Protein 3EHU (pdb70)

CATH classification: 3.40.190.10 (+2 more: 3.40.190.10, 4.10.1240.10)

Structure (mmCIF, N/CA/C/O backbone):
data_3EHU
#
_entry.id   3EHU
#
_cell.length_a   49.203
_cell.length_b   63.480
_cell.length_c   85.875
_cell.angle_alpha   99.750
_cell.angle_beta   106.280
_cell.angle_gamma   101.670
#
_symmetry.space_group_name_H-M   'P 1'
#
loop_
_entity.id
_entity.type
_entity.pdbx_description
1 polym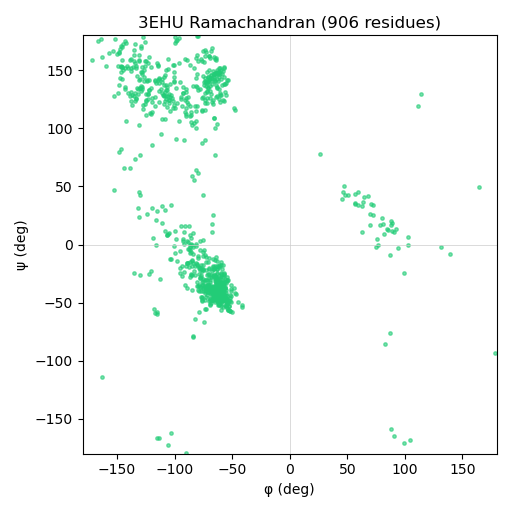er 'FUSION PROTEIN OF CRFR1 EXTRACELLULAR DOMAIN AND MBP'
2 polymer Corticoliberin
3 branched alpha-D-glucopyranose-(1-4)-alpha-D-glucopyranose
4 non-polymer 'CALCIUM ION'
5 non-polymer 2-[BIS-(2-HYDROXY-ETHYL)-AMINO]-2-HYDROXYMETHYL-PROPANE-1,3-DIOL
6 non-polymer DI(HYDROXYETHYL)ETHER
7 water water
#
loop_
_atom_site.group_PDB
_atom_site.id
_atom_site.type_symbol
_atom_site.label_atom_id
_atom_site.label_alt_id
_atom_site.label_comp_id
_atom_site.label_asym_id
_atom_site.label_entity_id
_atom_site.label_seq_id
_atom_site.pdbx_PDB_ins_code
_atom_site.Cartn_x
_atom_site.Cartn_y
_atom_site.Cartn_z
_atom_site.occupancy
_atom_site.B_iso_or_equiv
_atom_site.auth_seq_id
_atom_site.auth_comp_id
_atom_site.auth_asym_id
_atom_site.auth_atom_id
_atom_site.pdbx_PDB_model_num
ATOM 1 N N . LYS A 1 3 ? -28.836 -18.896 117.421 1.00 39.71 -348 LYS A N 1
ATOM 2 C CA . LYS A 1 3 ? -27.416 -19.290 117.684 1.00 39.63 -348 LYS A CA 1
ATOM 3 C C . LYS A 1 3 ? -27.320 -20.243 118.886 1.00 39.20 -348 LYS A C 1
ATOM 4 O O . LYS A 1 3 ? -28.078 -20.117 119.848 1.00 39.43 -348 LYS A O 1
ATOM 10 N N . ILE A 1 4 ? -26.397 -21.199 118.820 1.00 38.59 -347 ILE A N 1
ATOM 11 C CA . ILE A 1 4 ? -26.204 -22.176 119.906 1.00 37.63 -347 ILE A CA 1
ATOM 12 C C . ILE A 1 4 ? -25.417 -21.535 121.060 1.00 37.37 -347 ILE A C 1
ATOM 13 O O . ILE A 1 4 ? -24.404 -20.870 120.833 1.00 37.30 -347 ILE A O 1
ATOM 18 N N . GLU A 1 5 ? -25.891 -21.747 122.286 1.00 36.94 -346 GLU A N 1
ATOM 19 C CA . GLU A 1 5 ? -25.284 -21.166 123.496 1.00 37.10 -346 GLU A CA 1
ATOM 20 C C . GLU A 1 5 ? -23.909 -21.778 123.819 1.00 35.64 -346 GLU A C 1
ATOM 21 O O . GLU A 1 5 ? -23.768 -22.995 123.909 1.00 34.91 -346 GLU A O 1
ATOM 27 N N . GLU A 1 6 ? -22.898 -20.926 123.975 1.00 34.76 -345 GLU A N 1
ATOM 28 C CA . GLU A 1 6 ? -21.561 -21.383 124.337 1.00 34.21 -345 GLU A CA 1
ATOM 29 C C . GLU A 1 6 ? -21.529 -21.770 125.813 1.00 33.34 -345 GLU A C 1
ATOM 30 O O . GLU A 1 6 ? -22.152 -21.100 126.645 1.00 33.22 -345 GLU A O 1
ATOM 36 N N . GLY A 1 7 ? -20.831 -22.865 126.121 1.00 31.95 -344 GLY A N 1
ATOM 37 C CA . GLY A 1 7 ? -20.565 -23.274 127.493 1.00 31.65 -344 GLY A CA 1
ATOM 38 C C . GLY A 1 7 ? -21.610 -24.151 128.156 1.00 31.19 -344 GLY A C 1
ATOM 39 O O . GLY A 1 7 ? -21.701 -24.204 129.383 1.00 31.19 -344 GLY A O 1
ATOM 40 N N . LYS A 1 8 ? -22.429 -24.790 127.339 1.00 30.56 -343 LYS A N 1
ATOM 41 C CA . LYS A 1 8 ? -23.326 -25.855 127.770 1.00 30.59 -343 LYS A CA 1
ATOM 42 C C . LYS A 1 8 ? -23.474 -26.877 126.640 1.00 29.51 -343 LYS A C 1
ATOM 43 O O . LYS A 1 8 ? -23.020 -26.630 125.529 1.00 29.42 -343 LYS A O 1
ATOM 49 N N . LEU A 1 9 ? -24.106 -28.010 126.930 1.00 27.77 -342 LEU A N 1
ATOM 50 C CA . LEU A 1 9 ? -24.367 -29.027 125.907 1.00 27.18 -342 LEU A CA 1
ATOM 51 C C . LEU A 1 9 ? -25.841 -29.370 125.837 1.00 26.65 -342 LEU A C 1
ATOM 52 O O . LEU A 1 9 ? -26.455 -29.730 126.838 1.00 26.35 -342 LEU A O 1
ATOM 57 N N . VAL A 1 10 ? -26.414 -29.218 124.648 1.00 25.39 -341 VAL A N 1
ATOM 58 C CA . VAL A 1 10 ? -27.773 -29.620 124.407 1.00 24.69 -341 VAL A CA 1
ATOM 59 C C . VAL A 1 10 ? -27.664 -30.848 123.497 1.00 24.47 -341 VAL A C 1
ATOM 60 O O . VAL A 1 10 ? -26.989 -30.810 122.458 1.00 23.02 -341 VAL A O 1
ATOM 64 N N . ILE A 1 11 ? -28.327 -31.926 123.911 1.00 24.24 -340 ILE A N 1
ATOM 65 C CA . ILE A 1 11 ? -28.271 -33.211 123.217 1.00 25.08 -340 ILE A CA 1
ATOM 66 C C . ILE A 1 11 ? -29.691 -33.604 122.784 1.00 25.16 -340 ILE A C 1
ATOM 67 O O . ILE A 1 11 ? -30.649 -33.416 123.538 1.00 25.88 -340 ILE A O 1
ATOM 72 N N . TRP A 1 12 ? -29.830 -34.067 121.542 1.00 24.80 -339 TRP A N 1
ATOM 73 C CA . TRP A 1 12 ? -31.098 -34.584 121.041 1.00 25.00 -339 TRP A CA 1
ATOM 74 C C . TRP A 1 12 ? -30.939 -36.077 120.777 1.00 25.16 -339 TRP A C 1
ATOM 75 O O . TRP A 1 12 ? -29.966 -36.504 120.180 1.00 25.51 -339 TRP A O 1
ATOM 86 N N . ILE A 1 13 ? -31.897 -36.855 121.260 1.00 24.34 -338 ILE A N 1
ATOM 87 C CA . ILE A 1 13 ? -31.912 -38.298 121.077 1.00 24.04 -338 ILE A CA 1
ATOM 88 C C . ILE A 1 13 ? -33.383 -38.670 120.939 1.00 24.35 -338 ILE A C 1
ATOM 89 O O . ILE A 1 13 ? -34.234 -37.970 121.448 1.00 23.45 -338 ILE A O 1
ATOM 94 N N . ASN A 1 14 ? -33.695 -39.730 120.201 1.00 25.24 -337 ASN A N 1
ATOM 95 C CA . ASN A 1 14 ? -35.103 -40.119 120.055 1.00 25.49 -337 ASN A CA 1
ATOM 96 C C . ASN A 1 14 ? -35.699 -40.587 121.394 1.00 25.67 -337 ASN A C 1
ATOM 97 O O . ASN A 1 14 ? -35.000 -41.181 122.234 1.00 25.52 -337 ASN A O 1
ATOM 102 N N . GLY A 1 15 ? -36.976 -40.268 121.605 1.00 25.48 -336 GLY A N 1
ATOM 103 C CA . GLY A 1 15 ? -37.658 -40.542 122.872 1.00 25.86 -336 GLY A CA 1
ATOM 104 C C . GLY A 1 15 ? -37.843 -42.028 123.168 1.00 26.04 -336 GLY A C 1
ATOM 105 O O . GLY A 1 15 ? -38.193 -42.376 124.276 1.00 26.64 -336 GLY A O 1
ATOM 106 N N . ASP A 1 16 ? -37.622 -42.902 122.199 1.00 26.49 -335 ASP A N 1
ATOM 107 C CA . ASP A 1 16 ? -37.671 -44.338 122.496 1.00 27.87 -335 ASP A CA 1
ATOM 108 C C . ASP A 1 16 ? -36.342 -44.883 123.057 1.00 27.70 -335 ASP A C 1
ATOM 109 O O . ASP A 1 16 ? -36.257 -46.060 123.383 1.00 27.61 -335 ASP A O 1
ATOM 114 N N . LYS A 1 17 ? -35.316 -44.025 123.161 1.00 26.68 -334 LYS A N 1
ATOM 115 C CA . LYS A 1 17 ? -34.006 -44.463 123.649 1.00 26.19 -334 LYS A CA 1
ATOM 116 C C . LYS A 1 17 ? -33.832 -44.083 125.117 1.00 25.89 -334 LYS A C 1
ATOM 117 O O . LYS A 1 17 ? -34.666 -43.373 125.677 1.00 25.57 -334 LYS A O 1
ATOM 123 N N . GLY A 1 18 ? -32.734 -44.549 125.719 1.00 26.06 -333 GLY A N 1
ATOM 124 C CA . GLY A 1 18 ? -32.518 -44.432 127.160 1.00 25.82 -333 GLY A CA 1
ATOM 125 C C . GLY A 1 18 ? -32.025 -43.051 127.533 1.00 25.59 -333 GLY A C 1
ATOM 126 O O . GLY A 1 18 ? -30.931 -42.908 128.081 1.00 24.28 -333 GLY A O 1
ATOM 127 N N . TYR A 1 19 ? -32.848 -42.045 127.242 1.00 25.44 -332 TYR A N 1
ATOM 128 C CA . TYR A 1 19 ? -32.488 -40.640 127.437 1.00 25.28 -332 TYR A CA 1
ATOM 129 C C . TYR A 1 19 ? -32.366 -40.248 128.909 1.00 25.33 -332 TYR A C 1
ATOM 130 O O . TYR A 1 19 ? -31.669 -39.305 129.223 1.00 25.36 -332 TYR A O 1
ATOM 139 N N . ASN A 1 20 ? -33.065 -40.937 129.803 1.00 25.10 -331 ASN A N 1
ATOM 140 C CA . ASN A 1 20 ? -32.908 -40.661 131.252 1.00 26.30 -331 ASN A CA 1
ATOM 141 C C . ASN A 1 20 ? -31.545 -41.135 131.736 1.00 25.87 -331 ASN A C 1
ATOM 142 O O . ASN A 1 20 ? -30.892 -40.484 132.560 1.00 25.18 -331 ASN A O 1
ATOM 147 N N . GLY A 1 21 ? -31.134 -42.289 131.206 1.00 25.62 -330 GLY A N 1
ATOM 148 C CA . GLY A 1 21 ? -29.813 -42.856 131.482 1.00 25.23 -330 GLY A CA 1
ATOM 149 C C . GLY A 1 21 ? -28.762 -41.924 130.910 1.00 24.66 -330 GLY A C 1
ATOM 150 O O . GLY A 1 21 ? -27.779 -41.640 131.573 1.00 25.89 -330 GLY A O 1
ATOM 151 N N . LEU A 1 22 ? -28.988 -41.422 129.699 1.00 23.71 -329 LEU A N 1
ATOM 152 C CA . LEU A 1 22 ? -28.079 -40.438 129.085 1.00 23.45 -329 LEU A CA 1
ATOM 153 C C . LEU A 1 22 ? -28.015 -39.170 129.929 1.00 23.11 -329 LEU A C 1
ATOM 154 O O . LEU A 1 22 ? -26.937 -38.607 130.099 1.00 22.15 -329 LEU A O 1
ATOM 159 N N . ALA A 1 23 ? -29.168 -38.727 130.430 1.00 22.20 -328 ALA A N 1
ATOM 160 C CA . ALA A 1 23 ? -29.217 -37.543 131.313 1.00 22.93 -328 ALA A CA 1
ATOM 161 C C . ALA A 1 23 ? -28.387 -37.733 132.600 1.00 23.14 -328 ALA A C 1
ATOM 162 O O . ALA A 1 23 ? -27.788 -36.768 133.103 1.00 22.65 -328 ALA A O 1
ATOM 164 N N . GLU A 1 24 ? -28.309 -38.962 133.108 1.00 23.03 -327 GLU A N 1
ATOM 165 C CA . GLU A 1 24 ? -27.486 -39.232 134.309 1.00 24.21 -327 GLU A CA 1
ATOM 166 C C . GLU A 1 24 ? -26.018 -39.127 134.001 1.00 23.24 -327 GLU A C 1
ATOM 167 O O . GLU A 1 24 ? -25.259 -38.643 134.836 1.00 23.36 -327 GLU A O 1
ATOM 173 N N . VAL A 1 25 ? -25.619 -39.555 132.804 1.00 22.22 -326 VAL A N 1
ATOM 174 C CA . VAL A 1 25 ? -24.241 -39.340 132.351 1.00 22.51 -326 VAL A CA 1
ATOM 175 C C . VAL A 1 25 ? -24.016 -37.830 132.220 1.00 22.85 -326 VAL A C 1
ATOM 176 O O . VAL A 1 25 ? -23.003 -37.318 132.670 1.00 22.46 -326 VAL A O 1
ATOM 180 N N . GLY A 1 26 ? -24.970 -37.125 131.606 1.00 22.98 -325 GLY A N 1
ATOM 181 C CA . GLY A 1 26 ? -24.958 -35.658 131.611 1.00 23.10 -325 GLY A CA 1
ATOM 182 C C . GLY A 1 26 ? -24.815 -35.001 132.980 1.00 23.02 -325 GLY A C 1
ATOM 183 O O . GLY A 1 26 ? -24.039 -34.067 133.115 1.00 24.05 -325 GLY A O 1
ATOM 184 N N . LYS A 1 27 ? -25.568 -35.448 133.987 1.00 23.09 -324 LYS A N 1
ATOM 185 C CA . LYS A 1 27 ? -25.435 -34.931 135.365 1.00 23.67 -324 LYS A CA 1
ATOM 186 C C . LYS A 1 27 ? -24.032 -35.136 135.976 1.00 23.00 -324 LYS A C 1
ATOM 187 O O . LYS A 1 27 ? -23.515 -34.262 136.689 1.00 20.91 -324 LYS A O 1
ATOM 193 N N . LYS A 1 28 ? -23.416 -36.284 135.702 1.00 22.90 -323 LYS A N 1
ATOM 194 C CA . LYS A 1 28 ? -22.033 -36.517 136.166 1.00 23.58 -323 LYS A CA 1
ATOM 195 C C . LYS A 1 28 ? -21.043 -35.558 135.475 1.00 22.45 -323 LYS A C 1
ATOM 196 O O . LYS A 1 28 ? -20.164 -35.012 136.128 1.00 22.34 -323 LYS A O 1
ATOM 202 N N . PHE A 1 29 ? -21.186 -35.390 134.161 1.00 22.33 -322 PHE A N 1
ATOM 203 C CA . PHE A 1 29 ? -20.408 -34.415 133.397 1.00 22.28 -322 PHE A CA 1
ATOM 204 C C . PHE A 1 29 ? -20.589 -33.015 134.000 1.00 21.80 -322 PHE A C 1
ATOM 205 O O . PHE A 1 29 ? -19.623 -32.311 134.221 1.00 21.09 -322 PHE A O 1
ATOM 213 N N . GLU A 1 30 ? -21.832 -32.624 134.266 1.00 22.95 -321 GLU A N 1
ATOM 214 C CA . GLU A 1 30 ? -22.089 -31.349 134.961 1.00 22.95 -321 GLU A CA 1
ATOM 215 C C . GLU A 1 30 ? -21.347 -31.224 136.289 1.00 21.95 -321 GLU A C 1
ATOM 216 O O . GLU A 1 30 ? -20.668 -30.228 136.506 1.00 22.02 -321 GLU A O 1
ATOM 222 N N . LYS A 1 31 ? -21.457 -32.217 137.166 1.00 21.15 -320 LYS A N 1
ATOM 223 C CA . LYS A 1 31 ? -20.794 -32.159 138.478 1.00 21.82 -320 LYS A CA 1
ATOM 224 C C . LYS A 1 31 ? -19.258 -32.025 138.382 1.00 20.78 -320 LYS A C 1
ATOM 225 O O . LYS A 1 31 ? -18.652 -31.336 139.186 1.00 19.44 -320 LYS A O 1
ATOM 231 N N . ASP A 1 32 ? -18.662 -32.654 137.376 1.00 19.90 -319 ASP A N 1
ATOM 232 C CA . ASP A 1 32 ? -17.183 -32.672 137.176 1.00 19.89 -319 ASP A CA 1
ATOM 233 C C . ASP A 1 32 ? -16.645 -31.441 136.455 1.00 20.61 -319 ASP A C 1
ATOM 234 O O . ASP A 1 32 ? -15.446 -31.130 136.558 1.00 20.43 -319 ASP A O 1
ATOM 239 N N . THR A 1 33 ? -17.516 -30.765 135.699 1.00 21.53 -318 THR A N 1
ATOM 240 C CA . THR A 1 33 ? -17.115 -29.642 134.847 1.00 22.68 -318 THR A CA 1
ATOM 241 C C . THR A 1 33 ? -17.836 -28.320 135.130 1.00 23.96 -318 THR A C 1
ATOM 242 O O . THR A 1 33 ? -17.298 -27.249 134.835 1.00 25.18 -318 THR A O 1
ATOM 246 N N . GLY A 1 34 ? -19.039 -28.371 135.691 1.00 24.56 -317 GLY A N 1
ATOM 247 C CA . GLY A 1 34 ? -19.839 -27.166 135.894 1.00 26.19 -317 GLY A CA 1
ATOM 248 C C . GLY A 1 34 ? -20.501 -26.736 134.591 1.00 27.79 -317 GLY A C 1
ATOM 249 O O . GLY A 1 34 ? -20.949 -25.601 134.483 1.00 27.63 -317 GLY A O 1
ATOM 250 N N . ILE A 1 35 ? -20.548 -27.648 133.612 1.00 28.25 -316 ILE A N 1
ATOM 251 C CA . ILE A 1 35 ? -21.199 -27.426 132.317 1.00 29.58 -316 ILE A CA 1
ATOM 252 C C . ILE A 1 35 ? -22.564 -28.091 132.350 1.00 29.36 -316 ILE A C 1
ATOM 253 O O . ILE A 1 35 ? -22.648 -29.313 132.520 1.00 29.84 -316 ILE A O 1
ATOM 258 N N . LYS A 1 36 ? -23.628 -27.313 132.171 1.00 29.53 -315 LYS A N 1
ATOM 259 C CA . LYS A 1 36 ? -24.980 -27.900 132.087 1.00 29.98 -315 LYS A CA 1
ATOM 260 C C . LYS A 1 36 ? -25.165 -28.730 130.819 1.00 29.51 -315 LYS A C 1
ATOM 261 O O . LYS A 1 36 ? -24.852 -28.265 129.721 1.00 29.57 -315 LYS A O 1
ATOM 267 N N . VAL A 1 37 ? -25.649 -29.963 130.983 1.00 28.47 -314 VAL A N 1
ATOM 268 C CA . VAL A 1 37 ? -26.003 -30.816 129.867 1.00 27.82 -314 VAL A CA 1
ATOM 269 C C . VAL A 1 37 ? -27.529 -30.920 129.903 1.00 27.70 -314 VAL A C 1
ATOM 270 O O . VAL A 1 37 ? -28.110 -31.147 130.967 1.00 28.26 -314 VAL A O 1
ATOM 274 N N . THR A 1 38 ? -28.174 -30.659 128.782 1.00 25.74 -313 THR A N 1
ATOM 275 C CA . THR A 1 38 ? -29.613 -30.798 128.686 1.00 26.42 -313 THR A CA 1
ATOM 276 C C . THR A 1 38 ? -29.872 -31.843 127.606 1.00 25.94 -313 THR A C 1
ATOM 277 O O . THR A 1 38 ? -29.373 -31.725 126.490 1.00 25.90 -313 THR A O 1
ATOM 281 N N . VAL A 1 39 ? -30.632 -32.866 127.958 1.00 25.61 -312 VAL A N 1
ATOM 282 C CA . VAL A 1 39 ? -31.012 -33.907 127.003 1.00 25.81 -312 VAL A CA 1
ATOM 283 C C . VAL A 1 39 ? -32.469 -33.651 126.627 1.00 25.86 -312 VAL A C 1
ATOM 284 O O . VAL A 1 39 ? -33.322 -33.487 127.492 1.00 24.43 -312 VAL A O 1
ATOM 288 N N . GLU A 1 40 ? -32.725 -33.564 125.326 1.00 25.92 -311 GLU A N 1
ATOM 289 C CA . GLU A 1 40 ? -34.061 -33.302 124.804 1.00 26.66 -311 GLU A CA 1
ATOM 290 C C . GLU A 1 40 ? -34.383 -34.423 123.810 1.00 26.40 -311 GLU A C 1
ATOM 291 O O . GLU A 1 40 ? -33.466 -35.069 123.317 1.00 25.50 -311 GLU A O 1
ATOM 297 N N . HIS A 1 41 ? -35.669 -34.670 123.541 1.00 26.11 -310 HIS A N 1
ATOM 298 C CA . HIS A 1 41 ? -36.081 -35.766 122.643 1.00 27.27 -310 HIS A CA 1
ATOM 299 C C . HIS A 1 41 ? -37.316 -35.403 121.795 1.00 26.82 -310 HIS A C 1
ATOM 300 O O . HIS A 1 41 ? -38.408 -35.994 121.946 1.00 27.91 -310 HIS A O 1
ATOM 307 N N . PRO A 1 42 ? -37.159 -34.423 120.895 1.00 27.15 -309 PRO A N 1
ATOM 308 C CA . PRO A 1 42 ? -38.303 -34.004 120.087 1.00 26.44 -309 PRO A CA 1
ATOM 309 C C . PRO A 1 42 ? -38.751 -35.135 119.153 1.00 26.69 -309 PRO A C 1
ATOM 310 O O . PRO A 1 42 ? -37.937 -35.960 118.713 1.00 26.66 -309 PRO A O 1
ATOM 314 N N . ASP A 1 43 ? -40.049 -35.198 118.907 1.00 26.47 -308 ASP A N 1
ATOM 315 C CA . ASP A 1 43 ? -40.607 -36.145 117.955 1.00 26.34 -308 ASP A CA 1
ATOM 316 C C . ASP A 1 43 ? -40.070 -35.769 116.581 1.00 26.34 -308 ASP A C 1
ATOM 317 O O . ASP A 1 43 ? -39.840 -34.584 116.296 1.00 25.13 -308 ASP A O 1
ATOM 322 N N . LYS A 1 44 ? -39.872 -36.783 115.743 1.00 26.63 -307 LYS A N 1
ATOM 323 C CA . LYS A 1 44 ? -39.417 -36.593 114.370 1.00 27.82 -307 LYS A CA 1
ATOM 324 C C . LYS A 1 44 ? -38.057 -35.882 114.320 1.00 27.33 -307 LYS A C 1
ATOM 325 O O . LYS A 1 44 ? -37.797 -35.109 113.406 1.00 25.85 -307 LYS A O 1
ATOM 331 N N . LEU A 1 45 ? -37.184 -36.142 115.306 1.00 28.49 -306 LEU A N 1
ATOM 332 C CA . LEU A 1 45 ? -35.920 -35.405 115.385 1.00 30.07 -306 LEU A CA 1
ATOM 333 C C . LEU A 1 45 ? -35.097 -35.519 114.095 1.00 30.26 -306 LEU A C 1
ATOM 334 O O . LEU A 1 45 ? -34.369 -34.583 113.739 1.00 29.45 -306 LEU A O 1
ATOM 339 N N . GLU A 1 46 ? -35.226 -36.653 113.404 1.00 29.97 -305 GLU A N 1
ATOM 340 C CA . GLU A 1 46 ? -34.386 -36.923 112.229 1.00 30.90 -305 GLU A CA 1
ATOM 341 C C . GLU A 1 46 ? -34.651 -35.982 111.060 1.00 30.67 -305 GLU A C 1
ATOM 342 O O . GLU A 1 46 ? -33.729 -35.719 110.273 1.00 29.95 -305 GLU A O 1
ATOM 348 N N . GLU A 1 47 ? -35.898 -35.481 110.975 1.00 30.85 -304 GLU A N 1
ATOM 349 C CA . GLU A 1 47 ? -36.301 -34.411 110.057 1.00 31.00 -304 GLU A CA 1
ATOM 350 C C . GLU A 1 47 ? -36.129 -33.001 110.643 1.00 30.52 -304 GLU A C 1
ATOM 351 O O . GLU A 1 47 ? -35.769 -32.067 109.921 1.00 30.33 -304 GLU A O 1
ATOM 357 N N . LYS A 1 48 ? -36.398 -32.836 111.938 1.00 29.61 -303 LYS A N 1
ATOM 358 C CA . LYS A 1 48 ? -36.212 -31.533 112.579 1.00 30.17 -303 LYS A CA 1
ATOM 359 C C . LYS A 1 48 ? -34.748 -31.110 112.623 1.00 29.05 -303 LYS A C 1
ATOM 360 O O . LYS A 1 48 ? -34.459 -29.942 112.452 1.00 28.94 -303 LYS A O 1
ATOM 366 N N . PHE A 1 49 ? -33.825 -32.045 112.854 1.00 29.09 -302 PHE A N 1
ATOM 367 C CA . PHE A 1 49 ? -32.396 -31.666 112.947 1.00 29.23 -302 PHE A CA 1
ATOM 368 C C . PHE A 1 49 ? -31.900 -30.838 111.739 1.00 29.80 -302 PHE A C 1
ATOM 369 O O . PHE A 1 49 ? -31.415 -29.719 111.925 1.00 29.78 -302 PHE A O 1
ATOM 377 N N . PRO A 1 50 ? -32.034 -31.365 110.499 1.00 30.47 -301 PRO A N 1
ATOM 378 C CA . PRO A 1 50 ? -31.566 -30.567 109.364 1.00 31.10 -301 PRO A CA 1
ATOM 379 C C . PRO A 1 50 ? -32.315 -29.250 109.172 1.00 31.69 -301 PRO A C 1
ATOM 380 O O . PRO A 1 50 ? -31.718 -28.261 108.723 1.00 32.46 -301 PRO A O 1
ATOM 384 N N . GLN A 1 51 ? -33.598 -29.214 109.516 1.00 32.31 -300 GLN A N 1
ATOM 385 C CA . GLN A 1 51 ? -34.358 -27.960 109.442 1.00 33.23 -300 GLN A CA 1
ATOM 386 C C . GLN A 1 51 ? -33.749 -26.876 110.350 1.00 33.02 -300 GLN A C 1
ATOM 387 O O . GLN A 1 51 ? -33.470 -25.763 109.906 1.00 33.00 -300 GLN A O 1
ATOM 393 N N . VAL A 1 52 ? -33.521 -27.219 111.614 1.00 33.27 -299 VAL A N 1
ATOM 394 C CA . VAL A 1 52 ? -32.993 -26.256 112.586 1.00 33.68 -299 VAL A CA 1
ATOM 395 C C . VAL A 1 52 ? -31.488 -25.972 112.401 1.00 33.70 -299 VAL A C 1
ATOM 396 O O . VAL A 1 52 ? -31.049 -24.836 112.558 1.00 33.59 -299 VAL A O 1
ATOM 400 N N . ALA A 1 53 ? -30.711 -27.000 112.058 1.00 34.09 -298 ALA A N 1
ATOM 401 C CA . ALA A 1 53 ? -29.245 -26.892 111.986 1.00 34.81 -298 ALA A CA 1
ATOM 402 C C . ALA A 1 53 ? -28.737 -26.053 110.812 1.00 35.35 -298 ALA A C 1
ATOM 403 O O . ALA A 1 53 ? -27.725 -25.348 110.939 1.00 36.05 -298 ALA A O 1
ATOM 405 N N . ALA A 1 54 ? -29.446 -26.111 109.687 1.00 35.90 -297 ALA A N 1
ATOM 406 C CA . ALA A 1 54 ? -29.080 -25.335 108.497 1.00 36.15 -297 ALA A CA 1
ATOM 407 C C . ALA A 1 54 ? -29.185 -23.825 108.742 1.00 36.64 -297 ALA A C 1
ATOM 408 O O . ALA A 1 54 ? -28.720 -23.018 107.919 1.00 36.62 -297 ALA A O 1
ATOM 410 N N . THR A 1 55 ? -29.784 -23.447 109.876 1.00 36.95 -296 THR A N 1
ATOM 411 C CA . THR A 1 55 ? -29.864 -22.035 110.276 1.00 37.58 -296 THR A CA 1
ATOM 412 C C . THR A 1 55 ? -28.816 -21.680 111.331 1.00 37.72 -296 THR A C 1
ATOM 413 O O . THR A 1 55 ? -28.714 -20.524 111.751 1.00 38.07 -296 THR A O 1
ATOM 417 N N . GLY A 1 56 ? -28.030 -22.670 111.746 1.00 37.56 -295 GLY A N 1
ATOM 418 C CA . GLY A 1 56 ? -26.982 -22.457 112.746 1.00 37.79 -295 GLY A CA 1
ATOM 419 C C . GLY A 1 56 ? -27.490 -22.643 114.166 1.00 37.82 -295 GLY A C 1
ATOM 420 O O . GLY A 1 56 ? -26.806 -22.290 115.137 1.00 38.27 -295 GLY A O 1
ATOM 421 N N . ASP A 1 57 ? -28.699 -23.195 114.266 1.00 37.06 -294 ASP A N 1
ATOM 422 C CA . ASP A 1 57 ? -29.383 -23.473 115.524 1.00 36.43 -294 ASP A CA 1
ATOM 423 C C . ASP A 1 57 ? -29.335 -24.998 115.776 1.00 34.89 -294 ASP A C 1
ATOM 424 O O . ASP A 1 57 ? -28.653 -25.730 115.044 1.00 34.56 -294 ASP A O 1
ATOM 429 N N . GLY A 1 58 ? -30.048 -25.463 116.805 1.00 32.97 -293 GLY A N 1
ATOM 430 C CA . GLY A 1 58 ? -30.171 -26.900 117.086 1.00 30.57 -293 GLY A CA 1
ATOM 431 C C . GLY A 1 58 ? -29.324 -27.365 118.261 1.00 28.58 -293 GLY A C 1
ATOM 432 O O . GLY A 1 58 ? -28.782 -26.531 119.007 1.00 28.63 -293 GLY A O 1
ATOM 433 N N . PRO A 1 59 ? -29.183 -28.693 118.424 1.00 26.27 -292 PRO A N 1
ATOM 434 C CA . PRO A 1 59 ? -28.415 -29.236 119.542 1.00 25.74 -292 PRO A CA 1
ATOM 435 C C . PRO A 1 59 ? -26.907 -29.219 119.226 1.00 25.56 -292 PRO A C 1
ATOM 436 O O . PRO A 1 59 ? -26.503 -29.133 118.061 1.00 25.28 -292 PRO A O 1
ATOM 440 N N . ASP A 1 60 ? -26.089 -29.307 120.259 1.00 25.36 -291 ASP A N 1
ATOM 441 C CA . ASP A 1 60 ? -24.666 -29.573 120.091 1.00 25.07 -291 ASP A CA 1
ATOM 442 C C . ASP A 1 60 ? -24.403 -30.995 119.552 1.00 25.06 -291 ASP A C 1
ATOM 443 O O . ASP A 1 60 ? -23.529 -31.203 118.715 1.00 24.67 -291 ASP A O 1
ATOM 448 N N . ILE A 1 61 ? -25.164 -31.957 120.050 1.00 23.75 -290 ILE A N 1
ATOM 449 C CA . ILE A 1 61 ? -24.987 -33.364 119.693 1.00 23.82 -290 ILE A CA 1
ATOM 450 C C . ILE A 1 61 ? -26.333 -33.923 119.246 1.00 24.66 -290 ILE A C 1
ATOM 451 O O . ILE A 1 61 ? -27.352 -33.664 119.889 1.00 24.31 -290 ILE A O 1
ATOM 456 N N . ILE A 1 62 ? -26.328 -34.680 118.149 1.00 24.77 -289 ILE A N 1
ATOM 457 C CA . ILE A 1 62 ? -27.530 -35.351 117.672 1.00 26.52 -289 ILE A CA 1
ATOM 458 C C . ILE A 1 62 ? -27.291 -36.867 117.588 1.00 26.23 -289 ILE A C 1
ATOM 459 O O . ILE A 1 62 ? -26.252 -37.324 117.087 1.00 25.90 -289 ILE A O 1
ATOM 464 N N . PHE A 1 63 ? -28.246 -37.623 118.123 1.00 25.90 -288 PHE A N 1
ATOM 465 C CA . PHE A 1 63 ? -28.209 -39.074 118.135 1.00 26.12 -288 PHE A CA 1
ATOM 466 C C . PHE A 1 63 ? -29.264 -39.595 117.171 1.00 26.43 -288 PHE A C 1
ATOM 467 O O . PHE A 1 63 ? -30.472 -39.270 117.307 1.00 27.03 -288 PHE A O 1
ATOM 475 N N . TRP A 1 64 ? -28.823 -40.365 116.185 1.00 26.36 -287 TRP A N 1
ATOM 476 C CA . TRP A 1 64 ? -29.747 -41.118 115.315 1.00 26.77 -287 TRP A CA 1
ATOM 477 C C . TRP A 1 64 ? -29.017 -42.336 114.765 1.00 26.54 -287 TRP A C 1
ATOM 478 O O . TRP A 1 64 ? -27.795 -42.408 114.879 1.00 27.50 -287 TRP A O 1
ATOM 489 N N . ALA A 1 65 ? -29.747 -43.289 114.182 1.00 25.46 -286 ALA A N 1
ATOM 490 C CA . ALA A 1 65 ? -29.098 -44.345 113.399 1.00 25.51 -286 ALA A CA 1
ATOM 491 C C . ALA A 1 65 ? -28.293 -43.726 112.251 1.00 25.39 -286 ALA A C 1
ATOM 492 O O . ALA A 1 65 ? -28.663 -42.677 111.716 1.00 25.68 -286 ALA A O 1
ATOM 494 N N . HIS A 1 66 ? -27.174 -44.362 111.903 1.00 25.32 -285 HIS A N 1
ATOM 495 C CA . HIS A 1 66 ? -26.185 -43.789 110.988 1.00 24.79 -285 HIS A CA 1
ATOM 496 C C . HIS A 1 66 ? -26.726 -43.507 109.573 1.00 24.30 -285 HIS A C 1
ATOM 497 O O . HIS A 1 66 ? -26.104 -42.764 108.805 1.00 24.51 -285 HIS A O 1
ATOM 504 N N . ASP A 1 67 ? -27.843 -44.127 109.205 1.00 24.80 -284 ASP A N 1
ATOM 505 C CA . ASP A 1 67 ? -28.341 -44.003 107.806 1.00 24.83 -284 ASP A CA 1
ATOM 506 C C . ASP A 1 67 ? -28.715 -42.571 107.442 1.00 24.72 -284 ASP A C 1
ATOM 507 O O . ASP A 1 67 ? -28.690 -42.207 106.262 1.00 25.61 -284 ASP A O 1
ATOM 512 N N . ARG A 1 68 ? -29.052 -41.757 108.442 1.00 24.29 -283 ARG A N 1
ATOM 513 C CA . ARG A 1 68 ? -29.402 -40.343 108.205 1.00 24.54 -283 ARG A CA 1
ATOM 514 C C . ARG A 1 68 ? -28.186 -39.418 108.059 1.00 24.62 -283 ARG A C 1
ATOM 515 O O . ARG A 1 68 ? -28.321 -38.291 107.582 1.00 23.38 -283 ARG A O 1
ATOM 523 N N . PHE A 1 69 ? -27.015 -39.902 108.484 1.00 24.80 -282 PHE A N 1
ATOM 524 C CA . PHE A 1 69 ? -25.856 -39.032 108.750 1.00 25.95 -282 PHE A CA 1
ATOM 525 C C . PHE A 1 69 ? -25.128 -38.579 107.498 1.00 25.17 -282 PHE A C 1
ATOM 526 O O . PHE A 1 69 ? -24.547 -37.506 107.490 1.00 25.09 -282 PHE A O 1
ATOM 534 N N . GLY A 1 70 ? -25.171 -39.391 106.441 1.00 24.77 -281 GLY A N 1
ATOM 535 C CA . GLY A 1 70 ? -24.582 -39.009 105.154 1.00 24.58 -281 GLY A CA 1
ATOM 536 C C . GLY A 1 70 ? -25.242 -37.773 104.568 1.00 24.02 -281 GLY A C 1
ATOM 537 O O . GLY A 1 70 ? -24.567 -36.887 104.046 1.00 23.51 -281 GLY A O 1
ATOM 538 N N . GLY A 1 71 ? -26.567 -37.714 104.655 1.00 23.63 -280 GLY A N 1
ATOM 539 C CA . GLY A 1 71 ? -27.306 -36.525 104.203 1.00 23.34 -280 GLY A CA 1
ATOM 540 C C . GLY A 1 71 ? -26.947 -35.293 105.025 1.00 23.03 -280 GLY A C 1
ATOM 541 O O . GLY A 1 71 ? -26.716 -34.234 104.477 1.00 23.20 -280 GLY A O 1
ATOM 542 N N . TYR A 1 72 ? -26.901 -35.449 106.349 1.00 23.34 -279 TYR A N 1
ATOM 543 C CA . TYR A 1 72 ? -26.509 -34.366 107.242 1.00 23.82 -279 TYR A CA 1
ATOM 544 C C . TYR A 1 72 ? -25.113 -33.823 106.895 1.00 24.29 -279 TYR A C 1
ATOM 545 O O . TYR A 1 72 ? -24.894 -32.608 106.886 1.00 23.93 -279 TYR A O 1
ATOM 554 N N . ALA A 1 73 ? -24.178 -34.741 106.623 1.00 24.44 -278 ALA A N 1
ATOM 555 C CA . ALA A 1 73 ? -22.785 -34.388 106.367 1.00 25.24 -278 ALA A CA 1
ATOM 556 C C . ALA A 1 73 ? -22.651 -33.645 105.038 1.00 25.94 -278 ALA A C 1
ATOM 557 O O . ALA A 1 73 ? -21.893 -32.683 104.919 1.00 25.93 -278 ALA A O 1
ATOM 559 N N . GLN A 1 74 ? -23.403 -34.095 104.040 1.00 27.05 -277 GLN A N 1
ATOM 560 C CA . GLN A 1 74 ? -23.359 -33.458 102.735 1.00 27.50 -277 GLN A CA 1
ATOM 561 C C . GLN A 1 74 ? -23.928 -32.041 102.763 1.00 27.58 -277 GLN A C 1
ATOM 562 O O . GLN A 1 74 ? -23.525 -31.192 101.962 1.00 27.65 -277 GLN A O 1
ATOM 568 N N . SER A 1 75 ? -24.838 -31.787 103.702 1.00 27.46 -276 SER A N 1
ATOM 569 C CA . SER A 1 75 ? -25.392 -30.453 103.915 1.00 27.81 -276 SER A CA 1
ATOM 570 C C . SER A 1 75 ? -24.475 -29.573 104.747 1.00 27.77 -276 SER A C 1
ATOM 571 O O . SER A 1 75 ? -24.807 -28.423 105.036 1.00 28.52 -276 SER A O 1
ATOM 574 N N . GLY A 1 76 ? -23.331 -30.120 105.149 1.00 27.07 -275 GLY A N 1
ATOM 575 C CA . GLY A 1 76 ? -22.378 -29.413 105.975 1.00 26.78 -275 GLY A CA 1
ATOM 576 C C . GLY A 1 76 ? -22.854 -29.250 107.406 1.00 26.85 -275 GLY A C 1
ATOM 577 O O . GLY A 1 76 ? -22.436 -28.322 108.099 1.00 26.94 -275 GLY A O 1
ATOM 578 N N . LEU A 1 77 ? -23.728 -30.142 107.868 1.00 26.52 -274 LEU A N 1
ATOM 579 C CA . LEU A 1 77 ? -24.329 -29.938 109.179 1.00 26.30 -274 LEU A CA 1
ATOM 580 C C . LEU A 1 77 ? -23.515 -30.566 110.295 1.00 26.58 -274 LEU A C 1
ATOM 581 O O . LEU A 1 77 ? -23.707 -30.238 111.478 1.00 26.33 -274 LEU A O 1
ATOM 586 N N . LEU A 1 78 ? -22.600 -31.455 109.928 1.00 26.20 -273 LEU A N 1
ATOM 587 C CA . LEU A 1 78 ? -21.838 -32.199 110.930 1.00 26.93 -273 LEU A CA 1
ATOM 588 C C . LEU A 1 78 ? -20.355 -31.848 110.917 1.00 27.64 -273 LEU A C 1
ATOM 589 O O . LEU A 1 78 ? -19.752 -31.689 109.849 1.00 27.28 -273 LEU A O 1
ATOM 594 N N . ALA A 1 79 ? -19.783 -31.731 112.108 1.00 27.49 -272 ALA A N 1
ATOM 595 C CA . ALA A 1 79 ? -18.354 -31.533 112.270 1.00 28.84 -272 ALA A CA 1
ATOM 596 C C . ALA A 1 79 ? -17.652 -32.861 112.010 1.00 29.40 -272 ALA A C 1
ATOM 597 O O . ALA A 1 79 ? -18.201 -33.908 112.320 1.00 29.90 -272 ALA A O 1
ATOM 599 N N . GLU A 1 80 ? -16.459 -32.830 111.421 1.00 30.55 -271 GLU A N 1
ATOM 600 C CA . GLU A 1 80 ? -15.645 -34.049 111.334 1.00 32.09 -271 GLU A CA 1
ATOM 601 C C . GLU A 1 80 ? -15.139 -34.380 112.746 1.00 32.29 -271 GLU A C 1
ATOM 602 O O . GLU A 1 80 ? -14.729 -33.487 113.472 1.00 32.72 -271 GLU A O 1
ATOM 608 N N . ILE A 1 81 ? -15.214 -35.640 113.161 1.00 32.92 -270 ILE A N 1
ATOM 609 C CA . ILE A 1 81 ? -14.766 -35.969 114.515 1.00 33.38 -270 ILE A CA 1
ATOM 610 C C . ILE A 1 81 ? -13.268 -36.311 114.520 1.00 33.68 -270 ILE A C 1
ATOM 611 O O . ILE A 1 81 ? -12.703 -36.634 113.484 1.00 33.41 -270 ILE A O 1
ATOM 616 N N . THR A 1 82 ? -12.627 -36.207 115.679 1.00 34.26 -269 THR A N 1
ATOM 617 C CA . THR A 1 82 ? -11.160 -36.315 115.734 1.00 34.45 -269 THR A CA 1
ATOM 618 C C . THR A 1 82 ? -10.605 -37.286 116.784 1.00 34.32 -269 THR A C 1
ATOM 619 O O . THR A 1 82 ? -9.629 -36.946 117.454 1.00 34.38 -269 THR A O 1
ATOM 623 N N . PRO A 1 83 ? -11.207 -38.494 116.941 1.00 34.12 -268 PRO A N 1
ATOM 624 C CA . PRO A 1 83 ? -10.632 -39.382 117.967 1.00 33.80 -268 PRO A CA 1
ATOM 625 C C . PRO A 1 83 ? -9.243 -39.904 117.569 1.00 32.92 -268 PRO A C 1
ATOM 626 O O . PRO A 1 83 ? -9.011 -40.190 116.377 1.00 33.10 -268 PRO A O 1
ATOM 630 N N . ASP A 1 84 ? -8.338 -40.027 118.549 1.00 32.49 -267 ASP A N 1
ATOM 631 C CA . ASP A 1 84 ? -7.006 -40.579 118.288 1.00 32.31 -267 ASP A CA 1
ATOM 632 C C . ASP A 1 84 ? -7.118 -42.065 117.961 1.00 31.82 -267 ASP A C 1
ATOM 633 O O . ASP A 1 84 ? -8.186 -42.673 118.152 1.00 30.53 -267 ASP A O 1
ATOM 638 N N . LYS A 1 85 ? -6.033 -42.638 117.438 1.00 31.09 -266 LYS A N 1
ATOM 639 C CA . LYS A 1 85 ? -6.056 -44.039 117.033 1.00 31.23 -266 LYS A CA 1
ATOM 640 C C . LYS A 1 85 ? -6.373 -44.967 118.202 1.00 30.79 -266 LYS A C 1
ATOM 641 O O . LYS A 1 85 ? -7.084 -45.958 118.030 1.00 30.64 -266 LYS A O 1
ATOM 647 N N . ALA A 1 86 ? -5.865 -44.621 119.387 1.00 30.45 -265 ALA A N 1
ATOM 648 C CA . ALA A 1 86 ? -6.133 -45.374 120.614 1.00 29.89 -265 ALA A CA 1
ATOM 649 C C . ALA A 1 86 ? -7.619 -45.417 120.951 1.00 28.93 -265 ALA A C 1
ATOM 650 O O . ALA A 1 86 ? -8.136 -46.474 121.247 1.00 29.21 -265 ALA A O 1
ATOM 652 N N . PHE A 1 87 ? -8.311 -44.280 120.913 1.00 28.45 -264 PHE A N 1
ATOM 653 C CA . PHE A 1 87 ? -9.768 -44.301 121.122 1.00 27.48 -264 PHE A CA 1
ATOM 654 C C . PHE A 1 87 ? -10.495 -45.121 120.055 1.00 26.88 -264 PHE A C 1
ATOM 655 O O . PHE A 1 87 ? -11.410 -45.890 120.373 1.00 26.96 -264 PHE A O 1
ATOM 663 N N . GLN A 1 88 ? -10.095 -44.944 118.798 1.00 25.94 -263 GLN A N 1
ATOM 664 C CA . GLN A 1 88 ? -10.691 -45.680 117.677 1.00 26.47 -263 GLN A CA 1
ATOM 665 C C . GLN A 1 88 ? -10.606 -47.179 117.877 1.00 25.99 -263 GLN A C 1
ATOM 666 O O . GLN A 1 88 ? -11.532 -47.904 117.531 1.00 25.81 -263 GLN A O 1
ATOM 672 N N . ASP A 1 89 ? -9.493 -47.623 118.447 1.00 25.41 -262 ASP A N 1
ATOM 673 C CA . ASP A 1 89 ? -9.244 -49.035 118.709 1.00 26.58 -262 ASP A CA 1
ATOM 674 C C . ASP A 1 89 ? -10.208 -49.650 119.744 1.00 25.87 -262 ASP A C 1
ATOM 675 O O . ASP A 1 89 ? -10.353 -50.867 119.821 1.00 26.27 -262 ASP A O 1
ATOM 680 N N . LYS A 1 90 ? -10.835 -48.817 120.554 1.00 26.03 -261 LYS A N 1
ATOM 681 C CA . LYS A 1 90 ? -11.756 -49.303 121.572 1.00 26.25 -261 LYS A CA 1
ATOM 682 C C . LYS A 1 90 ? -13.136 -49.642 121.030 1.00 25.94 -261 LYS A C 1
ATOM 683 O O . LYS A 1 90 ? -13.945 -50.228 121.745 1.00 25.97 -261 LYS A O 1
ATOM 689 N N . LEU A 1 91 ? -13.410 -49.277 119.782 1.00 25.45 -260 LEU A N 1
ATOM 690 C CA . LEU A 1 91 ? -14.700 -49.597 119.173 1.00 25.84 -260 LEU A CA 1
ATOM 691 C C . LEU A 1 91 ? -14.473 -50.577 118.027 1.00 25.87 -260 LEU A C 1
ATOM 692 O O . LEU A 1 91 ? -13.386 -50.593 117.448 1.00 25.50 -260 LEU A O 1
ATOM 697 N N . TYR A 1 92 ? -15.480 -51.389 117.703 1.00 26.57 -259 TYR A N 1
ATOM 698 C CA . TYR A 1 92 ? -15.351 -52.333 116.576 1.00 27.64 -259 TYR A CA 1
ATOM 699 C C . TYR A 1 92 ? -15.155 -51.603 115.254 1.00 27.34 -259 TYR A C 1
ATOM 700 O O . TYR A 1 92 ? -15.860 -50.622 114.967 1.00 26.99 -259 TYR A O 1
ATOM 709 N N . PRO A 1 93 ? -14.204 -52.077 114.444 1.00 27.83 -258 PRO A N 1
ATOM 710 C CA . PRO A 1 93 ? -13.999 -51.560 113.091 1.00 28.00 -258 PRO A CA 1
ATOM 711 C C . PRO A 1 93 ? -15.293 -51.283 112.315 1.00 27.52 -258 PRO A C 1
ATOM 712 O O . PRO A 1 93 ? -15.457 -50.174 111.799 1.00 27.84 -258 PRO A O 1
ATOM 716 N N . PHE A 1 94 ? -16.200 -52.259 112.247 1.00 27.23 -257 PHE A N 1
ATOM 717 C CA . PHE A 1 94 ? -17.401 -52.122 111.413 1.00 26.81 -257 PHE A CA 1
ATOM 718 C C . PHE A 1 94 ? -18.314 -50.974 111.864 1.00 26.18 -257 PHE A C 1
ATOM 719 O O . PHE A 1 94 ? -19.084 -50.442 111.063 1.00 24.94 -257 PHE A O 1
ATOM 727 N N . THR A 1 95 ? -18.237 -50.594 113.138 1.00 25.41 -256 THR A N 1
ATOM 728 C CA . THR A 1 95 ? -19.068 -49.495 113.630 1.00 25.59 -256 THR A CA 1
ATOM 729 C C . THR A 1 95 ? -18.519 -48.183 113.092 1.00 25.52 -256 THR A C 1
ATOM 730 O O . THR A 1 95 ? -19.286 -47.313 112.697 1.00 26.38 -256 THR A O 1
ATOM 734 N N . TRP A 1 96 ? -17.193 -48.055 113.058 1.00 25.27 -255 TRP A N 1
ATOM 735 C CA . TRP A 1 96 ? -16.530 -46.904 112.427 1.00 25.12 -255 TRP A CA 1
ATOM 736 C C . TRP A 1 96 ? -16.818 -46.808 110.924 1.00 25.54 -255 TRP A C 1
ATOM 737 O O . TRP A 1 96 ? -16.979 -45.711 110.380 1.00 26.54 -255 TRP A O 1
ATOM 748 N N . ASP A 1 97 ? -16.873 -47.950 110.251 1.00 25.78 -254 ASP A N 1
ATOM 749 C CA . ASP A 1 97 ? -17.188 -47.970 108.834 1.00 26.34 -254 ASP A CA 1
ATOM 750 C C . ASP A 1 97 ? -18.565 -47.341 108.560 1.00 26.07 -254 ASP A C 1
ATOM 751 O O . ASP A 1 97 ? -18.742 -46.677 107.550 1.00 25.95 -254 ASP A O 1
ATOM 756 N N . ALA A 1 98 ? -19.511 -47.510 109.484 1.00 25.29 -253 ALA A N 1
ATOM 757 C CA . ALA A 1 98 ? -20.893 -47.059 109.288 1.00 25.79 -253 ALA A CA 1
ATOM 758 C C . ALA A 1 98 ? -21.032 -45.552 109.372 1.00 26.17 -253 ALA A C 1
ATOM 759 O O . ALA A 1 98 ? -21.980 -44.988 108.833 1.00 26.83 -253 ALA A O 1
ATOM 761 N N . VAL A 1 99 ? -20.075 -44.908 110.032 1.00 26.11 -252 VAL A N 1
ATOM 762 C CA . VAL A 1 99 ? -20.094 -43.451 110.246 1.00 26.06 -252 VAL A CA 1
ATOM 763 C C . VAL A 1 99 ? -18.979 -42.751 109.443 1.00 26.06 -252 VAL A C 1
ATOM 764 O O . VAL A 1 99 ? -18.606 -41.622 109.749 1.00 24.78 -252 VAL A O 1
ATOM 768 N N . ARG A 1 100 ? -18.450 -43.452 108.434 1.00 26.18 -251 ARG A N 1
ATOM 769 C CA . ARG A 1 100 ? -17.461 -42.891 107.528 1.00 27.88 -251 ARG A CA 1
ATOM 770 C C . ARG A 1 100 ? -18.156 -42.512 106.237 1.00 27.81 -251 ARG A C 1
ATOM 771 O O . ARG A 1 100 ? -18.823 -43.338 105.599 1.00 28.78 -251 ARG A O 1
ATOM 779 N N . TYR A 1 101 ? -18.018 -41.250 105.868 1.00 28.17 -250 TYR A N 1
ATOM 780 C CA . TYR A 1 101 ? -18.673 -40.736 104.681 1.00 28.63 -250 TYR A CA 1
ATOM 781 C C . TYR A 1 101 ? -17.686 -39.866 103.924 1.00 28.86 -250 TYR A C 1
ATOM 782 O O . TYR A 1 101 ? -17.178 -38.897 104.468 1.00 28.05 -250 TYR A O 1
ATOM 791 N N . ASN A 1 102 ? -17.409 -40.250 102.679 1.00 29.68 -249 ASN A N 1
ATOM 792 C CA . ASN A 1 102 ? -16.448 -39.551 101.805 1.00 31.01 -249 ASN A CA 1
ATOM 793 C C . ASN A 1 102 ? -15.084 -39.316 102.473 1.00 31.04 -249 ASN A C 1
ATOM 794 O O . ASN A 1 102 ? -14.488 -38.231 102.389 1.00 30.75 -249 ASN A O 1
ATOM 799 N N . GLY A 1 103 ? -14.621 -40.357 103.159 1.00 31.30 -248 GLY A N 1
ATOM 800 C CA . GLY A 1 103 ? -13.287 -40.393 103.736 1.00 31.42 -248 GLY A CA 1
ATOM 801 C C . GLY A 1 103 ? -13.237 -40.070 105.211 1.00 31.37 -248 GLY A C 1
ATOM 802 O O . GLY A 1 103 ? -12.303 -40.497 105.902 1.00 31.98 -248 GLY A O 1
ATOM 803 N N . LYS A 1 104 ? -14.243 -39.332 105.694 1.00 30.33 -247 LYS A N 1
ATOM 804 C CA . LYS A 1 104 ? -14.196 -38.713 107.022 1.00 30.06 -247 LYS A CA 1
ATOM 805 C C . LYS A 1 104 ? -15.130 -39.365 108.022 1.00 28.90 -247 LYS A C 1
ATOM 806 O O . LYS A 1 104 ? -16.240 -39.759 107.684 1.00 28.92 -247 LYS A O 1
ATOM 812 N N . LEU A 1 105 ? -14.694 -39.440 109.270 1.00 28.42 -246 LEU A N 1
ATOM 813 C CA . LEU A 1 105 ? -15.587 -39.847 110.340 1.00 27.86 -246 LEU A CA 1
ATOM 814 C C . LEU A 1 105 ? -16.510 -38.682 110.695 1.00 27.97 -246 LEU A C 1
ATOM 815 O O . LEU A 1 105 ? -16.043 -37.589 110.988 1.00 27.80 -246 LEU A O 1
ATOM 820 N N . ILE A 1 106 ? -17.816 -38.929 110.678 1.00 28.22 -245 ILE A N 1
ATOM 821 C CA . ILE A 1 106 ? -18.803 -37.865 110.873 1.00 28.60 -245 ILE A CA 1
ATOM 822 C C . ILE A 1 106 ? -19.673 -38.017 112.130 1.00 28.13 -245 ILE A C 1
ATOM 823 O O . ILE A 1 106 ? -20.543 -37.181 112.384 1.00 29.12 -245 ILE A O 1
ATOM 828 N N . ALA A 1 107 ? -19.438 -39.085 112.890 1.00 27.10 -244 ALA A N 1
ATOM 829 C CA . ALA A 1 107 ? -20.173 -39.389 114.132 1.00 27.17 -244 ALA A CA 1
ATOM 830 C C . ALA A 1 107 ? -19.414 -40.412 114.961 1.00 27.09 -244 ALA A C 1
ATOM 831 O O . ALA A 1 107 ? -18.587 -41.148 114.426 1.00 27.35 -244 ALA A O 1
ATOM 833 N N . TYR A 1 108 ? -19.737 -40.493 116.250 1.00 26.97 -243 TYR A N 1
ATOM 834 C CA . TYR A 1 108 ? -19.288 -41.600 117.108 1.00 26.54 -243 TYR A CA 1
ATOM 835 C C . TYR A 1 108 ? -20.361 -42.679 117.146 1.00 27.29 -243 TYR A C 1
ATOM 836 O O . TYR A 1 108 ? -21.503 -42.391 117.489 1.00 27.73 -243 TYR A O 1
ATOM 845 N N . PRO A 1 109 ? -19.991 -43.928 116.854 1.00 27.39 -242 PRO A N 1
ATOM 846 C CA . PRO A 1 109 ? -20.898 -45.066 116.970 1.00 27.04 -242 PRO A CA 1
ATOM 847 C C . PRO A 1 109 ? -21.165 -45.394 118.435 1.00 26.99 -242 PRO A C 1
ATOM 848 O O . PRO A 1 109 ? -20.250 -45.383 119.258 1.00 26.83 -242 PRO A O 1
ATOM 852 N N . ILE A 1 110 ? -22.412 -45.703 118.752 1.00 27.42 -241 ILE A N 1
ATOM 853 C CA . ILE A 1 110 ? -22.786 -45.999 120.129 1.00 28.01 -241 ILE A CA 1
ATOM 854 C C . ILE A 1 110 ? -23.288 -47.425 120.258 1.00 28.57 -241 ILE A C 1
ATOM 855 O O . ILE A 1 110 ? -22.750 -48.194 121.039 1.00 28.91 -241 ILE A O 1
ATOM 860 N N . ALA A 1 111 ? -24.339 -47.776 119.524 1.00 29.31 -240 ALA A N 1
ATOM 861 C CA . ALA A 1 111 ? -24.966 -49.091 119.698 1.00 29.91 -240 ALA A CA 1
ATOM 862 C C . ALA A 1 111 ? -25.400 -49.685 118.370 1.00 30.43 -240 ALA A C 1
ATOM 863 O O . ALA A 1 111 ? -25.635 -48.954 117.409 1.00 30.64 -240 ALA A O 1
ATOM 865 N N . VAL A 1 112 ? -25.465 -51.007 118.293 1.00 30.80 -239 VAL A N 1
ATOM 866 C CA . VAL A 1 112 ? -25.847 -51.639 117.044 1.00 31.60 -239 VAL A CA 1
ATOM 867 C C . VAL A 1 112 ? -27.258 -52.157 117.251 1.00 32.17 -239 VAL A C 1
ATOM 868 O O . VAL A 1 112 ? -27.490 -52.978 118.149 1.00 32.08 -239 VAL A O 1
ATOM 872 N N . GLU A 1 113 ? -28.194 -51.644 116.448 1.00 32.39 -238 GLU A N 1
ATOM 873 C CA . GLU A 1 113 ? -29.628 -51.893 116.646 1.00 32.80 -238 GLU A CA 1
ATOM 874 C C . GLU A 1 113 ? -30.199 -52.815 115.581 1.00 31.75 -238 GLU A C 1
ATOM 875 O O . GLU A 1 113 ? -30.139 -52.497 114.381 1.00 31.23 -238 GLU A O 1
ATOM 881 N N . ALA A 1 114 ? -30.802 -53.919 116.022 1.00 30.27 -237 ALA A N 1
ATOM 882 C CA . ALA A 1 114 ? -31.445 -54.852 115.115 1.00 29.70 -237 ALA A CA 1
ATOM 883 C C . ALA A 1 114 ? -32.848 -55.232 115.607 1.00 29.11 -237 ALA A C 1
ATOM 884 O O . ALA A 1 114 ? -33.031 -55.502 116.785 1.00 28.64 -237 ALA A O 1
ATOM 886 N N . LEU A 1 115 ? -33.835 -55.231 114.711 1.00 27.73 -236 LEU A N 1
ATOM 887 C CA . LEU A 1 115 ? -35.178 -55.709 115.066 1.00 27.51 -236 LEU A CA 1
ATOM 888 C C . LEU A 1 115 ? -35.163 -57.198 115.311 1.00 26.42 -236 LEU A C 1
ATOM 889 O O . LEU A 1 115 ? -34.418 -57.920 114.649 1.00 26.98 -236 LEU A O 1
ATOM 894 N N . SER A 1 116 ? -35.991 -57.656 116.249 1.00 26.23 -235 SER A N 1
ATOM 895 C CA . SER A 1 116 ? -36.181 -59.081 116.522 1.00 25.59 -235 SER A CA 1
ATOM 896 C C . SER A 1 116 ? -37.659 -59.403 116.689 1.00 25.03 -235 SER A C 1
ATOM 897 O O . SER A 1 116 ? -38.493 -58.506 116.860 1.00 23.94 -235 SER A O 1
ATOM 900 N N . LEU A 1 117 ? -37.965 -60.697 116.673 1.00 24.09 -234 LEU A N 1
ATOM 901 C CA . LEU A 1 117 ? -39.277 -61.167 117.073 1.00 24.66 -234 LEU A CA 1
ATOM 902 C C . LEU A 1 117 ? -39.347 -61.223 118.595 1.00 25.21 -234 LEU A C 1
ATOM 903 O O . LEU A 1 117 ? -38.570 -61.949 119.240 1.00 25.95 -234 LEU A O 1
ATOM 908 N N . ILE A 1 118 ? -40.269 -60.451 119.159 1.00 25.05 -233 ILE A N 1
ATOM 909 C CA . ILE A 1 118 ? -40.560 -60.481 120.586 1.00 25.16 -233 ILE A CA 1
ATOM 910 C C . ILE A 1 118 ? -41.870 -61.262 120.752 1.00 25.68 -233 ILE A C 1
ATOM 911 O O . ILE A 1 118 ? -42.853 -60.984 120.069 1.00 25.37 -233 ILE A O 1
ATOM 916 N N . TYR A 1 119 ? -41.879 -62.257 121.633 1.00 25.64 -232 TYR A N 1
ATOM 917 C CA . TYR A 1 119 ? -43.056 -63.107 121.786 1.00 25.38 -232 TYR A CA 1
ATOM 918 C C . TYR A 1 119 ? -43.426 -63.390 123.245 1.00 25.32 -232 TYR A C 1
ATOM 919 O O . TYR A 1 119 ? -42.572 -63.373 124.137 1.00 25.64 -232 TYR A O 1
ATOM 928 N N . ASN A 1 120 ? -44.710 -63.646 123.466 1.00 24.35 -231 ASN A N 1
ATOM 929 C CA . ASN A 1 120 ? -45.268 -63.917 124.778 1.00 24.25 -231 ASN A CA 1
ATOM 930 C C . ASN A 1 120 ? -45.201 -65.435 125.006 1.00 24.13 -231 ASN A C 1
ATOM 931 O O . ASN A 1 120 ? -45.888 -66.193 124.326 1.00 22.99 -231 ASN A O 1
ATOM 936 N N . LYS A 1 121 ? -44.358 -65.864 125.948 1.00 24.48 -230 LYS A N 1
ATOM 937 C CA . LYS A 1 121 ? -44.111 -67.311 126.176 1.00 25.08 -230 LYS A CA 1
ATOM 938 C C . LYS A 1 121 ? -45.334 -68.066 126.681 1.00 25.11 -230 LYS A C 1
ATOM 939 O O . LYS A 1 121 ? -45.475 -69.277 126.457 1.00 24.41 -230 LYS A O 1
ATOM 945 N N . ASP A 1 122 ? -46.227 -67.349 127.355 1.00 25.54 -229 ASP A N 1
ATOM 946 C CA . ASP A 1 122 ? -47.451 -67.957 127.887 1.00 25.92 -229 ASP A CA 1
ATOM 947 C C . ASP A 1 122 ? -48.477 -68.267 126.802 1.00 25.67 -229 ASP A C 1
ATOM 948 O O . ASP A 1 122 ? -49.170 -69.275 126.874 1.00 25.75 -229 ASP A O 1
ATOM 953 N N . LEU A 1 123 ? -48.571 -67.402 125.795 1.00 25.39 -228 LEU A N 1
ATOM 954 C CA . LEU A 1 123 ? -49.480 -67.611 124.671 1.00 25.63 -228 LEU A CA 1
ATOM 955 C C . LEU A 1 123 ? -48.859 -68.479 123.580 1.00 25.77 -228 LEU A C 1
ATOM 956 O O . LEU A 1 123 ? -49.560 -69.139 122.826 1.00 25.54 -228 LEU A O 1
ATOM 961 N N . LEU A 1 124 ? -47.534 -68.457 123.504 1.00 26.16 -227 LEU A N 1
ATOM 962 C CA . LEU A 1 124 ? -46.817 -69.047 122.390 1.00 26.60 -227 LEU A CA 1
ATOM 963 C C . LEU A 1 124 ? -45.466 -69.585 122.878 1.00 26.58 -227 LEU A C 1
ATOM 964 O O . LEU A 1 124 ? -44.427 -68.933 122.698 1.00 26.24 -227 LEU A O 1
ATOM 969 N N . PRO A 1 125 ? -45.480 -70.775 123.509 1.00 26.67 -226 PRO A N 1
ATOM 970 C CA . PRO A 1 125 ? -44.254 -71.352 124.093 1.00 26.80 -226 PRO A CA 1
ATOM 971 C C . PRO A 1 125 ? -43.158 -71.608 123.049 1.00 26.82 -226 PRO A C 1
ATOM 972 O O . PRO A 1 125 ? -41.973 -71.462 123.359 1.00 27.08 -226 PRO A O 1
ATOM 976 N N . ASN A 1 126 ? -43.556 -71.966 121.828 1.00 26.46 -225 ASN A N 1
ATOM 977 C CA . ASN A 1 126 ? -42.625 -72.048 120.704 1.00 26.52 -225 ASN A CA 1
ATOM 978 C C . ASN A 1 126 ? -43.033 -71.105 119.573 1.00 26.58 -225 ASN A C 1
ATOM 979 O O . ASN A 1 126 ? -44.058 -71.324 118.929 1.00 26.28 -225 ASN A O 1
ATOM 984 N N . PRO A 1 127 ? -42.226 -70.059 119.324 1.00 26.62 -224 PRO A N 1
ATOM 985 C CA . PRO A 1 127 ? -42.543 -69.077 118.281 1.00 26.93 -224 PRO A CA 1
ATOM 986 C C . PRO A 1 127 ? -42.361 -69.666 116.881 1.00 27.08 -224 PRO A C 1
ATOM 987 O O . PRO A 1 127 ? -41.503 -70.535 116.691 1.00 26.20 -224 PRO A O 1
ATOM 991 N N . PRO A 1 128 ? -43.169 -69.198 115.907 1.00 27.38 -223 PRO A N 1
ATOM 992 C CA . PRO A 1 128 ? -43.113 -69.729 114.539 1.00 27.57 -223 PRO A CA 1
ATOM 993 C C . PRO A 1 128 ? -41.754 -69.457 113.896 1.00 27.68 -223 PRO A C 1
ATOM 994 O O . PRO A 1 128 ? -41.161 -68.399 114.121 1.00 27.60 -223 PRO A O 1
ATOM 998 N N . LYS A 1 129 ? -41.272 -70.421 113.121 1.00 27.75 -222 LYS A N 1
ATOM 999 C CA . LYS A 1 129 ? -40.013 -70.284 112.380 1.00 28.02 -222 LYS A CA 1
ATOM 1000 C C . LYS A 1 129 ? -40.248 -69.654 111.001 1.00 27.41 -222 LYS A C 1
ATOM 1001 O O . LYS A 1 129 ? -39.305 -69.217 110.353 1.00 27.07 -222 LYS A O 1
ATOM 1007 N N . THR A 1 130 ? -41.504 -69.642 110.546 1.00 26.69 -221 THR A N 1
ATOM 1008 C CA . THR A 1 130 ? -41.862 -69.078 109.234 1.00 25.96 -221 THR A CA 1
ATOM 1009 C C . THR A 1 130 ? -43.009 -68.070 109.334 1.00 25.60 -221 THR A C 1
ATOM 1010 O O . THR A 1 130 ? -43.912 -68.225 110.151 1.00 25.18 -221 THR A O 1
ATOM 1014 N N . TRP A 1 131 ? -42.975 -67.053 108.480 1.00 25.35 -220 TRP A N 1
ATOM 1015 C CA . TRP A 1 131 ? -44.110 -66.148 108.302 1.00 25.13 -220 TRP A CA 1
ATOM 1016 C C . TRP A 1 131 ? -45.366 -66.877 107.850 1.00 25.42 -220 TRP A C 1
ATOM 1017 O O . TRP A 1 131 ? -46.474 -66.516 108.239 1.00 25.06 -220 TRP A O 1
ATOM 1028 N N . GLU A 1 132 ? -45.177 -67.912 107.031 1.00 25.85 -219 GLU A N 1
ATOM 1029 C CA . GLU A 1 132 ? -46.270 -68.669 106.438 1.00 26.90 -219 GLU A CA 1
ATOM 1030 C C . GLU A 1 132 ? -47.216 -69.336 107.449 1.00 27.34 -219 GLU A C 1
ATOM 1031 O O . GLU A 1 132 ? -48.383 -69.571 107.131 1.00 27.51 -219 GLU A O 1
ATOM 1037 N N . GLU A 1 133 ? -46.725 -69.645 108.649 1.00 27.75 -218 GLU A N 1
ATOM 1038 C CA . GLU A 1 133 ? -47.570 -70.287 109.663 1.00 28.88 -218 GLU A CA 1
ATOM 1039 C C . GLU A 1 133 ? -48.355 -69.295 110.543 1.00 28.20 -218 GLU A C 1
ATOM 1040 O O . GLU A 1 133 ? -49.174 -69.698 111.379 1.00 28.26 -218 GLU A O 1
ATOM 1046 N N . ILE A 1 134 ? -48.119 -68.002 110.345 1.00 27.90 -217 ILE A N 1
ATOM 1047 C CA . ILE A 1 134 ? -48.776 -66.977 111.159 1.00 27.28 -217 ILE A CA 1
ATOM 1048 C C . ILE A 1 134 ? -50.308 -66.868 110.954 1.00 27.39 -217 ILE A C 1
ATOM 1049 O O . ILE A 1 134 ? -51.030 -66.703 111.938 1.00 26.86 -217 ILE A O 1
ATOM 1054 N N . PRO A 1 135 ? -50.811 -66.976 109.693 1.00 27.40 -216 PRO A N 1
ATOM 1055 C CA . PRO A 1 135 ? -52.274 -66.962 109.493 1.00 27.44 -216 PRO A CA 1
ATOM 1056 C C . PRO A 1 135 ? -53.034 -68.065 110.259 1.00 27.29 -216 PRO A C 1
ATOM 1057 O O . PRO A 1 135 ? -54.030 -67.763 110.910 1.00 27.22 -216 PRO A O 1
ATOM 1061 N N . ALA A 1 136 ? -52.562 -69.313 110.192 1.00 27.09 -215 ALA A N 1
ATOM 1062 C CA . ALA A 1 136 ? -53.135 -70.413 110.984 1.00 27.21 -215 ALA A CA 1
ATOM 1063 C C . ALA A 1 136 ? -53.049 -70.169 112.500 1.00 27.18 -215 ALA A C 1
ATOM 1064 O O . ALA A 1 136 ? -54.006 -70.416 113.233 1.00 27.50 -215 ALA A O 1
ATOM 1066 N N . LEU A 1 137 ? -51.898 -69.692 112.962 1.00 27.25 -214 LEU A N 1
ATOM 1067 C CA . LEU A 1 137 ? -51.693 -69.371 114.372 1.00 27.00 -214 LEU A CA 1
ATOM 1068 C C . LEU A 1 137 ? -52.664 -68.295 114.859 1.00 26.65 -214 LEU A C 1
ATOM 1069 O O . LEU A 1 137 ? -53.220 -68.395 115.960 1.00 26.19 -214 LEU A O 1
ATOM 1074 N N . ASP A 1 138 ? -52.872 -67.281 114.028 1.00 26.07 -213 ASP A N 1
ATOM 1075 C CA . ASP A 1 138 ? -53.815 -66.210 114.344 1.00 26.25 -213 ASP A CA 1
ATOM 1076 C C . ASP A 1 138 ? -55.238 -66.753 114.492 1.00 26.39 -213 ASP A C 1
ATOM 1077 O O . ASP A 1 138 ? -55.977 -66.346 115.389 1.00 25.64 -213 ASP A O 1
ATOM 1082 N N . LYS A 1 139 ? -55.595 -67.699 113.626 1.00 26.34 -212 LYS A N 1
ATOM 1083 C CA . LYS A 1 139 ? -56.893 -68.352 113.676 1.00 27.35 -212 LYS A CA 1
ATOM 1084 C C . LYS A 1 139 ? -57.107 -69.035 115.025 1.00 27.15 -212 LYS A C 1
ATOM 1085 O O . LYS A 1 139 ? -58.143 -68.851 115.654 1.00 27.17 -212 LYS A O 1
ATOM 1091 N N . GLU A 1 140 ? -56.119 -69.799 115.476 1.00 27.24 -211 GLU A N 1
ATOM 1092 C CA . GLU A 1 140 ? -56.202 -70.456 116.780 1.00 27.97 -211 GLU A CA 1
ATOM 1093 C C . GLU A 1 140 ? -56.309 -69.441 117.928 1.00 27.08 -211 GLU A C 1
ATOM 1094 O O . GLU A 1 140 ? -57.135 -69.599 118.839 1.00 26.82 -211 GLU A O 1
ATOM 1100 N N . LEU A 1 141 ? -55.486 -68.402 117.865 1.00 26.40 -210 LEU A N 1
ATOM 1101 C CA . LEU A 1 141 ? -55.477 -67.347 118.885 1.00 25.99 -210 LEU A CA 1
ATOM 1102 C C . LEU A 1 141 ? -56.766 -66.519 118.940 1.00 25.78 -210 LEU A C 1
ATOM 1103 O O . LEU A 1 141 ? -57.205 -66.149 120.027 1.00 25.94 -210 LEU A O 1
ATOM 1108 N N . LYS A 1 142 ? -57.375 -66.261 117.783 1.00 25.37 -209 LYS A N 1
ATOM 1109 C CA . LYS A 1 142 ? -58.645 -65.514 117.703 1.00 25.23 -209 LYS A CA 1
ATOM 1110 C C . LYS A 1 142 ? -59.793 -66.239 118.427 1.00 25.06 -209 LYS A C 1
ATOM 1111 O O . LYS A 1 142 ? -60.635 -65.597 119.031 1.00 25.33 -209 LYS A O 1
ATOM 1117 N N . ALA A 1 143 ? -59.809 -67.567 118.367 1.00 24.77 -208 ALA A N 1
ATOM 1118 C CA . ALA A 1 143 ? -60.796 -68.384 119.101 1.00 24.75 -208 ALA A CA 1
ATOM 1119 C C . ALA A 1 143 ? -60.711 -68.201 120.619 1.00 24.67 -208 ALA A C 1
ATOM 1120 O O . ALA A 1 143 ? -61.661 -68.530 121.341 1.00 24.65 -208 ALA A O 1
ATOM 1122 N N . LYS A 1 144 ? -59.568 -67.692 121.081 1.00 24.36 -207 LYS A N 1
ATOM 1123 C CA . LYS A 1 144 ? -59.327 -67.344 122.482 1.00 24.64 -207 LYS A CA 1
ATOM 1124 C C . LYS A 1 144 ? -59.309 -65.830 122.737 1.00 24.15 -207 LYS A C 1
ATOM 1125 O O . LYS A 1 144 ? -58.937 -65.380 123.834 1.00 23.58 -207 LYS A O 1
ATOM 1131 N N . GLY A 1 145 ? -59.684 -65.055 121.720 1.00 23.63 -206 GLY A N 1
ATOM 1132 C CA . GLY A 1 145 ? -59.789 -63.614 121.856 1.00 23.07 -206 GLY A CA 1
ATOM 1133 C C . GLY A 1 145 ? -58.414 -62.990 121.950 1.00 22.72 -206 GLY A C 1
ATOM 1134 O O . GLY A 1 145 ? -58.218 -62.013 122.664 1.00 23.06 -206 GLY A O 1
ATOM 1135 N N . LYS A 1 146 ? -57.452 -63.575 121.241 1.00 22.08 -205 LYS A N 1
ATOM 1136 C CA . LYS A 1 146 ? -56.098 -63.030 121.167 1.00 21.76 -205 LYS A CA 1
ATOM 1137 C C . LYS A 1 146 ? -55.718 -62.888 119.698 1.00 21.75 -205 LYS A C 1
ATOM 1138 O O . LYS A 1 146 ? -56.501 -63.217 118.810 1.00 22.62 -205 LYS A O 1
ATOM 1144 N N . SER A 1 147 ? -54.533 -62.377 119.422 1.00 22.26 -204 SER A N 1
ATOM 1145 C CA . SER A 1 147 ? -54.084 -62.323 118.042 1.00 22.45 -204 SER A CA 1
ATOM 1146 C C . SER A 1 147 ? -52.640 -62.792 117.991 1.00 22.23 -204 SER A C 1
ATOM 1147 O O . SER A 1 147 ? -51.959 -62.780 119.005 1.00 21.80 -204 SER A O 1
ATOM 1150 N N . ALA A 1 148 ? -52.197 -63.240 116.825 1.00 22.25 -203 ALA A N 1
ATOM 1151 C CA . ALA A 1 148 ? -50.833 -63.751 116.674 1.00 22.70 -203 ALA A CA 1
ATOM 1152 C C . ALA A 1 148 ? -49.781 -62.649 116.710 1.00 22.89 -203 ALA A C 1
ATOM 1153 O O . ALA A 1 148 ? -48.767 -62.781 117.398 1.00 23.06 -203 ALA A O 1
ATOM 1155 N N . LEU A 1 149 ? -50.031 -61.559 115.993 1.00 23.23 -202 LEU A N 1
ATOM 1156 C CA . LEU A 1 149 ? -48.982 -60.597 115.681 1.00 23.97 -202 LEU A CA 1
ATOM 1157 C C . LEU A 1 149 ? -49.466 -59.160 115.450 1.00 24.88 -202 LEU A C 1
ATOM 1158 O O . LEU A 1 149 ? -50.361 -58.906 114.636 1.00 24.55 -202 LEU A O 1
ATOM 1163 N N . MET A 1 150 ? -48.858 -58.223 116.166 1.00 25.64 -201 MET A N 1
ATOM 1164 C CA . MET A 1 150 ? -49.091 -56.799 115.925 1.00 28.17 -201 MET A CA 1
ATOM 1165 C C . MET A 1 150 ? -47.757 -56.074 115.973 1.00 26.88 -201 MET A C 1
ATOM 1166 O O . MET A 1 150 ? -47.002 -56.230 116.929 1.00 27.32 -201 MET A O 1
ATOM 1171 N N . PHE A 1 151 ? -47.475 -55.278 114.946 1.00 26.34 -200 PHE A N 1
ATOM 1172 C CA . PHE A 1 151 ? -46.298 -54.423 114.924 1.00 26.18 -200 PHE A CA 1
ATOM 1173 C C . PHE A 1 151 ? -46.579 -53.143 114.139 1.00 26.28 -200 PHE A C 1
ATOM 1174 O O . PHE A 1 151 ? -47.565 -53.045 113.407 1.00 25.48 -200 PHE A O 1
ATOM 1182 N N . ASN A 1 152 ? -45.693 -52.168 114.295 1.00 26.97 -199 ASN A N 1
ATOM 1183 C CA . ASN A 1 152 ? -45.836 -50.871 113.639 1.00 27.58 -199 ASN A CA 1
ATOM 1184 C C . ASN A 1 152 ? -45.804 -50.927 112.097 1.00 28.36 -199 ASN A C 1
ATOM 1185 O O . ASN A 1 152 ? -44.731 -51.025 111.492 1.00 29.47 -199 ASN A O 1
ATOM 1190 N N . LEU A 1 153 ? -46.974 -50.803 111.469 1.00 28.68 -198 LEU A N 1
ATOM 1191 C CA . LEU A 1 153 ? -47.072 -50.739 110.001 1.00 28.92 -198 LEU A CA 1
ATOM 1192 C C . LEU A 1 153 ? -46.848 -49.351 109.417 1.00 29.40 -198 LEU A C 1
ATOM 1193 O O . LEU A 1 153 ? -46.773 -49.197 108.196 1.00 30.72 -198 LEU A O 1
ATOM 1198 N N . GLN A 1 154 ? -46.758 -48.335 110.265 1.00 28.60 -197 GLN A N 1
ATOM 1199 C CA . GLN A 1 154 ? -46.642 -46.975 109.770 1.00 29.12 -197 GLN A CA 1
ATOM 1200 C C . GLN A 1 154 ? -45.201 -46.572 109.454 1.00 29.01 -197 GLN A C 1
ATOM 1201 O O . GLN A 1 154 ? -44.977 -45.591 108.755 1.00 28.55 -197 GLN A O 1
ATOM 1207 N N . GLU A 1 155 ? -44.241 -47.306 110.002 1.00 28.19 -196 GLU A N 1
ATOM 1208 C CA . GLU A 1 155 ? -42.819 -47.021 109.752 1.00 28.38 -196 GLU A CA 1
ATOM 1209 C C . GLU A 1 155 ? -42.243 -48.171 108.970 1.00 26.69 -196 GLU A C 1
ATOM 1210 O O . GLU A 1 155 ? -42.284 -49.305 109.440 1.00 27.07 -196 GLU A O 1
ATOM 1216 N N . PRO A 1 156 ? -41.680 -47.892 107.773 1.00 26.03 -195 PRO A N 1
ATOM 1217 C CA . PRO A 1 156 ? -41.175 -48.969 106.907 1.00 24.59 -195 PRO A CA 1
ATOM 1218 C C . PRO A 1 156 ? -40.006 -49.773 107.515 1.00 23.84 -195 PRO A C 1
ATOM 1219 O O . PRO A 1 156 ? -39.708 -50.852 107.054 1.00 22.13 -195 PRO A O 1
ATOM 1223 N N . TYR A 1 157 ? -39.388 -49.267 108.572 1.00 23.11 -194 TYR A N 1
ATOM 1224 C CA . TYR A 1 157 ? -38.277 -49.978 109.230 1.00 23.33 -194 TYR A CA 1
ATOM 1225 C C . TYR A 1 157 ? -38.726 -51.383 109.683 1.00 23.75 -194 TYR A C 1
ATOM 1226 O O . TYR A 1 157 ? -37.952 -52.343 109.652 1.00 23.40 -194 TYR A O 1
ATOM 1235 N N . PHE A 1 158 ? -39.992 -51.484 110.075 1.00 23.06 -193 PHE A N 1
ATOM 1236 C CA . PHE A 1 158 ? -40.533 -52.716 110.658 1.00 24.14 -193 PHE A CA 1
ATOM 1237 C C . PHE A 1 158 ? -41.018 -53.751 109.637 1.00 24.21 -193 PHE A C 1
ATOM 1238 O O . PHE A 1 158 ? -41.067 -54.958 109.948 1.00 24.88 -193 PHE A O 1
ATOM 1246 N N . THR A 1 159 ? -41.405 -53.289 108.449 1.00 24.50 -192 THR A N 1
ATOM 1247 C CA . THR A 1 159 ? -41.858 -54.211 107.390 1.00 25.55 -192 THR A CA 1
ATOM 1248 C C . THR A 1 159 ? -40.749 -54.577 106.418 1.00 25.21 -192 THR A C 1
ATOM 1249 O O . THR A 1 159 ? -40.818 -55.606 105.743 1.00 25.64 -192 THR A O 1
ATOM 1253 N N . TRP A 1 160 ? -39.701 -53.757 106.378 1.00 25.22 -191 TRP A N 1
ATOM 1254 C CA . TRP A 1 160 ? -38.567 -54.018 105.503 1.00 25.08 -191 TRP A CA 1
ATOM 1255 C C . TRP A 1 160 ? -38.009 -55.437 105.642 1.00 24.91 -191 TRP A C 1
ATOM 1256 O O . TRP A 1 160 ? -37.724 -56.081 104.628 1.00 24.39 -191 TRP A O 1
ATOM 1267 N N . PRO A 1 161 ? -37.848 -55.944 106.887 1.00 25.17 -190 PRO A N 1
ATOM 1268 C CA . PRO A 1 161 ? -37.287 -57.295 107.008 1.00 25.47 -190 PRO A CA 1
ATOM 1269 C C . PRO A 1 161 ? -37.991 -58.349 106.145 1.00 26.22 -190 PRO A C 1
ATOM 1270 O O . PRO A 1 161 ? -37.332 -59.226 105.615 1.00 26.45 -190 PRO A O 1
ATOM 1274 N N . LEU A 1 162 ? -39.318 -58.261 106.040 1.00 26.36 -189 LEU A N 1
ATOM 1275 C CA . LEU A 1 162 ? -40.099 -59.173 105.222 1.00 26.79 -189 LEU A CA 1
ATOM 1276 C C . LEU A 1 162 ? -40.000 -58.827 103.745 1.00 26.93 -189 LEU A C 1
ATOM 1277 O O . LEU A 1 162 ? -39.930 -59.724 102.894 1.00 27.09 -189 LEU A O 1
ATOM 1282 N N . ILE A 1 163 ? -40.022 -57.533 103.427 1.00 27.80 -188 ILE A N 1
ATOM 1283 C CA . ILE A 1 163 ? -39.854 -57.108 102.027 1.00 28.23 -188 ILE A CA 1
ATOM 1284 C C . ILE A 1 163 ? -38.497 -57.574 101.465 1.00 27.98 -188 ILE A C 1
ATOM 1285 O O . ILE A 1 163 ? -38.414 -58.054 100.325 1.00 28.53 -188 ILE A O 1
ATOM 1290 N N . ALA A 1 164 ? -37.443 -57.455 102.273 1.00 28.07 -187 ALA A N 1
ATOM 1291 C CA . ALA A 1 164 ? -36.093 -57.845 101.858 1.00 28.10 -187 ALA A CA 1
ATOM 1292 C C . ALA A 1 164 ? -35.822 -59.362 101.844 1.00 28.27 -187 ALA A C 1
ATOM 1293 O O . ALA A 1 164 ? -34.896 -59.814 101.162 1.00 28.58 -187 ALA A O 1
ATOM 1295 N N . ALA A 1 165 ? -36.619 -60.140 102.582 1.00 28.01 -186 ALA A N 1
ATOM 1296 C CA . ALA A 1 165 ? -36.315 -61.561 102.811 1.00 27.44 -186 ALA A CA 1
ATOM 1297 C C . ALA A 1 165 ? -36.076 -62.350 101.529 1.00 27.30 -186 ALA A C 1
ATOM 1298 O O . ALA A 1 165 ? -35.039 -63.002 101.406 1.00 26.48 -186 ALA A O 1
ATOM 1300 N N . ASP A 1 166 ? -37.025 -62.268 100.589 1.00 26.91 -185 ASP A N 1
ATOM 1301 C CA . ASP A 1 166 ? -36.971 -63.021 99.315 1.00 27.49 -185 ASP A CA 1
ATOM 1302 C C . ASP A 1 166 ? -36.309 -62.249 98.160 1.00 27.28 -185 ASP A C 1
ATOM 1303 O O . ASP A 1 166 ? -36.374 -62.668 97.019 1.00 26.96 -185 ASP A O 1
ATOM 1308 N N . GLY A 1 167 ? -35.667 -61.118 98.440 1.00 28.12 -184 GLY A N 1
ATOM 1309 C CA . GLY A 1 167 ? -34.860 -60.486 97.387 1.00 27.78 -184 GLY A CA 1
ATOM 1310 C C . GLY A 1 167 ? -34.904 -58.977 97.248 1.00 28.14 -184 GLY A C 1
ATOM 1311 O O . GLY A 1 167 ? -34.125 -58.412 96.474 1.00 28.12 -184 GLY A O 1
ATOM 1312 N N . GLY A 1 168 ? -35.804 -58.320 97.981 1.00 27.15 -183 GLY A N 1
ATOM 1313 C CA . GLY A 1 168 ? -35.851 -56.854 97.971 1.00 27.63 -183 GLY A CA 1
ATOM 1314 C C . GLY A 1 168 ? -34.535 -56.292 98.461 1.00 27.18 -183 GLY A C 1
ATOM 1315 O O . GLY A 1 168 ? -33.877 -56.905 99.301 1.00 27.54 -183 GLY A O 1
ATOM 1316 N N . TYR A 1 169 ? -34.126 -55.145 97.926 1.00 26.78 -182 TYR A N 1
ATOM 1317 C CA . TYR A 1 169 ? -32.954 -54.436 98.449 1.00 25.87 -182 TYR A CA 1
ATOM 1318 C C . TYR A 1 169 ? -33.104 -52.934 98.239 1.00 25.98 -182 TYR A C 1
ATOM 1319 O O . TYR A 1 169 ? -33.947 -52.496 97.467 1.00 25.96 -182 TYR A O 1
ATOM 1328 N N . ALA A 1 170 ? -32.305 -52.142 98.939 1.00 25.86 -181 ALA A N 1
ATOM 1329 C CA . ALA A 1 170 ? -32.382 -50.696 98.792 1.00 26.56 -181 ALA A CA 1
ATOM 1330 C C . ALA A 1 170 ? -31.534 -50.287 97.588 1.00 27.11 -181 ALA A C 1
ATOM 1331 O O . ALA A 1 170 ? -32.060 -50.090 96.487 1.00 27.25 -181 ALA A O 1
ATOM 1333 N N . PHE A 1 171 ? -30.222 -50.226 97.778 1.00 27.22 -180 PHE A N 1
ATOM 1334 C CA . PHE A 1 171 ? -29.310 -49.944 96.675 1.00 28.73 -180 PHE A CA 1
ATOM 1335 C C . PHE A 1 171 ? -28.277 -51.056 96.553 1.00 30.08 -180 PHE A C 1
ATOM 1336 O O . PHE A 1 171 ? -27.814 -51.596 97.554 1.00 30.25 -180 PHE A O 1
ATOM 1344 N N . LYS A 1 172 ? -27.942 -51.420 95.328 1.00 32.28 -179 LYS A N 1
ATOM 1345 C CA . LYS A 1 172 ? -27.036 -52.536 95.113 1.00 34.88 -179 LYS A CA 1
ATOM 1346 C C . LYS A 1 172 ? -25.598 -52.066 95.292 1.00 36.64 -179 LYS A C 1
ATOM 1347 O O . LYS A 1 172 ? -25.231 -50.988 94.830 1.00 36.23 -179 LYS A O 1
ATOM 1353 N N . TYR A 1 173 ? -24.796 -52.866 95.986 1.00 39.49 -178 TYR A N 1
ATOM 1354 C CA . TYR A 1 173 ? -23.379 -52.557 96.164 1.00 41.98 -178 TYR A CA 1
ATOM 1355 C C . TYR A 1 173 ? -22.635 -53.045 94.930 1.00 42.96 -178 TYR A C 1
ATOM 1356 O O . TYR A 1 173 ? -22.443 -54.244 94.757 1.00 43.32 -178 TYR A O 1
ATOM 1365 N N . GLU A 1 174 ? -22.245 -52.101 94.074 1.00 44.42 -177 GLU A N 1
ATOM 1366 C CA . GLU A 1 174 ? -21.622 -52.377 92.774 1.00 45.87 -177 GLU A CA 1
ATOM 1367 C C . GLU A 1 174 ? -20.345 -51.568 92.607 1.00 46.46 -177 GLU A C 1
ATOM 1368 O O . GLU A 1 174 ? -20.323 -50.366 92.891 1.00 46.86 -177 GLU A O 1
ATOM 1374 N N . ASN A 1 175 ? -19.288 -52.223 92.133 1.00 47.03 -176 ASN A N 1
ATOM 1375 C CA . ASN A 1 175 ? -17.978 -51.581 91.980 1.00 47.57 -176 ASN A CA 1
ATOM 1376 C C . ASN A 1 175 ? -17.525 -50.771 93.196 1.00 47.60 -176 ASN A C 1
ATOM 1377 O O . ASN A 1 175 ? -17.136 -49.604 93.071 1.00 47.71 -176 ASN A O 1
ATOM 1382 N N . GLY A 1 176 ? -17.595 -51.402 94.369 1.00 47.49 -175 GLY A N 1
ATOM 1383 C CA . GLY A 1 176 ? -17.101 -50.817 95.612 1.00 47.28 -175 GLY A CA 1
ATOM 1384 C C . GLY A 1 176 ? -17.906 -49.644 96.145 1.00 47.16 -175 G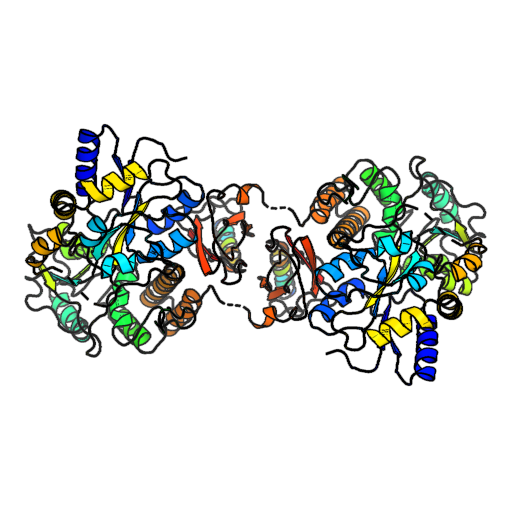LY A C 1
ATOM 1385 O O . GLY A 1 176 ? -17.418 -48.891 96.990 1.00 47.23 -175 GLY A O 1
ATOM 1386 N N . LYS A 1 177 ? -19.133 -49.485 95.648 1.00 46.79 -174 LYS A N 1
ATOM 1387 C CA . LYS A 1 177 ? -20.030 -48.406 96.081 1.00 46.23 -174 LYS A CA 1
ATOM 1388 C C . LYS A 1 177 ? -21.495 -48.712 95.764 1.00 45.49 -174 LYS A C 1
ATOM 1389 O O . LYS A 1 177 ? -21.805 -49.458 94.833 1.00 45.15 -174 LYS A O 1
ATOM 1395 N N . TYR A 1 178 ? -22.390 -48.121 96.550 1.00 44.31 -173 TYR A N 1
ATOM 1396 C CA . TYR A 1 178 ? -23.822 -48.244 96.309 1.00 43.06 -173 TYR A CA 1
ATOM 1397 C C . TYR A 1 178 ? -24.231 -47.562 95.009 1.00 42.41 -173 TYR A C 1
ATOM 1398 O O . TYR A 1 178 ? -23.953 -46.384 94.797 1.00 42.14 -173 TYR A O 1
ATOM 1407 N N . ASP A 1 179 ? -24.873 -48.339 94.145 1.00 41.50 -172 ASP A N 1
ATOM 1408 C CA . ASP A 1 179 ? -25.380 -47.870 92.866 1.00 41.19 -172 ASP A CA 1
ATOM 1409 C C . ASP A 1 179 ? -26.753 -47.243 93.074 1.00 40.71 -172 ASP A C 1
ATOM 1410 O O . ASP A 1 179 ? -27.755 -47.950 93.232 1.00 40.33 -172 ASP A O 1
ATOM 1415 N N . ILE A 1 180 ? -26.798 -45.912 93.069 1.00 40.17 -171 ILE A N 1
ATOM 1416 C CA . ILE A 1 180 ? -28.051 -45.182 93.338 1.00 39.55 -171 ILE A CA 1
ATOM 1417 C C . ILE A 1 180 ? -29.088 -45.313 92.219 1.00 38.98 -171 ILE A C 1
ATOM 1418 O O . ILE A 1 180 ? -30.252 -44.958 92.399 1.00 39.11 -171 ILE A O 1
ATOM 1423 N N . LYS A 1 181 ? -28.671 -45.846 91.075 1.00 38.28 -170 LYS A N 1
ATOM 1424 C CA . LYS A 1 181 ? -29.602 -46.147 89.985 1.00 37.64 -170 LYS A CA 1
ATOM 1425 C C . LYS A 1 181 ? -30.169 -47.568 90.077 1.00 36.90 -170 LYS A C 1
ATOM 1426 O O . LYS A 1 181 ? -31.206 -47.871 89.477 1.00 36.89 -170 LYS A O 1
ATOM 1432 N N . ASP A 1 182 ? -29.498 -48.433 90.834 1.00 35.88 -169 ASP A N 1
ATOM 1433 C CA . ASP A 1 182 ? -29.934 -49.821 90.970 1.00 34.97 -169 ASP A CA 1
ATOM 1434 C C . ASP A 1 182 ? -30.709 -50.001 92.270 1.00 33.99 -169 ASP A C 1
ATOM 1435 O O . ASP A 1 182 ? -30.125 -50.300 93.326 1.00 33.77 -169 ASP A O 1
ATOM 1440 N N . VAL A 1 183 ? -32.025 -49.809 92.171 1.00 32.61 -168 VAL A N 1
ATOM 1441 C CA . VAL A 1 183 ? -32.937 -49.903 93.310 1.00 31.43 -168 VAL A CA 1
ATOM 1442 C C . VAL A 1 183 ? -33.725 -51.216 93.278 1.00 30.60 -168 VAL A C 1
ATOM 1443 O O . VAL A 1 183 ? -34.178 -51.642 92.212 1.00 30.25 -168 VAL A O 1
ATOM 1447 N N . GLY A 1 184 ? -33.889 -51.852 94.442 1.00 29.81 -167 GLY A N 1
ATOM 1448 C CA . GLY A 1 184 ? -34.534 -53.170 94.504 1.00 29.38 -167 GLY A CA 1
ATOM 1449 C C . GLY A 1 184 ? -35.855 -53.260 95.249 1.00 29.09 -167 GLY A C 1
ATOM 1450 O O . GLY A 1 184 ? -36.185 -54.310 95.801 1.00 28.70 -167 GLY A O 1
ATOM 1451 N N . VAL A 1 185 ? -36.616 -52.169 95.266 1.00 29.00 -166 VAL A N 1
ATOM 1452 C CA . VAL A 1 185 ? -37.886 -52.131 96.013 1.00 28.56 -166 VAL A CA 1
ATOM 1453 C C . VAL A 1 185 ? -39.055 -52.649 95.182 1.00 28.75 -166 VAL A C 1
ATOM 1454 O O . VAL A 1 185 ? -40.177 -52.745 95.682 1.00 28.90 -166 VAL A O 1
ATOM 1458 N N . ASP A 1 186 ? -38.793 -52.966 93.913 1.00 28.47 -165 ASP A N 1
ATOM 1459 C CA . ASP A 1 186 ? -39.847 -53.361 92.979 1.00 28.21 -165 ASP A CA 1
ATOM 1460 C C . ASP A 1 186 ? -39.512 -54.632 92.195 1.00 27.61 -165 ASP A C 1
ATOM 1461 O O . ASP A 1 186 ? -39.921 -54.788 91.049 1.00 27.16 -165 ASP A O 1
ATOM 1466 N N . ASN A 1 187 ? -38.754 -55.535 92.804 1.00 27.01 -164 ASN A N 1
ATOM 1467 C CA . ASN A 1 187 ? -38.440 -56.798 92.144 1.00 26.64 -164 ASN A CA 1
ATOM 1468 C C . ASN A 1 187 ? -39.382 -57.876 92.696 1.00 26.64 -164 ASN A C 1
ATOM 1469 O O . ASN A 1 187 ? -40.207 -57.584 93.566 1.00 26.64 -164 ASN A O 1
ATOM 1474 N N . ALA A 1 188 ? -39.268 -59.097 92.182 1.00 26.79 -163 ALA A N 1
ATOM 1475 C CA . ALA A 1 188 ? -40.117 -60.217 92.588 1.00 26.55 -163 ALA A CA 1
ATOM 1476 C C . ALA A 1 188 ? -40.155 -60.423 94.107 1.00 26.05 -163 ALA A C 1
ATOM 1477 O O . ALA A 1 188 ? -41.229 -60.567 94.673 1.00 26.26 -163 ALA A O 1
ATOM 1479 N N . GLY A 1 189 ? -38.988 -60.438 94.751 1.00 25.70 -162 GLY A N 1
ATOM 1480 C CA . GLY A 1 189 ? -38.895 -60.673 96.195 1.00 25.53 -162 GLY A CA 1
ATOM 1481 C C . GLY A 1 189 ? -39.544 -59.572 97.027 1.00 25.20 -162 GLY A C 1
ATOM 1482 O O . GLY A 1 189 ? -40.174 -59.844 98.053 1.00 25.64 -162 GLY A O 1
ATOM 1483 N N . ALA A 1 190 ? -39.413 -58.327 96.580 1.00 24.62 -161 ALA A N 1
ATOM 1484 C CA . ALA A 1 190 ? -40.070 -57.209 97.273 1.00 24.44 -161 ALA A CA 1
ATOM 1485 C C . ALA A 1 190 ? -41.588 -57.325 97.103 1.00 24.66 -161 ALA A C 1
ATOM 1486 O O . ALA A 1 190 ? -42.339 -57.137 98.057 1.00 23.78 -161 ALA A O 1
ATOM 1488 N N . LYS A 1 191 ? -42.016 -57.654 95.880 1.00 24.38 -160 LYS A N 1
ATOM 1489 C CA . LYS A 1 191 ? -43.424 -57.866 95.553 1.00 25.55 -160 LYS A CA 1
ATOM 1490 C C . LYS A 1 191 ? -44.035 -58.996 96.367 1.00 25.28 -160 LYS A C 1
ATOM 1491 O O . LYS A 1 191 ? -45.153 -58.872 96.855 1.00 25.39 -160 LYS A O 1
ATOM 1497 N N . ALA A 1 192 ? -43.305 -60.105 96.485 1.00 25.68 -159 ALA A N 1
ATOM 1498 C CA . ALA A 1 192 ? -43.768 -61.272 97.243 1.00 25.30 -159 ALA A CA 1
ATOM 1499 C C . ALA A 1 192 ? -43.921 -60.920 98.734 1.00 25.20 -159 ALA A C 1
ATOM 1500 O O . ALA A 1 192 ? -44.937 -61.238 99.345 1.00 25.33 -159 ALA A O 1
ATOM 1502 N N . GLY A 1 193 ? -42.916 -60.266 99.310 1.00 24.89 -158 GLY A N 1
ATOM 1503 C CA . GLY A 1 193 ? -42.962 -59.879 100.726 1.00 25.26 -158 GLY A CA 1
ATOM 1504 C C . GLY A 1 193 ? -44.141 -58.968 101.038 1.00 25.27 -158 GLY A C 1
ATOM 1505 O O . GLY A 1 193 ? -44.867 -59.180 102.021 1.00 25.54 -158 GLY A O 1
ATOM 1506 N N . LEU A 1 194 ? -44.342 -57.954 100.201 1.00 25.30 -157 LEU A N 1
ATOM 1507 C CA . LEU A 1 194 ? -45.417 -56.990 100.433 1.00 25.50 -157 LEU A CA 1
ATOM 1508 C C . LEU A 1 194 ? -46.795 -57.577 100.164 1.00 25.43 -157 LEU A C 1
ATOM 1509 O O . LEU A 1 194 ? -47.762 -57.232 100.840 1.00 25.23 -157 LEU A O 1
ATOM 1514 N N . THR A 1 195 ? -46.877 -58.457 99.168 1.00 25.37 -156 THR A N 1
ATOM 1515 C CA . THR A 1 195 ? -48.103 -59.190 98.880 1.00 25.58 -156 THR A CA 1
ATOM 1516 C C . THR A 1 195 ? -48.516 -60.023 100.098 1.00 25.70 -156 THR A C 1
ATOM 1517 O O . THR A 1 195 ? -49.692 -60.046 100.458 1.00 25.66 -156 THR A O 1
ATOM 1521 N N . PHE A 1 196 ? -47.546 -60.676 100.737 1.00 25.22 -155 PHE A N 1
ATOM 1522 C CA . PHE A 1 196 ? -47.827 -61.425 101.952 1.00 25.62 -155 PHE A CA 1
ATOM 1523 C C . PHE A 1 196 ? -48.432 -60.546 103.050 1.00 25.57 -155 PHE A C 1
ATOM 1524 O O . PHE A 1 196 ? -49.401 -60.931 103.713 1.00 25.26 -155 PHE A O 1
ATOM 1532 N N . LEU A 1 197 ? -47.846 -59.369 103.241 1.00 25.65 -154 LEU A N 1
ATOM 1533 C CA . LEU A 1 197 ? -48.300 -58.440 104.270 1.00 26.21 -154 LEU A CA 1
ATOM 1534 C C . LEU A 1 197 ? -49.725 -57.965 104.010 1.00 25.88 -154 LEU A C 1
ATOM 1535 O O . LEU A 1 197 ? -50.558 -57.903 104.925 1.00 26.11 -154 LEU A O 1
ATOM 1540 N N . VAL A 1 198 ? -49.998 -57.611 102.765 1.00 26.51 -153 VAL A N 1
ATOM 1541 C CA . VAL A 1 198 ? -51.332 -57.154 102.362 1.00 27.29 -153 VAL A CA 1
ATOM 1542 C C . VAL A 1 198 ? -52.365 -58.265 102.582 1.00 27.97 -153 VAL A C 1
ATOM 1543 O O . VAL A 1 198 ? -53.463 -58.004 103.077 1.00 27.71 -153 VAL A O 1
ATOM 1547 N N . ASP A 1 199 ? -51.984 -59.495 102.232 1.00 28.62 -152 ASP A N 1
ATOM 1548 C CA . ASP A 1 199 ? -52.822 -60.677 102.429 1.00 29.56 -152 ASP A CA 1
ATOM 1549 C C . ASP A 1 199 ? -53.138 -60.928 103.908 1.00 29.32 -152 ASP A C 1
ATOM 1550 O O . ASP A 1 199 ? -54.282 -61.204 104.239 1.00 30.64 -152 ASP A O 1
ATOM 1555 N N . LEU A 1 200 ? -52.144 -60.812 104.786 1.00 29.03 -151 LEU A N 1
ATOM 1556 C CA . LEU A 1 200 ? -52.376 -60.844 106.244 1.00 28.68 -151 LEU A CA 1
ATOM 1557 C C . LEU A 1 200 ? -53.468 -59.858 106.680 1.00 28.52 -151 LEU A C 1
ATOM 1558 O O . LEU A 1 200 ? -54.310 -60.165 107.534 1.00 28.21 -151 LEU A O 1
ATOM 1563 N N . ILE A 1 201 ? -53.458 -58.684 106.063 1.00 28.22 -150 ILE A N 1
ATOM 1564 C CA . ILE A 1 201 ? -54.426 -57.626 106.358 1.00 28.27 -150 ILE A CA 1
ATOM 1565 C C . ILE A 1 201 ? -55.812 -57.908 105.721 1.00 28.47 -150 ILE A C 1
ATOM 1566 O O . ILE A 1 201 ? -56.857 -57.781 106.382 1.00 28.30 -150 ILE A O 1
ATOM 1571 N N . LYS A 1 202 ? -55.808 -58.304 104.449 1.00 28.72 -149 LYS A N 1
ATOM 1572 C CA . LYS A 1 202 ? -57.025 -58.651 103.733 1.00 29.80 -149 LYS A CA 1
ATOM 1573 C C . LYS A 1 202 ? -57.788 -59.726 104.491 1.00 29.39 -149 LYS A C 1
ATOM 1574 O O . LYS A 1 202 ? -59.015 -59.679 104.562 1.00 29.05 -149 LYS A O 1
ATOM 1580 N N . ASN A 1 203 ? -57.045 -60.676 105.064 1.00 29.15 -148 ASN A N 1
ATOM 1581 C CA . ASN A 1 203 ? -57.640 -61.776 105.821 1.00 29.74 -148 ASN A CA 1
ATOM 1582 C C . ASN A 1 203 ? -57.811 -61.503 107.307 1.00 29.58 -148 ASN A C 1
ATOM 1583 O O . ASN A 1 203 ? -58.021 -62.424 108.072 1.00 29.68 -148 ASN A O 1
ATOM 1588 N N . LYS A 1 204 ? -57.727 -60.230 107.692 1.00 30.39 -147 LYS A N 1
ATOM 1589 C CA . LYS A 1 204 ? -57.956 -59.767 109.082 1.00 31.06 -147 LYS A CA 1
ATOM 1590 C C . LYS A 1 204 ? -57.058 -60.425 110.147 1.00 31.14 -147 LYS A C 1
ATOM 1591 O O . LYS A 1 204 ? -57.507 -60.696 111.271 1.00 30.78 -147 LYS A O 1
ATOM 1597 N N . HIS A 1 205 ? -55.808 -60.701 109.786 1.00 30.84 -146 HIS A N 1
ATOM 1598 C CA . HIS A 1 205 ? -54.820 -61.162 110.758 1.00 31.56 -146 HIS A CA 1
ATOM 1599 C C . HIS A 1 205 ? -54.037 -59.966 111.301 1.00 32.23 -146 HIS A C 1
ATOM 1600 O O . HIS A 1 205 ? -53.412 -60.034 112.369 1.00 32.77 -146 HIS A O 1
ATOM 1607 N N . MET A 1 206 ? -54.101 -58.855 110.566 1.00 32.95 -145 MET A N 1
ATOM 1608 C CA . MET A 1 206 ? -53.530 -57.585 110.995 1.00 34.00 -145 MET A CA 1
ATOM 1609 C C . MET A 1 206 ? -54.384 -56.425 110.513 1.00 33.42 -145 MET A C 1
ATOM 1610 O O . MET A 1 206 ? -55.143 -56.563 109.565 1.00 33.03 -145 MET A O 1
ATOM 1615 N N . ASN A 1 207 ? -54.234 -55.281 111.171 1.00 33.62 -144 ASN A N 1
ATOM 1616 C CA . ASN A 1 207 ? -54.945 -54.069 110.811 1.00 34.04 -144 ASN A CA 1
ATOM 1617 C C . ASN A 1 207 ? -53.961 -53.079 110.205 1.00 33.34 -144 ASN A C 1
ATOM 1618 O O . ASN A 1 207 ? -52.919 -52.794 110.800 1.00 32.03 -144 ASN A O 1
ATOM 1623 N N . ALA A 1 208 ? -54.307 -52.552 109.030 1.00 32.94 -143 ALA A N 1
ATOM 1624 C CA . ALA A 1 208 ? -53.492 -51.542 108.336 1.00 32.79 -143 ALA A CA 1
ATOM 1625 C C . ALA A 1 208 ? -53.157 -50.324 109.184 1.00 32.87 -143 ALA A C 1
ATOM 1626 O O . ALA A 1 208 ? -52.114 -49.705 108.992 1.00 33.37 -143 ALA A O 1
ATOM 1628 N N . ASP A 1 209 ? -54.036 -49.969 110.117 1.00 32.03 -142 ASP A N 1
ATOM 1629 C CA . ASP A 1 209 ? -53.844 -48.753 110.906 1.00 32.51 -142 ASP A CA 1
ATOM 1630 C C . ASP A 1 209 ? -52.950 -48.919 112.156 1.00 31.00 -142 ASP A C 1
ATOM 1631 O O . ASP A 1 209 ? -52.727 -47.958 112.903 1.00 30.62 -142 ASP A O 1
ATOM 1636 N N . THR A 1 210 ? -52.445 -50.129 112.386 1.00 29.91 -141 THR A N 1
ATOM 1637 C CA . THR A 1 210 ? -51.583 -50.399 113.560 1.00 29.06 -141 THR A CA 1
ATOM 1638 C C . THR A 1 210 ? -50.320 -49.521 113.507 1.00 29.08 -141 THR A C 1
ATOM 1639 O O . THR A 1 210 ? -49.581 -49.539 112.521 1.00 28.29 -141 THR A O 1
ATOM 1643 N N . ASP A 1 211 ? -50.114 -48.732 114.565 1.00 29.21 -140 ASP A N 1
ATOM 1644 C CA . ASP A 1 211 ? -48.952 -47.872 114.703 1.00 30.32 -140 ASP A CA 1
ATOM 1645 C C . ASP A 1 211 ? -48.085 -48.373 115.868 1.00 30.95 -140 ASP A C 1
ATOM 1646 O O . ASP A 1 211 ? -48.283 -49.481 116.372 1.00 30.44 -140 ASP A O 1
ATOM 1651 N N . TYR A 1 212 ? -47.138 -47.552 116.308 1.00 31.40 -139 TYR A N 1
ATOM 1652 C CA . TYR A 1 212 ? -46.209 -47.947 117.368 1.00 32.47 -139 TYR A CA 1
ATOM 1653 C C . TYR A 1 212 ? -46.930 -48.289 118.676 1.00 32.62 -139 TYR A C 1
ATOM 1654 O O . TYR A 1 212 ? -46.581 -49.253 119.385 1.00 32.88 -139 TYR A O 1
ATOM 1663 N N . SER A 1 213 ? -47.942 -47.491 118.970 1.00 32.09 -138 SER A N 1
ATOM 1664 C CA . SER A 1 213 ? -48.541 -47.452 120.272 1.00 32.29 -138 SER A CA 1
ATOM 1665 C C . SER A 1 213 ? -49.603 -48.536 120.420 1.00 31.21 -138 SER A C 1
ATOM 1666 O O . SER A 1 213 ? -49.712 -49.122 121.485 1.00 31.17 -138 SER A O 1
ATOM 1669 N N . ILE A 1 214 ? -50.381 -48.782 119.367 1.00 29.95 -137 ILE A N 1
ATOM 1670 C CA . ILE A 1 214 ? -51.340 -49.899 119.358 1.00 29.87 -137 ILE A CA 1
ATOM 1671 C C . ILE A 1 214 ? -50.580 -51.213 119.549 1.00 29.09 -137 ILE A C 1
ATOM 1672 O O . ILE A 1 214 ? -50.955 -52.019 120.414 1.00 28.49 -137 ILE A O 1
ATOM 1677 N N . ALA A 1 215 ? -49.497 -51.396 118.784 1.00 28.08 -136 ALA A N 1
ATOM 1678 C CA . ALA A 1 215 ? -48.705 -52.616 118.884 1.00 27.99 -136 ALA A CA 1
ATOM 1679 C C . ALA A 1 215 ? -48.061 -52.805 120.279 1.00 28.39 -136 ALA A C 1
ATOM 1680 O O . ALA A 1 215 ? -48.225 -53.862 120.892 1.00 27.50 -136 ALA A O 1
ATOM 1682 N N . GLU A 1 216 ? -47.351 -51.794 120.781 1.00 28.86 -135 GLU A N 1
ATOM 1683 C CA . GLU A 1 216 ? -46.711 -51.873 122.111 1.00 31.06 -135 GLU A CA 1
ATOM 1684 C C . GLU A 1 216 ? -47.697 -52.149 123.235 1.00 30.02 -135 GLU A C 1
ATOM 1685 O O . GLU A 1 216 ? -47.434 -52.989 124.105 1.00 30.28 -135 GLU A O 1
ATOM 1691 N N . ALA A 1 217 ? -48.824 -51.442 123.225 1.00 29.16 -134 ALA A N 1
ATOM 1692 C CA . ALA A 1 217 ? -49.863 -51.643 124.225 1.00 28.60 -134 ALA A CA 1
ATOM 1693 C C . ALA A 1 217 ? -50.486 -53.037 124.109 1.00 28.28 -134 ALA A C 1
ATOM 1694 O O . ALA A 1 217 ? -50.717 -53.699 125.115 1.00 27.62 -134 ALA A O 1
ATOM 1696 N N . ALA A 1 218 ? -50.770 -53.464 122.878 1.00 28.14 -133 ALA A N 1
ATOM 1697 C CA . ALA A 1 218 ? -51.353 -54.775 122.631 1.00 27.16 -133 ALA A CA 1
ATOM 1698 C C . ALA A 1 218 ? -50.434 -55.872 123.166 1.00 26.86 -133 ALA A C 1
ATOM 1699 O O . ALA A 1 218 ? -50.891 -56.757 123.879 1.00 26.34 -133 ALA A O 1
ATOM 1701 N N . PHE A 1 219 ? -49.140 -55.791 122.855 1.00 26.63 -132 PHE A N 1
ATOM 1702 C CA . PHE A 1 219 ? -48.214 -56.804 123.348 1.00 27.71 -132 PHE A CA 1
ATOM 1703 C C . PHE A 1 219 ? -48.127 -56.778 124.876 1.00 28.83 -132 PHE A C 1
ATOM 1704 O O . PHE A 1 219 ? -48.185 -57.813 125.528 1.00 28.34 -132 PHE A O 1
ATOM 1712 N N . ASN A 1 220 ? -48.022 -55.581 125.437 1.00 30.22 -131 ASN A N 1
ATOM 1713 C CA . ASN A 1 220 ? -47.805 -55.446 126.864 1.00 32.11 -131 ASN A CA 1
ATOM 1714 C C . ASN A 1 220 ? -49.011 -55.703 127.746 1.00 32.04 -131 ASN A C 1
ATOM 1715 O O . ASN A 1 220 ? -48.844 -56.039 128.911 1.00 32.97 -131 ASN A O 1
ATOM 1720 N N . LYS A 1 221 ? -50.216 -55.597 127.192 1.00 32.16 -130 LYS A N 1
ATOM 1721 C CA . LYS A 1 221 ? -51.432 -56.026 127.891 1.00 32.39 -130 LYS A CA 1
ATOM 1722 C C . LYS A 1 221 ? -51.736 -57.527 127.734 1.00 31.45 -130 LYS A C 1
ATOM 1723 O O . LYS A 1 221 ? -52.736 -58.009 128.257 1.00 31.21 -130 LYS A O 1
ATOM 1729 N N . GLY A 1 222 ? -50.898 -58.256 127.000 1.00 30.61 -129 GLY A N 1
ATOM 1730 C CA . GLY A 1 222 ? -51.110 -59.693 126.818 1.00 29.80 -129 GLY A CA 1
ATOM 1731 C C . GLY A 1 222 ? -52.140 -60.065 125.766 1.00 29.28 -129 GLY A C 1
ATOM 1732 O O . GLY A 1 222 ? -52.678 -61.163 125.801 1.00 29.06 -129 GLY A O 1
ATOM 1733 N N . GLU A 1 223 ? -52.394 -59.156 124.819 1.00 28.76 -128 GLU A N 1
ATOM 1734 C CA . GLU A 1 223 ? -53.444 -59.335 123.807 1.00 28.29 -128 GLU A CA 1
ATOM 1735 C C . GLU A 1 223 ? -52.919 -59.961 122.523 1.00 26.27 -128 GLU A C 1
ATOM 1736 O O . GLU A 1 223 ? -53.671 -60.582 121.796 1.00 26.46 -128 GLU A O 1
ATOM 1742 N N . THR A 1 224 ? -51.638 -59.771 122.231 1.00 25.36 -127 THR A N 1
ATOM 1743 C CA . THR A 1 224 ? -51.046 -60.321 121.015 1.00 23.92 -127 THR A CA 1
ATOM 1744 C C . THR A 1 224 ? -49.824 -61.134 121.398 1.00 23.09 -127 THR A C 1
ATOM 1745 O O . THR A 1 224 ? -49.099 -60.778 122.337 1.00 23.18 -127 THR A O 1
ATOM 1749 N N . ALA A 1 225 ? -49.603 -62.229 120.681 1.00 22.10 -126 ALA A N 1
ATOM 1750 C CA . ALA A 1 225 ? -48.584 -63.204 121.074 1.00 21.73 -126 ALA A CA 1
ATOM 1751 C C . ALA A 1 225 ? -47.189 -62.802 120.617 1.00 21.50 -126 ALA A C 1
ATOM 1752 O O . ALA A 1 225 ? -46.193 -63.291 121.158 1.00 21.74 -126 ALA A O 1
ATOM 1754 N N . MET A 1 226 ? -47.126 -61.886 119.649 1.00 21.67 -125 MET A N 1
ATOM 1755 C CA . MET A 1 226 ? -45.883 -61.468 119.000 1.00 22.69 -125 MET A CA 1
ATOM 1756 C C . MET A 1 226 ? -45.885 -60.013 118.595 1.00 22.69 -125 MET A C 1
ATOM 1757 O O . MET A 1 226 ? -46.916 -59.455 118.234 1.00 22.39 -125 MET A O 1
ATOM 1762 N N . THR A 1 227 ? -44.700 -59.423 118.622 1.00 22.78 -124 THR A N 1
ATOM 1763 C CA . THR A 1 227 ? -44.458 -58.113 118.041 1.00 23.24 -124 THR A CA 1
ATOM 1764 C C . THR A 1 227 ? -43.053 -58.088 117.442 1.00 23.60 -124 THR A C 1
ATOM 1765 O O . THR A 1 227 ? -42.288 -59.075 117.563 1.00 24.01 -124 THR A O 1
ATOM 1769 N N . ILE A 1 228 ? -42.746 -57.009 116.732 1.00 23.06 -123 ILE A N 1
ATOM 1770 C CA . ILE A 1 228 ? -41.444 -56.830 116.135 1.00 23.80 -123 ILE A CA 1
ATOM 1771 C C . ILE A 1 228 ? -40.914 -55.500 116.639 1.00 24.07 -123 ILE A C 1
ATOM 1772 O O . ILE A 1 228 ? -41.585 -54.461 116.537 1.00 23.10 -123 ILE A O 1
ATOM 1777 N N . ASN A 1 229 ? -39.731 -55.532 117.246 1.00 24.01 -122 ASN A N 1
ATOM 1778 C CA . ASN A 1 229 ? -39.166 -54.298 117.759 1.00 24.32 -122 ASN A CA 1
ATOM 1779 C C . ASN A 1 229 ? -37.688 -54.456 118.127 1.00 24.26 -122 ASN A C 1
ATOM 1780 O O . ASN A 1 229 ? -37.138 -55.562 118.050 1.00 24.21 -122 ASN A O 1
ATOM 1785 N N . GLY A 1 230 ? -37.053 -53.358 118.519 1.00 24.27 -121 GLY A N 1
ATOM 1786 C CA . GLY A 1 230 ? -35.632 -53.367 118.875 1.00 23.56 -121 GLY A CA 1
ATOM 1787 C C . GLY A 1 230 ? -35.454 -53.506 120.383 1.00 24.03 -121 GLY A C 1
ATOM 1788 O O . GLY A 1 230 ? -36.448 -53.573 121.118 1.00 23.54 -121 GLY A O 1
ATOM 1789 N N . PRO A 1 231 ? -34.182 -53.568 120.855 1.00 24.44 -120 PRO A N 1
ATOM 1790 C CA . PRO A 1 231 ? -33.874 -53.756 122.269 1.00 25.38 -120 PRO A CA 1
ATOM 1791 C C . PRO A 1 231 ? -34.392 -52.654 123.183 1.00 24.99 -120 PRO A C 1
ATOM 1792 O O . PRO A 1 231 ? -34.680 -52.927 124.346 1.00 24.84 -120 PRO A O 1
ATOM 1796 N N . TRP A 1 232 ? -34.524 -51.435 122.672 1.00 26.63 -119 TRP A N 1
ATOM 1797 C CA . TRP A 1 232 ? -35.054 -50.313 123.473 1.00 27.91 -119 TRP A CA 1
ATOM 1798 C C . TRP A 1 232 ? -36.437 -50.617 124.035 1.00 28.22 -119 TRP A C 1
ATOM 1799 O O . TRP A 1 232 ? -36.818 -50.076 125.064 1.00 29.18 -119 TRP A O 1
ATOM 1810 N N . ALA A 1 233 ? -37.176 -51.492 123.359 1.00 28.14 -118 ALA A N 1
ATOM 1811 C CA . ALA A 1 233 ? -38.551 -51.830 123.731 1.00 27.91 -118 ALA A CA 1
ATOM 1812 C C . ALA A 1 233 ? -38.629 -52.810 124.890 1.00 28.03 -118 ALA A C 1
ATOM 1813 O O . ALA A 1 233 ? -39.674 -52.923 125.517 1.00 27.26 -118 ALA A O 1
ATOM 1815 N N . TRP A 1 234 ? -37.541 -53.538 125.154 1.00 28.36 -117 TRP A N 1
ATOM 1816 C CA . TRP A 1 234 ? -37.562 -54.591 126.170 1.00 29.62 -117 TRP A CA 1
ATOM 1817 C C . TRP A 1 234 ? -37.890 -54.076 127.549 1.00 30.79 -117 TRP A C 1
ATOM 1818 O O . TRP A 1 234 ? -38.569 -54.754 128.311 1.00 30.99 -117 TRP A O 1
ATOM 1829 N N . SER A 1 235 ? -37.384 -52.887 127.860 1.00 32.28 -116 SER A N 1
ATOM 1830 C CA . SER A 1 235 ? -37.552 -52.254 129.172 1.00 34.42 -116 SER A CA 1
ATOM 1831 C C . SER A 1 235 ? -39.038 -52.085 129.498 1.00 35.31 -116 SER A C 1
ATOM 1832 O O . SER A 1 235 ? -39.479 -52.418 130.599 1.00 35.19 -116 SER A O 1
ATOM 1835 N N . ASN A 1 236 ? -39.810 -51.594 128.529 1.00 36.22 -115 ASN A N 1
ATOM 1836 C CA . ASN A 1 236 ? -41.258 -51.479 128.715 1.00 37.75 -115 ASN A CA 1
ATOM 1837 C C . ASN A 1 236 ? -41.969 -52.832 128.949 1.00 38.16 -115 ASN A C 1
ATOM 1838 O O . ASN A 1 236 ? -42.837 -52.931 129.825 1.00 38.53 -115 ASN A O 1
ATOM 1843 N N . ILE A 1 237 ? -41.579 -53.873 128.204 1.00 38.39 -114 ILE A N 1
ATOM 1844 C CA . ILE A 1 237 ? -42.077 -55.232 128.478 1.00 38.96 -114 ILE A CA 1
ATOM 1845 C C . ILE A 1 237 ? -41.692 -55.757 129.874 1.00 39.78 -114 ILE A C 1
ATOM 1846 O O . ILE A 1 237 ? -42.529 -56.353 130.552 1.00 39.40 -114 ILE A O 1
ATOM 1851 N N . ASP A 1 238 ? -40.433 -55.549 130.281 1.00 40.87 -113 ASP A N 1
ATOM 1852 C CA . ASP A 1 238 ? -39.944 -55.954 131.613 1.00 42.09 -113 ASP A CA 1
ATOM 1853 C C . ASP A 1 238 ? -40.960 -55.550 132.676 1.00 42.29 -113 ASP A C 1
ATOM 1854 O O . ASP A 1 238 ? -41.356 -56.348 133.525 1.00 42.31 -113 ASP A O 1
ATOM 1859 N N . THR A 1 239 ? -41.362 -54.286 132.589 1.00 42.77 -112 THR A N 1
ATOM 1860 C CA . THR A 1 239 ? -42.297 -53.633 133.488 1.00 43.04 -112 THR A CA 1
ATOM 1861 C C . THR A 1 239 ? -43.669 -54.305 133.496 1.00 42.99 -112 THR A C 1
ATOM 1862 O O . THR A 1 239 ? -44.292 -54.465 134.559 1.00 42.95 -112 THR A O 1
ATOM 1866 N N . SER A 1 240 ? -44.122 -54.703 132.307 1.00 42.74 -111 SER A N 1
ATOM 1867 C CA . SER A 1 240 ? -45.476 -55.200 132.092 1.00 42.66 -111 SER A CA 1
ATOM 1868 C C . SER A 1 240 ? -45.718 -56.545 132.752 1.00 42.46 -111 SER A C 1
ATOM 1869 O O . SER A 1 240 ? -46.856 -56.874 133.102 1.00 42.84 -111 SER A O 1
ATOM 1872 N N . LYS A 1 241 ? -44.649 -57.325 132.894 1.00 42.07 -110 LYS A N 1
ATOM 1873 C CA . LYS A 1 241 ? -44.725 -58.674 133.480 1.00 41.80 -110 LYS A CA 1
ATOM 1874 C C . LYS A 1 241 ? -45.609 -59.645 132.660 1.00 40.77 -110 LYS A C 1
ATOM 1875 O O . LYS A 1 241 ? -46.309 -60.511 133.196 1.00 41.11 -110 LYS A O 1
ATOM 1881 N N . VAL A 1 242 ? -45.584 -59.434 131.347 1.00 39.44 -109 VAL A N 1
ATOM 1882 C CA . VAL A 1 242 ? -45.838 -60.457 130.350 1.00 37.64 -109 VAL A CA 1
ATOM 1883 C C . VAL A 1 242 ? -44.564 -61.293 130.382 1.00 36.67 -109 VAL A C 1
ATOM 1884 O O . VAL A 1 242 ? -43.471 -60.741 130.459 1.00 36.72 -109 VAL A O 1
ATOM 1888 N N . ASN A 1 243 ? -44.679 -62.611 130.344 1.00 35.37 -108 ASN A N 1
ATOM 1889 C CA . ASN A 1 243 ? -43.474 -63.430 130.218 1.00 34.62 -108 ASN A CA 1
ATOM 1890 C C . ASN A 1 243 ? -42.992 -63.532 128.756 1.00 33.25 -108 ASN A C 1
ATOM 1891 O O . ASN A 1 243 ? -43.534 -64.297 127.960 1.00 32.72 -108 ASN A O 1
ATOM 1896 N N . TYR A 1 244 ? -41.978 -62.739 128.417 1.00 32.49 -107 TYR A N 1
ATOM 1897 C CA . TYR A 1 244 ? -41.541 -62.593 127.017 1.00 31.68 -107 TYR A CA 1
ATOM 1898 C C . TYR A 1 244 ? -40.216 -63.261 126.657 1.00 30.88 -107 TYR A C 1
ATOM 1899 O O . TYR A 1 244 ? -39.332 -63.414 127.497 1.00 30.74 -107 TYR A O 1
ATOM 1908 N N . GLY A 1 245 ? -40.113 -63.671 125.395 1.00 30.20 -106 GLY A N 1
ATOM 1909 C CA . GLY A 1 245 ? -38.867 -64.142 124.808 1.00 29.68 -106 GLY A CA 1
ATOM 1910 C C . GLY A 1 245 ? -38.500 -63.316 123.586 1.00 29.39 -106 GLY A C 1
ATOM 1911 O O . GLY A 1 245 ? -39.338 -62.615 123.019 1.00 29.13 -106 GLY A O 1
ATOM 1912 N N . VAL A 1 246 ? -37.234 -63.376 123.193 1.00 29.11 -105 VAL A N 1
ATOM 1913 C CA . VAL A 1 246 ? -36.763 -62.648 122.025 1.00 28.52 -105 VAL A CA 1
ATOM 1914 C C . VAL A 1 246 ? -36.036 -63.625 121.130 1.00 28.69 -105 VAL A C 1
ATOM 1915 O O . VAL A 1 246 ? -35.213 -64.436 121.600 1.00 28.30 -105 VAL A O 1
ATOM 1919 N N . THR A 1 247 ? -36.343 -63.562 119.840 1.00 27.95 -104 THR A N 1
ATOM 1920 C CA . THR A 1 247 ? -35.754 -64.498 118.908 1.00 28.50 -104 THR A CA 1
ATOM 1921 C C . THR A 1 247 ? -35.653 -63.895 117.516 1.00 28.01 -104 THR A C 1
ATOM 1922 O O . THR A 1 247 ? -36.080 -62.765 117.274 1.00 28.24 -104 THR A O 1
ATOM 1926 N N . VAL A 1 248 ? -35.068 -64.655 116.609 1.00 28.32 -103 VAL A N 1
ATOM 1927 C CA . VAL A 1 248 ? -34.847 -64.199 115.256 1.00 28.48 -103 VAL A CA 1
ATOM 1928 C C . VAL A 1 248 ? -36.209 -64.033 114.550 1.00 28.24 -103 VAL A C 1
ATOM 1929 O O . VAL A 1 248 ? -37.185 -64.737 114.871 1.00 28.59 -103 VAL A O 1
ATOM 1933 N N . LEU A 1 249 ? -36.290 -63.088 113.617 1.00 27.55 -102 LEU A N 1
ATOM 1934 C CA . LEU A 1 249 ? -37.478 -62.966 112.777 1.00 27.51 -102 LEU A CA 1
ATOM 1935 C C . LEU A 1 249 ? -37.674 -64.244 111.956 1.00 27.13 -102 LEU A C 1
ATOM 1936 O O . LEU A 1 249 ? -36.707 -64.952 111.675 1.00 27.53 -102 LEU A O 1
ATOM 1941 N N . PRO A 1 250 ? -38.931 -64.597 111.655 1.00 26.45 -101 PRO A N 1
ATOM 1942 C CA . PRO A 1 250 ? -39.124 -65.834 110.914 1.00 26.27 -101 PRO A CA 1
ATOM 1943 C C . PRO A 1 250 ? -38.734 -65.733 109.428 1.00 26.09 -101 PRO A C 1
ATOM 1944 O O . PRO A 1 250 ? -38.525 -64.639 108.902 1.00 25.24 -101 PRO A O 1
ATOM 1948 N N . THR A 1 251 ? -38.644 -66.890 108.777 1.00 25.50 -100 THR A N 1
ATOM 1949 C CA . THR A 1 251 ? -38.293 -66.985 107.362 1.00 25.13 -100 THR A CA 1
ATOM 1950 C C . THR A 1 251 ? -39.516 -66.762 106.464 1.00 25.37 -100 THR A C 1
ATOM 1951 O O . THR A 1 251 ? -40.666 -67.020 106.866 1.00 24.77 -100 THR A O 1
ATOM 1955 N N . PHE A 1 252 ? -39.263 -66.258 105.255 1.00 25.25 -99 PHE A N 1
ATOM 1956 C CA . PHE A 1 252 ? -40.284 -66.128 104.230 1.00 25.36 -99 PHE A CA 1
ATOM 1957 C C . PHE A 1 252 ? -39.797 -66.845 102.973 1.00 25.86 -99 PHE A C 1
ATOM 1958 O O . PHE A 1 252 ? -38.661 -66.637 102.536 1.00 26.03 -99 PHE A O 1
ATOM 1966 N N . LYS A 1 253 ? -40.642 -67.715 102.419 1.00 25.79 -98 LYS A N 1
ATOM 1967 C CA . LYS A 1 253 ? -40.238 -68.630 101.342 1.00 27.04 -98 LYS A CA 1
ATOM 1968 C C . LYS A 1 253 ? -38.888 -69.302 101.645 1.00 27.04 -98 LYS A C 1
ATOM 1969 O O . LYS A 1 253 ? -38.051 -69.456 100.751 1.00 27.07 -98 LYS A O 1
ATOM 1975 N N . GLY A 1 254 ? -38.676 -69.670 102.910 1.00 27.13 -97 GLY A N 1
ATOM 1976 C CA . GLY A 1 254 ? -37.460 -70.370 103.352 1.00 27.71 -97 GLY A CA 1
ATOM 1977 C C . GLY A 1 254 ? -36.207 -69.513 103.484 1.00 28.39 -97 GLY A C 1
ATOM 1978 O O . GLY A 1 254 ? -35.117 -70.028 103.756 1.00 28.62 -97 GLY A O 1
ATOM 1979 N N . GLN A 1 255 ? -36.359 -68.208 103.292 1.00 28.71 -96 GLN A N 1
ATOM 1980 C CA . GLN A 1 255 ? -35.249 -67.275 103.332 1.00 29.41 -96 GLN A CA 1
ATOM 1981 C C . GLN A 1 255 ? -35.352 -66.451 104.614 1.00 29.73 -96 GLN A C 1
ATOM 1982 O O . GLN A 1 255 ? -36.431 -65.970 104.951 1.00 30.19 -96 GLN A O 1
ATOM 1988 N N . PRO A 1 256 ? -34.238 -66.299 105.342 1.00 29.90 -95 PRO A N 1
ATOM 1989 C CA . PRO A 1 256 ? -34.236 -65.488 106.548 1.00 30.03 -95 PRO A CA 1
ATOM 1990 C C . PRO A 1 256 ? -34.778 -64.084 106.299 1.00 30.27 -95 PRO A C 1
ATOM 1991 O O . PRO A 1 256 ? -34.533 -63.496 105.233 1.00 29.84 -95 PRO A O 1
ATOM 1995 N N . SER A 1 257 ? -35.529 -63.562 107.266 1.00 30.43 -94 SER A N 1
ATOM 1996 C CA . SER A 1 257 ? -35.835 -62.147 107.299 1.00 30.70 -94 SER A CA 1
ATOM 1997 C C . SER A 1 257 ? -34.522 -61.366 107.316 1.00 31.60 -94 SER A C 1
ATOM 1998 O O . SER A 1 257 ? -33.483 -61.872 107.767 1.00 32.21 -94 SER A O 1
ATOM 2001 N N . LYS A 1 258 ? -34.576 -60.144 106.803 1.00 31.64 -93 LYS A N 1
ATOM 2002 C CA . LYS A 1 258 ? -33.377 -59.367 106.540 1.00 32.05 -93 LYS A CA 1
ATOM 2003 C C . LYS A 1 258 ? -33.546 -57.939 107.047 1.00 31.25 -93 LYS A C 1
ATOM 2004 O O . LYS A 1 258 ? -33.699 -57.006 106.244 1.00 30.18 -93 LYS A O 1
ATOM 2010 N N . PRO A 1 259 ? -33.490 -57.758 108.380 1.00 31.24 -92 PRO A N 1
ATOM 2011 C CA . PRO A 1 259 ? -33.696 -56.403 108.877 1.00 31.54 -92 PRO A CA 1
ATOM 2012 C C . PRO A 1 259 ? -32.493 -55.537 108.524 1.00 31.57 -92 PRO A C 1
ATOM 2013 O O . PRO A 1 259 ? -31.359 -56.031 108.477 1.00 31.15 -92 PRO A O 1
ATOM 2017 N N . PHE A 1 260 ? -32.767 -54.273 108.215 1.00 31.82 -91 PHE A N 1
ATOM 2018 C CA . PHE A 1 260 ? -31.743 -53.267 108.016 1.00 32.02 -91 PHE A CA 1
ATOM 2019 C C . PHE A 1 260 ? -31.179 -52.903 109.383 1.00 32.36 -91 PHE A C 1
ATOM 2020 O O . PHE A 1 260 ? -31.937 -52.492 110.271 1.00 33.21 -91 PHE A O 1
ATOM 2028 N N . VAL A 1 261 ? -29.867 -53.068 109.565 1.00 31.34 -90 VAL A N 1
ATOM 2029 C CA . VAL A 1 261 ? -29.235 -52.778 110.846 1.00 30.82 -90 VAL A CA 1
ATOM 2030 C C . VAL A 1 261 ? -28.736 -51.324 110.972 1.00 30.21 -90 VAL A C 1
ATOM 2031 O O . VAL A 1 261 ? -28.136 -50.765 110.050 1.00 29.23 -90 VAL A O 1
ATOM 2035 N N . GLY A 1 262 ? -29.036 -50.705 112.112 1.00 29.96 -89 GLY A N 1
ATOM 2036 C CA . GLY A 1 262 ? -28.646 -49.330 112.353 1.00 28.97 -89 GLY A CA 1
ATOM 2037 C C . GLY A 1 262 ? -27.542 -49.288 113.388 1.00 29.02 -89 GLY A C 1
ATOM 2038 O O . GLY A 1 262 ? -27.515 -50.105 114.320 1.00 29.00 -89 GLY A O 1
ATOM 2039 N N . VAL A 1 263 ? -26.634 -48.332 113.237 1.00 27.47 -88 VAL A N 1
ATOM 2040 C CA . VAL A 1 263 ? -25.701 -48.034 114.296 1.00 27.13 -88 VAL A CA 1
ATOM 2041 C C . VAL A 1 263 ? -26.118 -46.699 114.871 1.00 26.35 -88 VAL A C 1
ATOM 2042 O O . VAL A 1 263 ? -25.979 -45.667 114.230 1.00 24.68 -88 VAL A O 1
ATOM 2046 N N . LEU A 1 264 ? -26.667 -46.727 116.076 1.00 25.83 -87 LEU A N 1
ATOM 2047 C CA . LEU A 1 264 ? -26.994 -45.492 116.742 1.00 25.96 -87 LEU A CA 1
ATOM 2048 C C . LEU A 1 264 ? -25.684 -44.717 116.899 1.00 25.94 -87 LEU A C 1
ATOM 2049 O O . LEU A 1 264 ? -24.681 -45.272 117.367 1.00 26.01 -87 LEU A O 1
ATOM 2054 N N . SER A 1 265 ? -25.677 -43.457 116.478 1.00 25.52 -86 SER A N 1
ATOM 2055 C CA . SER A 1 265 ? -24.423 -42.713 116.421 1.00 25.33 -86 SER A CA 1
ATOM 2056 C C . SER A 1 265 ? -24.640 -41.303 116.921 1.00 25.58 -86 SER A C 1
ATOM 2057 O O . SER A 1 265 ? -25.771 -40.787 116.915 1.00 24.50 -86 SER A O 1
ATOM 2060 N N . ALA A 1 266 ? -23.549 -40.658 117.332 1.00 24.84 -85 ALA A N 1
ATOM 2061 C CA . ALA A 1 266 ? -23.678 -39.338 117.927 1.00 24.43 -85 ALA A CA 1
ATOM 2062 C C . ALA A 1 266 ? -22.862 -38.371 117.095 1.00 23.52 -85 ALA A C 1
ATOM 2063 O O . ALA A 1 266 ? -21.653 -38.521 117.011 1.00 23.41 -85 ALA A O 1
ATOM 2065 N N . GLY A 1 267 ? -23.547 -37.438 116.422 1.00 23.08 -84 GLY A N 1
ATOM 2066 C CA . GLY A 1 267 ? -22.886 -36.436 115.582 1.00 22.86 -84 GLY A CA 1
ATOM 2067 C C . GLY A 1 267 ? -22.798 -35.110 116.308 1.00 23.88 -84 GLY A C 1
ATOM 2068 O O . GLY A 1 267 ? -23.609 -34.831 117.176 1.00 22.45 -84 GLY A O 1
ATOM 2069 N N . ILE A 1 268 ? -21.804 -34.303 115.935 1.00 23.13 -83 ILE A N 1
ATOM 2070 C CA . ILE A 1 268 ? -21.595 -33.000 116.525 1.00 23.72 -83 ILE A CA 1
ATOM 2071 C C . ILE A 1 268 ? -22.006 -31.945 115.502 1.00 24.06 -83 ILE A C 1
ATOM 2072 O O . ILE A 1 268 ? -21.545 -31.980 114.352 1.00 24.25 -83 ILE A O 1
ATOM 2077 N N . ASN A 1 269 ? -22.871 -31.019 115.921 1.00 24.20 -82 ASN A N 1
ATOM 2078 C CA . ASN A 1 269 ? -23.409 -29.982 115.027 1.00 24.88 -82 ASN A CA 1
ATOM 2079 C C . ASN A 1 269 ? -22.258 -29.070 114.562 1.00 24.51 -82 ASN A C 1
ATOM 2080 O O . ASN A 1 269 ? -21.495 -28.575 115.380 1.00 24.36 -82 ASN A O 1
ATOM 2085 N N . ALA A 1 270 ? -22.110 -28.896 113.248 1.00 24.55 -81 ALA A N 1
ATOM 2086 C CA . ALA A 1 270 ? -21.038 -28.067 112.695 1.00 24.91 -81 ALA A CA 1
ATOM 2087 C C . ALA A 1 270 ? -21.077 -26.615 113.207 1.00 24.80 -81 ALA A C 1
ATOM 2088 O O . ALA A 1 270 ? -20.038 -25.974 113.302 1.00 25.49 -81 ALA A O 1
ATOM 2090 N N . ALA A 1 271 ? -22.261 -26.120 113.570 1.00 25.01 -80 ALA A N 1
ATOM 2091 C CA . ALA A 1 271 ? -22.400 -24.755 114.105 1.00 25.62 -80 ALA A CA 1
ATOM 2092 C C . ALA A 1 271 ? -22.256 -24.637 115.630 1.00 26.37 -80 ALA A C 1
ATOM 2093 O O . ALA A 1 271 ? -22.428 -23.548 116.187 1.00 26.02 -80 ALA A O 1
ATOM 2095 N N . SER A 1 272 ? -21.958 -25.745 116.314 1.00 27.22 -79 SER A N 1
ATOM 2096 C CA . SER A 1 272 ? -21.689 -25.687 117.762 1.00 27.77 -79 SER A CA 1
ATOM 2097 C C . SER A 1 272 ? -20.367 -24.969 118.128 1.00 28.05 -79 SER A C 1
ATOM 2098 O O . SER A 1 272 ? -19.329 -25.274 117.543 1.00 28.35 -79 SER A O 1
ATOM 2101 N N . PRO A 1 273 ? -20.403 -24.022 119.104 1.00 28.34 -78 PRO A N 1
ATOM 2102 C CA . PRO A 1 273 ? -19.181 -23.457 119.690 1.00 28.80 -78 PRO A CA 1
ATOM 2103 C C . PRO A 1 273 ? -18.670 -24.302 120.874 1.00 29.01 -78 PRO A C 1
ATOM 2104 O O . PRO A 1 273 ? -17.837 -23.838 121.664 1.00 28.92 -78 PRO A O 1
ATOM 2108 N N . ASN A 1 274 ? -19.172 -25.537 120.972 1.00 28.44 -77 ASN A N 1
ATOM 2109 C CA . ASN A 1 274 ? -18.908 -26.429 122.082 1.00 28.15 -77 ASN A CA 1
ATOM 2110 C C . ASN A 1 274 ? -18.320 -27.764 121.617 1.00 28.44 -77 ASN A C 1
ATOM 2111 O O . ASN A 1 274 ? -18.470 -28.769 122.299 1.00 28.05 -77 ASN A O 1
ATOM 2116 N N . LYS A 1 275 ? -17.644 -27.778 120.467 1.00 28.52 -76 LYS A N 1
ATOM 2117 C CA . LYS A 1 275 ? -17.138 -29.043 119.907 1.00 28.23 -76 LYS A CA 1
ATOM 2118 C C . LYS A 1 275 ? -16.167 -29.818 120.821 1.00 28.46 -76 LYS A C 1
ATOM 2119 O O . LYS A 1 275 ? -16.203 -31.051 120.850 1.00 28.19 -76 LYS A O 1
ATOM 2125 N N . GLU A 1 276 ? -15.307 -29.124 121.563 1.00 27.84 -75 GLU A N 1
ATOM 2126 C CA . GLU A 1 276 ? -14.329 -29.857 122.391 1.00 28.62 -75 GLU A CA 1
ATOM 2127 C C . GLU A 1 276 ? -15.000 -30.446 123.635 1.00 27.46 -75 GLU A C 1
ATOM 2128 O O . GLU A 1 276 ? -14.659 -31.544 124.063 1.00 27.33 -75 GLU A O 1
ATOM 2134 N N . LEU A 1 277 ? -15.977 -29.722 124.171 1.00 26.87 -74 LEU A N 1
ATOM 2135 C CA . LEU A 1 277 ? -16.868 -30.219 125.224 1.00 26.80 -74 LEU A CA 1
ATOM 2136 C C . LEU A 1 277 ? -17.661 -31.469 124.818 1.00 26.24 -74 LEU A C 1
ATOM 2137 O O . LEU A 1 277 ? -17.792 -32.410 125.612 1.00 24.76 -74 LEU A O 1
ATOM 2142 N N . ALA A 1 278 ? -18.193 -31.449 123.588 1.00 25.73 -73 ALA A N 1
ATOM 2143 C CA . ALA A 1 278 ? -18.984 -32.563 123.038 1.00 25.28 -73 ALA A CA 1
ATOM 2144 C C . ALA A 1 278 ? -18.118 -33.805 122.852 1.00 24.86 -73 ALA A C 1
ATOM 2145 O O . ALA A 1 278 ? -18.547 -34.922 123.176 1.00 24.99 -73 ALA A O 1
ATOM 2147 N N . LYS A 1 279 ? -16.901 -33.604 122.346 1.00 24.22 -72 LYS A N 1
ATOM 2148 C CA . LYS A 1 279 ? -15.910 -34.670 122.193 1.00 24.82 -72 LYS A CA 1
ATOM 2149 C C . LYS A 1 279 ? -15.562 -35.259 123.560 1.00 25.06 -72 LYS A C 1
ATOM 2150 O O . LYS A 1 279 ? -15.490 -36.478 123.727 1.00 25.73 -72 LYS A O 1
ATOM 2156 N N . GLU A 1 280 ? -15.361 -34.392 124.548 1.00 24.30 -71 GLU A N 1
ATOM 2157 C CA . GLU A 1 280 ? -15.008 -34.852 125.859 1.00 25.25 -71 GLU A CA 1
ATOM 2158 C C . GLU A 1 280 ? -16.142 -35.683 126.466 1.00 24.81 -71 GLU A C 1
ATOM 2159 O O . GLU A 1 280 ? -15.904 -36.738 127.043 1.00 25.93 -71 GLU A O 1
ATOM 2165 N N . PHE A 1 281 ? -17.365 -35.184 126.337 1.00 23.90 -70 PHE A N 1
ATOM 2166 C CA . PHE A 1 281 ? -18.531 -35.870 126.850 1.00 24.90 -70 PHE A CA 1
ATOM 2167 C C . PHE A 1 281 ? -18.682 -37.256 126.202 1.00 24.52 -70 PHE A C 1
ATOM 2168 O O . PHE A 1 281 ? -18.826 -38.277 126.884 1.00 25.50 -70 PHE A O 1
ATOM 2176 N N . LEU A 1 282 ? -18.671 -37.280 124.882 1.00 22.90 -69 LEU A N 1
ATOM 2177 C CA . LEU A 1 282 ? -18.784 -38.536 124.146 1.00 23.29 -69 LEU A CA 1
ATOM 2178 C C . LEU A 1 282 ? -17.670 -39.559 124.376 1.00 23.38 -69 LEU A C 1
ATOM 2179 O O . LEU A 1 282 ? -17.952 -40.740 124.625 1.00 23.88 -69 LEU A O 1
ATOM 2184 N N . GLU A 1 283 ? -16.419 -39.127 124.247 1.00 23.03 -68 GLU A N 1
ATOM 2185 C CA . GLU A 1 283 ? -15.287 -40.037 124.392 1.00 24.21 -68 GLU A CA 1
ATOM 2186 C C . GLU A 1 283 ? -14.994 -40.468 125.831 1.00 24.71 -68 GLU A C 1
ATOM 2187 O O . GLU A 1 283 ? -14.706 -41.657 126.073 1.00 24.19 -68 GLU A O 1
ATOM 2193 N N . ASN A 1 284 ? -15.067 -39.524 126.776 1.00 23.98 -67 ASN A N 1
ATOM 2194 C CA . ASN A 1 284 ? -14.613 -39.813 128.151 1.00 24.71 -67 ASN A CA 1
ATOM 2195 C C . ASN A 1 284 ? -15.702 -40.076 129.180 1.00 24.13 -67 ASN A C 1
ATOM 2196 O O . ASN A 1 284 ? -15.400 -40.537 130.282 1.00 23.46 -67 ASN A O 1
ATOM 2201 N N . TYR A 1 285 ? -16.957 -39.772 128.842 1.00 23.55 -66 TYR A N 1
ATOM 2202 C CA . TYR A 1 285 ? -18.079 -40.033 129.750 1.00 23.40 -66 TYR A CA 1
ATOM 2203 C C . TYR A 1 285 ? -19.071 -41.083 129.192 1.00 23.92 -66 TYR A C 1
ATOM 2204 O O . TYR A 1 285 ? -19.319 -42.101 129.830 1.00 24.24 -66 TYR A O 1
ATOM 2213 N N . LEU A 1 286 ? -19.636 -40.832 128.014 1.00 23.48 -65 LEU A N 1
ATOM 2214 C CA . LEU A 1 286 ? -20.592 -41.759 127.423 1.00 23.72 -65 LEU A CA 1
ATOM 2215 C C . LEU A 1 286 ? -19.935 -43.053 126.968 1.00 23.67 -65 LEU A C 1
ATOM 2216 O O . LEU A 1 286 ? -20.403 -44.124 127.328 1.00 23.27 -65 LEU A O 1
ATOM 2221 N N . LEU A 1 287 ? -18.860 -42.965 126.187 1.00 23.99 -64 LEU A N 1
ATOM 2222 C CA . LEU A 1 287 ? -18.237 -44.201 125.631 1.00 24.05 -64 LEU A CA 1
ATOM 2223 C C . LEU A 1 287 ? -17.292 -44.880 126.603 1.00 24.15 -64 LEU A C 1
ATOM 2224 O O . LEU A 1 287 ? -16.115 -45.121 126.315 1.00 24.32 -64 LEU A O 1
ATOM 2229 N N . THR A 1 288 ? -17.831 -45.173 127.776 1.00 24.15 -63 THR A N 1
ATOM 2230 C CA . THR A 1 288 ? -17.122 -45.916 128.797 1.00 24.71 -63 THR A CA 1
ATOM 2231 C C . THR A 1 288 ? -18.076 -47.006 129.254 1.00 24.19 -63 THR A C 1
ATOM 2232 O O . THR A 1 288 ? -19.294 -46.919 129.016 1.00 22.79 -63 THR A O 1
ATOM 2236 N N . ASP A 1 289 ? -17.540 -48.021 129.929 1.00 24.16 -62 ASP A N 1
ATOM 2237 C CA . ASP A 1 289 ? -18.395 -49.042 130.510 1.00 24.84 -62 ASP A CA 1
ATOM 2238 C C . ASP A 1 289 ? -19.500 -48.426 131.382 1.00 24.80 -62 ASP A C 1
ATOM 2239 O O . ASP A 1 289 ? -20.662 -48.813 131.282 1.00 24.21 -62 ASP A O 1
ATOM 2244 N N . GLU A 1 290 ? -19.135 -47.438 132.200 1.00 25.25 -61 GLU A N 1
ATOM 2245 C CA . GLU A 1 290 ? -20.059 -46.868 133.179 1.00 25.27 -61 GLU A CA 1
ATOM 2246 C C . GLU A 1 290 ? -21.160 -46.041 132.525 1.00 24.79 -61 GLU A C 1
ATOM 2247 O O . GLU A 1 290 ? -22.303 -46.051 132.988 1.00 24.20 -61 GLU A O 1
ATOM 2253 N N . GLY A 1 291 ? -20.810 -45.341 131.452 1.00 23.98 -60 GLY A N 1
ATOM 2254 C CA . GLY A 1 291 ? -21.744 -44.483 130.740 1.00 24.33 -60 GLY A CA 1
ATOM 2255 C C . GLY A 1 291 ? -22.742 -45.270 129.932 1.00 24.02 -60 GLY A C 1
ATOM 2256 O O . GLY A 1 291 ? -23.943 -44.998 129.965 1.00 24.21 -60 GLY A O 1
ATOM 2257 N N . LEU A 1 292 ? -22.242 -46.240 129.182 1.00 24.15 -59 LEU A N 1
ATOM 2258 C CA . LEU A 1 292 ? -23.102 -47.119 128.427 1.00 24.21 -59 LEU A CA 1
ATOM 2259 C C . LEU A 1 292 ? -24.014 -47.952 129.339 1.00 24.42 -59 LEU A C 1
ATOM 2260 O O . LEU A 1 292 ? -25.184 -48.166 128.999 1.00 23.70 -59 LEU A O 1
ATOM 2265 N N . GLU A 1 293 ? -23.498 -48.388 130.493 1.00 25.18 -58 GLU A N 1
ATOM 2266 C CA . GLU A 1 293 ? -24.320 -49.104 131.482 1.00 26.60 -58 GLU A CA 1
ATOM 2267 C C . GLU A 1 293 ? -25.484 -48.227 131.972 1.00 25.83 -58 GLU A C 1
ATOM 2268 O O . GLU A 1 293 ? -26.602 -48.712 132.140 1.00 25.49 -58 GLU A O 1
ATOM 2274 N N . ALA A 1 294 ? -25.209 -46.940 132.193 1.00 25.60 -57 ALA A N 1
ATOM 2275 C CA . ALA A 1 294 ? -26.230 -45.975 132.651 1.00 24.98 -57 ALA A CA 1
ATOM 2276 C C . ALA A 1 294 ? -27.376 -45.855 131.640 1.00 25.18 -57 ALA A C 1
ATOM 2277 O O . ALA A 1 294 ? -28.560 -45.847 132.009 1.00 25.29 -57 ALA A O 1
ATOM 2279 N N . VAL A 1 295 ? -27.015 -45.783 130.365 1.00 25.33 -56 VAL A N 1
ATOM 2280 C CA . VAL A 1 295 ? -27.991 -45.730 129.287 1.00 25.53 -56 VAL A CA 1
ATOM 2281 C C . VAL A 1 295 ? -28.736 -47.069 129.189 1.00 25.99 -56 VAL A C 1
ATOM 2282 O O . VAL A 1 295 ? -29.968 -47.077 129.132 1.00 25.53 -56 VAL A O 1
ATOM 2286 N N . ASN A 1 296 ? -27.984 -48.176 129.204 1.00 25.52 -55 ASN A N 1
ATOM 2287 C CA . ASN A 1 296 ? -28.527 -49.512 128.993 1.00 26.87 -55 ASN A CA 1
ATOM 2288 C C . ASN A 1 296 ? -29.544 -49.866 130.064 1.00 27.20 -55 ASN A C 1
ATOM 2289 O O . ASN A 1 296 ? -30.549 -50.530 129.782 1.00 27.76 -55 ASN A O 1
ATOM 2294 N N . LYS A 1 297 ? -29.278 -49.408 131.287 1.00 27.44 -54 LYS A N 1
ATOM 2295 C CA . LYS A 1 297 ? -30.182 -49.620 132.414 1.00 28.81 -54 LYS A CA 1
ATOM 2296 C C . LYS A 1 297 ? -31.533 -48.921 132.231 1.00 28.31 -54 LYS A C 1
ATOM 2297 O O . LYS A 1 297 ? -32.543 -49.391 132.741 1.00 28.10 -54 LYS A O 1
ATOM 2303 N N . ASP A 1 298 ? -31.538 -47.794 131.531 1.00 27.69 -53 ASP A N 1
ATOM 2304 C CA . ASP A 1 298 ? -32.786 -47.089 131.251 1.00 28.74 -53 ASP A CA 1
ATOM 2305 C C . ASP A 1 298 ? -33.546 -47.867 130.179 1.00 28.25 -53 ASP A C 1
ATOM 2306 O O . ASP A 1 298 ? -34.605 -48.429 130.442 1.00 29.48 -53 ASP A O 1
ATOM 2311 N N . LYS A 1 299 ? -32.996 -47.899 128.977 1.00 27.65 -52 LYS A N 1
ATOM 2312 C CA . LYS A 1 299 ? -33.545 -48.693 127.892 1.00 27.96 -52 LYS A CA 1
ATOM 2313 C C . LYS A 1 299 ? -32.401 -49.417 127.208 1.00 27.10 -52 LYS A C 1
ATOM 2314 O O . LYS A 1 299 ? -31.426 -48.784 126.818 1.00 27.86 -52 LYS A O 1
ATOM 2320 N N . PRO A 1 300 ? -32.511 -50.752 127.057 1.00 27.51 -51 PRO A N 1
ATOM 2321 C CA . PRO A 1 300 ? -31.429 -51.564 126.511 1.00 27.26 -51 PRO A CA 1
ATOM 2322 C C . PRO A 1 300 ? -30.940 -51.104 125.149 1.00 28.13 -51 PRO A C 1
ATOM 2323 O O . PRO A 1 300 ? -31.735 -50.724 124.272 1.00 27.02 -51 PRO A O 1
ATOM 2327 N N . LEU A 1 301 ? -29.622 -51.132 124.989 1.00 28.51 -50 LEU A N 1
ATOM 2328 C CA . LEU A 1 301 ? -28.988 -50.718 123.761 1.00 30.78 -50 LEU A CA 1
ATOM 2329 C C . LEU A 1 301 ? -28.849 -51.902 122.792 1.00 30.89 -50 LEU A C 1
ATOM 2330 O O . LEU A 1 301 ? -28.638 -51.704 121.603 1.00 31.93 -50 LEU A O 1
ATOM 2335 N N . GLY A 1 302 ? -28.995 -53.111 123.314 1.00 32.17 -49 GLY A N 1
ATOM 2336 C CA . GLY A 1 302 ? -28.782 -54.354 122.542 1.00 33.13 -49 GLY A CA 1
ATOM 2337 C C . GLY A 1 302 ? -27.343 -54.835 122.412 1.00 33.11 -49 GLY A C 1
ATOM 2338 O O . GLY A 1 302 ? -26.891 -55.728 123.140 1.00 34.37 -49 GLY A O 1
ATOM 2339 N N . ALA A 1 303 ? -26.652 -54.307 121.414 1.00 32.31 -48 ALA A N 1
ATOM 2340 C CA . ALA A 1 303 ? -25.241 -54.580 121.206 1.00 31.12 -48 ALA A CA 1
ATOM 2341 C C . ALA A 1 303 ? -24.646 -53.204 121.138 1.00 30.32 -48 ALA A C 1
ATOM 2342 O O . ALA A 1 303 ? -25.354 -52.248 120.770 1.00 30.64 -48 ALA A O 1
ATOM 2344 N N . VAL A 1 304 ? -23.389 -53.073 121.556 1.00 29.28 -47 VAL A N 1
ATOM 2345 C CA . VAL A 1 304 ? -22.734 -51.758 121.577 1.00 27.93 -47 VAL A CA 1
ATOM 2346 C C . VAL A 1 304 ? -21.423 -51.722 120.794 1.00 27.65 -47 VAL A C 1
ATOM 2347 O O . VAL A 1 304 ? -20.791 -52.764 120.553 1.00 26.25 -47 VAL A O 1
ATOM 2351 N N . ALA A 1 305 ? -21.027 -50.505 120.395 1.00 27.14 -46 ALA A N 1
ATOM 2352 C CA . ALA A 1 305 ? -19.798 -50.305 119.617 1.00 26.69 -46 ALA A CA 1
ATOM 2353 C C . ALA A 1 305 ? -18.520 -50.495 120.446 1.00 25.88 -46 ALA A C 1
ATOM 2354 O O . ALA A 1 305 ? -17.496 -50.905 119.907 1.00 24.71 -46 ALA A O 1
ATOM 2356 N N . LEU A 1 306 ? -18.597 -50.190 121.749 1.00 25.15 -45 LEU A N 1
ATOM 2357 C CA . LEU A 1 306 ? -17.456 -50.272 122.684 1.00 24.91 -45 LEU A CA 1
ATOM 2358 C C . LEU A 1 306 ? -17.121 -51.705 123.086 1.00 25.10 -45 LEU A C 1
ATOM 2359 O O . LEU A 1 306 ? -17.931 -52.375 123.751 1.00 24.51 -45 LEU A O 1
ATOM 2364 N N . LYS A 1 307 ? -15.923 -52.156 122.693 1.00 24.62 -44 LYS A N 1
ATOM 2365 C CA . LYS A 1 307 ? -15.482 -53.546 122.889 1.00 25.58 -44 LYS A CA 1
ATOM 2366 C C . LYS A 1 307 ? -15.614 -54.002 124.341 1.00 26.35 -44 LYS A C 1
ATOM 2367 O O . LYS A 1 307 ? -16.232 -55.044 124.607 1.00 25.83 -44 LYS A O 1
ATOM 2373 N N . SER A 1 308 ? -15.037 -53.233 125.275 1.00 26.77 -43 SER A N 1
ATOM 2374 C CA . SER A 1 308 ? -15.013 -53.657 126.685 1.00 27.53 -43 SER A CA 1
ATOM 2375 C C . SER A 1 308 ? -16.436 -53.915 127.236 1.00 28.58 -43 SER A C 1
ATOM 2376 O O . SER A 1 308 ? -16.655 -54.877 127.960 1.00 28.33 -43 SER A O 1
ATOM 2379 N N . TYR A 1 309 ? -17.405 -53.076 126.865 1.00 29.45 -42 TYR A N 1
ATOM 2380 C CA . TYR A 1 309 ? -18.783 -53.254 127.366 1.00 30.67 -42 TYR A CA 1
ATOM 2381 C C . TYR A 1 309 ? -19.590 -54.317 126.611 1.00 31.32 -42 TYR A C 1
ATOM 2382 O O . TYR A 1 309 ? -20.387 -55.027 127.218 1.00 30.87 -42 TYR A O 1
ATOM 2391 N N . GLU A 1 310 ? -19.380 -54.426 125.299 1.00 32.13 -41 GLU A N 1
ATOM 2392 C CA . GLU A 1 310 ? -19.994 -55.490 124.505 1.00 33.85 -41 GLU A CA 1
ATOM 2393 C C . GLU A 1 310 ? -19.619 -56.895 125.006 1.00 35.44 -41 GLU A C 1
ATOM 2394 O O . GLU A 1 310 ? -20.411 -57.829 124.904 1.00 35.01 -41 GLU A O 1
ATOM 2400 N N . GLU A 1 311 ? -18.417 -57.038 125.552 1.00 37.66 -40 GLU A N 1
ATOM 2401 C CA . GLU A 1 311 ? -17.998 -58.327 126.118 1.00 40.48 -40 GLU A CA 1
ATOM 2402 C C . GLU A 1 311 ? -18.870 -58.762 127.309 1.00 41.71 -40 GLU A C 1
ATOM 2403 O O . GLU A 1 311 ? -19.163 -59.946 127.471 1.00 41.91 -40 GLU A O 1
ATOM 2409 N N . GLU A 1 312 ? -19.302 -57.797 128.116 1.00 43.73 -39 GLU A N 1
ATOM 2410 C CA . GLU A 1 312 ? -20.261 -58.055 129.198 1.00 45.85 -39 GLU A CA 1
ATOM 2411 C C . GLU A 1 312 ? -21.662 -58.376 128.641 1.00 46.48 -39 GLU A C 1
ATOM 2412 O O . GLU A 1 312 ? -22.284 -59.372 129.028 1.00 46.35 -39 GLU A O 1
ATOM 2418 N N . LEU A 1 313 ? -22.133 -57.539 127.716 1.00 47.46 -38 LEU A N 1
ATOM 2419 C CA . LEU A 1 313 ? -23.476 -57.657 127.143 1.00 48.58 -38 LEU A CA 1
ATOM 2420 C C . LEU A 1 313 ? -23.745 -58.938 126.336 1.00 49.76 -38 LEU A C 1
ATOM 2421 O O . LEU A 1 313 ? -24.873 -59.445 126.328 1.00 50.07 -38 LEU A O 1
ATOM 2426 N N . ALA A 1 314 ? -22.716 -59.457 125.669 1.00 50.85 -37 ALA A N 1
ATOM 2427 C CA . ALA A 1 314 ? -22.852 -60.623 124.788 1.00 51.87 -37 ALA A CA 1
ATOM 2428 C C . ALA A 1 314 ? -23.361 -61.890 125.504 1.00 52.78 -37 ALA A C 1
ATOM 2429 O O . ALA A 1 314 ? -23.781 -62.856 124.857 1.00 52.83 -37 ALA A O 1
ATOM 2431 N N . LYS A 1 315 ? -23.319 -61.866 126.836 1.00 53.66 -36 LYS A N 1
ATOM 2432 C CA . LYS A 1 315 ? -23.794 -62.961 127.678 1.00 54.39 -36 LYS A CA 1
ATOM 2433 C C . LYS A 1 315 ? -25.324 -62.971 127.789 1.00 55.05 -36 LYS A C 1
ATOM 2434 O O . LYS A 1 315 ? -25.923 -63.996 128.135 1.00 55.13 -36 LYS A O 1
ATOM 2440 N N . ASP A 1 316 ? -25.947 -61.829 127.494 1.00 55.80 -35 ASP A N 1
ATOM 2441 C CA . ASP A 1 316 ? -27.406 -61.694 127.507 1.00 56.44 -35 ASP A CA 1
ATOM 2442 C C . ASP A 1 316 ? -28.005 -62.547 126.382 1.00 56.70 -35 ASP A C 1
ATOM 2443 O O . ASP A 1 316 ? -27.660 -62.351 125.212 1.00 56.76 -35 ASP A O 1
ATOM 2448 N N . PRO A 1 317 ? -28.879 -63.518 126.735 1.00 56.93 -34 PRO A N 1
ATOM 2449 C CA . PRO A 1 317 ? -29.491 -64.407 125.739 1.00 57.06 -34 PRO A CA 1
ATOM 2450 C C . PRO A 1 317 ? -30.334 -63.644 124.715 1.00 57.28 -34 PRO A C 1
ATOM 2451 O O . PRO A 1 317 ? -30.250 -63.929 123.520 1.00 57.30 -34 PRO A O 1
ATOM 2455 N N . ARG A 1 318 ? -31.120 -62.676 125.187 1.00 57.37 -33 ARG A N 1
ATOM 2456 C CA . ARG A 1 318 ? -31.902 -61.788 124.317 1.00 57.70 -33 ARG A CA 1
ATOM 2457 C C . ARG A 1 318 ? -30.996 -61.068 123.310 1.00 57.78 -33 ARG A C 1
ATOM 2458 O O . ARG A 1 318 ? -31.369 -60.850 122.154 1.00 57.91 -33 ARG A O 1
ATOM 2466 N N . ILE A 1 319 ? -29.808 -60.700 123.779 1.00 57.84 -32 ILE A N 1
ATOM 2467 C CA . ILE A 1 319 ? -28.794 -60.038 122.975 1.00 57.84 -32 ILE A CA 1
ATOM 2468 C C . ILE A 1 319 ? -28.020 -61.068 122.152 1.00 57.96 -32 ILE A C 1
ATOM 2469 O O . ILE A 1 319 ? -27.831 -60.910 120.943 1.00 57.85 -32 ILE A O 1
ATOM 2474 N N . GLY A 1 329 ? -29.593 -59.988 107.606 1.00 38.07 -22 GLY A N 1
ATOM 2475 C CA . GLY A 1 329 ? -29.630 -58.658 108.242 1.00 37.73 -22 GLY A CA 1
ATOM 2476 C C . GLY A 1 329 ? -28.402 -57.828 107.882 1.00 37.57 -22 GLY A C 1
ATOM 2477 O O . GLY A 1 329 ? -27.276 -58.216 108.199 1.00 38.09 -22 GLY A O 1
ATOM 2478 N N . GLU A 1 330 ? -28.608 -56.679 107.238 1.00 36.73 -21 GLU A N 1
ATOM 2479 C CA . GLU A 1 330 ? -27.496 -55.915 106.672 1.00 36.12 -21 GLU A CA 1
ATOM 2480 C C . GLU A 1 330 ? -27.359 -54.543 107.316 1.00 34.22 -21 GLU A C 1
ATOM 2481 O O . GLU A 1 330 ? -28.368 -53.886 107.569 1.00 33.72 -21 GLU A O 1
ATOM 2487 N N . ILE A 1 331 ? -26.121 -54.096 107.533 1.00 32.38 -20 ILE A N 1
ATOM 2488 C CA . ILE A 1 331 ? -25.879 -52.697 107.920 1.00 30.96 -20 ILE A CA 1
ATOM 2489 C C . ILE A 1 331 ? -26.397 -51.762 106.814 1.00 29.67 -20 ILE A C 1
ATOM 2490 O O . ILE A 1 331 ? -26.067 -51.935 105.641 1.00 28.71 -20 ILE A O 1
ATOM 2495 N N . MET A 1 332 ? -27.219 -50.781 107.188 1.00 28.52 -19 MET A N 1
ATOM 2496 C CA . MET A 1 332 ? -27.736 -49.790 106.238 1.00 27.98 -19 MET A CA 1
ATOM 2497 C C . MET A 1 332 ? -26.616 -48.967 105.597 1.00 27.14 -19 MET A C 1
ATOM 2498 O O . MET A 1 332 ? -25.612 -48.716 106.252 1.00 27.06 -19 MET A O 1
ATOM 2503 N N . PRO A 1 333 ? -26.796 -48.527 104.326 1.00 26.67 -18 PRO A N 1
ATOM 2504 C CA . PRO A 1 333 ? -25.905 -47.497 103.775 1.00 26.08 -18 PRO A CA 1
ATOM 2505 C C . PRO A 1 333 ? -26.088 -46.197 104.566 1.00 25.67 -18 PRO A C 1
ATOM 2506 O O . PRO A 1 333 ? -27.116 -46.027 105.227 1.00 25.11 -18 PRO A O 1
ATOM 2510 N N . ASN A 1 334 ? -25.122 -45.288 104.503 1.00 25.35 -17 ASN A N 1
ATOM 2511 C CA . ASN A 1 334 ? -25.331 -43.968 105.106 1.00 25.68 -17 ASN A CA 1
ATOM 2512 C C . ASN A 1 334 ? -25.551 -42.864 104.060 1.00 25.73 -17 ASN A C 1
ATOM 2513 O O . ASN A 1 334 ? -25.632 -41.682 104.386 1.00 26.09 -17 ASN A O 1
ATOM 2518 N N . ILE A 1 335 ? -25.683 -43.272 102.808 1.00 25.17 -16 ILE A N 1
ATOM 2519 C CA . ILE A 1 335 ? -25.744 -42.332 101.697 1.00 25.31 -16 ILE A CA 1
ATOM 2520 C C . ILE A 1 335 ? -26.944 -41.354 101.801 1.00 25.24 -16 ILE A C 1
ATOM 2521 O O . ILE A 1 335 ? -27.966 -41.683 102.434 1.00 25.26 -16 ILE A O 1
ATOM 2526 N N . PRO A 1 336 ? -26.804 -40.138 101.224 1.00 25.30 -15 PRO A N 1
ATOM 2527 C CA . PRO A 1 336 ? -27.853 -39.107 101.253 1.00 25.02 -15 PRO A CA 1
ATOM 2528 C C . PRO A 1 336 ? -29.197 -39.541 100.656 1.00 25.58 -15 PRO A C 1
ATOM 2529 O O . PRO A 1 336 ? -30.235 -38.986 101.028 1.00 26.21 -15 PRO A O 1
ATOM 2533 N N . GLN A 1 337 ? -29.172 -40.527 99.753 1.00 24.48 -14 GLN A N 1
ATOM 2534 C CA . GLN A 1 337 ? -30.378 -41.059 99.132 1.00 23.91 -14 GLN A CA 1
ATOM 2535 C C . GLN A 1 337 ? -31.208 -41.981 100.046 1.00 23.81 -14 GLN A C 1
ATOM 2536 O O . GLN A 1 337 ? -32.308 -42.398 99.679 1.00 23.18 -14 GLN A O 1
ATOM 2542 N N . MET A 1 338 ? -30.697 -42.307 101.230 1.00 24.10 -13 MET A N 1
ATOM 2543 C CA . MET A 1 338 ? -31.479 -43.145 102.154 1.00 24.60 -13 MET A CA 1
ATOM 2544 C C . MET A 1 338 ? -32.828 -42.558 102.587 1.00 24.41 -13 MET A C 1
ATOM 2545 O O . MET A 1 338 ? -33.772 -43.304 102.823 1.00 24.58 -13 MET A O 1
ATOM 2550 N N . SER A 1 339 ? -32.922 -41.238 102.707 1.00 24.54 -12 SER A N 1
ATOM 2551 C CA . SER A 1 339 ? -34.194 -40.624 103.096 1.00 24.31 -12 SER A CA 1
ATOM 2552 C C . SER A 1 339 ? -35.260 -40.695 101.980 1.00 23.36 -12 SER A C 1
ATOM 2553 O O . SER A 1 339 ? -36.434 -40.916 102.282 1.00 22.81 -12 SER A O 1
ATOM 2556 N N . ALA A 1 340 ? -34.847 -40.538 100.717 1.00 22.58 -11 ALA A N 1
ATOM 2557 C CA . ALA A 1 340 ? -35.719 -40.806 99.579 1.00 21.78 -11 ALA A CA 1
ATOM 2558 C C . ALA A 1 340 ? -36.200 -42.270 99.612 1.00 21.52 -11 ALA A C 1
ATOM 2559 O O . ALA A 1 340 ? -37.391 -42.531 99.458 1.00 21.34 -11 ALA A O 1
ATOM 2561 N N . PHE A 1 341 ? -35.272 -43.205 99.818 1.00 20.53 -10 PHE A N 1
ATOM 2562 C CA . PHE A 1 341 ? -35.609 -44.622 99.933 1.00 21.25 -10 PHE A CA 1
ATOM 2563 C C . PHE A 1 341 ? -36.649 -44.879 101.016 1.00 21.82 -10 PHE A C 1
ATOM 2564 O O . PHE A 1 341 ? -37.661 -45.521 100.767 1.00 22.29 -10 PHE A O 1
ATOM 2572 N N . TRP A 1 342 ? -36.401 -44.393 102.231 1.00 22.36 -9 TRP A N 1
ATOM 2573 C CA . TRP A 1 342 ? -37.339 -44.661 103.313 1.00 23.24 -9 TRP A CA 1
ATOM 2574 C C . TRP A 1 342 ? -38.723 -44.053 103.036 1.00 23.84 -9 TRP A C 1
ATOM 2575 O O . TRP A 1 342 ? -39.741 -44.669 103.279 1.00 24.04 -9 TRP A O 1
ATOM 2586 N N . TYR A 1 343 ? -38.733 -42.851 102.493 1.00 25.13 -8 TYR A N 1
ATOM 2587 C CA . TYR A 1 343 ? -39.957 -42.165 102.103 1.00 26.06 -8 TYR A CA 1
ATOM 2588 C C . TYR A 1 343 ? -40.740 -42.934 101.019 1.00 25.54 -8 TYR A C 1
ATOM 2589 O O . TYR A 1 343 ? -41.966 -43.069 101.107 1.00 25.37 -8 TYR A O 1
ATOM 2598 N N . ALA A 1 344 ? -40.028 -43.436 100.006 1.00 24.73 -7 ALA A N 1
ATOM 2599 C CA . ALA A 1 344 ? -40.604 -44.319 98.996 1.00 23.31 -7 ALA A CA 1
ATOM 2600 C C . ALA A 1 344 ? -41.287 -45.565 99.585 1.00 23.09 -7 ALA A C 1
ATOM 2601 O O . ALA A 1 344 ? -42.437 -45.858 99.271 1.00 21.67 -7 ALA A O 1
ATOM 2603 N N . VAL A 1 345 ? -40.564 -46.303 100.422 1.00 22.82 -6 VAL A N 1
ATOM 2604 C CA . VAL A 1 345 ? -41.104 -47.509 101.051 1.00 23.37 -6 VAL A CA 1
ATOM 2605 C C . VAL A 1 345 ? -42.263 -47.218 102.014 1.00 23.29 -6 VAL A C 1
ATOM 2606 O O . VAL A 1 345 ? -43.266 -47.933 102.000 1.00 23.56 -6 VAL A O 1
ATOM 2610 N N . ARG A 1 346 ? -42.127 -46.171 102.824 1.00 23.73 -5 ARG A N 1
ATOM 2611 C CA . ARG A 1 346 ? -43.188 -45.750 103.757 1.00 24.58 -5 ARG A CA 1
ATOM 2612 C C . ARG A 1 346 ? -44.485 -45.597 102.976 1.00 24.72 -5 ARG A C 1
ATOM 2613 O O . ARG A 1 346 ? -45.479 -46.298 103.252 1.00 24.62 -5 ARG A O 1
ATOM 2621 N N . THR A 1 347 ? -44.435 -44.734 101.957 1.00 24.58 -4 THR A N 1
ATOM 2622 C CA . THR A 1 347 ? -45.568 -44.472 101.074 1.00 26.11 -4 THR A CA 1
ATOM 2623 C C . THR A 1 347 ? -46.115 -45.741 100.431 1.00 25.87 -4 THR A C 1
ATOM 2624 O O . THR A 1 347 ? -47.322 -45.933 100.413 1.00 27.10 -4 THR A O 1
ATOM 2628 N N . ALA A 1 348 ? -45.239 -46.602 99.905 1.00 25.78 -3 ALA A N 1
ATOM 2629 C CA . ALA A 1 348 ? -45.694 -47.834 99.252 1.00 25.19 -3 ALA A CA 1
ATOM 2630 C C . ALA A 1 348 ? -46.428 -48.761 100.215 1.00 25.40 -3 ALA A C 1
ATOM 2631 O O . ALA A 1 348 ? -47.505 -49.275 99.908 1.00 24.57 -3 ALA A O 1
ATOM 2633 N N . VAL A 1 349 ? -45.842 -48.957 101.389 1.00 26.22 -2 VAL A N 1
ATOM 2634 C CA . VAL A 1 349 ? -46.437 -49.815 102.393 1.00 27.39 -2 VAL A CA 1
ATOM 2635 C C . VAL A 1 349 ? -47.817 -49.296 102.840 1.00 28.17 -2 VAL A C 1
ATOM 2636 O O . VAL A 1 349 ? -48.794 -50.039 102.822 1.00 28.62 -2 VAL A O 1
ATOM 2640 N N . ILE A 1 350 ? -47.892 -48.031 103.236 1.00 29.26 -1 ILE A N 1
ATOM 2641 C CA . ILE A 1 350 ? -49.169 -47.450 103.651 1.00 30.46 -1 ILE A CA 1
ATOM 2642 C C . ILE A 1 350 ? -50.232 -47.553 102.548 1.00 30.38 -1 ILE A C 1
ATOM 2643 O O . ILE A 1 350 ? -51.378 -47.921 102.822 1.00 31.69 -1 ILE A O 1
ATOM 2648 N N . ASN A 1 351 ? -49.853 -47.271 101.303 1.00 30.62 0 ASN A N 1
ATOM 2649 C CA . ASN A 1 351 ? -50.786 -47.364 100.171 1.00 30.57 0 ASN A CA 1
ATOM 2650 C C . ASN A 1 351 ? -51.241 -48.794 99.856 1.00 30.81 0 ASN A C 1
ATOM 2651 O O . ASN A 1 351 ? -52.418 -49.019 99.580 1.00 30.43 0 ASN A O 1
ATOM 2656 N N . ALA A 1 352 ? -50.317 -49.755 99.884 1.00 30.85 1 ALA A N 1
ATOM 2657 C CA . ALA A 1 352 ? -50.690 -51.155 99.652 1.00 31.13 1 ALA A CA 1
ATOM 2658 C C . ALA A 1 352 ? -51.574 -51.722 100.771 1.00 31.42 1 ALA A C 1
ATOM 2659 O O . ALA A 1 352 ? -52.592 -52.361 100.491 1.00 30.79 1 ALA A O 1
ATOM 2661 N N . ALA A 1 353 ? -51.177 -51.469 102.024 1.00 31.82 2 ALA A N 1
ATOM 2662 C CA . ALA A 1 353 ? -51.899 -51.945 103.210 1.00 32.31 2 ALA A CA 1
ATOM 2663 C C . ALA A 1 353 ? -53.330 -51.414 103.333 1.00 33.17 2 ALA A C 1
ATOM 2664 O O . ALA A 1 353 ? -54.216 -52.121 103.823 1.00 32.91 2 ALA A O 1
ATOM 2666 N N . SER A 1 354 ? -53.543 -50.174 102.895 1.00 33.95 3 SER A N 1
ATOM 2667 C CA . SER A 1 354 ? -54.845 -49.523 102.989 1.00 34.70 3 SER A CA 1
ATOM 2668 C C . SER A 1 354 ? -55.692 -49.709 101.732 1.00 35.38 3 SER A C 1
ATOM 2669 O O . SER A 1 354 ? -56.775 -49.118 101.617 1.00 36.00 3 SER A O 1
ATOM 2672 N N . GLY A 1 355 ? -55.199 -50.498 100.778 1.00 35.48 4 GLY A N 1
ATOM 2673 C CA . GLY A 1 355 ? -55.930 -50.746 99.538 1.00 35.66 4 GLY A CA 1
ATOM 2674 C C . GLY A 1 355 ? -55.951 -49.617 98.519 1.00 35.84 4 GLY A C 1
ATOM 2675 O O . GLY A 1 355 ? -56.508 -49.779 97.435 1.00 35.51 4 GLY A O 1
ATOM 2676 N N . ARG A 1 356 ? -55.332 -48.483 98.856 1.00 36.04 5 ARG A N 1
ATOM 2677 C CA . ARG A 1 356 ? -55.267 -47.304 97.969 1.00 36.43 5 ARG A CA 1
ATOM 2678 C C . ARG A 1 356 ? -54.591 -47.621 96.635 1.00 35.79 5 ARG A C 1
ATOM 2679 O O . ARG A 1 356 ? -54.946 -47.055 95.606 1.00 36.13 5 ARG A O 1
ATOM 2687 N N . GLN A 1 357 ? -53.630 -48.541 96.663 1.00 35.43 6 GLN A N 1
ATOM 2688 C CA . GLN A 1 357 ? -52.964 -49.039 95.457 1.00 34.51 6 GLN A CA 1
ATOM 2689 C C . GLN A 1 357 ? -52.784 -50.547 95.559 1.00 33.50 6 GLN A C 1
ATOM 2690 O O . GLN A 1 357 ? -52.800 -51.099 96.652 1.00 33.72 6 GLN A O 1
ATOM 2696 N N . THR A 1 358 ? -52.599 -51.213 94.427 1.00 32.29 7 THR A N 1
ATOM 2697 C CA . THR A 1 358 ? -52.127 -52.601 94.442 1.00 31.45 7 THR A CA 1
ATOM 2698 C C . THR A 1 358 ? -50.636 -52.631 94.827 1.00 30.89 7 THR A C 1
ATOM 2699 O O . THR A 1 358 ? -49.964 -51.596 94.818 1.00 29.73 7 THR A O 1
ATOM 2703 N N . VAL A 1 359 ? -50.126 -53.812 95.165 1.00 30.69 8 VAL A N 1
ATOM 2704 C CA . VAL A 1 359 ? -48.714 -53.981 95.513 1.00 30.58 8 VAL A CA 1
ATOM 2705 C C . VAL A 1 359 ? -47.845 -53.566 94.334 1.00 30.81 8 VAL A C 1
ATOM 2706 O O . VAL A 1 359 ? -46.886 -52.810 94.481 1.00 30.26 8 VAL A O 1
ATOM 2710 N N . ASP A 1 360 ? -48.216 -54.061 93.160 1.00 31.44 9 ASP A N 1
ATOM 2711 C CA . ASP A 1 360 ? -47.586 -53.687 91.905 1.00 32.25 9 ASP A CA 1
ATOM 2712 C C . ASP A 1 360 ? -47.476 -52.153 91.722 1.00 31.64 9 ASP A C 1
ATOM 2713 O O . ASP A 1 360 ? -46.367 -51.644 91.576 1.00 31.36 9 ASP A O 1
ATOM 2718 N N . GLU A 1 361 ? -48.610 -51.440 91.761 1.00 31.17 10 GLU A N 1
ATOM 2719 C CA . GLU A 1 361 ? -48.656 -49.970 91.624 1.00 30.80 10 GLU A CA 1
ATOM 2720 C C . GLU A 1 361 ? -47.786 -49.286 92.671 1.00 29.59 10 GLU A C 1
ATOM 2721 O O . GLU A 1 361 ? -46.954 -48.436 92.348 1.00 29.18 10 GLU A O 1
ATOM 2727 N N . ALA A 1 362 ? -48.002 -49.664 93.932 1.00 28.62 11 ALA A N 1
ATOM 2728 C CA . ALA A 1 362 ? -47.291 -49.093 95.064 1.00 27.59 11 ALA A CA 1
ATOM 2729 C C . ALA A 1 362 ? -45.781 -49.183 94.871 1.00 27.06 11 ALA A C 1
ATOM 2730 O O . ALA A 1 362 ? -45.070 -48.187 95.025 1.00 25.90 11 ALA A O 1
ATOM 2732 N N . LEU A 1 363 ? -45.298 -50.370 94.511 1.00 27.30 12 LEU A N 1
ATOM 2733 C CA . LEU A 1 363 ? -43.851 -50.582 94.411 1.00 27.24 12 LEU A CA 1
ATOM 2734 C C . LEU A 1 363 ? -43.260 -49.978 93.137 1.00 27.52 12 LEU A C 1
ATOM 2735 O O . LEU A 1 363 ? -42.085 -49.623 93.117 1.00 27.17 12 LEU A O 1
ATOM 2740 N N . LYS A 1 364 ? -44.080 -49.850 92.090 1.00 27.90 13 LYS A N 1
ATOM 2741 C CA . LYS A 1 364 ? -43.678 -49.117 90.875 1.00 28.39 13 LYS A CA 1
ATOM 2742 C C . LYS A 1 364 ? -43.440 -47.644 91.209 1.00 28.17 13 LYS A C 1
ATOM 2743 O O . LYS A 1 364 ? -42.420 -47.079 90.829 1.00 28.12 13 LYS A O 1
ATOM 2749 N N . ASP A 1 365 ? -44.366 -47.038 91.949 1.00 28.05 14 ASP A N 1
ATOM 2750 C CA . ASP A 1 365 ? -44.170 -45.676 92.462 1.00 28.03 14 ASP A CA 1
ATOM 2751 C C . ASP A 1 365 ? -42.960 -45.587 93.401 1.00 27.12 14 ASP A C 1
ATOM 2752 O O . ASP A 1 365 ? -42.234 -44.594 93.373 1.00 27.21 14 ASP A O 1
ATOM 2757 N N . ALA A 1 366 ? -42.743 -46.628 94.212 1.00 26.32 15 ALA A N 1
ATOM 2758 C CA . ALA A 1 366 ? -41.603 -46.673 95.148 1.00 25.65 15 ALA A CA 1
ATOM 2759 C C . ALA A 1 366 ? -40.250 -46.671 94.436 1.00 25.61 15 ALA A C 1
ATOM 2760 O O . ALA A 1 366 ? -39.304 -46.006 94.874 1.00 24.62 15 ALA A O 1
ATOM 2762 N N . GLN A 1 367 ? -40.154 -47.429 93.348 1.00 25.85 16 GLN A N 1
ATOM 2763 C CA . GLN A 1 367 ? -38.938 -47.446 92.531 1.00 27.24 16 GLN A CA 1
ATOM 2764 C C . GLN A 1 367 ? -38.624 -46.028 92.037 1.00 26.78 16 GLN A C 1
ATOM 2765 O O . GLN A 1 367 ? -37.491 -45.559 92.158 1.00 26.53 16 GLN A O 1
ATOM 2771 N N . THR A 1 368 ? -39.638 -45.343 91.506 1.00 27.14 17 THR A N 1
ATOM 2772 C CA . THR A 1 368 ? -39.482 -43.970 91.001 1.00 27.26 17 THR A CA 1
ATOM 2773 C C . THR A 1 368 ? -39.043 -43.001 92.098 1.00 27.53 17 THR A C 1
ATOM 2774 O O . THR A 1 368 ? -38.115 -42.208 91.895 1.00 28.12 17 THR A O 1
ATOM 2778 N N . ASN A 1 369 ? -39.699 -43.080 93.255 1.00 27.20 18 ASN A N 1
ATOM 2779 C CA . ASN A 1 369 ? -39.449 -42.165 94.362 1.00 27.62 18 ASN A CA 1
ATOM 2780 C C . ASN A 1 369 ? -38.102 -42.385 95.044 1.00 27.42 18 ASN A C 1
ATOM 2781 O O . ASN A 1 369 ? -37.482 -41.429 95.492 1.00 26.86 18 ASN A O 1
ATOM 2786 N N . ALA A 1 370 ? -37.662 -43.640 95.125 1.00 27.07 19 ALA A N 1
ATOM 2787 C CA . ALA A 1 370 ? -36.370 -43.964 95.731 1.00 27.14 19 ALA A CA 1
ATOM 2788 C C . ALA A 1 370 ? -35.228 -43.446 94.846 1.00 27.41 19 ALA A C 1
ATOM 2789 O O . ALA A 1 370 ? -34.177 -43.036 95.346 1.00 28.01 19 ALA A O 1
ATOM 2791 N N . ALA A 1 371 ? -35.467 -43.437 93.539 1.00 27.47 20 ALA A N 1
ATOM 2792 C CA . ALA A 1 371 ? -34.527 -42.897 92.547 1.00 27.83 20 ALA A CA 1
ATOM 2793 C C . ALA A 1 371 ? -34.965 -41.517 92.035 1.00 27.87 20 ALA A C 1
ATOM 2794 O O . ALA A 1 371 ? -34.727 -41.175 90.881 1.00 27.61 20 ALA A O 1
ATOM 2796 N N . ALA A 1 372 ? -35.582 -40.725 92.917 1.00 28.21 21 ALA A N 1
ATOM 2797 C CA . ALA A 1 372 ? -36.195 -39.433 92.550 1.00 28.60 21 ALA A CA 1
ATOM 2798 C C . ALA A 1 372 ? -35.204 -38.346 92.121 1.00 28.64 21 ALA A C 1
ATOM 2799 O O . ALA A 1 372 ? -35.585 -37.417 91.392 1.00 28.93 21 ALA A O 1
ATOM 2801 N N . GLU A 1 373 ? -33.950 -38.469 92.551 1.00 28.49 22 GLU A N 1
ATOM 2802 C CA . GLU A 1 373 ? -32.883 -37.540 92.143 1.00 29.03 22 GLU A CA 1
ATOM 2803 C C . GLU A 1 373 ? -32.606 -37.591 90.644 1.00 29.08 22 GLU A C 1
ATOM 2804 O O . GLU A 1 373 ? -31.974 -36.686 90.091 1.00 28.52 22 GLU A O 1
ATOM 2810 N N . PHE A 1 374 ? -33.048 -38.672 90.004 1.00 29.49 23 PHE A N 1
ATOM 2811 C CA . PHE A 1 374 ? -32.985 -38.780 88.548 1.00 30.04 23 PHE A CA 1
ATOM 2812 C C . PHE A 1 374 ? -34.374 -38.625 87.930 1.00 30.22 23 PHE A C 1
ATOM 2813 O O . PHE A 1 374 ? -34.580 -37.811 87.018 1.00 30.17 23 PHE A O 1
ATOM 2821 N N . ASP A 1 378 ? -37.868 -34.593 81.939 1.00 36.14 27 ASP A N 1
ATOM 2822 C CA . ASP A 1 378 ? -36.859 -35.534 82.404 1.00 36.11 27 ASP A CA 1
ATOM 2823 C C . ASP A 1 378 ? -35.776 -35.703 81.334 1.00 35.96 27 ASP A C 1
ATOM 2824 O O . ASP A 1 378 ? -35.055 -34.751 81.015 1.00 35.82 27 ASP A O 1
ATOM 2829 N N . GLN A 1 379 ? -35.697 -36.909 80.772 1.00 35.54 28 GLN A N 1
ATOM 2830 C CA . GLN A 1 379 ? -34.634 -37.308 79.851 1.00 35.29 28 GLN A CA 1
ATOM 2831 C C . GLN A 1 379 ? -34.712 -36.595 78.499 1.00 34.96 28 GLN A C 1
ATOM 2832 O O . GLN A 1 379 ? -33.705 -36.077 78.008 1.00 34.81 28 GLN A O 1
ATOM 2838 N N . HIS A 1 380 ? -35.910 -36.568 77.916 1.00 34.61 29 HIS A N 1
ATOM 2839 C CA . HIS A 1 380 ? -36.140 -35.982 76.593 1.00 34.34 29 HIS A CA 1
ATOM 2840 C C . HIS A 1 380 ? -35.786 -34.492 76.539 1.00 34.22 29 HIS A C 1
ATOM 2841 O O . HIS A 1 380 ? -35.251 -34.015 75.541 1.00 33.96 29 HIS A O 1
ATOM 2848 N N . CYS A 1 381 ? -36.070 -33.775 77.626 1.00 34.12 30 CYS A N 1
ATOM 2849 C CA . CYS A 1 381 ? -35.837 -32.329 77.714 1.00 34.44 30 CYS A CA 1
ATOM 2850 C C . CYS A 1 381 ? -34.349 -31.953 77.691 1.00 34.93 30 CYS A C 1
ATOM 2851 O O . CYS A 1 381 ? -33.963 -30.932 77.117 1.00 34.80 30 CYS A O 1
ATOM 2854 N N . GLU A 1 382 ? -33.528 -32.788 78.322 1.00 35.77 31 GLU A N 1
ATOM 2855 C CA . GLU A 1 382 ? -32.080 -32.581 78.393 1.00 36.65 31 GLU A CA 1
ATOM 2856 C C . GLU A 1 382 ? -31.412 -32.726 77.026 1.00 37.11 31 GLU A C 1
ATOM 2857 O O . GLU A 1 382 ? -30.506 -31.960 76.688 1.00 37.27 31 GLU A O 1
ATOM 2863 N N . SER A 1 383 ? -31.874 -33.698 76.242 1.00 37.64 32 SER A N 1
ATOM 2864 C CA . SER A 1 383 ? -31.356 -33.920 74.891 1.00 38.24 32 SER A CA 1
ATOM 2865 C C . SER A 1 383 ? -31.697 -32.775 73.934 1.00 38.72 32 SER A C 1
ATOM 2866 O O . SER A 1 383 ? -30.887 -32.421 73.079 1.00 38.85 32 SER A O 1
ATOM 2869 N N . LEU A 1 384 ? -32.884 -32.193 74.100 1.00 39.42 33 LEU A N 1
ATOM 2870 C CA . LEU A 1 384 ? -33.397 -31.156 73.194 1.00 40.06 33 LEU A CA 1
ATOM 2871 C C . LEU A 1 384 ? -32.754 -29.776 73.370 1.00 40.43 33 LEU A C 1
ATOM 2872 O O . LEU A 1 384 ? -33.455 -28.754 73.355 1.00 40.74 33 LEU A O 1
ATOM 2877 N N . SER A 1 385 ? -31.431 -29.748 73.531 1.00 40.73 34 SER A N 1
ATOM 2878 C CA . SER A 1 385 ? -30.655 -28.500 73.621 1.00 40.97 34 SER A CA 1
ATOM 2879 C C . SER A 1 385 ? -29.254 -28.768 74.185 1.00 40.96 34 SER A C 1
ATOM 2880 O O . SER A 1 385 ? -28.793 -28.085 75.106 1.00 41.11 34 SER A O 1
ATOM 2883 N N . LEU A 1 386 ? -28.589 -29.768 73.609 1.00 40.82 35 LEU A N 1
ATOM 2884 C CA . LEU A 1 386 ? -27.257 -30.198 74.038 1.00 40.68 35 LEU A CA 1
ATOM 2885 C C . LEU A 1 386 ? -26.159 -29.629 73.132 1.00 40.39 35 LEU A C 1
ATOM 2886 O O . LEU A 1 386 ? -24.998 -30.046 73.199 1.00 40.34 35 LEU A O 1
ATOM 2891 N N . ALA A 1 387 ? -26.536 -28.672 72.287 1.00 40.05 36 ALA A N 1
ATOM 2892 C CA . ALA A 1 387 ? -25.578 -27.961 71.446 1.00 39.70 36 ALA A CA 1
ATOM 2893 C C . ALA A 1 387 ? -25.102 -26.693 72.146 1.00 39.37 36 ALA A C 1
ATOM 2894 O O . ALA A 1 387 ? -24.333 -25.912 71.586 1.00 39.55 36 ALA A O 1
ATOM 2896 N N . SER A 1 388 ? -25.568 -26.504 73.376 1.00 38.99 37 SER A N 1
ATOM 2897 C CA . SER A 1 388 ? -25.219 -25.346 74.181 1.00 38.40 37 SER A CA 1
ATOM 2898 C C . SER A 1 388 ? -23.894 -25.559 74.898 1.00 37.95 37 SER A C 1
ATOM 2899 O O . SER A 1 388 ? -23.629 -26.640 75.431 1.00 37.92 37 SER A O 1
ATOM 2902 N N . ASN A 1 389 ? -23.060 -24.525 74.890 1.00 37.25 38 ASN A N 1
ATOM 2903 C CA . ASN A 1 389 ? -21.912 -24.456 75.784 1.00 36.52 38 ASN A CA 1
ATOM 2904 C C . ASN A 1 389 ? -21.869 -23.101 76.481 1.00 35.88 38 ASN A C 1
ATOM 2905 O O . ASN A 1 389 ? -21.503 -22.081 75.887 1.00 35.97 38 ASN A O 1
ATOM 2910 N N . ILE A 1 390 ? -22.280 -23.113 77.745 1.00 35.03 39 ILE A N 1
ATOM 2911 C CA . ILE A 1 390 ? -22.401 -21.916 78.565 1.00 34.07 39 ILE A CA 1
ATOM 2912 C C . ILE A 1 390 ? -21.344 -21.960 79.662 1.00 33.93 39 ILE A C 1
ATOM 2913 O O . ILE A 1 390 ? -21.148 -22.997 80.300 1.00 33.89 39 ILE A O 1
ATOM 2918 N N . SER A 1 391 ? -20.657 -20.836 79.860 1.00 33.59 40 SER A N 1
ATOM 2919 C CA . SER A 1 391 ? -19.727 -20.670 80.981 1.00 33.36 40 SER A CA 1
ATOM 2920 C C . SER A 1 391 ? -20.431 -19.982 82.147 1.00 33.11 40 SER A C 1
ATOM 2921 O O . SER A 1 391 ? -21.210 -19.048 81.946 1.00 33.09 40 SER A O 1
ATOM 2924 N N . GLY A 1 392 ? -20.150 -20.443 83.362 1.00 32.62 41 GLY A N 1
ATOM 2925 C CA . GLY A 1 392 ? -20.777 -19.883 84.553 1.00 31.94 41 GLY A CA 1
ATOM 2926 C C . GLY A 1 392 ? -22.094 -20.552 84.909 1.00 31.43 41 GLY A C 1
ATOM 2927 O O . GLY A 1 392 ? -22.362 -21.682 84.495 1.00 31.22 41 GLY A O 1
ATOM 2928 N N . LEU A 1 393 ? -22.911 -19.835 85.676 1.00 30.82 42 LEU A N 1
ATOM 2929 C CA . LEU A 1 393 ? -24.157 -20.365 86.228 1.00 30.80 42 LEU A CA 1
ATOM 2930 C C . LEU A 1 393 ? -25.211 -20.597 85.143 1.00 30.31 42 LEU A C 1
ATOM 2931 O O . LEU A 1 393 ? -25.343 -19.818 84.208 1.00 30.19 42 LEU A O 1
ATOM 2936 N N . GLN A 1 394 ? -25.937 -21.697 85.273 1.00 30.17 43 GLN A N 1
ATOM 2937 C CA . GLN A 1 394 ? -26.925 -22.105 84.284 1.00 30.01 43 GLN A CA 1
ATOM 2938 C C . GLN A 1 394 ? -28.104 -22.726 85.001 1.00 29.52 43 GLN A C 1
ATOM 2939 O O . GLN A 1 394 ? -27.946 -23.295 86.079 1.00 29.22 43 GLN A O 1
ATOM 2945 N N . CYS A 1 395 ? -29.282 -22.624 84.400 1.00 29.23 44 CYS A N 1
ATOM 2946 C CA . CYS A 1 395 ? -30.417 -23.441 84.808 1.00 29.21 44 CYS A CA 1
ATOM 2947 C C . CYS A 1 395 ? -30.422 -24.707 83.941 1.00 28.56 44 CYS A C 1
ATOM 2948 O O . CYS A 1 395 ? -30.325 -24.619 82.715 1.00 28.16 44 CYS A O 1
ATOM 2951 N N . ASN A 1 396 ? -30.524 -25.880 84.567 1.00 28.25 45 ASN A N 1
ATOM 2952 C CA . ASN A 1 396 ? -30.564 -27.150 83.819 1.00 27.62 45 ASN A CA 1
ATOM 2953 C C . ASN A 1 396 ? -31.861 -27.325 83.047 1.00 27.05 45 ASN A C 1
ATOM 2954 O O . ASN A 1 396 ? -32.857 -26.668 83.338 1.00 26.50 45 ASN A O 1
ATOM 2959 N N . ALA A 1 397 ? -31.851 -28.230 82.074 1.00 26.88 46 ALA A N 1
ATOM 2960 C CA . ALA A 1 397 ? -33.070 -28.585 81.353 1.00 26.67 46 ALA A CA 1
ATOM 2961 C C . ALA A 1 397 ? -34.139 -29.065 82.340 1.00 26.55 46 ALA A C 1
ATOM 2962 O O . ALA A 1 397 ? -33.864 -29.891 83.215 1.00 26.16 46 ALA A O 1
ATOM 2964 N N . SER A 1 398 ? -35.346 -28.529 82.206 1.00 26.58 47 SER A N 1
ATOM 2965 C CA . SER A 1 398 ? -36.425 -28.819 83.149 1.00 27.04 47 SER A CA 1
ATOM 2966 C C . SER A 1 398 ? -37.791 -28.789 82.474 1.00 27.00 47 SER A C 1
ATOM 2967 O O . SER A 1 398 ? -38.069 -27.917 81.659 1.00 27.21 47 SER A O 1
ATOM 2970 N N . VAL A 1 399 ? -38.635 -29.754 82.812 1.00 27.10 48 VAL A N 1
ATOM 2971 C CA . VAL A 1 399 ? -40.009 -29.770 82.340 1.00 27.29 48 VAL A CA 1
ATOM 2972 C C . VAL A 1 399 ? -40.893 -29.115 83.399 1.00 27.50 48 VAL A C 1
ATOM 2973 O O . VAL A 1 399 ? -40.884 -29.525 84.568 1.00 27.31 48 VAL A O 1
ATOM 2977 N N . ASP A 1 400 ? -41.656 -28.103 82.997 1.00 27.59 49 ASP A N 1
ATOM 2978 C CA . ASP A 1 400 ? -42.520 -27.415 83.952 1.00 27.92 49 ASP A CA 1
ATOM 2979 C C . ASP A 1 400 ? -43.799 -28.207 84.201 1.00 27.62 49 ASP A C 1
ATOM 2980 O O . ASP A 1 400 ? -43.983 -29.291 83.625 1.00 27.70 49 ASP A O 1
ATOM 2985 N N . LEU A 1 401 ? -44.673 -27.691 85.059 1.00 27.50 50 LEU A N 1
ATOM 2986 C CA . LEU A 1 401 ? -45.868 -28.453 85.463 1.00 27.54 50 LEU A CA 1
ATOM 2987 C C . LEU A 1 401 ? -46.873 -28.687 84.328 1.00 27.86 50 LEU A C 1
ATOM 2988 O O . LEU A 1 401 ? -47.682 -29.618 84.384 1.00 27.71 50 LEU A O 1
ATOM 2993 N N . ILE A 1 402 ? -46.792 -27.863 83.287 1.00 28.34 51 ILE A N 1
ATOM 2994 C CA . ILE A 1 402 ? -47.681 -27.981 82.128 1.00 29.24 51 ILE A CA 1
ATOM 2995 C C . ILE A 1 402 ? -47.169 -29.013 81.104 1.00 29.25 51 ILE A C 1
ATOM 2996 O O . ILE A 1 402 ? -47.916 -29.461 80.234 1.00 29.60 51 ILE A O 1
ATOM 3001 N N . GLY A 1 403 ? -45.897 -29.391 81.224 1.00 29.38 52 GLY A N 1
ATOM 3002 C CA . GLY A 1 403 ? -45.268 -30.313 80.283 1.00 28.95 52 GLY A CA 1
ATOM 3003 C C . GLY A 1 403 ? -44.359 -29.606 79.289 1.00 28.74 52 GLY A C 1
ATOM 3004 O O . GLY A 1 403 ? -43.858 -30.228 78.350 1.00 28.55 52 GLY A O 1
ATOM 3005 N N . THR A 1 404 ? -44.157 -28.304 79.485 1.00 28.57 53 THR A N 1
ATOM 3006 C CA . THR A 1 404 ? -43.271 -27.519 78.618 1.00 28.55 53 THR A CA 1
ATOM 3007 C C . THR A 1 404 ? -41.818 -27.742 79.003 1.00 28.42 53 THR A C 1
ATOM 3008 O O . THR A 1 404 ? -41.455 -27.696 80.178 1.00 28.26 53 THR A O 1
ATOM 3012 N N . CYS A 1 405 ? -40.995 -27.991 77.994 1.00 28.60 54 CYS A N 1
ATOM 3013 C CA . CYS A 1 405 ? -39.591 -28.268 78.203 1.00 28.34 54 CYS A CA 1
ATOM 3014 C C . CYS A 1 405 ? -38.786 -26.977 78.171 1.00 27.67 54 CYS A C 1
ATOM 3015 O O . CYS A 1 405 ? -38.770 -26.271 77.162 1.00 27.46 54 CYS A O 1
ATOM 3018 N N . TRP A 1 406 ? -38.149 -26.656 79.293 1.00 26.90 55 TRP A N 1
ATOM 3019 C CA . TRP A 1 406 ? -37.272 -25.495 79.372 1.00 26.13 55 TRP A CA 1
ATOM 3020 C C . TRP A 1 406 ? -35.831 -25.952 79.184 1.00 26.33 55 TRP A C 1
ATOM 3021 O O . TRP A 1 406 ? -35.345 -26.799 79.938 1.00 26.64 55 TRP A O 1
ATOM 3032 N N . PRO A 1 407 ? -35.143 -25.409 78.162 1.00 25.98 56 PRO A N 1
ATOM 3033 C CA . PRO A 1 407 ? -33.794 -25.884 77.876 1.00 25.60 56 PRO A CA 1
ATOM 3034 C C . PRO A 1 407 ? -32.751 -25.326 78.842 1.00 25.36 56 PRO A C 1
ATOM 3035 O O . PRO A 1 407 ? -32.987 -24.312 79.503 1.00 24.88 56 PRO A O 1
ATOM 3039 N N . ARG A 1 408 ? -31.618 -26.013 78.928 1.00 25.45 57 ARG A N 1
ATOM 3040 C CA . ARG A 1 408 ? -30.432 -25.509 79.619 1.00 26.08 57 ARG A CA 1
ATOM 3041 C C . ARG A 1 408 ? -30.103 -24.066 79.181 1.00 25.90 57 ARG A C 1
ATOM 3042 O O . ARG A 1 408 ? -29.819 -23.815 77.999 1.00 25.52 57 ARG A O 1
ATOM 3050 N N . SER A 1 409 ? -30.150 -23.131 80.131 1.00 25.79 58 SER A N 1
ATOM 3051 C CA . SER A 1 409 ? -30.013 -21.701 79.827 1.00 26.02 58 SER A CA 1
ATOM 3052 C C . SER A 1 409 ? -29.042 -20.965 80.755 1.00 25.87 58 SER A C 1
ATOM 3053 O O . SER A 1 409 ? -28.871 -21.375 81.907 1.00 25.71 58 SER A O 1
ATOM 3056 N N . PRO A 1 410 ? -28.428 -19.859 80.270 1.00 25.85 59 PRO A N 1
ATOM 3057 C CA . PRO A 1 410 ? -27.554 -19.081 81.153 1.00 25.74 59 PRO A CA 1
ATOM 3058 C C . PRO A 1 410 ? -28.342 -18.376 82.249 1.00 25.73 59 PRO A C 1
ATOM 3059 O O . PRO A 1 410 ? -29.485 -17.941 82.029 1.00 25.53 59 PRO A O 1
ATOM 3063 N N . ALA A 1 411 ? -27.728 -18.251 83.419 1.00 25.56 60 ALA A N 1
ATOM 3064 C CA . ALA A 1 411 ? -28.336 -17.491 84.500 1.00 25.46 60 ALA A CA 1
ATOM 3065 C C . ALA A 1 411 ? -28.428 -16.020 84.081 1.00 25.31 60 ALA A C 1
ATOM 3066 O O . ALA A 1 411 ? -27.521 -15.495 83.433 1.00 24.95 60 ALA A O 1
ATOM 3068 N N . GLY A 1 412 ? -29.530 -15.376 84.443 1.00 25.31 61 GLY A N 1
ATOM 3069 C CA . GLY A 1 412 ? -29.713 -13.957 84.197 1.00 25.30 61 GLY A CA 1
ATOM 3070 C C . GLY A 1 412 ? -30.414 -13.611 82.894 1.00 25.85 61 GLY A C 1
ATOM 3071 O O . GLY A 1 412 ? -30.402 -12.446 82.488 1.00 25.66 61 GLY A O 1
ATOM 3072 N N . GLN A 1 413 ? -31.023 -14.620 82.260 1.00 25.71 62 GLN A N 1
ATOM 3073 C CA . GLN A 1 413 ? -31.657 -14.497 80.942 1.00 26.82 62 GLN A CA 1
ATOM 3074 C C . GLN A 1 413 ? -33.133 -14.913 80.915 1.00 26.03 62 GLN A C 1
ATOM 3075 O O . GLN A 1 413 ? -33.529 -15.889 81.537 1.00 26.66 62 GLN A O 1
ATOM 3081 N N . LEU A 1 414 ? -33.933 -14.177 80.157 1.00 26.30 63 LEU A N 1
ATOM 3082 C CA . LEU A 1 414 ? -35.307 -14.570 79.907 1.00 26.58 63 LEU A CA 1
ATOM 3083 C C . LEU A 1 414 ? -35.308 -15.630 78.813 1.00 26.33 63 LEU A C 1
ATOM 3084 O O . LEU A 1 414 ? -34.616 -15.502 77.804 1.00 26.07 63 LEU A O 1
ATOM 3089 N N . VAL A 1 415 ? -36.084 -16.681 79.024 1.00 26.22 64 VAL A N 1
ATOM 3090 C CA . VAL A 1 415 ? -36.126 -17.789 78.083 1.00 26.27 64 VAL A CA 1
ATOM 3091 C C . VAL A 1 415 ? -37.502 -17.852 77.457 1.00 26.31 64 VAL A C 1
ATOM 3092 O O . VAL A 1 415 ? -38.512 -17.595 78.121 1.00 26.43 64 VAL A O 1
ATOM 3096 N N . VAL A 1 416 ? -37.531 -18.170 76.167 1.00 26.55 65 VAL A N 1
ATOM 3097 C CA . VAL A 1 416 ? -38.758 -18.115 75.383 1.00 27.02 65 VAL A CA 1
ATOM 3098 C C . VAL A 1 416 ? -38.969 -19.446 74.666 1.00 27.11 65 VAL A C 1
ATOM 3099 O O . VAL A 1 416 ? -38.131 -19.873 73.868 1.00 27.00 65 VAL A O 1
ATOM 3103 N N . ARG A 1 417 ? -40.089 -20.096 74.966 1.00 27.31 66 ARG A N 1
ATOM 3104 C CA . ARG A 1 417 ? -40.447 -21.361 74.343 1.00 27.84 66 ARG A CA 1
ATOM 3105 C C . ARG A 1 417 ? -41.863 -21.263 73.796 1.00 28.15 66 ARG A C 1
ATOM 3106 O O . ARG A 1 417 ? -42.678 -20.539 74.351 1.00 28.04 66 ARG A O 1
ATOM 3114 N N . PRO A 1 418 ? -42.162 -21.973 72.690 1.00 28.93 67 PRO A N 1
ATOM 3115 C CA . PRO A 1 418 ? -43.520 -21.902 72.142 1.00 29.32 67 PRO A CA 1
ATOM 3116 C C . PRO A 1 418 ? -44.554 -22.479 73.106 1.00 29.70 67 PRO A C 1
ATOM 3117 O O . PRO A 1 418 ? -44.205 -23.246 74.010 1.00 29.80 67 PRO A O 1
ATOM 3121 N N . CYS A 1 419 ? -45.809 -22.081 72.919 1.00 30.18 68 CYS A N 1
ATOM 3122 C CA . CYS A 1 419 ? -46.929 -22.605 73.698 1.00 30.55 68 CYS A CA 1
ATOM 3123 C C . CYS A 1 419 ? -47.219 -24.054 73.305 1.00 30.59 68 CYS A C 1
ATOM 3124 O O . CYS A 1 419 ? -47.064 -24.417 72.136 1.00 30.41 68 CYS A O 1
ATOM 3127 N N . PRO A 1 420 ? -47.616 -24.892 74.284 1.00 30.60 69 PRO A N 1
ATOM 3128 C CA . PRO A 1 420 ? -47.901 -26.298 73.996 1.00 30.54 69 PRO A CA 1
ATOM 3129 C C . PRO A 1 420 ? -49.000 -26.457 72.952 1.00 30.62 69 PRO A C 1
ATOM 3130 O O . PRO A 1 420 ? -49.999 -25.734 72.992 1.00 30.67 69 PRO A O 1
ATOM 3134 N N . ALA A 1 421 ? -48.800 -27.384 72.017 1.00 30.51 70 ALA A N 1
ATOM 3135 C CA . ALA A 1 421 ? -49.795 -27.675 70.988 1.00 30.49 70 ALA A CA 1
ATOM 3136 C C . ALA A 1 421 ? -51.126 -28.083 71.616 1.00 30.38 70 ALA A C 1
ATOM 3137 O O . ALA A 1 421 ? -52.206 -27.572 71.206 1.00 30.43 70 ALA A O 1
ATOM 3139 N N . PHE A 1 422 ? -51.033 -28.981 72.628 1.00 30.31 71 PHE A N 1
ATOM 3140 C CA . PHE A 1 422 ? -52.217 -29.399 73.380 1.00 30.31 71 PHE A CA 1
ATOM 3141 C C . PHE A 1 422 ? -51.982 -29.291 74.887 1.00 30.26 71 PHE A C 1
ATOM 3142 O O . PHE A 1 422 ? -50.875 -29.563 75.368 1.00 30.39 71 PHE A O 1
ATOM 3144 N N . PHE A 1 423 ? -53.025 -28.887 75.623 1.00 30.13 72 PHE A N 1
ATOM 3145 C CA . PHE A 1 423 ? -52.969 -28.822 77.087 1.00 29.93 72 PHE A CA 1
ATOM 3146 C C . PHE A 1 423 ? -54.300 -29.256 77.699 1.00 29.80 72 PHE A C 1
ATOM 3147 O O . PHE A 1 423 ? -55.306 -28.504 77.653 1.00 29.74 72 PHE A O 1
ATOM 3155 N N . TYR A 1 424 ? -54.283 -30.468 78.279 1.00 29.67 73 TYR A N 1
ATOM 3156 C CA . TYR A 1 424 ? -55.498 -31.146 78.752 1.00 29.59 73 TYR A CA 1
ATOM 3157 C C . TYR A 1 424 ? -56.497 -31.375 77.602 1.00 29.47 73 TYR A C 1
ATOM 3158 O O . TYR A 1 424 ? -57.713 -31.124 77.746 1.00 29.45 73 TYR A O 1
ATOM 3160 N N . GLY A 1 425 ? -55.958 -31.856 76.466 1.00 29.35 74 GLY A N 1
ATOM 3161 C CA . GLY A 1 425 ? -56.742 -32.093 75.251 1.00 29.23 74 GLY A CA 1
ATOM 3162 C C . GLY A 1 425 ? -57.316 -30.820 74.644 1.00 29.20 74 GLY A C 1
ATOM 3163 O O . GLY A 1 425 ? -58.469 -30.808 74.192 1.00 29.21 74 GLY A O 1
ATOM 3164 N N . VAL A 1 426 ? -56.513 -29.747 74.638 1.00 29.18 75 VAL A N 1
ATOM 3165 C CA . VAL A 1 426 ? -56.955 -28.427 74.149 1.00 29.06 75 VAL A CA 1
ATOM 3166 C C . VAL A 1 426 ? -55.934 -27.824 73.181 1.00 28.93 75 VAL A C 1
ATOM 3167 O O . VAL A 1 426 ? -54.740 -27.743 73.489 1.00 28.94 75 VAL A O 1
ATOM 3171 N N . ARG A 1 427 ? -56.425 -27.393 72.015 1.00 28.78 76 ARG A N 1
ATOM 3172 C CA . ARG A 1 427 ? -55.598 -26.734 71.006 1.00 28.58 76 ARG A CA 1
ATOM 3173 C C . ARG A 1 427 ? -55.119 -25.352 71.500 1.00 28.39 76 ARG A C 1
ATOM 3174 O O . ARG A 1 427 ? -55.896 -24.561 72.122 1.00 28.44 76 ARG A O 1
ATOM 3176 N N . TYR A 1 428 ? -53.758 -25.093 71.181 1.00 28.39 77 TYR A N 1
ATOM 3177 C CA . TYR A 1 428 ? -53.212 -23.754 71.367 1.00 28.10 77 TYR A CA 1
ATOM 3178 C C . TYR A 1 428 ? -52.324 -23.394 70.175 1.00 28.01 77 TYR A C 1
ATOM 3179 O O . TYR A 1 428 ? -51.706 -24.273 69.558 1.00 28.08 77 TYR A O 1
ATOM 3188 N N . ASN A 1 429 ? -52.271 -22.101 69.854 1.00 27.66 78 ASN A N 1
ATOM 3189 C CA . ASN A 1 429 ? -51.435 -21.604 68.763 1.00 27.45 78 ASN A CA 1
ATOM 3190 C C . ASN A 1 429 ? -49.964 -21.565 69.182 1.00 27.26 78 ASN A C 1
ATOM 3191 O O . ASN A 1 429 ? -49.588 -20.810 70.086 1.00 27.10 78 ASN A O 1
ATOM 3196 N N . THR A 1 430 ? -49.146 -22.384 68.514 1.00 27.02 79 THR A N 1
ATOM 3197 C CA . THR A 1 430 ? -47.713 -22.498 68.816 1.00 26.88 79 THR A CA 1
ATOM 3198 C C . THR A 1 430 ? -46.893 -21.335 68.246 1.00 26.67 79 THR A C 1
ATOM 3199 O O . THR A 1 430 ? -45.664 -21.314 68.365 1.00 26.62 79 THR A O 1
ATOM 3203 N N . THR A 1 431 ? -47.578 -20.379 67.622 1.00 26.41 80 THR A N 1
ATOM 3204 C CA . THR A 1 431 ? -46.951 -19.147 67.151 1.00 26.23 80 THR A CA 1
ATOM 3205 C C . THR A 1 431 ? -46.728 -18.192 68.334 1.00 26.21 80 THR A C 1
ATOM 3206 O O . THR A 1 431 ? -45.789 -17.360 68.318 1.00 26.04 80 THR A O 1
ATOM 3210 N N . ASN A 1 432 ? -47.611 -18.326 69.345 1.00 26.16 81 ASN A N 1
ATOM 3211 C CA . ASN A 1 432 ? -47.452 -17.631 70.625 1.00 26.44 81 ASN A CA 1
ATOM 3212 C C . ASN A 1 432 ? -46.365 -18.315 71.462 1.00 26.23 81 ASN A C 1
ATOM 3213 O O . ASN A 1 432 ? -46.072 -19.505 71.257 1.00 26.18 81 ASN A O 1
ATOM 3218 N N . ASN A 1 433 ? -45.790 -17.564 72.408 1.00 26.33 82 ASN A N 1
ATOM 3219 C CA . ASN A 1 433 ? -44.740 -18.070 73.302 1.00 26.37 82 ASN A CA 1
ATOM 3220 C C . ASN A 1 433 ? -45.077 -17.932 74.790 1.00 26.45 82 ASN A C 1
ATOM 3221 O O . ASN A 1 433 ? -45.887 -17.095 75.181 1.00 26.50 82 ASN A O 1
ATOM 3226 N N . GLY A 1 434 ? -44.442 -18.772 75.607 1.00 26.72 83 GLY A N 1
ATOM 3227 C CA . GLY A 1 434 ? -44.413 -18.605 77.052 1.00 26.60 83 GLY A CA 1
ATOM 3228 C C . GLY A 1 434 ? -43.035 -18.119 77.457 1.00 26.65 83 GLY A C 1
ATOM 3229 O O . GLY A 1 434 ? -42.062 -18.278 76.700 1.00 26.35 83 GLY A O 1
ATOM 3230 N N . TYR A 1 435 ? -42.946 -17.520 78.642 1.00 26.37 84 TYR A N 1
ATOM 3231 C CA . TYR A 1 435 ? -41.721 -16.854 79.072 1.00 26.77 84 TYR A CA 1
ATOM 3232 C C . TYR A 1 435 ? -41.336 -17.280 80.474 1.00 26.97 84 TYR A C 1
ATOM 3233 O O . TYR A 1 435 ? -42.177 -17.326 81.371 1.00 27.37 84 TYR A O 1
ATOM 3242 N N . ARG A 1 436 ? -40.061 -17.593 80.661 1.00 27.22 85 ARG A N 1
ATOM 3243 C CA . ARG A 1 436 ? -39.554 -17.979 81.965 1.00 27.97 85 ARG A CA 1
ATOM 3244 C C . ARG A 1 436 ? -38.148 -17.417 82.156 1.00 28.72 85 ARG A C 1
ATOM 3245 O O . ARG A 1 436 ? -37.308 -17.508 81.263 1.00 28.98 85 ARG A O 1
ATOM 3253 N N . GLU A 1 437 ? -37.908 -16.833 83.321 1.00 29.04 86 GLU A N 1
ATOM 3254 C CA . GLU A 1 437 ? -36.601 -16.279 83.651 1.00 29.45 86 GLU A CA 1
ATOM 3255 C C . GLU A 1 437 ? -35.699 -17.346 84.283 1.00 28.90 86 GLU A C 1
ATOM 3256 O O . GLU A 1 437 ? -36.091 -18.019 85.225 1.00 28.83 86 GLU A O 1
ATOM 3262 N N . CYS A 1 438 ? -34.503 -17.526 83.729 1.00 28.69 87 CYS A N 1
ATOM 3263 C CA . CYS A 1 438 ? -33.460 -18.265 84.439 1.00 28.59 87 CYS A CA 1
ATOM 3264 C C . CYS A 1 438 ? -32.770 -17.231 85.341 1.00 28.05 87 CYS A C 1
ATOM 3265 O O . CYS A 1 438 ? -32.142 -16.291 84.848 1.00 28.20 87 CYS A O 1
ATOM 3268 N N . LEU A 1 439 ? -32.906 -17.401 86.657 1.00 27.74 88 LEU A N 1
ATOM 3269 C CA . LEU A 1 439 ? -32.506 -16.357 87.609 1.00 27.28 88 LEU A CA 1
ATOM 3270 C C . LEU A 1 439 ? -30.985 -16.211 87.636 1.00 27.46 88 LEU A C 1
ATOM 3271 O O . LEU A 1 439 ? -30.270 -17.116 87.201 1.00 27.22 88 LEU A O 1
ATOM 3276 N N . ALA A 1 440 ? -30.503 -15.070 88.133 1.00 27.13 89 ALA A N 1
ATOM 3277 C CA . ALA A 1 440 ? -29.074 -14.795 88.220 1.00 27.20 89 ALA A CA 1
ATOM 3278 C C . ALA A 1 440 ? -28.298 -15.887 88.977 1.00 26.92 89 ALA A C 1
ATOM 3279 O O . ALA A 1 440 ? -27.123 -16.115 88.706 1.00 26.77 89 ALA A O 1
ATOM 3281 N N . ASN A 1 441 ? -28.966 -16.570 89.904 1.00 26.98 90 ASN A N 1
ATOM 3282 C CA . ASN A 1 441 ? -28.323 -17.612 90.713 1.00 26.55 90 ASN A CA 1
ATOM 3283 C C . ASN A 1 441 ? -28.329 -19.011 90.071 1.00 26.85 90 ASN A C 1
ATOM 3284 O O . ASN A 1 441 ? -27.816 -19.983 90.648 1.00 25.89 90 ASN A O 1
ATOM 3289 N N . GLY A 1 442 ? -28.913 -19.113 88.880 1.00 27.23 91 GLY A N 1
ATOM 3290 C CA . GLY A 1 442 ? -29.000 -20.393 88.177 1.00 27.97 91 GLY A CA 1
ATOM 3291 C C . GLY A 1 442 ? -30.182 -21.287 88.541 1.00 28.21 91 GLY A C 1
ATOM 3292 O O . GLY A 1 442 ? -30.199 -22.473 88.187 1.00 28.84 91 GLY A O 1
ATOM 3293 N N . SER A 1 443 ? -31.160 -20.745 89.259 1.00 28.13 92 SER A N 1
ATOM 3294 C CA . SER A 1 443 ? -32.427 -21.452 89.459 1.00 28.25 92 SER A CA 1
ATOM 3295 C C . SER A 1 443 ? -33.458 -20.883 88.503 1.00 28.29 92 SER A C 1
ATOM 3296 O O . SER A 1 443 ? -33.412 -19.710 88.166 1.00 27.68 92 SER A O 1
ATOM 3299 N N . TRP A 1 444 ? -34.392 -21.719 88.064 1.00 28.72 93 TRP A N 1
ATOM 3300 C CA . TRP A 1 444 ? -35.522 -21.220 87.287 1.00 28.74 93 TRP A CA 1
ATOM 3301 C C . TRP A 1 444 ? -36.443 -20.433 88.203 1.00 28.41 93 TRP A C 1
ATOM 3302 O O . TRP A 1 444 ? -36.644 -20.808 89.363 1.00 27.64 93 TRP A O 1
ATOM 3313 N N . ALA A 1 445 ? -36.977 -19.328 87.689 1.00 28.08 94 ALA A N 1
ATOM 3314 C CA . ALA A 1 445 ? -38.102 -18.647 88.345 1.00 27.63 94 ALA A CA 1
ATOM 3315 C C . ALA A 1 445 ? -39.214 -19.671 88.547 1.00 27.01 94 ALA A C 1
ATOM 3316 O O . ALA A 1 445 ? -39.440 -20.521 87.682 1.00 26.67 94 ALA A O 1
ATOM 3318 N N . ALA A 1 446 ? -39.894 -19.598 89.685 1.00 26.82 95 ALA A N 1
ATOM 3319 C CA . ALA A 1 446 ? -40.941 -20.567 90.023 1.00 26.79 95 ALA A CA 1
ATOM 3320 C C . ALA A 1 446 ? -42.126 -20.498 89.047 1.00 26.97 95 ALA A C 1
ATOM 3321 O O . ALA A 1 446 ? -42.782 -21.509 88.802 1.00 26.52 95 ALA A O 1
ATOM 3323 N N . ARG A 1 447 ? -42.369 -19.313 88.483 1.00 26.98 96 ARG A N 1
ATOM 3324 C CA . ARG A 1 447 ? -43.550 -19.060 87.656 1.00 27.90 96 ARG A CA 1
ATOM 3325 C C . ARG A 1 447 ? -43.216 -18.799 86.189 1.00 27.87 96 ARG A C 1
ATOM 3326 O O . ARG A 1 447 ? -42.212 -18.167 85.871 1.00 28.66 96 ARG A O 1
ATOM 3334 N N . VAL A 1 448 ? -44.068 -19.307 85.307 1.00 27.58 97 VAL A N 1
ATOM 3335 C CA . VAL A 1 448 ? -43.953 -19.099 83.867 1.00 27.01 97 VAL A CA 1
ATOM 3336 C C . VAL A 1 448 ? -45.087 -18.181 83.433 1.00 26.89 97 VAL A C 1
ATOM 3337 O O . VAL A 1 448 ? -46.224 -18.338 83.879 1.00 26.57 97 VAL A O 1
ATOM 3341 N N . ASN A 1 449 ? -44.777 -17.224 82.571 1.00 26.92 98 ASN A N 1
ATOM 3342 C CA . ASN A 1 449 ? -45.802 -16.380 81.983 1.00 27.24 98 ASN A CA 1
ATOM 3343 C C . ASN A 1 449 ? -46.389 -17.063 80.750 1.00 27.35 98 ASN A C 1
ATOM 3344 O O . ASN A 1 449 ? -45.750 -17.140 79.695 1.00 27.46 98 ASN A O 1
ATOM 3349 N N . TYR A 1 450 ? -47.605 -17.574 80.911 1.00 27.80 99 TYR A N 1
ATOM 3350 C CA . TYR A 1 450 ? -48.348 -18.208 79.826 1.00 28.17 99 TYR A CA 1
ATOM 3351 C C . TYR A 1 450 ? -49.472 -17.327 79.287 1.00 28.33 99 TYR A C 1
ATOM 3352 O O . TYR A 1 450 ? -50.296 -17.795 78.499 1.00 27.93 99 TYR A O 1
ATOM 3361 N N . SER A 1 451 ? -49.506 -16.063 79.703 1.00 28.57 100 SER A N 1
ATOM 3362 C CA . SER A 1 451 ? -50.627 -15.180 79.379 1.00 29.34 100 SER A CA 1
ATOM 3363 C C . SER A 1 451 ? -50.911 -15.084 77.882 1.00 29.76 100 SER A C 1
ATOM 3364 O O . SER A 1 451 ? -52.064 -14.904 77.473 1.00 29.56 100 SER A O 1
ATOM 3367 N N . GLU A 1 452 ? -49.866 -15.214 77.071 1.00 30.19 101 GLU A N 1
ATOM 3368 C CA . GLU A 1 452 ? -49.989 -14.968 75.632 1.00 31.19 101 GLU A CA 1
ATOM 3369 C C . GLU A 1 452 ? -50.578 -16.119 74.809 1.00 31.44 101 GLU A C 1
ATOM 3370 O O . GLU A 1 452 ? -51.022 -15.901 73.677 1.00 31.39 101 GLU A O 1
ATOM 3376 N N . CYS A 1 453 ? -50.585 -17.327 75.379 1.00 31.88 102 CYS A N 1
ATOM 3377 C CA . CYS A 1 453 ? -51.118 -18.504 74.694 1.00 32.53 102 CYS A CA 1
ATOM 3378 C C . CYS A 1 453 ? -52.656 -18.444 74.651 1.00 32.74 102 CYS A C 1
ATOM 3379 O O . CYS A 1 453 ? -53.328 -18.922 75.566 1.00 33.09 102 CYS A O 1
ATOM 3382 N N . GLN A 1 454 ? -53.199 -17.839 73.584 1.00 33.04 103 GLN A N 1
ATOM 3383 C CA . GLN A 1 454 ? -54.644 -17.601 73.490 1.00 33.58 103 GLN A CA 1
ATOM 3384 C C . GLN A 1 454 ? -55.434 -18.861 73.031 1.00 33.64 103 GLN A C 1
ATOM 3385 O O . GLN A 1 454 ? -54.945 -19.686 72.231 1.00 33.96 103 GLN A O 1
ATOM 3391 N N . GLU A 1 455 ? -56.656 -18.989 73.549 1.00 33.45 104 GLU A N 1
ATOM 3392 C CA . GLU A 1 455 ? -57.529 -20.146 73.294 1.00 33.36 104 GLU A CA 1
ATOM 3393 C C . GLU A 1 455 ? -58.310 -19.881 72.006 1.00 33.17 104 GLU A C 1
ATOM 3394 O O . GLU A 1 455 ? -57.959 -21.153 71.067 1.00 32.77 104 GLU A O 1
ATOM 3400 N N . LYS B 1 3 ? -29.518 -30.910 61.643 1.00 43.35 -348 LYS B N 1
ATOM 3401 C CA . LYS B 1 3 ? -28.106 -30.423 61.646 1.00 43.47 -348 LYS B CA 1
ATOM 3402 C C . LYS B 1 3 ? -27.844 -29.561 60.409 1.00 42.97 -348 LYS B C 1
ATOM 3403 O O . LYS B 1 3 ? -28.420 -29.805 59.343 1.00 43.10 -348 LYS B O 1
ATOM 3409 N N . ILE B 1 4 ? -26.986 -28.550 60.554 1.00 42.20 -347 ILE B N 1
ATOM 3410 C CA . ILE B 1 4 ? -26.708 -27.607 59.464 1.00 41.11 -347 ILE B CA 1
ATOM 3411 C C . ILE B 1 4 ? -25.885 -28.267 58.345 1.00 40.68 -347 ILE B C 1
ATOM 3412 O O . ILE B 1 4 ? -24.914 -28.989 58.605 1.00 40.53 -347 ILE B O 1
ATOM 3417 N N . GLU B 1 5 ? -26.293 -28.002 57.106 1.00 39.86 -346 GLU B N 1
ATOM 3418 C CA . GLU B 1 5 ? -25.661 -28.561 55.915 1.00 39.67 -346 GLU B CA 1
ATOM 3419 C C . GLU B 1 5 ? -24.311 -27.885 55.604 1.00 38.23 -346 GLU B C 1
ATOM 3420 O O . GLU B 1 5 ? -24.223 -26.660 55.507 1.00 37.22 -346 GLU B O 1
ATOM 3426 N N . GLU B 1 6 ? -23.266 -28.694 55.451 1.00 36.74 -345 GLU B N 1
ATOM 3427 C CA . GLU B 1 6 ? -21.949 -28.177 55.087 1.00 35.99 -345 GLU B CA 1
ATOM 3428 C C . GLU B 1 6 ? -21.870 -27.934 53.579 1.00 34.69 -345 GLU B C 1
ATOM 3429 O O . GLU B 1 6 ? -22.440 -28.683 52.793 1.00 34.90 -345 GLU B O 1
ATOM 3435 N N . GLY B 1 7 ? -21.178 -26.871 53.189 1.00 33.41 -344 GLY B N 1
ATOM 3436 C CA . GLY B 1 7 ? -20.976 -26.543 51.791 1.00 32.63 -344 GLY B CA 1
ATOM 3437 C C . GLY B 1 7 ? -22.045 -25.640 51.209 1.00 32.12 -344 GLY B C 1
ATOM 3438 O O . GLY B 1 7 ? -22.132 -25.477 49.991 1.00 31.68 -344 GLY B O 1
ATOM 3439 N N . LYS B 1 8 ? -22.884 -25.081 52.073 1.00 31.36 -343 LYS B N 1
ATOM 3440 C CA . LYS B 1 8 ? -23.787 -23.997 51.674 1.00 31.49 -343 LYS B CA 1
ATOM 3441 C C . LYS B 1 8 ? -23.945 -22.930 52.768 1.00 30.07 -343 LYS B C 1
ATOM 3442 O O . LYS B 1 8 ? -23.428 -23.079 53.880 1.00 29.74 -343 LYS B O 1
ATOM 3448 N N . LEU B 1 9 ? -24.640 -21.853 52.431 1.00 27.87 -342 LEU B N 1
ATOM 3449 C CA . LEU B 1 9 ? -24.859 -20.766 53.384 1.00 26.95 -342 LEU B CA 1
ATOM 3450 C C . LEU B 1 9 ? -26.317 -20.393 53.521 1.00 26.27 -342 LEU B C 1
ATOM 3451 O O . LEU B 1 9 ? -26.915 -19.912 52.573 1.00 25.90 -342 LEU B O 1
ATOM 3456 N N . VAL B 1 10 ? -26.873 -20.580 54.713 1.00 24.92 -341 VAL B N 1
ATOM 3457 C CA . VAL B 1 10 ? -28.230 -20.153 54.979 1.00 24.15 -341 VAL B CA 1
ATOM 3458 C C . VAL B 1 10 ? -28.111 -18.914 55.856 1.00 24.00 -341 VAL B C 1
ATOM 3459 O O . VAL B 1 10 ? -27.415 -18.934 56.877 1.00 22.91 -341 VAL B O 1
ATOM 3463 N N . ILE B 1 11 ? -28.782 -17.843 55.445 1.00 23.73 -340 ILE B N 1
ATOM 3464 C CA . ILE B 1 11 ? -28.701 -16.552 56.126 1.00 25.04 -340 ILE B CA 1
ATOM 3465 C C . ILE B 1 11 ? -30.116 -16.176 56.538 1.00 24.60 -340 ILE B C 1
ATOM 3466 O O . ILE B 1 11 ? -31.041 -16.324 55.741 1.00 24.26 -340 ILE B O 1
ATOM 3471 N N . TRP B 1 12 ? -30.283 -15.745 57.791 1.00 24.15 -339 TRP B N 1
ATOM 3472 C CA . TRP B 1 12 ? -31.558 -15.209 58.286 1.00 24.45 -339 TRP B CA 1
ATOM 3473 C C . TRP B 1 12 ? -31.436 -13.717 58.546 1.00 24.40 -339 TRP B C 1
ATOM 3474 O O . TRP B 1 12 ? -30.496 -13.272 59.196 1.00 23.69 -339 TRP B O 1
ATOM 3485 N N . ILE B 1 13 ? -32.388 -12.954 58.027 1.00 24.21 -338 ILE B N 1
ATOM 3486 C CA . ILE B 1 13 ? -32.437 -11.514 58.236 1.00 24.47 -338 ILE B CA 1
ATOM 3487 C C . ILE B 1 13 ? -33.911 -11.131 58.301 1.00 24.44 -338 ILE B C 1
ATOM 3488 O O . ILE B 1 13 ? -34.738 -11.825 57.752 1.00 25.39 -338 ILE B O 1
ATOM 3493 N N . ASN B 1 14 ? -34.239 -10.054 59.009 1.00 24.59 -337 ASN B N 1
ATOM 3494 C CA . ASN B 1 14 ? -35.621 -9.673 59.168 1.00 24.50 -337 ASN B CA 1
ATOM 3495 C C . ASN B 1 14 ? -36.197 -9.174 57.874 1.00 24.93 -337 ASN B C 1
ATOM 3496 O O . ASN B 1 14 ? -35.512 -8.509 57.089 1.00 24.71 -337 ASN B O 1
ATOM 3501 N N . GLY B 1 15 ? -37.463 -9.524 57.633 1.00 25.55 -336 GLY B N 1
ATOM 3502 C CA . GLY B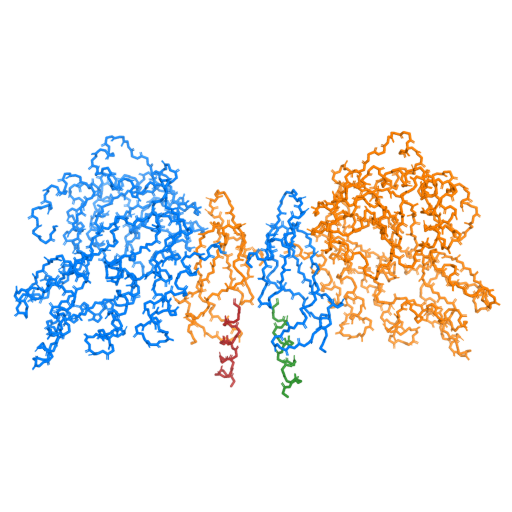 1 15 ? -38.121 -9.191 56.375 1.00 26.43 -336 GLY B CA 1
ATOM 3503 C C . GLY B 1 15 ? -38.316 -7.696 56.142 1.00 27.13 -336 GLY B C 1
ATOM 3504 O O . GLY B 1 15 ? -38.631 -7.299 55.040 1.00 28.63 -336 GLY B O 1
ATOM 3505 N N . ASP B 1 16 ? -38.153 -6.853 57.148 1.00 27.72 -335 ASP B N 1
ATOM 3506 C CA . ASP B 1 16 ? -38.234 -5.417 56.876 1.00 29.57 -335 ASP B CA 1
ATOM 3507 C C . ASP B 1 16 ? -36.914 -4.863 56.313 1.00 29.30 -335 ASP B C 1
ATOM 3508 O O . ASP B 1 16 ? -36.838 -3.673 56.017 1.00 30.15 -335 ASP B O 1
ATOM 3513 N N . LYS B 1 17 ? -35.888 -5.720 56.165 1.00 28.00 -334 LYS B N 1
ATOM 3514 C CA . LYS B 1 17 ? -34.585 -5.297 55.636 1.00 27.66 -334 LYS B CA 1
ATOM 3515 C C . LYS B 1 17 ? -34.422 -5.617 54.133 1.00 27.28 -334 LYS B C 1
ATOM 3516 O O . LYS B 1 17 ? -35.277 -6.255 53.525 1.00 26.81 -334 LYS B O 1
ATOM 3522 N N . GLY B 1 18 ? -33.312 -5.177 53.539 1.00 26.76 -333 GLY B N 1
ATOM 3523 C CA . GLY B 1 18 ? -33.105 -5.345 52.092 1.00 25.90 -333 GLY B CA 1
ATOM 3524 C C . GLY B 1 18 ? -32.594 -6.734 51.739 1.00 25.62 -333 GLY B C 1
ATOM 3525 O O . GLY B 1 18 ? -31.470 -6.864 51.227 1.00 25.79 -333 GLY B O 1
ATOM 3526 N N . TYR B 1 19 ? -33.424 -7.750 52.006 1.00 25.15 -332 TYR B N 1
ATOM 3527 C CA . TYR B 1 19 ? -33.055 -9.177 51.875 1.00 24.58 -332 TYR B CA 1
ATOM 3528 C C . TYR B 1 19 ? -32.945 -9.589 50.404 1.00 24.66 -332 TYR B C 1
ATOM 3529 O O . TYR B 1 19 ? -32.249 -10.548 50.076 1.00 24.84 -332 TYR B O 1
ATOM 3538 N N . ASN B 1 20 ? -33.659 -8.890 49.523 1.00 24.97 -331 ASN B N 1
ATOM 3539 C CA . ASN B 1 20 ? -33.510 -9.113 48.080 1.00 26.15 -331 ASN B CA 1
ATOM 3540 C C . ASN B 1 20 ? -32.137 -8.664 47.603 1.00 26.12 -331 ASN B C 1
ATOM 3541 O O . ASN B 1 20 ? -31.525 -9.319 46.758 1.00 25.43 -331 ASN B O 1
ATOM 3546 N N . GLY B 1 21 ? -31.657 -7.544 48.158 1.00 25.63 -330 GLY B N 1
ATOM 3547 C CA . GLY B 1 21 ? -30.348 -7.004 47.809 1.00 25.79 -330 GLY B CA 1
ATOM 3548 C C . GLY B 1 21 ? -29.274 -7.900 48.387 1.00 26.14 -330 GLY B C 1
ATOM 3549 O O . GLY B 1 21 ? -28.293 -8.198 47.711 1.00 27.11 -330 GLY B O 1
ATOM 3550 N N . LEU B 1 22 ? -29.481 -8.375 49.618 1.00 25.47 -329 LEU B N 1
ATOM 3551 C CA . LEU B 1 22 ? -28.561 -9.333 50.220 1.00 25.05 -329 LEU B CA 1
ATOM 3552 C C . LEU B 1 22 ? -28.534 -10.600 49.373 1.00 23.77 -329 LEU B C 1
ATOM 3553 O O . LEU B 1 22 ? -27.482 -11.192 49.190 1.00 22.45 -329 LEU B O 1
ATOM 3558 N N . ALA B 1 23 ? -29.694 -11.010 48.870 1.00 23.97 -328 ALA B N 1
ATOM 3559 C CA . ALA B 1 23 ? -29.767 -12.219 48.032 1.00 24.65 -328 ALA B CA 1
ATOM 3560 C C . ALA B 1 23 ? -29.003 -12.044 46.714 1.00 24.37 -328 ALA B C 1
ATOM 3561 O O . ALA B 1 23 ? -28.528 -13.033 46.152 1.00 25.32 -328 ALA B O 1
ATOM 3563 N N . GLU B 1 24 ? -28.869 -10.804 46.235 1.00 24.99 -327 GLU B N 1
ATOM 3564 C CA . GLU B 1 24 ? -28.075 -10.512 45.016 1.00 26.43 -327 GLU B CA 1
ATOM 3565 C C . GLU B 1 24 ? -26.579 -10.647 45.305 1.00 24.92 -327 GLU B C 1
ATOM 3566 O O . GLU B 1 24 ? -25.828 -11.164 44.477 1.00 23.79 -327 GLU B O 1
ATOM 3572 N N . VAL B 1 25 ? -26.155 -10.186 46.476 1.00 22.65 -326 VAL B N 1
ATOM 3573 C CA . VAL B 1 25 ? -24.790 -10.451 46.924 1.00 23.63 -326 VAL B CA 1
ATOM 3574 C C . VAL B 1 25 ? -24.570 -11.967 47.032 1.00 24.02 -326 VAL B C 1
ATOM 3575 O O . VAL B 1 25 ? -23.526 -12.460 46.621 1.00 24.06 -326 VAL B O 1
ATOM 3579 N N . GLY B 1 26 ? -25.563 -12.694 47.564 1.00 24.38 -325 GLY B N 1
ATOM 3580 C CA . GLY B 1 26 ? -25.504 -14.161 47.634 1.00 24.68 -325 GLY B CA 1
ATOM 3581 C C . GLY B 1 26 ? -25.352 -14.829 46.271 1.00 24.53 -325 GLY B C 1
ATOM 3582 O O . GLY B 1 26 ? -24.573 -15.773 46.115 1.00 25.22 -325 GLY B O 1
ATOM 3583 N N . LYS B 1 27 ? -26.087 -14.342 45.280 1.00 24.57 -324 LYS B N 1
ATOM 3584 C CA . LYS B 1 27 ? -26.028 -14.891 43.927 1.00 25.79 -324 LYS B CA 1
ATOM 3585 C C . LYS B 1 27 ? -24.640 -14.705 43.296 1.00 25.06 -324 LYS B C 1
ATOM 3586 O O . LYS B 1 27 ? -24.153 -15.586 42.585 1.00 24.35 -324 LYS B O 1
ATOM 3592 N N . LYS B 1 28 ? -24.003 -13.569 43.562 1.00 24.87 -323 LYS B N 1
ATOM 3593 C CA . LYS B 1 28 ? -22.647 -13.357 43.064 1.00 24.96 -323 LYS B CA 1
ATOM 3594 C C . LYS B 1 28 ? -21.655 -14.277 43.789 1.00 24.32 -323 LYS B C 1
ATOM 3595 O O . LYS B 1 28 ? -20.760 -14.840 43.167 1.00 23.78 -323 LYS B O 1
ATOM 3601 N N . PHE B 1 29 ? -21.825 -14.419 45.104 1.00 23.63 -322 PHE B N 1
ATOM 3602 C CA . PHE B 1 29 ? -20.996 -15.346 45.860 1.00 23.73 -322 PHE B CA 1
ATOM 3603 C C . PHE B 1 29 ? -21.111 -16.750 45.286 1.00 22.96 -322 PHE B C 1
ATOM 3604 O O . PHE B 1 29 ? -20.107 -17.432 45.139 1.00 22.25 -322 PHE B O 1
ATOM 3612 N N . GLU B 1 30 ? -22.340 -17.179 44.998 1.00 23.25 -321 GLU B N 1
ATOM 3613 C CA . GLU B 1 30 ? -22.600 -18.489 44.357 1.00 23.66 -321 GLU B CA 1
ATOM 3614 C C . GLU B 1 30 ? -21.936 -18.607 43.004 1.00 22.57 -321 GLU B C 1
ATOM 3615 O O . GLU B 1 30 ? -21.344 -19.647 42.691 1.00 21.95 -321 GLU B O 1
ATOM 3621 N N . LYS B 1 31 ? -22.042 -17.555 42.193 1.00 22.00 -320 LYS B N 1
ATOM 3622 C CA . LYS B 1 31 ? -21.428 -17.552 40.865 1.00 22.91 -320 LYS B CA 1
ATOM 3623 C C . LYS B 1 31 ? -19.912 -17.694 40.944 1.00 21.83 -320 LYS B C 1
ATOM 3624 O O . LYS B 1 31 ? -19.309 -18.372 40.118 1.00 20.56 -320 LYS B O 1
ATOM 3630 N N . ASP B 1 32 ? -19.319 -17.075 41.954 1.00 21.80 -319 ASP B N 1
ATOM 3631 C CA . ASP B 1 32 ? -17.849 -17.065 42.141 1.00 22.08 -319 ASP B CA 1
ATOM 3632 C C . ASP B 1 32 ? -17.281 -18.307 42.829 1.00 23.06 -319 ASP B C 1
ATOM 3633 O O . ASP B 1 32 ? -16.085 -18.599 42.677 1.00 22.76 -319 ASP B O 1
ATOM 3638 N N . THR B 1 33 ? -18.099 -18.991 43.642 1.00 23.68 -318 THR B N 1
ATOM 3639 C CA . THR B 1 33 ? -17.610 -20.126 44.427 1.00 24.81 -318 THR B CA 1
ATOM 3640 C C . THR B 1 33 ? -18.315 -21.446 44.139 1.00 25.35 -318 THR B C 1
ATOM 3641 O O . THR B 1 33 ? -17.778 -22.494 44.456 1.00 25.18 -318 THR B O 1
ATOM 3645 N N . GLY B 1 34 ? -19.537 -21.397 43.613 1.00 26.27 -317 GLY B N 1
ATOM 3646 C CA . GLY B 1 34 ? -20.349 -22.603 43.457 1.00 27.60 -317 GLY B CA 1
ATOM 3647 C C . GLY B 1 34 ? -21.070 -23.007 44.738 1.00 29.13 -317 GLY B C 1
ATOM 3648 O O . GLY B 1 34 ? -21.630 -24.105 44.800 1.00 29.43 -317 GLY B O 1
ATOM 3649 N N . ILE B 1 35 ? -21.034 -22.131 45.751 1.00 29.09 -316 ILE B N 1
ATOM 3650 C CA . ILE B 1 35 ? -21.683 -22.339 47.045 1.00 30.08 -316 ILE B CA 1
ATOM 3651 C C . ILE B 1 35 ? -23.069 -21.696 47.014 1.00 29.82 -316 ILE B C 1
ATOM 3652 O O . ILE B 1 35 ? -23.190 -20.491 46.814 1.00 29.65 -316 ILE B O 1
ATOM 3657 N N . LYS B 1 36 ? -24.112 -22.504 47.200 1.00 29.69 -315 LYS B N 1
ATOM 3658 C CA . LYS B 1 36 ? -25.495 -21.994 47.273 1.00 29.77 -315 LYS B CA 1
ATOM 3659 C C . LYS B 1 36 ? -25.742 -21.131 48.531 1.00 29.34 -315 LYS B C 1
ATOM 3660 O O . LYS B 1 36 ? -25.513 -21.591 49.650 1.00 29.23 -315 LYS B O 1
ATOM 3666 N N . VAL B 1 37 ? -26.179 -19.882 48.338 1.00 28.41 -314 VAL B N 1
ATOM 3667 C CA . VAL B 1 37 ? -26.524 -18.980 49.436 1.00 28.31 -314 VAL B CA 1
ATOM 3668 C C . VAL B 1 37 ? -28.050 -18.858 49.463 1.00 28.13 -314 VAL B C 1
ATOM 3669 O O . VAL B 1 37 ? -28.668 -18.579 48.428 1.00 29.34 -314 VAL B O 1
ATOM 3673 N N . THR B 1 38 ? -28.654 -19.140 50.601 1.00 26.73 -313 THR B N 1
ATOM 3674 C CA . THR B 1 38 ? -30.110 -19.098 50.754 1.00 26.75 -313 THR B CA 1
ATOM 3675 C C . THR B 1 38 ? -30.424 -18.019 51.785 1.00 26.42 -313 THR B C 1
ATOM 3676 O O . THR B 1 38 ? -29.949 -18.105 52.930 1.00 26.36 -313 THR B O 1
ATOM 3680 N N . VAL B 1 39 ? -31.173 -16.990 51.384 1.00 25.84 -312 VAL B N 1
ATOM 3681 C CA . VAL B 1 39 ? -31.562 -15.916 52.318 1.00 25.84 -312 VAL B CA 1
ATOM 3682 C C . VAL B 1 39 ? -33.021 -16.171 52.711 1.00 26.57 -312 VAL B C 1
ATOM 3683 O O . VAL B 1 39 ? -33.885 -16.344 51.853 1.00 26.29 -312 VAL B O 1
ATOM 3687 N N . GLU B 1 40 ? -33.268 -16.239 54.010 1.00 26.06 -311 GLU B N 1
ATOM 3688 C CA . GLU B 1 40 ? -34.599 -16.506 54.548 1.00 26.55 -311 GLU B CA 1
ATOM 3689 C C . GLU B 1 40 ? -34.917 -15.380 55.515 1.00 26.41 -311 GLU B C 1
ATOM 3690 O O . GLU B 1 40 ? -33.999 -14.769 56.057 1.00 25.75 -311 GLU B O 1
ATOM 3696 N N . HIS B 1 41 ? -36.198 -15.098 55.718 1.00 25.95 -310 HIS B N 1
ATOM 3697 C CA . HIS B 1 41 ? -36.599 -13.999 56.615 1.00 26.32 -310 HIS B CA 1
ATOM 3698 C C . HIS B 1 41 ? -37.798 -14.355 57.501 1.00 25.97 -310 HIS B C 1
ATOM 3699 O O . HIS B 1 41 ? -38.885 -13.740 57.394 1.00 26.32 -310 HIS B O 1
ATOM 3706 N N . PRO B 1 42 ? -37.607 -15.327 58.408 1.00 26.27 -309 PRO B N 1
ATOM 3707 C CA . PRO B 1 42 ? -38.737 -15.744 59.210 1.00 26.55 -309 PRO B CA 1
ATOM 3708 C C . PRO B 1 42 ? -39.187 -14.599 60.123 1.00 26.24 -309 PRO B C 1
ATOM 3709 O O . PRO B 1 42 ? -38.377 -13.774 60.542 1.00 27.32 -309 PRO B O 1
ATOM 3713 N N . ASP B 1 43 ? -40.486 -14.536 60.370 1.00 26.72 -308 ASP B N 1
ATOM 3714 C CA . ASP B 1 43 ? -41.074 -13.632 61.339 1.00 26.06 -308 ASP B CA 1
ATOM 3715 C C . ASP B 1 43 ? -40.531 -13.983 62.717 1.00 25.91 -308 ASP B C 1
ATOM 3716 O O . ASP B 1 43 ? -40.217 -15.149 62.990 1.00 25.42 -308 ASP B O 1
ATOM 3721 N N . LYS B 1 44 ? -40.391 -12.968 63.561 1.00 26.30 -307 LYS B N 1
ATOM 3722 C CA . LYS B 1 44 ? -39.923 -13.142 64.937 1.00 27.39 -307 LYS B CA 1
ATOM 3723 C C . LYS B 1 44 ? -38.568 -13.828 64.983 1.00 27.45 -307 LYS B C 1
ATOM 3724 O O . LYS B 1 44 ? -38.310 -14.604 65.897 1.00 26.91 -307 LYS B O 1
ATOM 3730 N N . LEU B 1 45 ? -37.704 -13.555 64.005 1.00 28.68 -306 LEU B N 1
ATOM 3731 C CA . LEU B 1 45 ? -36.431 -14.264 63.941 1.00 30.57 -306 LEU B CA 1
ATOM 3732 C C . LEU B 1 45 ? -35.554 -14.079 65.192 1.00 31.08 -306 LEU B C 1
ATOM 3733 O O . LEU B 1 45 ? -34.758 -14.972 65.530 1.00 30.98 -306 LEU B O 1
ATOM 3738 N N . GLU B 1 46 ? -35.700 -12.943 65.882 1.00 31.51 -305 GLU B N 1
ATOM 3739 C CA . GLU B 1 46 ? -34.861 -12.673 67.063 1.00 32.02 -305 GLU B CA 1
ATOM 3740 C C . GLU B 1 46 ? -35.102 -13.671 68.197 1.00 31.99 -305 GLU B C 1
ATOM 3741 O O . GLU B 1 46 ? -34.188 -13.960 68.973 1.00 31.83 -305 GLU B O 1
ATOM 3747 N N . GLU B 1 47 ? -36.334 -14.173 68.279 1.00 32.29 -304 GLU B N 1
ATOM 3748 C CA . GLU B 1 47 ? -36.732 -15.236 69.218 1.00 32.63 -304 GLU B CA 1
ATOM 3749 C C . GLU B 1 47 ? -36.600 -16.655 68.651 1.00 31.76 -304 GLU B C 1
ATOM 3750 O O . GLU B 1 47 ? -36.259 -17.591 69.379 1.00 30.85 -304 GLU B O 1
ATOM 3756 N N . LYS B 1 48 ? -36.862 -16.822 67.359 1.00 30.98 -303 LYS B N 1
ATOM 3757 C CA . LYS B 1 48 ? -36.733 -18.135 66.741 1.00 31.27 -303 LYS B CA 1
ATOM 3758 C C . LYS B 1 48 ? -35.278 -18.615 66.696 1.00 30.65 -303 LYS B C 1
ATOM 3759 O O . LYS B 1 48 ? -35.024 -19.783 66.930 1.00 30.62 -303 LYS B O 1
ATOM 3765 N N . PHE B 1 49 ? -34.327 -17.718 66.418 1.00 29.73 -302 PHE B N 1
ATOM 3766 C CA . PHE B 1 49 ? -32.911 -18.125 66.317 1.00 29.81 -302 PHE B CA 1
ATOM 3767 C C . PHE B 1 49 ? -32.394 -18.885 67.537 1.00 29.64 -302 PHE B C 1
ATOM 3768 O O . PHE B 1 49 ? -31.878 -19.992 67.395 1.00 29.78 -302 PHE B O 1
ATOM 3776 N N . PRO B 1 50 ? -32.501 -18.291 68.735 1.00 30.26 -301 PRO B N 1
ATOM 3777 C CA . PRO B 1 50 ? -31.960 -19.021 69.879 1.00 31.29 -301 PRO B CA 1
ATOM 3778 C C . PRO B 1 50 ? -32.674 -20.343 70.147 1.00 32.22 -301 PRO B C 1
ATOM 3779 O O . PRO B 1 50 ? -32.040 -21.276 70.634 1.00 33.44 -301 PRO B O 1
ATOM 3783 N N . GLN B 1 51 ? -33.965 -20.433 69.814 1.00 33.33 -300 GLN B N 1
ATOM 3784 C CA . GLN B 1 51 ? -34.730 -21.683 69.950 1.00 34.06 -300 GLN B CA 1
ATOM 3785 C C . GLN B 1 51 ? -34.210 -22.794 69.043 1.00 34.77 -300 GLN B C 1
ATOM 3786 O O . GLN B 1 51 ? -34.100 -23.949 69.467 1.00 34.52 -300 GLN B O 1
ATOM 3792 N N . VAL B 1 52 ? -33.899 -22.449 67.794 1.00 35.46 -299 VAL B N 1
ATOM 3793 C CA . VAL B 1 52 ? -33.397 -23.428 66.817 1.00 36.30 -299 VAL B CA 1
ATOM 3794 C C . VAL B 1 52 ? -31.907 -23.728 66.998 1.00 37.06 -299 VAL B C 1
ATOM 3795 O O . VAL B 1 52 ? -31.481 -24.873 66.846 1.00 37.13 -299 VAL B O 1
ATOM 3799 N N . ALA B 1 53 ? -31.120 -22.697 67.311 1.00 37.89 -298 ALA B N 1
ATOM 3800 C CA . ALA B 1 53 ? -29.667 -22.833 67.394 1.00 39.07 -298 ALA B CA 1
ATOM 3801 C C . ALA B 1 53 ? -29.215 -23.616 68.620 1.00 39.86 -298 ALA B C 1
ATOM 3802 O O . ALA B 1 53 ? -28.194 -24.312 68.560 1.00 40.48 -298 ALA B O 1
ATOM 3804 N N . ALA B 1 54 ? -29.980 -23.527 69.714 1.00 40.77 -297 ALA B N 1
ATOM 3805 C CA . ALA B 1 54 ? -29.684 -24.287 70.938 1.00 41.62 -297 ALA B CA 1
ATOM 3806 C C . ALA B 1 54 ? -29.681 -25.797 70.679 1.00 42.21 -297 ALA B C 1
ATOM 3807 O O . ALA B 1 54 ? -29.142 -26.569 71.478 1.00 42.68 -297 ALA B O 1
ATOM 3809 N N . THR B 1 55 ? -30.275 -26.202 69.554 1.00 42.65 -296 THR B N 1
ATOM 3810 C CA . THR B 1 55 ? -30.336 -27.610 69.160 1.00 42.97 -296 THR B CA 1
ATOM 3811 C C . THR B 1 55 ? -29.258 -27.925 68.121 1.00 42.75 -296 THR B C 1
ATOM 3812 O O . THR B 1 55 ? -29.054 -29.084 67.769 1.00 43.13 -296 THR B O 1
ATOM 3816 N N . GLY B 1 56 ? -28.570 -26.893 67.638 1.00 42.19 -295 GLY B N 1
ATOM 3817 C CA . GLY B 1 56 ? -27.512 -27.077 66.646 1.00 41.33 -295 GLY B CA 1
ATOM 3818 C C . GLY B 1 56 ? -28.030 -27.054 65.220 1.00 40.72 -295 GLY B C 1
ATOM 3819 O O . GLY B 1 56 ? -27.346 -27.513 64.297 1.00 41.00 -295 GLY B O 1
ATOM 3820 N N . ASP B 1 57 ? -29.248 -26.534 65.055 1.00 39.60 -294 ASP B N 1
ATOM 3821 C CA . ASP B 1 57 ? -29.842 -26.257 63.752 1.00 38.63 -294 ASP B CA 1
ATOM 3822 C C . ASP B 1 57 ? -29.761 -24.731 63.510 1.00 37.01 -294 ASP B C 1
ATOM 3823 O O . ASP B 1 57 ? -28.980 -24.031 64.181 1.00 37.01 -294 ASP B O 1
ATOM 3828 N N . GLY B 1 58 ? -30.559 -24.218 62.572 1.00 34.70 -293 GLY B N 1
ATOM 3829 C CA . GLY B 1 58 ? -30.640 -22.765 62.335 1.00 31.61 -293 GLY B CA 1
ATOM 3830 C C . GLY B 1 58 ? -29.804 -22.309 61.154 1.00 29.36 -293 GLY B C 1
ATOM 3831 O O . GLY B 1 58 ? -29.272 -23.152 60.417 1.00 28.87 -293 GLY B O 1
ATOM 3832 N N . PRO B 1 59 ? -29.658 -20.978 60.970 1.00 27.53 -292 PRO B N 1
ATOM 3833 C CA . PRO B 1 59 ? -28.865 -20.486 59.837 1.00 26.31 -292 PRO B CA 1
ATOM 3834 C C . PRO B 1 59 ? -27.354 -20.532 60.145 1.00 26.30 -292 PRO B C 1
ATOM 3835 O O . PRO B 1 59 ? -26.960 -20.653 61.307 1.00 25.77 -292 PRO B O 1
ATOM 3839 N N . ASP B 1 60 ? -26.531 -20.441 59.105 1.00 25.54 -291 ASP B N 1
ATOM 3840 C CA . ASP B 1 60 ? -25.105 -20.187 59.261 1.00 25.65 -291 ASP B CA 1
ATOM 3841 C C . ASP B 1 60 ? -24.862 -18.751 59.733 1.00 25.51 -291 ASP B C 1
ATOM 3842 O O . ASP B 1 60 ? -23.978 -18.512 60.531 1.00 25.45 -291 ASP B O 1
ATOM 3847 N N . ILE B 1 61 ? -25.675 -17.808 59.258 1.00 25.08 -290 ILE B N 1
ATOM 3848 C CA . ILE B 1 61 ? -25.502 -16.393 59.574 1.00 24.50 -290 ILE B CA 1
ATOM 3849 C C . ILE B 1 61 ? -26.839 -15.796 60.042 1.00 25.69 -290 ILE B C 1
ATOM 3850 O O . ILE B 1 61 ? -27.890 -16.052 59.432 1.00 25.80 -290 ILE B O 1
ATOM 3855 N N . ILE B 1 62 ? -26.788 -15.015 61.124 1.00 25.96 -289 ILE B N 1
ATOM 3856 C CA . ILE B 1 62 ? -27.964 -14.299 61.624 1.00 26.59 -289 ILE B CA 1
ATOM 3857 C C . ILE B 1 62 ? -27.727 -12.774 61.713 1.00 26.15 -289 ILE B C 1
ATOM 3858 O O . ILE B 1 62 ? -26.722 -12.338 62.259 1.00 24.94 -289 ILE B O 1
ATOM 3863 N N . PHE B 1 63 ? -28.658 -12.003 61.132 1.00 25.88 -288 PHE B N 1
ATOM 3864 C CA . PHE B 1 63 ? -28.663 -10.545 61.132 1.00 25.86 -288 PHE B CA 1
ATOM 3865 C C . PHE B 1 63 ? -29.719 -10.031 62.110 1.00 26.21 -288 PHE B C 1
ATOM 3866 O O . PHE B 1 63 ? -30.904 -10.360 61.993 1.00 26.19 -288 PHE B O 1
ATOM 3874 N N . TRP B 1 64 ? -29.288 -9.246 63.085 1.00 26.36 -287 TRP B N 1
ATOM 3875 C CA . TRP B 1 64 ? -30.218 -8.522 63.955 1.00 26.80 -287 TRP B CA 1
ATOM 3876 C C . TRP B 1 64 ? -29.472 -7.327 64.528 1.00 26.20 -287 TRP B C 1
ATOM 3877 O O . TRP B 1 64 ? -28.257 -7.273 64.428 1.00 26.48 -287 TRP B O 1
ATOM 3888 N N . ALA B 1 65 ? -30.193 -6.362 65.097 1.00 25.13 -286 ALA B N 1
ATOM 3889 C CA . ALA B 1 65 ? -29.552 -5.289 65.833 1.00 25.38 -286 ALA B CA 1
ATOM 3890 C C . ALA B 1 65 ? -28.734 -5.931 66.962 1.00 24.23 -286 ALA B C 1
ATOM 3891 O O . ALA B 1 65 ? -29.134 -6.940 67.487 1.00 24.98 -286 ALA B O 1
ATOM 3893 N N . HIS B 1 66 ? -27.635 -5.292 67.352 1.00 24.65 -285 HIS B N 1
ATOM 3894 C CA . HIS B 1 66 ? -26.675 -5.835 68.306 1.00 24.25 -285 HIS B CA 1
ATOM 3895 C C . HIS B 1 66 ? -27.232 -6.123 69.698 1.00 24.24 -285 HIS B C 1
ATOM 3896 O O . HIS B 1 66 ? -26.594 -6.845 70.451 1.00 24.32 -285 HIS B O 1
ATOM 3903 N N . ASP B 1 67 ? -28.387 -5.545 70.059 1.00 24.74 -284 ASP B N 1
ATOM 3904 C CA . ASP B 1 67 ? -28.882 -5.694 71.457 1.00 25.40 -284 ASP B CA 1
ATOM 3905 C C . ASP B 1 67 ? -29.252 -7.129 71.836 1.00 25.40 -284 ASP B C 1
ATOM 3906 O O . ASP B 1 67 ? -29.293 -7.482 73.030 1.00 25.33 -284 ASP B O 1
ATOM 3911 N N . ARG B 1 68 ? -29.505 -7.965 70.829 1.00 25.40 -283 ARG B N 1
ATOM 3912 C CA . ARG B 1 68 ? -29.866 -9.362 71.079 1.00 26.22 -283 ARG B CA 1
ATOM 3913 C C . ARG B 1 68 ? -28.653 -10.278 71.217 1.00 26.22 -283 ARG B C 1
ATOM 3914 O O . ARG B 1 68 ? -28.780 -11.418 71.687 1.00 25.01 -283 ARG B O 1
ATOM 3922 N N . PHE B 1 69 ? -27.492 -9.780 70.796 1.00 25.94 -282 PHE B N 1
ATOM 3923 C CA . PHE B 1 69 ? -26.322 -10.634 70.543 1.00 25.85 -282 PHE B CA 1
ATOM 3924 C C . PHE B 1 69 ? -25.555 -11.055 71.789 1.00 25.13 -282 PHE B C 1
ATOM 3925 O O . PHE B 1 69 ? -24.916 -12.110 71.799 1.00 25.24 -282 PHE B O 1
ATOM 3933 N N . GLY B 1 70 ? -25.644 -10.258 72.847 1.00 24.21 -281 GLY B N 1
ATOM 3934 C CA . GLY B 1 70 ? -25.067 -10.642 74.137 1.00 24.18 -281 GLY B CA 1
ATOM 3935 C C . GLY B 1 70 ? -25.689 -11.905 74.711 1.00 23.89 -281 GLY B C 1
ATOM 3936 O O . GLY B 1 70 ? -24.975 -12.792 75.212 1.00 23.44 -281 GLY B O 1
ATOM 3937 N N . GLY B 1 71 ? -27.016 -11.990 74.651 1.00 22.91 -280 GLY B N 1
ATOM 3938 C CA . GLY B 1 71 ? -27.717 -13.199 75.126 1.00 22.64 -280 GLY B CA 1
ATOM 3939 C C . GLY B 1 71 ? -27.364 -14.407 74.269 1.00 22.17 -280 GLY B C 1
ATOM 3940 O O . GLY B 1 71 ? -27.149 -15.490 74.787 1.00 22.62 -280 GLY B O 1
ATOM 3941 N N . TYR B 1 72 ? -27.283 -14.216 72.952 1.00 22.80 -279 TYR B N 1
ATOM 3942 C CA . TYR B 1 72 ? -26.878 -15.310 72.059 1.00 23.31 -279 TYR B CA 1
ATOM 3943 C C . TYR B 1 72 ? -25.466 -15.807 72.402 1.00 24.25 -279 TYR B C 1
ATOM 3944 O O . TYR B 1 72 ? -25.214 -17.021 72.477 1.00 24.30 -279 TYR B O 1
ATOM 3953 N N . ALA B 1 73 ? -24.543 -14.865 72.599 1.00 24.38 -278 ALA B N 1
ATOM 3954 C CA . ALA B 1 73 ? -23.163 -15.203 72.937 1.00 25.07 -278 ALA B CA 1
ATOM 3955 C C . ALA B 1 73 ? -23.074 -15.937 74.277 1.00 25.55 -278 ALA B C 1
ATOM 3956 O O . ALA B 1 73 ? -22.362 -16.932 74.390 1.00 25.34 -278 ALA B O 1
ATOM 3958 N N . GLN B 1 74 ? -23.808 -15.459 75.280 1.00 26.07 -277 GLN B N 1
ATOM 3959 C CA . GLN B 1 74 ? -23.806 -16.106 76.596 1.00 26.93 -277 GLN B CA 1
ATOM 3960 C C . GLN B 1 74 ? -24.348 -17.536 76.519 1.00 26.93 -277 GLN B C 1
ATOM 3961 O O . GLN B 1 74 ? -23.866 -18.434 77.221 1.00 27.29 -277 GLN B O 1
ATOM 3967 N N . SER B 1 75 ? -25.328 -17.746 75.645 1.00 26.77 -276 SER B N 1
ATOM 3968 C CA . SER B 1 75 ? -25.883 -19.074 75.388 1.00 27.35 -276 SER B CA 1
ATOM 3969 C C . SER B 1 75 ? -24.959 -19.972 74.547 1.00 27.21 -276 SER B C 1
ATOM 3970 O O . SER B 1 75 ? -25.257 -21.149 74.317 1.00 27.60 -276 SER B O 1
ATOM 3973 N N . GLY B 1 76 ? -23.845 -19.414 74.079 1.00 26.63 -275 GLY B N 1
ATOM 3974 C CA . GLY B 1 76 ? -22.851 -20.197 73.352 1.00 26.36 -275 GLY B CA 1
ATOM 3975 C C . GLY B 1 76 ? -23.271 -20.375 71.903 1.00 26.16 -275 GLY B C 1
ATOM 3976 O O . GLY B 1 76 ? -22.767 -21.261 71.204 1.00 25.77 -275 GLY B O 1
ATOM 3977 N N . LEU B 1 77 ? -24.201 -19.536 71.454 1.00 25.56 -274 LEU B N 1
ATOM 3978 C CA . LEU B 1 77 ? -24.785 -19.692 70.127 1.00 26.36 -274 LEU B CA 1
ATOM 3979 C C . LEU B 1 77 ? -23.977 -19.042 69.008 1.00 26.52 -274 LEU B C 1
ATOM 3980 O O . LEU B 1 77 ? -24.215 -19.317 67.823 1.00 26.93 -274 LEU B O 1
ATOM 3985 N N . LEU B 1 78 ? -23.030 -18.184 69.376 1.00 26.67 -273 LEU B N 1
ATOM 3986 C CA . LEU B 1 78 ? -22.242 -17.445 68.377 1.00 27.04 -273 LEU B CA 1
ATOM 3987 C C . LEU B 1 78 ? -20.758 -17.785 68.389 1.00 27.37 -273 LEU B C 1
ATOM 3988 O O . LEU B 1 78 ? -20.149 -17.943 69.443 1.00 26.70 -273 LEU B O 1
ATOM 3993 N N . ALA B 1 79 ? -20.190 -17.898 67.194 1.00 27.36 -272 ALA B N 1
ATOM 3994 C CA . ALA B 1 79 ? -18.760 -18.063 67.013 1.00 27.18 -272 ALA B CA 1
ATOM 3995 C C . ALA B 1 79 ? -18.084 -16.718 67.298 1.00 27.38 -272 ALA B C 1
ATOM 3996 O O . ALA B 1 79 ? -18.637 -15.675 66.986 1.00 26.84 -272 ALA B O 1
ATOM 3998 N N . GLU B 1 80 ? -16.899 -16.734 67.905 1.00 27.73 -271 GLU B N 1
ATOM 3999 C CA . GLU B 1 80 ? -16.088 -15.517 67.965 1.00 29.27 -271 GLU B CA 1
ATOM 4000 C C . GLU B 1 80 ? -15.622 -15.261 66.535 1.00 29.32 -271 GLU B C 1
ATOM 4001 O O . GLU B 1 80 ? -15.277 -16.209 65.824 1.00 29.51 -271 GLU B O 1
ATOM 4007 N N . ILE B 1 81 ? -15.672 -14.013 66.085 1.00 29.57 -270 ILE B N 1
ATOM 4008 C CA . ILE B 1 81 ? -15.228 -13.711 64.732 1.00 30.23 -270 ILE B CA 1
ATOM 4009 C C . ILE B 1 81 ? -13.757 -13.351 64.759 1.00 31.02 -270 ILE B C 1
ATOM 4010 O O . ILE B 1 81 ? -13.240 -13.004 65.804 1.00 32.11 -270 ILE B O 1
ATOM 4015 N N . THR B 1 82 ? -13.079 -13.454 63.624 1.00 31.61 -269 THR B N 1
ATOM 4016 C CA . THR B 1 82 ? -11.616 -13.356 63.600 1.00 32.50 -269 THR B CA 1
ATOM 4017 C C . THR B 1 82 ? -11.050 -12.383 62.548 1.00 32.02 -269 THR B C 1
ATOM 4018 O O . THR B 1 82 ? -10.102 -12.731 61.857 1.00 32.35 -269 THR B O 1
ATOM 4022 N N . PRO B 1 83 ? -11.618 -11.159 62.418 1.00 32.34 -268 PRO B N 1
ATOM 4023 C CA . PRO B 1 83 ? -11.096 -10.277 61.352 1.00 31.57 -268 PRO B CA 1
ATOM 4024 C C . PRO B 1 83 ? -9.693 -9.752 61.685 1.00 30.68 -268 PRO B C 1
ATOM 4025 O O . PRO B 1 83 ? -9.426 -9.416 62.848 1.00 30.25 -268 PRO B O 1
ATOM 4029 N N . ASP B 1 84 ? -8.803 -9.692 60.686 1.00 30.48 -267 ASP B N 1
ATOM 4030 C CA . ASP B 1 84 ? -7.457 -9.136 60.896 1.00 30.63 -267 ASP B CA 1
ATOM 4031 C C . ASP B 1 84 ? -7.545 -7.640 61.168 1.00 30.20 -267 ASP B C 1
ATOM 4032 O O . ASP B 1 84 ? -8.628 -7.049 61.025 1.00 29.68 -267 ASP B O 1
ATOM 4037 N N . LYS B 1 85 ? -6.426 -7.042 61.596 1.00 29.33 -266 LYS B N 1
ATOM 4038 C CA . LYS B 1 85 ? -6.391 -5.618 61.943 1.00 28.99 -266 LYS B CA 1
ATOM 4039 C C . LYS B 1 85 ? -6.795 -4.708 60.780 1.00 28.77 -266 LYS B C 1
ATOM 4040 O O . LYS B 1 85 ? -7.553 -3.750 60.975 1.00 28.28 -266 LYS B O 1
ATOM 4046 N N . ALA B 1 86 ? -6.277 -5.002 59.585 1.00 28.78 -265 ALA B N 1
ATOM 4047 C CA . ALA B 1 86 ? -6.678 -4.318 58.352 1.00 28.20 -265 ALA B CA 1
ATOM 4048 C C . ALA B 1 86 ? -8.187 -4.278 58.146 1.00 27.90 -265 ALA B C 1
ATOM 4049 O O . ALA B 1 86 ? -8.724 -3.220 57.854 1.00 28.00 -265 ALA B O 1
ATOM 4051 N N . PHE B 1 87 ? -8.873 -5.417 58.266 1.00 27.73 -264 PHE B N 1
ATOM 4052 C CA . PHE B 1 87 ? -10.331 -5.418 58.160 1.00 27.79 -264 PHE B CA 1
ATOM 4053 C C . PHE B 1 87 ? -10.994 -4.565 59.227 1.00 27.72 -264 PHE B C 1
ATOM 4054 O O . PHE B 1 87 ? -11.883 -3.786 58.914 1.00 27.60 -264 PHE B O 1
ATOM 4062 N N . GLN B 1 88 ? -10.585 -4.733 60.483 1.00 27.32 -263 GLN B N 1
ATOM 4063 C CA . GLN B 1 88 ? -11.215 -4.012 61.584 1.00 27.79 -263 GLN B CA 1
ATOM 4064 C C . GLN B 1 88 ? -11.120 -2.513 61.358 1.00 27.90 -263 GLN B C 1
ATOM 4065 O O . GLN B 1 88 ? -12.044 -1.775 61.674 1.00 28.61 -263 GLN B O 1
ATOM 4071 N N . ASP B 1 89 ? -10.005 -2.086 60.779 1.00 27.61 -262 ASP B N 1
ATOM 4072 C CA . ASP B 1 89 ? -9.782 -0.688 60.466 1.00 28.19 -262 ASP B CA 1
ATOM 4073 C C . ASP B 1 89 ? -10.722 -0.137 59.392 1.00 27.49 -262 ASP B C 1
ATOM 4074 O O . ASP B 1 89 ? -10.867 1.076 59.268 1.00 27.96 -262 ASP B O 1
ATOM 4079 N N . LYS B 1 90 ? -11.327 -1.007 58.596 1.00 27.53 -261 LYS B N 1
ATOM 4080 C CA . LYS B 1 90 ? -12.312 -0.560 57.609 1.00 27.43 -261 LYS B CA 1
ATOM 4081 C C . LYS B 1 90 ? -13.646 -0.126 58.196 1.00 26.93 -261 LYS B C 1
ATOM 4082 O O . LYS B 1 90 ? -14.455 0.480 57.493 1.00 26.48 -261 LYS B O 1
ATOM 4088 N N . LEU B 1 91 ? -13.913 -0.468 59.449 1.00 26.56 -260 LEU B N 1
ATOM 4089 C CA . LEU B 1 91 ? -15.184 -0.069 60.048 1.00 26.88 -260 LEU B CA 1
ATOM 4090 C C . LEU B 1 91 ? -14.925 0.906 61.194 1.00 26.39 -260 LEU B C 1
ATOM 4091 O O . LEU B 1 91 ? -13.825 0.915 61.751 1.00 25.82 -260 LEU B O 1
ATOM 4096 N N . TYR B 1 92 ? -15.923 1.727 61.534 1.00 25.98 -259 TYR B N 1
ATOM 4097 C CA . TYR B 1 92 ? -15.804 2.661 62.670 1.00 26.40 -259 TYR B CA 1
ATOM 4098 C C . TYR B 1 92 ? -15.626 1.971 64.011 1.00 26.11 -259 TYR B C 1
ATOM 4099 O O . TYR B 1 92 ? -16.346 1.027 64.307 1.00 25.35 -259 TYR B O 1
ATOM 4108 N N . PRO B 1 93 ? -14.690 2.474 64.837 1.00 26.06 -258 PRO B N 1
ATOM 4109 C CA . PRO B 1 93 ? -14.508 1.953 66.197 1.00 26.53 -258 PRO B CA 1
ATOM 4110 C C . PRO B 1 93 ? -15.826 1.659 66.938 1.00 26.56 -258 PRO B C 1
ATOM 4111 O O . PRO B 1 93 ? -16.012 0.539 67.417 1.00 25.71 -258 PRO B O 1
ATOM 4115 N N . PHE B 1 94 ? -16.728 2.639 67.018 1.00 26.91 -257 PHE B N 1
ATOM 4116 C CA . PHE B 1 94 ? -17.934 2.485 67.835 1.00 27.14 -257 PHE B CA 1
ATOM 4117 C C . PHE B 1 94 ? -18.814 1.308 67.407 1.00 27.20 -257 PHE B C 1
ATOM 4118 O O . PHE B 1 94 ? -19.554 0.755 68.220 1.00 27.57 -257 PHE B O 1
ATOM 4126 N N . THR B 1 95 ? -18.721 0.894 66.144 1.00 26.72 -256 THR B N 1
ATOM 4127 C CA . THR B 1 95 ? -19.569 -0.204 65.681 1.00 26.72 -256 THR B CA 1
ATOM 4128 C C . THR B 1 95 ? -19.003 -1.530 66.155 1.00 26.44 -256 THR B C 1
ATOM 4129 O O . THR B 1 95 ? -19.758 -2.432 66.516 1.00 26.61 -256 THR B O 1
ATOM 4133 N N . TRP B 1 96 ? -17.673 -1.643 66.179 1.00 25.53 -255 TRP B N 1
ATOM 4134 C CA . TRP B 1 96 ? -17.030 -2.814 66.790 1.00 25.55 -255 TRP B CA 1
ATOM 4135 C C . TRP B 1 96 ? -17.339 -2.897 68.301 1.00 26.10 -255 TRP B C 1
ATOM 4136 O O . TRP B 1 96 ? -17.543 -3.989 68.858 1.00 26.15 -255 TRP B O 1
ATOM 4147 N N . ASP B 1 97 ? -17.401 -1.743 68.962 1.00 26.55 -254 ASP B N 1
ATOM 4148 C CA . ASP B 1 97 ? -17.760 -1.716 70.385 1.00 27.31 -254 ASP B CA 1
ATOM 4149 C C . ASP B 1 97 ? -19.140 -2.359 70.634 1.00 27.32 -254 ASP B C 1
ATOM 4150 O O . ASP B 1 97 ? -19.335 -3.048 71.650 1.00 27.40 -254 ASP B O 1
ATOM 4155 N N . ALA B 1 98 ? -20.070 -2.172 69.693 1.00 26.65 -253 ALA B N 1
ATOM 4156 C CA . ALA B 1 98 ? -21.445 -2.629 69.872 1.00 26.90 -253 ALA B CA 1
ATOM 4157 C C . ALA B 1 98 ? -21.577 -4.148 69.824 1.00 26.97 -253 ALA B C 1
ATOM 4158 O O . ALA B 1 98 ? -22.559 -4.691 70.335 1.00 27.51 -253 ALA B O 1
ATOM 4160 N N . VAL B 1 99 ? -20.594 -4.816 69.214 1.00 26.65 -252 VAL B N 1
ATOM 4161 C CA . VAL B 1 99 ? -20.600 -6.286 69.000 1.00 27.13 -252 VAL B CA 1
ATOM 4162 C C . VAL B 1 99 ? -19.452 -6.989 69.764 1.00 27.55 -252 VAL B C 1
ATOM 4163 O O . VAL B 1 99 ? -19.033 -8.108 69.414 1.00 26.99 -252 VAL B O 1
ATOM 4167 N N . ARG B 1 100 ? -18.942 -6.309 70.788 1.00 27.70 -251 ARG B N 1
ATOM 4168 C CA . ARG B 1 100 ? -17.904 -6.856 71.644 1.00 28.96 -251 ARG B CA 1
ATOM 4169 C C . ARG B 1 100 ? -18.567 -7.243 72.952 1.00 28.80 -251 ARG B C 1
ATOM 4170 O O . ARG B 1 100 ? -19.233 -6.423 73.596 1.00 29.09 -251 ARG B O 1
ATOM 4178 N N . TYR B 1 101 ? -18.398 -8.498 73.322 1.00 28.65 -250 TYR B N 1
ATOM 4179 C CA . TYR B 1 101 ? -19.079 -9.027 74.473 1.00 29.64 -250 TYR B CA 1
ATOM 4180 C C . TYR B 1 101 ? -18.114 -9.893 75.247 1.00 29.89 -250 TYR B C 1
ATOM 4181 O O . TYR B 1 101 ? -17.539 -10.845 74.699 1.00 29.61 -250 TYR B O 1
ATOM 4190 N N . ASN B 1 102 ? -17.948 -9.552 76.521 1.00 30.31 -249 ASN B N 1
ATOM 4191 C CA . ASN B 1 102 ? -16.962 -10.193 77.393 1.00 31.38 -249 ASN B CA 1
ATOM 4192 C C . ASN B 1 102 ? -15.591 -10.274 76.728 1.00 31.02 -249 ASN B C 1
ATOM 4193 O O . ASN B 1 102 ? -14.919 -11.300 76.781 1.00 30.75 -249 ASN B O 1
ATOM 4198 N N . GLY B 1 103 ? -15.209 -9.183 76.069 1.00 30.79 -248 GLY B N 1
ATOM 4199 C CA . GLY B 1 103 ? -13.880 -9.047 75.488 1.00 30.68 -248 GLY B CA 1
ATOM 4200 C C . GLY B 1 103 ? -13.713 -9.596 74.090 1.00 30.37 -248 GLY B C 1
ATOM 4201 O O . GLY B 1 103 ? -12.671 -9.384 73.477 1.00 31.12 -248 GLY B O 1
ATOM 4202 N N . LYS B 1 104 ? -14.721 -10.313 73.591 1.00 29.16 -247 LYS B N 1
ATOM 4203 C CA . LYS B 1 104 ? -14.650 -10.955 72.274 1.00 28.63 -247 LYS B CA 1
ATOM 4204 C C . LYS B 1 104 ? -15.585 -10.298 71.281 1.00 27.58 -247 LYS B C 1
ATOM 4205 O O . LYS B 1 104 ? -16.712 -9.936 71.621 1.00 27.35 -247 LYS B O 1
ATOM 4211 N N . LEU B 1 105 ? -15.133 -10.198 70.039 1.00 27.05 -246 LEU B N 1
ATOM 4212 C CA . LEU B 1 105 ? -16.011 -9.852 68.924 1.00 26.62 -246 LEU B CA 1
ATOM 4213 C C . LEU B 1 105 ? -16.927 -11.023 68.542 1.00 26.63 -246 LEU B C 1
ATOM 4214 O O . LEU B 1 105 ? -16.455 -12.112 68.215 1.00 25.41 -246 LEU B O 1
ATOM 4219 N N . ILE B 1 106 ? -18.238 -10.766 68.541 1.00 27.05 -245 ILE B N 1
ATOM 4220 C CA . ILE B 1 106 ? -19.251 -11.811 68.368 1.00 27.70 -245 ILE B CA 1
ATOM 4221 C C . ILE B 1 106 ? -20.140 -11.619 67.119 1.00 27.09 -245 ILE B C 1
ATOM 4222 O O . ILE B 1 106 ? -21.073 -12.380 66.906 1.00 27.73 -245 ILE B O 1
ATOM 4227 N N . ALA B 1 107 ? -19.820 -10.621 66.302 1.00 26.29 -244 ALA B N 1
ATOM 4228 C CA . ALA B 1 107 ? -20.563 -10.302 65.084 1.00 25.87 -244 ALA B CA 1
ATOM 4229 C C . ALA B 1 107 ? -19.832 -9.238 64.268 1.00 25.80 -244 ALA B C 1
ATOM 4230 O O . ALA B 1 107 ? -19.030 -8.472 64.799 1.00 25.53 -244 ALA B O 1
ATOM 4232 N N . TYR B 1 108 ? -20.157 -9.181 62.979 1.00 25.92 -243 TYR B N 1
ATOM 4233 C CA . TYR B 1 108 ? -19.743 -8.107 62.078 1.00 25.72 -243 TYR B CA 1
ATOM 4234 C C . TYR B 1 108 ? -20.797 -7.014 62.086 1.00 26.58 -243 TYR B C 1
ATOM 4235 O O . TYR B 1 108 ? -21.949 -7.279 61.773 1.00 26.96 -243 TYR B O 1
ATOM 4244 N N . PRO B 1 109 ? -20.411 -5.770 62.390 1.00 26.61 -242 PRO B N 1
ATOM 4245 C CA . PRO B 1 109 ? -21.378 -4.673 62.260 1.00 26.99 -242 PRO B CA 1
ATOM 4246 C C . PRO B 1 109 ? -21.652 -4.304 60.791 1.00 26.94 -242 PRO B C 1
ATOM 4247 O O . PRO B 1 109 ? -20.739 -4.306 59.966 1.00 26.44 -242 PRO B O 1
ATOM 4251 N N . ILE B 1 110 ? -22.907 -4.008 60.477 1.00 26.90 -241 ILE B N 1
ATOM 4252 C CA . ILE B 1 110 ? -23.314 -3.746 59.103 1.00 27.37 -241 ILE B CA 1
ATOM 4253 C C . ILE B 1 110 ? -23.836 -2.319 58.970 1.00 27.86 -241 ILE B C 1
ATOM 4254 O O . ILE B 1 110 ? -23.351 -1.544 58.146 1.00 28.12 -241 ILE B O 1
ATOM 4259 N N . ALA B 1 111 ? -24.832 -1.966 59.778 1.00 27.98 -240 ALA B N 1
ATOM 4260 C CA . ALA B 1 111 ? -25.487 -0.670 59.616 1.00 28.42 -240 ALA B CA 1
ATOM 4261 C C . ALA B 1 111 ? -25.940 -0.076 60.933 1.00 28.51 -240 ALA B C 1
ATOM 4262 O O . ALA B 1 111 ? -26.195 -0.806 61.884 1.00 29.50 -240 ALA B O 1
ATOM 4264 N N . VAL B 1 112 ? -26.018 1.253 60.988 1.00 29.01 -239 VAL B N 1
ATOM 4265 C CA . VAL B 1 112 ? -26.407 1.952 62.209 1.00 29.62 -239 VAL B CA 1
ATOM 4266 C C . VAL B 1 112 ? -27.856 2.414 62.023 1.00 30.34 -239 VAL B C 1
ATOM 4267 O O . VAL B 1 112 ? -28.123 3.235 61.146 1.00 31.22 -239 VAL B O 1
ATOM 4271 N N . GLU B 1 113 ? -28.769 1.865 62.832 1.00 30.56 -238 GLU B N 1
ATOM 4272 C CA . GLU B 1 113 ? -30.212 2.123 62.743 1.00 31.22 -238 GLU B CA 1
ATOM 4273 C C . GLU B 1 113 ? -30.748 3.115 63.781 1.00 30.80 -238 GLU B C 1
ATOM 4274 O O . GLU B 1 113 ? -30.718 2.844 64.984 1.00 30.95 -238 GLU B O 1
ATOM 4280 N N . ALA B 1 114 ? -31.275 4.237 63.309 1.00 29.52 -237 ALA B N 1
ATOM 4281 C CA . ALA B 1 114 ? -31.923 5.192 64.182 1.00 28.78 -237 ALA B CA 1
ATOM 4282 C C . ALA B 1 114 ? -33.320 5.566 63.643 1.00 28.57 -237 ALA B C 1
ATOM 4283 O O . ALA B 1 114 ? -33.477 5.793 62.439 1.00 27.48 -237 ALA B O 1
ATOM 4285 N N . LEU B 1 115 ? -34.319 5.619 64.527 1.00 27.76 -236 LEU B N 1
ATOM 4286 C CA . LEU B 1 115 ? -35.660 6.117 64.162 1.00 27.98 -236 LEU B CA 1
ATOM 4287 C C . LEU B 1 115 ? -35.668 7.613 63.889 1.00 27.19 -236 LEU B C 1
ATOM 4288 O O . LEU B 1 115 ? -34.963 8.366 64.546 1.00 27.91 -236 LEU B O 1
ATOM 4293 N N . SER B 1 116 ? -36.473 8.035 62.915 1.00 26.85 -235 SER B N 1
ATOM 4294 C CA . SER B 1 116 ? -36.694 9.452 62.647 1.00 26.12 -235 SER B CA 1
ATOM 4295 C C . SER B 1 116 ? -38.192 9.717 62.456 1.00 25.48 -235 SER B C 1
ATOM 4296 O O . SER B 1 116 ? -38.997 8.778 62.391 1.00 24.99 -235 SER B O 1
ATOM 4299 N N . LEU B 1 117 ? -38.536 10.997 62.359 1.00 24.14 -234 LEU B N 1
ATOM 4300 C CA . LEU B 1 117 ? -39.879 11.441 62.038 1.00 24.04 -234 LEU B CA 1
ATOM 4301 C C . LEU B 1 117 ? -40.005 11.536 60.527 1.00 24.08 -234 LEU B C 1
ATOM 4302 O O . LEU B 1 117 ? -39.253 12.270 59.887 1.00 24.86 -234 LEU B O 1
ATOM 4307 N N . ILE B 1 118 ? -40.945 10.777 59.960 1.00 23.49 -233 ILE B N 1
ATOM 4308 C CA . ILE B 1 118 ? -41.217 10.775 58.520 1.00 22.64 -233 ILE B CA 1
ATOM 4309 C C . ILE B 1 118 ? -42.518 11.553 58.344 1.00 22.61 -233 ILE B C 1
ATOM 4310 O O . ILE B 1 118 ? -43.490 11.308 59.061 1.00 21.81 -233 ILE B O 1
ATOM 4315 N N . TYR B 1 119 ? -42.532 12.529 57.437 1.00 22.18 -232 TYR B N 1
ATOM 4316 C CA . TYR B 1 119 ? -43.685 13.393 57.304 1.00 23.09 -232 TYR B CA 1
ATOM 4317 C C . TYR B 1 119 ? -44.070 13.680 55.862 1.00 23.15 -232 TYR B C 1
ATOM 4318 O O . TYR B 1 119 ? -43.227 13.656 54.962 1.00 23.42 -232 TYR B O 1
ATOM 4327 N N . ASN B 1 120 ? -45.356 13.937 55.661 1.00 22.89 -231 ASN B N 1
ATOM 4328 C CA . ASN B 1 120 ? -45.917 14.192 54.350 1.00 22.82 -231 ASN B CA 1
ATOM 4329 C C . ASN B 1 120 ? -45.843 15.696 54.138 1.00 23.39 -231 ASN B C 1
ATOM 4330 O O . ASN B 1 120 ? -46.509 16.452 54.847 1.00 23.69 -231 ASN B O 1
ATOM 4335 N N . LYS B 1 121 ? -45.026 16.123 53.175 1.00 23.93 -230 LYS B N 1
ATOM 4336 C CA . LYS B 1 121 ? -44.776 17.556 52.945 1.00 24.99 -230 LYS B CA 1
ATOM 4337 C C . LYS B 1 121 ? -46.000 18.332 52.473 1.00 25.16 -230 LYS B C 1
ATOM 4338 O O . LYS B 1 121 ? -46.088 19.547 52.692 1.00 25.64 -230 LYS B O 1
ATOM 4344 N N . ASP B 1 122 ? -46.945 17.654 51.826 1.00 25.83 -229 ASP B N 1
ATOM 4345 C CA . ASP B 1 122 ? -48.162 18.340 51.347 1.00 26.86 -229 ASP B CA 1
ATOM 4346 C C . ASP B 1 122 ? -49.179 18.559 52.456 1.00 26.90 -229 ASP B C 1
ATOM 4347 O O . ASP B 1 122 ? -49.866 19.569 52.484 1.00 27.25 -229 ASP B O 1
ATOM 4352 N N . LEU B 1 123 ? -49.268 17.600 53.368 1.00 27.42 -228 LEU B N 1
ATOM 4353 C CA . LEU B 1 123 ? -50.125 17.727 54.541 1.00 27.78 -228 LEU B CA 1
ATOM 4354 C C . LEU B 1 123 ? -49.500 18.643 55.572 1.00 27.77 -228 LEU B C 1
ATOM 4355 O O . LEU B 1 123 ? -50.196 19.379 56.255 1.00 27.50 -228 LEU B O 1
ATOM 4360 N N . LEU B 1 124 ? -48.175 18.590 55.671 1.00 28.37 -227 LEU B N 1
ATOM 4361 C CA . LEU B 1 124 ? -47.456 19.248 56.750 1.00 28.69 -227 LEU B CA 1
ATOM 4362 C C . LEU B 1 124 ? -46.089 19.758 56.281 1.00 28.81 -227 LEU B C 1
ATOM 4363 O O . LEU B 1 124 ? -45.081 19.079 56.484 1.00 28.67 -227 LEU B O 1
ATOM 4368 N N . PRO B 1 125 ? -46.049 20.942 55.636 1.00 28.99 -226 PRO B N 1
ATOM 4369 C CA . PRO B 1 125 ? -44.763 21.490 55.171 1.00 29.43 -226 PRO B CA 1
ATOM 4370 C C . PRO B 1 125 ? -43.775 21.777 56.304 1.00 29.81 -226 PRO B C 1
ATOM 4371 O O . PRO B 1 125 ? -42.573 21.528 56.148 1.00 30.10 -226 PRO B O 1
ATOM 4375 N N . ASN B 1 126 ? -44.285 22.269 57.434 1.00 29.76 -225 ASN B N 1
ATOM 4376 C CA . ASN B 1 126 ? -43.466 22.518 58.612 1.00 29.64 -225 ASN B CA 1
ATOM 4377 C C . ASN B 1 126 ? -43.824 21.556 59.738 1.00 29.59 -225 ASN B C 1
ATOM 4378 O O . ASN B 1 126 ? -44.755 21.829 60.506 1.00 29.55 -225 ASN B O 1
ATOM 4383 N N . PRO B 1 127 ? -43.082 20.435 59.845 1.00 29.62 -224 PRO B N 1
ATOM 4384 C CA . PRO B 1 127 ? -43.307 19.421 60.882 1.00 29.68 -224 PRO B CA 1
ATOM 4385 C C . PRO B 1 127 ? -43.105 19.995 62.287 1.00 29.75 -224 PRO B C 1
ATOM 4386 O O . PRO B 1 127 ? -42.321 20.928 62.447 1.00 29.51 -224 PRO B O 1
ATOM 4390 N N . PRO B 1 128 ? -43.796 19.427 63.301 1.00 29.76 -223 PRO B N 1
ATOM 4391 C CA . PRO B 1 128 ? -43.700 19.946 64.665 1.00 29.70 -223 PRO B CA 1
ATOM 4392 C C . PRO B 1 128 ? -42.315 19.724 65.284 1.00 29.11 -223 PRO B C 1
ATOM 4393 O O . PRO B 1 128 ? -41.673 18.702 65.036 1.00 29.04 -223 PRO B O 1
ATOM 4397 N N . LYS B 1 129 ? -41.872 20.700 66.066 1.00 28.30 -222 LYS B N 1
ATOM 4398 C CA . LYS B 1 129 ? -40.603 20.625 66.789 1.00 27.97 -222 LYS B CA 1
ATOM 4399 C C . LYS B 1 129 ? -40.780 19.955 68.153 1.00 26.96 -222 LYS B C 1
ATOM 4400 O O . LYS B 1 129 ? -39.811 19.488 68.744 1.00 25.89 -222 LYS B O 1
ATOM 4406 N N . THR B 1 130 ? -42.025 19.926 68.635 1.00 26.33 -221 THR B N 1
ATOM 4407 C CA . THR B 1 130 ? -42.365 19.384 69.950 1.00 25.90 -221 THR B CA 1
ATOM 4408 C C . THR B 1 130 ? -43.507 18.369 69.861 1.00 26.15 -221 THR B C 1
ATOM 4409 O O . THR B 1 130 ? -44.398 18.482 69.008 1.00 26.18 -221 THR B O 1
ATOM 4413 N N . TRP B 1 131 ? -43.473 17.389 70.756 1.00 25.52 -220 TRP B N 1
ATOM 4414 C CA . TRP B 1 131 ? -44.582 16.471 70.948 1.00 25.67 -220 TRP B CA 1
ATOM 4415 C C . TRP B 1 131 ? -45.868 17.195 71.394 1.00 26.11 -220 TRP B C 1
ATOM 4416 O O . TRP B 1 131 ? -46.982 16.847 70.977 1.00 25.67 -220 TRP B O 1
ATOM 4427 N N . GLU B 1 132 ? -45.695 18.209 72.239 1.00 26.78 -219 GLU B N 1
ATOM 4428 C CA . GLU B 1 132 ? -46.813 18.921 72.854 1.00 27.97 -219 GLU B CA 1
ATOM 4429 C C . GLU B 1 132 ? -47.719 19.652 71.855 1.00 28.58 -219 GLU B C 1
ATOM 4430 O O . GLU B 1 132 ? -48.874 19.945 72.177 1.00 28.96 -219 GLU B O 1
ATOM 4436 N N . GLU B 1 133 ? -47.207 19.947 70.658 1.00 28.85 -218 GLU B N 1
ATOM 4437 C CA . GLU B 1 133 ? -48.036 20.584 69.628 1.00 29.95 -218 GLU B CA 1
ATOM 4438 C C . GLU B 1 133 ? -48.838 19.597 68.757 1.00 29.20 -218 GLU B C 1
ATOM 4439 O O . GLU B 1 133 ? -49.690 20.016 67.972 1.00 28.61 -218 GLU B O 1
ATOM 4445 N N . ILE B 1 134 ? -48.599 18.294 68.922 1.00 28.78 -217 ILE B N 1
ATOM 4446 C CA . ILE B 1 134 ? -49.261 17.298 68.066 1.00 28.57 -217 ILE B CA 1
ATOM 4447 C C . ILE B 1 134 ? -50.796 17.206 68.260 1.00 28.25 -217 ILE B C 1
ATOM 4448 O O . ILE B 1 134 ? -51.521 17.052 67.272 1.00 27.50 -217 ILE B O 1
ATOM 4453 N N . PRO B 1 135 ? -51.296 17.314 69.518 1.00 28.17 -216 PRO B N 1
ATOM 4454 C CA . PRO B 1 135 ? -52.751 17.355 69.716 1.00 27.77 -216 PRO B CA 1
ATOM 4455 C C . PRO B 1 135 ? -53.492 18.451 68.921 1.00 28.06 -216 PRO B C 1
ATOM 4456 O O . PRO B 1 135 ? -54.466 18.142 68.239 1.00 28.17 -216 PRO B O 1
ATOM 4460 N N . ALA B 1 136 ? -53.042 19.703 68.995 1.00 27.83 -215 ALA B N 1
ATOM 4461 C CA . ALA B 1 136 ? -53.680 20.790 68.241 1.00 27.63 -215 ALA B CA 1
ATOM 4462 C C . ALA B 1 136 ? -53.568 20.580 66.724 1.00 27.42 -215 ALA B C 1
ATOM 4463 O O . ALA B 1 136 ? -54.504 20.868 65.978 1.00 26.99 -215 ALA B O 1
ATOM 4465 N N . LEU B 1 137 ? -52.422 20.072 66.282 1.00 27.37 -214 LEU B N 1
ATOM 4466 C CA . LEU B 1 137 ? -52.207 19.739 64.875 1.00 27.67 -214 LEU B CA 1
ATOM 4467 C C . LEU B 1 137 ? -53.140 18.610 64.415 1.00 27.63 -214 LEU B C 1
ATOM 4468 O O . LEU B 1 137 ? -53.721 18.678 63.325 1.00 27.68 -214 LEU B O 1
ATOM 4473 N N . ASP B 1 138 ? -53.298 17.584 65.248 1.00 27.51 -213 ASP B N 1
ATOM 4474 C CA . ASP B 1 138 ? -54.255 16.521 64.940 1.00 27.62 -213 ASP B CA 1
ATOM 4475 C C . ASP B 1 138 ? -55.674 17.071 64.809 1.00 27.65 -213 ASP B C 1
ATOM 4476 O O . ASP B 1 138 ? -56.427 16.638 63.940 1.00 26.98 -213 ASP B O 1
ATOM 4481 N N . LYS B 1 139 ? -56.012 18.032 65.668 1.00 27.66 -212 LYS B N 1
ATOM 4482 C CA . LYS B 1 139 ? -57.307 18.713 65.637 1.00 28.26 -212 LYS B CA 1
ATOM 4483 C C . LYS B 1 139 ? -57.537 19.482 64.328 1.00 28.30 -212 LYS B C 1
ATOM 4484 O O . LYS B 1 139 ? -58.613 19.400 63.745 1.00 28.76 -212 LYS B O 1
ATOM 4490 N N . GLU B 1 140 ? -56.536 20.223 63.867 1.00 28.59 -211 GLU B N 1
ATOM 4491 C CA . GLU B 1 140 ? -56.612 20.885 62.554 1.00 29.43 -211 GLU B CA 1
ATOM 4492 C C . GLU B 1 140 ? -56.759 19.881 61.392 1.00 28.77 -211 GLU B C 1
ATOM 4493 O O . GLU B 1 140 ? -57.527 20.116 60.459 1.00 28.59 -211 GLU B O 1
ATOM 4499 N N . LEU B 1 141 ? -56.033 18.767 61.461 1.00 28.02 -210 LEU B N 1
ATOM 4500 C CA . LEU B 1 141 ? -56.063 17.768 60.386 1.00 27.75 -210 LEU B CA 1
ATOM 4501 C C . LEU B 1 141 ? -57.321 16.909 60.341 1.00 27.51 -210 LEU B C 1
ATOM 4502 O O . LEU B 1 141 ? -57.728 16.476 59.264 1.00 27.26 -210 LEU B O 1
ATOM 4507 N N . LYS B 1 142 ? -57.922 16.655 61.501 1.00 27.66 -209 LYS B N 1
ATOM 4508 C CA . LYS B 1 142 ? -59.157 15.862 61.581 1.00 28.21 -209 LYS B CA 1
ATOM 4509 C C . LYS B 1 142 ? -60.335 16.547 60.873 1.00 28.24 -209 LYS B C 1
ATOM 4510 O O . LYS B 1 142 ? -61.188 15.877 60.293 1.00 28.55 -209 LYS B O 1
ATOM 4516 N N . ALA B 1 143 ? -60.362 17.876 60.914 1.00 28.11 -208 ALA B N 1
ATOM 4517 C CA . ALA B 1 143 ? -61.357 18.676 60.173 1.00 27.96 -208 ALA B CA 1
ATOM 4518 C C . ALA B 1 143 ? -61.253 18.527 58.642 1.00 27.99 -208 ALA B C 1
ATOM 4519 O O . ALA B 1 143 ? -62.214 18.815 57.924 1.00 28.00 -208 ALA B O 1
ATOM 4521 N N . LYS B 1 144 ? -60.084 18.092 58.167 1.00 28.10 -207 LYS B N 1
ATOM 4522 C CA . LYS B 1 144 ? -59.829 17.762 56.758 1.00 28.36 -207 LYS B CA 1
ATOM 4523 C C . LYS B 1 144 ? -59.932 16.251 56.516 1.00 28.07 -207 LYS B C 1
ATOM 4524 O O . LYS B 1 144 ? -59.624 15.771 55.423 1.00 28.03 -207 LYS B O 1
ATOM 4530 N N . GLY B 1 145 ? -60.325 15.504 57.547 1.00 27.89 -206 GLY B N 1
ATOM 4531 C CA . GLY B 1 145 ? -60.416 14.050 57.470 1.00 27.97 -206 GLY B CA 1
ATOM 4532 C C . GLY B 1 145 ? -59.051 13.393 57.411 1.00 27.89 -206 GLY B C 1
ATOM 4533 O O . GLY B 1 145 ? -58.862 12.384 56.726 1.00 28.48 -206 GLY B O 1
ATOM 4534 N N . LYS B 1 146 ? -58.087 13.978 58.114 1.00 27.68 -205 LYS B N 1
ATOM 4535 C CA . LYS B 1 146 ? -56.733 13.422 58.205 1.00 27.26 -205 LYS B CA 1
ATOM 4536 C C . LYS B 1 146 ? -56.377 13.272 59.674 1.00 26.67 -205 LYS B C 1
ATOM 4537 O O . LYS B 1 146 ? -57.131 13.707 60.541 1.00 27.13 -205 LYS B O 1
ATOM 4543 N N . SER B 1 147 ? -55.226 12.675 59.952 1.00 26.05 -204 SER B N 1
ATOM 4544 C CA . SER B 1 147 ? -54.702 12.620 61.310 1.00 25.74 -204 SER B CA 1
ATOM 4545 C C . SER B 1 147 ? -53.245 13.068 61.305 1.00 25.25 -204 SER B C 1
ATOM 4546 O O . SER B 1 147 ? -52.581 13.030 60.260 1.00 25.35 -204 SER B O 1
ATOM 4549 N N . ALA B 1 148 ? -52.749 13.492 62.462 1.00 24.39 -203 ALA B N 1
ATOM 4550 C CA . ALA B 1 148 ? -51.390 14.017 62.547 1.00 24.42 -203 ALA B CA 1
ATOM 4551 C C . ALA B 1 148 ? -50.339 12.921 62.514 1.00 24.50 -203 ALA B C 1
ATOM 4552 O O . ALA B 1 148 ? -49.344 13.041 61.805 1.00 24.15 -203 ALA B O 1
ATOM 4554 N N . LEU B 1 149 ? -50.558 11.858 63.283 1.00 24.43 -202 LEU B N 1
ATOM 4555 C CA . LEU B 1 149 ? -49.495 10.919 63.553 1.00 25.17 -202 LEU B CA 1
ATOM 4556 C C . LEU B 1 149 ? -49.986 9.488 63.763 1.00 26.04 -202 LEU B C 1
ATOM 4557 O O . LEU B 1 149 ? -50.894 9.250 64.555 1.00 25.88 -202 LEU B O 1
ATOM 4562 N N . MET B 1 150 ? -49.362 8.540 63.064 1.00 27.10 -201 MET B N 1
ATOM 4563 C CA . MET B 1 150 ? -49.611 7.128 63.315 1.00 28.83 -201 MET B CA 1
ATOM 4564 C C . MET B 1 150 ? -48.304 6.367 63.264 1.00 27.66 -201 MET B C 1
ATOM 4565 O O . MET B 1 150 ? -47.546 6.487 62.301 1.00 27.66 -201 MET B O 1
ATOM 4570 N N . PHE B 1 151 ? -48.036 5.589 64.309 1.00 26.74 -200 PHE B N 1
ATOM 4571 C CA . PHE B 1 151 ? -46.895 4.684 64.304 1.00 26.31 -200 PHE B CA 1
ATOM 4572 C C . PHE B 1 151 ? -47.185 3.404 65.069 1.00 26.72 -200 PHE B C 1
ATOM 4573 O O . PHE B 1 151 ? -48.199 3.286 65.753 1.00 26.44 -200 PHE B O 1
ATOM 4581 N N . ASN B 1 152 ? -46.274 2.447 64.936 1.00 26.97 -199 ASN B N 1
ATOM 4582 C CA . ASN B 1 152 ? -46.408 1.141 65.561 1.00 27.17 -199 ASN B CA 1
ATOM 4583 C C . ASN B 1 152 ? -46.368 1.186 67.093 1.00 26.85 -199 ASN B C 1
ATOM 4584 O O . ASN B 1 152 ? -45.305 1.388 67.691 1.00 27.41 -199 ASN B O 1
ATOM 4589 N N . LEU B 1 153 ? -47.523 0.953 67.712 1.00 27.12 -198 LEU B N 1
ATOM 4590 C CA . LEU B 1 153 ? -47.620 0.882 69.172 1.00 27.63 -198 LEU B CA 1
ATOM 4591 C C . LEU B 1 153 ? -47.457 -0.509 69.752 1.00 27.98 -198 LEU B C 1
ATOM 4592 O O . LEU B 1 153 ? -47.537 -0.682 70.970 1.00 29.12 -198 LEU B O 1
ATOM 4597 N N . GLN B 1 154 ? -47.235 -1.506 68.897 1.00 27.38 -197 GLN B N 1
ATOM 4598 C CA . GLN B 1 154 ? -47.114 -2.876 69.354 1.00 27.83 -197 GLN B CA 1
ATOM 4599 C C . GLN B 1 154 ? -45.665 -3.270 69.564 1.00 28.12 -197 GLN B C 1
ATOM 4600 O O . GLN B 1 154 ? -45.396 -4.388 69.979 1.00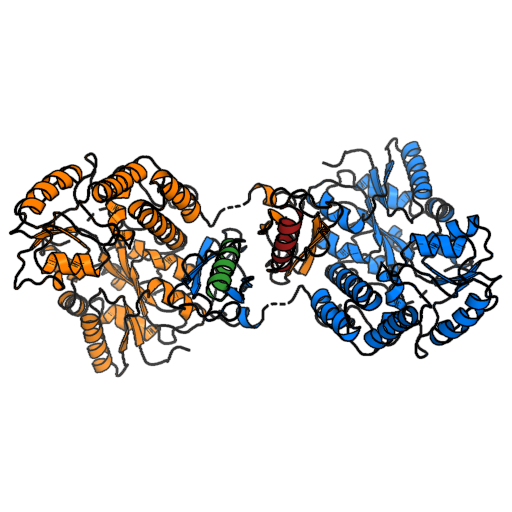 27.92 -197 GLN B O 1
ATOM 4606 N N . GLU B 1 155 ? -44.734 -2.384 69.210 1.00 27.42 -196 GLU B N 1
ATOM 4607 C CA . GLU B 1 155 ? -43.287 -2.659 69.394 1.00 27.65 -196 GLU B CA 1
ATOM 4608 C C . GLU B 1 155 ? -42.755 -1.503 70.192 1.00 26.44 -196 GLU B C 1
ATOM 4609 O O . GLU B 1 155 ? -42.838 -0.365 69.738 1.00 26.22 -196 GLU B O 1
ATOM 4615 N N . PRO B 1 156 ? -42.180 -1.786 71.373 1.00 25.91 -195 PRO B N 1
ATOM 4616 C CA . PRO B 1 156 ? -41.714 -0.738 72.270 1.00 24.83 -195 PRO B CA 1
ATOM 4617 C C . PRO B 1 156 ? -40.538 0.085 71.683 1.00 24.66 -195 PRO B C 1
ATOM 4618 O O . PRO B 1 156 ? -40.288 1.183 72.131 1.00 24.05 -195 PRO B O 1
ATOM 4622 N N . TYR B 1 157 ? -39.854 -0.451 70.677 1.00 24.28 -194 TYR B N 1
ATOM 4623 C CA . TYR B 1 157 ? -38.795 0.267 69.969 1.00 25.31 -194 TYR B CA 1
ATOM 4624 C C . TYR B 1 157 ? -39.260 1.664 69.567 1.00 24.85 -194 TYR B C 1
ATOM 4625 O O . TYR B 1 157 ? -38.500 2.620 69.635 1.00 25.44 -194 TYR B O 1
ATOM 4634 N N . PHE B 1 158 ? -40.526 1.775 69.178 1.00 24.95 -193 PHE B N 1
ATOM 4635 C CA . PHE B 1 158 ? -41.013 3.019 68.578 1.00 24.88 -193 PHE B CA 1
ATOM 4636 C C . PHE B 1 158 ? -41.456 4.046 69.582 1.00 24.49 -193 PHE B C 1
ATOM 4637 O O . PHE B 1 158 ? -41.445 5.242 69.270 1.00 24.01 -193 PHE B O 1
ATOM 4645 N N . THR B 1 159 ? -41.862 3.583 70.766 1.00 24.59 -192 THR B N 1
ATOM 4646 C CA . THR B 1 159 ? -42.368 4.476 71.810 1.00 25.89 -192 THR B CA 1
ATOM 4647 C C . THR B 1 159 ? -41.249 4.851 72.773 1.00 25.38 -192 THR B C 1
ATOM 4648 O O . THR B 1 159 ? -41.282 5.910 73.408 1.00 25.80 -192 THR B O 1
ATOM 4652 N N . TRP B 1 160 ? -40.235 3.993 72.841 1.00 25.36 -191 TRP B N 1
ATOM 4653 C CA . TRP B 1 160 ? -39.095 4.247 73.701 1.00 25.82 -191 TRP B CA 1
ATOM 4654 C C . TRP B 1 160 ? -38.496 5.655 73.616 1.00 25.29 -191 TRP B C 1
ATOM 4655 O O . TRP B 1 160 ? -38.153 6.205 74.649 1.00 25.90 -191 TRP B O 1
ATOM 4666 N N . PRO B 1 161 ? -38.357 6.240 72.406 1.00 25.07 -190 PRO B N 1
ATOM 4667 C CA . PRO B 1 161 ? -37.740 7.562 72.350 1.00 25.31 -190 PRO B CA 1
ATOM 4668 C C . PRO B 1 161 ? -38.444 8.645 73.170 1.00 25.47 -190 PRO B C 1
ATOM 4669 O O . PRO B 1 161 ? -37.791 9.556 73.665 1.00 25.60 -190 PRO B O 1
ATOM 4673 N N . LEU B 1 162 ? -39.764 8.561 73.259 1.00 25.74 -189 LEU B N 1
ATOM 4674 C CA . LEU B 1 162 ? -40.552 9.514 74.026 1.00 25.71 -189 LEU B CA 1
ATOM 4675 C C . LEU B 1 162 ? -40.454 9.213 75.520 1.00 26.06 -189 LEU B C 1
ATOM 4676 O O . LEU B 1 162 ? -40.453 10.118 76.348 1.00 26.02 -189 LEU B O 1
ATOM 4681 N N . ILE B 1 163 ? -40.410 7.928 75.856 1.00 26.62 -188 ILE B N 1
ATOM 4682 C CA . ILE B 1 163 ? -40.228 7.483 77.237 1.00 26.64 -188 ILE B CA 1
ATOM 4683 C C . ILE B 1 163 ? -38.871 7.893 77.801 1.00 26.73 -188 ILE B C 1
ATOM 4684 O O . ILE B 1 163 ? -38.766 8.322 78.957 1.00 27.89 -188 ILE B O 1
ATOM 4689 N N . ALA B 1 164 ? -37.831 7.765 76.990 1.00 26.84 -187 ALA B N 1
ATOM 4690 C CA . ALA B 1 164 ? -36.487 8.159 77.406 1.00 26.84 -187 ALA B CA 1
ATOM 4691 C C . ALA B 1 164 ? -36.279 9.684 77.406 1.00 26.84 -187 ALA B C 1
ATOM 4692 O O . ALA B 1 164 ? -35.342 10.181 78.031 1.00 27.20 -187 ALA B O 1
ATOM 4694 N N . ALA B 1 165 ? -37.151 10.418 76.714 1.00 26.53 -186 ALA B N 1
ATOM 4695 C CA . ALA B 1 165 ? -36.937 11.860 76.468 1.00 26.45 -186 ALA B CA 1
ATOM 4696 C C . ALA B 1 165 ? -36.682 12.644 77.751 1.00 26.37 -186 ALA B C 1
ATOM 4697 O O . ALA B 1 165 ? -35.652 13.305 77.890 1.00 26.10 -186 ALA B O 1
ATOM 4699 N N . ASP B 1 166 ? -37.610 12.543 78.693 1.00 26.11 -185 ASP B N 1
ATOM 4700 C CA . ASP B 1 166 ? -37.534 13.346 79.926 1.00 26.95 -185 ASP B CA 1
ATOM 4701 C C . ASP B 1 166 ? -36.852 12.588 81.075 1.00 26.92 -185 ASP B C 1
ATOM 4702 O O . ASP B 1 166 ? -36.962 12.974 82.224 1.00 27.00 -185 ASP B O 1
ATOM 4707 N N . GLY B 1 167 ? -36.146 11.503 80.774 1.00 27.39 -184 GLY B N 1
ATOM 4708 C CA . GLY B 1 167 ? -35.364 10.823 81.817 1.00 27.79 -184 GLY B CA 1
ATOM 4709 C C . GLY B 1 167 ? -35.480 9.316 81.975 1.00 27.69 -184 GLY B C 1
ATOM 4710 O O . GLY B 1 167 ? -34.797 8.731 82.813 1.00 27.92 -184 GLY B O 1
ATOM 4711 N N . GLY B 1 168 ? -36.333 8.673 81.187 1.00 28.00 -183 GLY B N 1
ATOM 4712 C CA . GLY B 1 168 ? -36.381 7.204 81.176 1.00 28.09 -183 GLY B CA 1
ATOM 4713 C C . GLY B 1 168 ? -35.058 6.595 80.727 1.00 28.38 -183 GLY B C 1
ATOM 4714 O O . GLY B 1 168 ? -34.371 7.154 79.870 1.00 28.35 -183 GLY B O 1
ATOM 4715 N N . TYR B 1 169 ? -34.680 5.462 81.313 1.00 28.54 -182 TYR B N 1
ATOM 4716 C CA . TYR B 1 169 ? -33.502 4.719 80.835 1.00 28.56 -182 TYR B CA 1
ATOM 4717 C C . TYR B 1 169 ? -33.672 3.214 81.043 1.00 29.40 -182 TYR B C 1
ATOM 4718 O O . TYR B 1 169 ? -34.564 2.780 81.777 1.00 29.69 -182 TYR B O 1
ATOM 4727 N N . ALA B 1 170 ? -32.836 2.420 80.377 1.00 30.12 -181 ALA B N 1
ATOM 4728 C CA . ALA B 1 170 ? -32.880 0.970 80.518 1.00 31.21 -181 ALA B CA 1
ATOM 4729 C C . ALA B 1 170 ? -32.082 0.545 81.748 1.00 32.03 -181 ALA B C 1
ATOM 4730 O O . ALA B 1 170 ? -32.641 0.312 82.814 1.00 32.71 -181 ALA B O 1
ATOM 4732 N N . PHE B 1 171 ? -30.765 0.484 81.610 1.00 33.15 -180 PHE B N 1
ATOM 4733 C CA . PHE B 1 171 ? -29.904 0.149 82.737 1.00 34.52 -180 PHE B CA 1
ATOM 4734 C C . PHE B 1 171 ? -28.890 1.255 82.953 1.00 35.86 -180 PHE B C 1
ATOM 4735 O O . PHE B 1 171 ? -28.238 1.692 82.011 1.00 36.17 -180 PHE B O 1
ATOM 4743 N N . LYS B 1 172 ? -28.778 1.728 84.188 1.00 37.96 -179 LYS B N 1
ATOM 4744 C CA . LYS B 1 172 ? -27.834 2.797 84.486 1.00 40.08 -179 LYS B CA 1
ATOM 4745 C C . LYS B 1 172 ? -26.404 2.325 84.227 1.00 41.07 -179 LYS B C 1
ATOM 4746 O O . LYS B 1 172 ? -25.991 1.261 84.682 1.00 40.44 -179 LYS B O 1
ATOM 4752 N N . TYR B 1 173 ? -25.671 3.107 83.448 1.00 43.35 -178 TYR B N 1
ATOM 4753 C CA . TYR B 1 173 ? -24.287 2.782 83.150 1.00 45.54 -178 TYR B CA 1
ATOM 4754 C C . TYR B 1 173 ? -23.385 3.394 84.207 1.00 46.36 -178 TYR B C 1
ATOM 4755 O O . TYR B 1 173 ? -23.396 4.607 84.423 1.00 46.68 -178 TYR B O 1
ATOM 4764 N N . GLU B 1 174 ? -22.614 2.530 84.859 1.00 47.51 -177 GLU B N 1
ATOM 4765 C CA . GLU B 1 174 ? -21.760 2.896 85.980 1.00 48.83 -177 GLU B CA 1
ATOM 4766 C C . GLU B 1 174 ? -20.383 2.279 85.779 1.00 49.46 -177 GLU B C 1
ATOM 4767 O O . GLU B 1 174 ? -20.270 1.064 85.594 1.00 49.71 -177 GLU B O 1
ATOM 4773 N N . ASN B 1 175 ? -19.346 3.117 85.811 1.00 50.15 -176 ASN B N 1
ATOM 4774 C CA . ASN B 1 175 ? -17.951 2.663 85.713 1.00 50.59 -176 ASN B CA 1
ATOM 4775 C C . ASN B 1 175 ? -17.781 1.342 84.961 1.00 50.63 -176 ASN B C 1
ATOM 4776 O O . ASN B 1 175 ? -17.618 0.273 85.573 1.00 50.79 -176 ASN B O 1
ATOM 4781 N N . GLY B 1 176 ? -17.848 1.424 83.636 1.00 50.65 -175 GLY B N 1
ATOM 4782 C CA . GLY B 1 176 ? -17.605 0.276 82.761 1.00 50.44 -175 GLY B CA 1
ATOM 4783 C C . GLY B 1 176 ? -18.554 -0.904 82.885 1.00 50.12 -175 GLY B C 1
ATOM 4784 O O . GLY B 1 176 ? -18.286 -1.970 82.329 1.00 50.38 -175 GLY B O 1
ATOM 4785 N N . LYS B 1 177 ? -19.654 -0.727 83.616 1.00 49.61 -174 LYS B N 1
ATOM 4786 C CA . LYS B 1 177 ? -20.678 -1.771 83.723 1.00 49.03 -174 LYS B CA 1
ATOM 4787 C C . LYS B 1 177 ? -22.099 -1.218 83.866 1.00 48.22 -174 LYS B C 1
ATOM 4788 O O . LYS B 1 177 ? -22.319 -0.193 84.508 1.00 47.97 -174 LYS B O 1
ATOM 4794 N N . TYR B 1 178 ? -23.050 -1.908 83.243 1.00 47.33 -173 TYR B N 1
ATOM 4795 C CA . TYR B 1 178 ? -24.461 -1.550 83.311 1.00 46.24 -173 TYR B CA 1
ATOM 4796 C C . TYR B 1 178 ? -25.097 -2.170 84.541 1.00 45.77 -173 TYR B C 1
ATOM 4797 O O . TYR B 1 178 ? -25.270 -3.390 84.603 1.00 46.10 -173 TYR B O 1
ATOM 4806 N N . ASP B 1 179 ? -25.461 -1.319 85.500 1.00 44.97 -172 ASP B N 1
ATOM 4807 C CA . ASP B 1 179 ? -26.133 -1.738 86.731 1.00 44.27 -172 ASP B CA 1
ATOM 4808 C C . ASP B 1 179 ? -27.523 -2.308 86.438 1.00 43.42 -172 ASP B C 1
ATOM 4809 O O . ASP B 1 179 ? -28.494 -1.566 86.237 1.00 43.03 -172 ASP B O 1
ATOM 4814 N N . ILE B 1 180 ? -27.596 -3.637 86.422 1.00 42.50 -171 ILE B N 1
ATOM 4815 C CA . ILE B 1 180 ? -28.817 -4.364 86.063 1.00 41.50 -171 ILE B CA 1
ATOM 4816 C C . ILE B 1 180 ? -29.920 -4.245 87.111 1.00 40.85 -171 ILE B C 1
ATOM 4817 O O . ILE B 1 180 ? -31.098 -4.348 86.783 1.00 40.70 -171 ILE B O 1
ATOM 4822 N N . LYS B 1 181 ? -29.541 -3.995 88.361 1.00 40.27 -170 LYS B N 1
ATOM 4823 C CA . LYS B 1 181 ? -30.526 -3.764 89.421 1.00 39.57 -170 LYS B CA 1
ATOM 4824 C C . LYS B 1 181 ? -31.215 -2.391 89.316 1.00 39.08 -170 LYS B C 1
ATOM 4825 O O . LYS B 1 181 ? -32.381 -2.234 89.702 1.00 38.85 -170 LYS B O 1
ATOM 4831 N N . ASP B 1 182 ? -30.488 -1.412 88.778 1.00 38.24 -169 ASP B N 1
ATOM 4832 C CA . ASP B 1 182 ? -30.999 -0.055 88.586 1.00 37.21 -169 ASP B CA 1
ATOM 4833 C C . ASP B 1 182 ? -31.632 0.103 87.194 1.00 36.27 -169 ASP B C 1
ATOM 4834 O O . ASP B 1 182 ? -30.953 0.462 86.220 1.00 35.66 -169 ASP B O 1
ATOM 4839 N N . VAL B 1 183 ? -32.929 -0.173 87.105 1.00 35.05 -168 VAL B N 1
ATOM 4840 C CA . VAL B 1 183 ? -33.660 0.005 85.854 1.00 34.50 -168 VAL B CA 1
ATOM 4841 C C . VAL B 1 183 ? -34.443 1.320 85.908 1.00 33.58 -168 VAL B C 1
ATOM 4842 O O . VAL B 1 183 ? -35.004 1.664 86.951 1.00 32.90 -168 VAL B O 1
ATOM 4846 N N . GLY B 1 184 ? -34.467 2.055 84.795 1.00 32.36 -167 GLY B N 1
ATOM 4847 C CA . GLY B 1 184 ? -35.056 3.396 84.789 1.00 31.28 -167 GLY B CA 1
ATOM 4848 C C . GLY B 1 184 ? -36.341 3.526 83.997 1.00 30.90 -167 GLY B C 1
ATOM 4849 O O . GLY B 1 184 ? -36.614 4.576 83.400 1.00 30.69 -167 GLY B O 1
ATOM 4850 N N . VAL B 1 185 ? -37.134 2.458 83.985 1.00 30.22 -166 VAL B N 1
ATOM 4851 C CA . VAL B 1 185 ? -38.379 2.450 83.224 1.00 29.50 -166 VAL B CA 1
ATOM 4852 C C . VAL B 1 185 ? -39.553 2.982 84.035 1.00 29.00 -166 VAL B C 1
ATOM 4853 O O . VAL B 1 185 ? -40.659 3.101 83.519 1.00 29.24 -166 VAL B O 1
ATOM 4857 N N . ASP B 1 186 ? -39.306 3.299 85.299 1.00 28.65 -165 ASP B N 1
ATOM 4858 C CA . ASP B 1 186 ? -40.369 3.698 86.207 1.00 28.75 -165 ASP B CA 1
ATOM 4859 C C . ASP B 1 186 ? -40.057 4.978 86.976 1.00 28.36 -165 ASP B C 1
ATOM 4860 O O . ASP B 1 186 ? -40.612 5.210 88.056 1.00 28.27 -165 ASP B O 1
ATOM 4865 N N . ASN B 1 187 ? -39.174 5.814 86.434 1.00 27.78 -164 ASN B N 1
ATOM 4866 C CA . ASN B 1 187 ? -38.909 7.108 87.066 1.00 27.17 -164 ASN B CA 1
ATOM 4867 C C . ASN B 1 187 ? -39.859 8.175 86.514 1.00 26.86 -164 ASN B C 1
ATOM 4868 O O . ASN B 1 187 ? -40.703 7.872 85.658 1.00 26.54 -164 ASN B O 1
ATOM 4873 N N . ALA B 1 188 ? -39.732 9.411 86.994 1.00 26.13 -163 ALA B N 1
ATOM 4874 C CA . ALA B 1 188 ? -40.640 10.494 86.595 1.00 25.80 -163 ALA B CA 1
ATOM 4875 C C . ALA B 1 188 ? -40.657 10.736 85.085 1.00 25.54 -163 ALA B C 1
ATOM 4876 O O . ALA B 1 188 ? -41.705 11.028 84.518 1.00 25.30 -163 ALA B O 1
ATOM 4878 N N . GLY B 1 189 ? -39.490 10.647 84.458 1.00 25.19 -162 GLY B N 1
ATOM 4879 C CA . GLY B 1 189 ? -39.354 10.890 83.024 1.00 25.43 -162 GLY B CA 1
ATOM 4880 C C . GLY B 1 189 ? -40.059 9.840 82.186 1.00 25.41 -162 GLY B C 1
ATOM 4881 O O . GLY B 1 189 ? -40.747 10.174 81.214 1.00 25.34 -162 GLY B O 1
ATOM 4882 N N . ALA B 1 190 ? -39.892 8.568 82.560 1.00 25.43 -161 ALA B N 1
ATOM 4883 C CA . ALA B 1 190 ? -40.552 7.473 81.839 1.00 25.42 -161 ALA B CA 1
ATOM 4884 C C . ALA B 1 190 ? -42.070 7.528 82.018 1.00 25.40 -161 ALA B C 1
ATOM 4885 O O . ALA B 1 190 ? -42.810 7.268 81.074 1.00 25.70 -161 ALA B O 1
ATOM 4887 N N . LYS B 1 191 ? -42.522 7.894 83.218 1.00 25.67 -160 LYS B N 1
ATOM 4888 C CA . LYS B 1 191 ? -43.951 8.062 83.505 1.00 25.88 -160 LYS B CA 1
ATOM 4889 C C . LYS B 1 191 ? -44.557 9.206 82.701 1.00 25.91 -160 LYS B C 1
ATOM 4890 O O . LYS B 1 191 ? -45.643 9.057 82.148 1.00 25.26 -160 LYS B O 1
ATOM 4896 N N . ALA B 1 192 ? -43.856 10.346 82.662 1.00 25.84 -159 ALA B N 1
ATOM 4897 C CA . ALA B 1 192 ? -44.312 11.526 81.915 1.00 25.39 -159 ALA B CA 1
ATOM 4898 C C . ALA B 1 192 ? -44.437 11.220 80.417 1.00 25.32 -159 ALA B C 1
ATOM 4899 O O . ALA B 1 192 ? -45.395 11.639 79.766 1.00 24.41 -159 ALA B O 1
ATOM 4901 N N . GLY B 1 193 ? -43.470 10.478 79.886 1.00 24.94 -158 GLY B N 1
ATOM 4902 C CA . GLY B 1 193 ? -43.472 10.103 78.476 1.00 25.55 -158 GLY B CA 1
ATOM 4903 C C . GLY B 1 193 ? -44.637 9.201 78.101 1.00 25.75 -158 GLY B C 1
ATOM 4904 O O . GLY B 1 193 ? -45.338 9.452 77.113 1.00 25.76 -158 GLY B O 1
ATOM 4905 N N . LEU B 1 194 ? -44.847 8.147 78.882 1.00 26.13 -157 LEU B N 1
ATOM 4906 C CA . LEU B 1 194 ? -45.925 7.199 78.597 1.00 26.98 -157 LEU B CA 1
ATOM 4907 C C . LEU B 1 194 ? -47.283 7.851 78.838 1.00 26.82 -157 LEU B C 1
ATOM 4908 O O . LEU B 1 194 ? -48.233 7.615 78.083 1.00 26.77 -157 LEU B O 1
ATOM 4913 N N . THR B 1 195 ? -47.375 8.649 79.902 1.00 26.59 -156 THR B N 1
ATOM 4914 C CA . THR B 1 195 ? -48.599 9.373 80.201 1.00 26.59 -156 THR B CA 1
ATOM 4915 C C . THR B 1 195 ? -48.997 10.259 79.024 1.00 26.82 -156 THR B C 1
ATOM 4916 O O . THR B 1 195 ? -50.169 10.310 78.662 1.00 26.91 -156 THR B O 1
ATOM 4920 N N . PHE B 1 196 ? -48.026 10.940 78.420 1.00 26.54 -155 PHE B N 1
ATOM 4921 C CA . PHE B 1 196 ? -48.313 11.740 77.239 1.00 26.95 -155 PHE B CA 1
ATOM 4922 C C . PHE B 1 196 ? -48.897 10.888 76.120 1.00 26.81 -155 PHE B C 1
ATOM 4923 O O . PHE B 1 196 ? -49.866 11.291 75.475 1.00 27.33 -155 PHE B O 1
ATOM 4931 N N . LEU B 1 197 ? -48.307 9.717 75.890 1.00 26.90 -154 LEU B N 1
ATOM 4932 C CA . LEU B 1 197 ? -48.759 8.827 74.815 1.00 27.13 -154 LEU B CA 1
ATOM 4933 C C . LEU B 1 197 ? -50.172 8.321 75.085 1.00 26.36 -154 LEU B C 1
ATOM 4934 O O . LEU B 1 197 ? -51.019 8.293 74.197 1.00 25.71 -154 LEU B O 1
ATOM 4939 N N . VAL B 1 198 ? -50.418 7.927 76.324 1.00 26.71 -153 VAL B N 1
ATOM 4940 C CA . VAL B 1 198 ? -51.752 7.508 76.765 1.00 27.11 -153 VAL B CA 1
ATOM 4941 C C . VAL B 1 198 ? -52.815 8.617 76.566 1.00 27.49 -153 VAL B C 1
ATOM 4942 O O . VAL B 1 198 ? -53.956 8.347 76.179 1.00 27.46 -153 VAL B O 1
ATOM 4946 N N . ASP B 1 199 ? -52.414 9.857 76.818 1.00 28.19 -152 ASP B N 1
ATOM 4947 C CA . ASP B 1 199 ? -53.276 11.027 76.667 1.00 29.04 -152 ASP B CA 1
ATOM 4948 C C . ASP B 1 199 ? -53.648 11.294 75.203 1.00 29.08 -152 ASP B C 1
ATOM 4949 O O . ASP B 1 199 ? -54.779 11.679 74.920 1.00 29.16 -152 ASP B O 1
ATOM 4954 N N . LEU B 1 200 ? -52.699 11.088 74.284 1.00 29.21 -151 LEU B N 1
ATOM 4955 C CA . LEU B 1 200 ? -52.981 11.177 72.840 1.00 29.53 -151 LEU B CA 1
ATOM 4956 C C . LEU B 1 200 ? -54.100 10.206 72.454 1.00 29.58 -151 LEU B C 1
ATOM 4957 O O . LEU B 1 200 ? -55.031 10.561 71.717 1.00 29.87 -151 LEU B O 1
ATOM 4962 N N . ILE B 1 201 ? -54.006 8.987 72.976 1.00 28.94 -150 ILE B N 1
ATOM 4963 C CA . ILE B 1 201 ? -54.998 7.943 72.734 1.00 28.98 -150 ILE B CA 1
ATOM 4964 C C . ILE B 1 201 ? -56.373 8.246 73.386 1.00 29.05 -150 ILE B C 1
ATOM 4965 O O . ILE B 1 201 ? -57.419 8.118 72.733 1.00 28.96 -150 ILE B O 1
ATOM 4970 N N . LYS B 1 202 ? -56.367 8.645 74.656 1.00 29.14 -149 LYS B N 1
ATOM 4971 C CA . LYS B 1 202 ? -57.606 8.953 75.370 1.00 29.82 -149 LYS B CA 1
ATOM 4972 C C . LYS B 1 202 ? -58.363 10.100 74.704 1.00 30.12 -149 LYS B C 1
ATOM 4973 O O . LYS B 1 202 ? -59.594 10.102 74.681 1.00 29.61 -149 LYS B O 1
ATOM 4979 N N . ASN B 1 203 ? -57.608 11.056 74.158 1.00 30.36 -148 ASN B N 1
ATOM 4980 C CA . ASN B 1 203 ? -58.162 12.196 73.435 1.00 31.20 -148 ASN B CA 1
ATOM 4981 C C . ASN B 1 203 ? -58.410 11.935 71.940 1.00 31.77 -148 ASN B C 1
ATOM 4982 O O . ASN B 1 203 ? -58.751 12.856 71.195 1.00 32.23 -148 ASN B O 1
ATOM 4987 N N . LYS B 1 204 ? -58.264 10.675 71.529 1.00 32.23 -147 LYS B N 1
ATOM 4988 C CA . LYS B 1 204 ? -58.521 10.213 70.148 1.00 32.93 -147 LYS B CA 1
ATOM 4989 C C . LYS B 1 204 ? -57.595 10.820 69.074 1.00 33.09 -147 LYS B C 1
ATOM 4990 O O . LYS B 1 204 ? -58.031 11.103 67.950 1.00 33.53 -147 LYS B O 1
ATOM 4996 N N . HIS B 1 205 ? -56.324 11.023 69.410 1.00 32.71 -146 HIS B N 1
ATOM 4997 C CA . HIS B 1 205 ? -55.361 11.465 68.411 1.00 32.36 -146 HIS B CA 1
ATOM 4998 C C . HIS B 1 205 ? -54.572 10.267 67.887 1.00 32.93 -146 HIS B C 1
ATOM 4999 O O . HIS B 1 205 ? -53.915 10.357 66.848 1.00 33.08 -146 HIS B O 1
ATOM 5006 N N . MET B 1 206 ? -54.665 9.140 68.591 1.00 32.89 -145 MET B N 1
ATOM 5007 C CA . MET B 1 206 ? -54.056 7.887 68.142 1.00 33.67 -145 MET B CA 1
ATOM 5008 C C . MET B 1 206 ? -54.918 6.708 68.560 1.00 32.96 -145 MET B C 1
ATOM 5009 O O . MET B 1 206 ? -55.626 6.800 69.553 1.00 32.38 -145 MET B O 1
ATOM 5014 N N . ASN B 1 207 ? -54.862 5.608 67.808 1.00 32.80 -144 ASN B N 1
ATOM 5015 C CA . ASN B 1 207 ? -55.542 4.376 68.213 1.00 33.09 -144 ASN B CA 1
ATOM 5016 C C . ASN B 1 207 ? -54.518 3.456 68.859 1.00 32.71 -144 ASN B C 1
ATOM 5017 O O . ASN B 1 207 ? -53.424 3.269 68.317 1.00 32.33 -144 ASN B O 1
ATOM 5022 N N . ALA B 1 208 ? -54.876 2.861 69.993 1.00 32.00 -143 ALA B N 1
ATOM 5023 C CA . ALA B 1 208 ? -53.971 1.943 70.693 1.00 31.61 -143 ALA B CA 1
ATOM 5024 C C . ALA B 1 208 ? -53.710 0.676 69.892 1.00 31.22 -143 ALA B C 1
ATOM 5025 O O . ALA B 1 208 ? -52.744 -0.046 70.159 1.00 31.37 -143 ALA B O 1
ATOM 5027 N N . ASP B 1 209 ? -54.569 0.394 68.918 1.00 31.03 -142 ASP B N 1
ATOM 5028 C CA . ASP B 1 209 ? -54.423 -0.830 68.120 1.00 31.19 -142 ASP B CA 1
ATOM 5029 C C . ASP B 1 209 ? -53.481 -0.693 66.914 1.00 29.69 -142 ASP B C 1
ATOM 5030 O O . ASP B 1 209 ? -53.222 -1.672 66.206 1.00 29.98 -142 ASP B O 1
ATOM 5035 N N . THR B 1 210 ? -52.946 0.497 66.690 1.00 28.15 -141 THR B N 1
ATOM 5036 C CA . THR B 1 210 ? -52.090 0.719 65.523 1.00 27.38 -141 THR B CA 1
ATOM 5037 C C . THR B 1 210 ? -50.844 -0.187 65.569 1.00 27.20 -141 THR B C 1
ATOM 5038 O O . THR B 1 210 ? -50.107 -0.211 66.564 1.00 25.57 -141 THR B O 1
ATOM 5042 N N . ASP B 1 211 ? -50.660 -0.949 64.490 1.00 27.12 -140 ASP B N 1
ATOM 5043 C CA . ASP B 1 211 ? -49.529 -1.863 64.332 1.00 27.99 -140 ASP B CA 1
ATOM 5044 C C . ASP B 1 211 ? -48.686 -1.368 63.162 1.00 28.74 -140 ASP B C 1
ATOM 5045 O O . ASP B 1 211 ? -48.891 -0.257 62.670 1.00 29.44 -140 ASP B O 1
ATOM 5050 N N . TYR B 1 212 ? -47.773 -2.199 62.677 1.00 28.52 -139 TYR B N 1
ATOM 5051 C CA . TYR B 1 212 ? -46.882 -1.796 61.602 1.00 28.76 -139 TYR B CA 1
ATOM 5052 C C . TYR B 1 212 ? -47.637 -1.484 60.313 1.00 28.62 -139 TYR B C 1
ATOM 5053 O O . TYR B 1 212 ? -47.321 -0.503 59.623 1.00 28.33 -139 TYR B O 1
ATOM 5062 N N . SER B 1 213 ? -48.633 -2.312 60.008 1.00 28.24 -138 SER B N 1
ATOM 5063 C CA . SER B 1 213 ? -49.309 -2.287 58.733 1.00 28.83 -138 SER B CA 1
ATOM 5064 C C . SER B 1 213 ? -50.337 -1.170 58.618 1.00 28.85 -138 SER B C 1
ATOM 5065 O O . SER B 1 213 ? -50.580 -0.648 57.526 1.00 29.26 -138 SER B O 1
ATOM 5068 N N . ILE B 1 214 ? -50.999 -0.853 59.718 1.00 27.70 -137 ILE B N 1
ATOM 5069 C CA . ILE B 1 214 ? -51.980 0.222 59.698 1.00 28.15 -137 ILE B CA 1
ATOM 5070 C C . ILE B 1 214 ? -51.225 1.543 59.509 1.00 28.36 -137 ILE B C 1
ATOM 5071 O O . ILE B 1 214 ? -51.596 2.373 58.658 1.00 28.46 -137 ILE B O 1
ATOM 5076 N N . ALA B 1 215 ? -50.148 1.712 60.271 1.00 28.22 -136 ALA B N 1
ATOM 5077 C CA . ALA B 1 215 ? -49.351 2.924 60.164 1.00 28.29 -136 ALA B CA 1
ATOM 5078 C C . ALA B 1 215 ? -48.740 3.084 58.762 1.00 28.72 -136 ALA B C 1
ATOM 5079 O O . ALA B 1 215 ? -48.896 4.130 58.138 1.00 28.15 -136 ALA B O 1
ATOM 5081 N N . GLU B 1 216 ? -48.083 2.051 58.251 1.00 29.20 -135 GLU B N 1
ATOM 5082 C CA . GLU B 1 216 ? -47.531 2.137 56.906 1.00 30.92 -135 GLU B CA 1
ATOM 5083 C C . GLU B 1 216 ? -48.564 2.461 55.831 1.00 30.67 -135 GLU B C 1
ATOM 5084 O O . GLU B 1 216 ? -48.309 3.296 54.956 1.00 30.93 -135 GLU B O 1
ATOM 5090 N N . ALA B 1 217 ? -49.720 1.800 55.880 1.00 30.61 -134 ALA B N 1
ATOM 5091 C CA . ALA B 1 217 ? -50.770 2.039 54.892 1.00 29.96 -134 ALA B CA 1
ATOM 5092 C C . ALA B 1 217 ? -51.336 3.458 54.963 1.00 29.54 -134 ALA B C 1
ATOM 5093 O O . ALA B 1 217 ? -51.483 4.121 53.930 1.00 29.55 -134 ALA B O 1
ATOM 5095 N N . ALA B 1 218 ? -51.661 3.912 56.175 1.00 28.74 -133 ALA B N 1
ATOM 5096 C CA . ALA B 1 218 ? -52.212 5.244 56.390 1.00 27.39 -133 ALA B CA 1
ATOM 5097 C C . ALA B 1 218 ? -51.274 6.344 55.875 1.00 27.06 -133 ALA B C 1
ATOM 5098 O O . ALA B 1 218 ? -51.743 7.333 55.329 1.00 26.99 -133 ALA B O 1
ATOM 5100 N N . PHE B 1 219 ? -49.963 6.173 56.062 1.00 26.39 -132 PHE B N 1
ATOM 5101 C CA . PHE B 1 219 ? -49.007 7.135 55.518 1.00 26.81 -132 PHE B CA 1
ATOM 5102 C C . PHE B 1 219 ? -49.012 7.135 53.976 1.00 26.98 -132 PHE B C 1
ATOM 5103 O O . PHE B 1 219 ? -49.073 8.191 53.365 1.00 26.61 -132 PHE B O 1
ATOM 5111 N N . ASN B 1 220 ? -48.984 5.951 53.362 1.00 28.69 -131 ASN B N 1
ATOM 5112 C CA . ASN B 1 220 ? -49.061 5.817 51.897 1.00 29.65 -131 ASN B CA 1
ATOM 5113 C C . ASN B 1 220 ? -50.339 6.299 51.235 1.00 30.69 -131 ASN B C 1
ATOM 5114 O O . ASN B 1 220 ? -50.329 6.797 50.098 1.00 30.95 -131 ASN B O 1
ATOM 5119 N N . LYS B 1 221 ? -51.459 6.153 51.924 1.00 31.06 -130 LYS B N 1
ATOM 5120 C CA . LYS B 1 221 ? -52.711 6.584 51.332 1.00 31.77 -130 LYS B CA 1
ATOM 5121 C C . LYS B 1 221 ? -52.970 8.071 51.567 1.00 31.38 -130 LYS B C 1
ATOM 5122 O O . LYS B 1 221 ? -54.027 8.581 51.210 1.00 31.55 -130 LYS B O 1
ATOM 5128 N N . GLY B 1 222 ? -51.993 8.760 52.161 1.00 31.22 -129 GLY B N 1
ATOM 5129 C CA . GLY B 1 222 ? -52.113 10.191 52.459 1.00 30.62 -129 GLY B CA 1
ATOM 5130 C C . GLY B 1 222 ? -53.110 10.532 53.554 1.00 30.29 -129 GLY B C 1
ATOM 5131 O O . GLY B 1 222 ? -53.645 11.637 53.578 1.00 30.44 -129 GLY B O 1
ATOM 5132 N N . GLU B 1 223 ? -53.360 9.591 54.467 1.00 29.90 -128 GLU B N 1
ATOM 5133 C CA . GLU B 1 223 ? -54.358 9.799 55.531 1.00 29.47 -128 GLU B CA 1
ATOM 5134 C C . GLU B 1 223 ? -53.755 10.380 56.816 1.00 28.17 -128 GLU B C 1
ATOM 5135 O O . GLU B 1 223 ? -54.456 11.003 57.603 1.00 28.17 -128 GLU B O 1
ATOM 5141 N N . THR B 1 224 ? -52.457 10.173 57.021 1.00 27.26 -127 THR B N 1
ATOM 5142 C CA . THR B 1 224 ? -51.760 10.689 58.208 1.00 26.09 -127 THR B CA 1
ATOM 5143 C C . THR B 1 224 ? -50.530 11.506 57.799 1.00 24.89 -127 THR B C 1
ATOM 5144 O O . THR B 1 224 ? -49.832 11.161 56.839 1.00 24.74 -127 THR B O 1
ATOM 5148 N N . ALA B 1 225 ? -50.286 12.602 58.512 1.00 23.76 -126 ALA B N 1
ATOM 5149 C CA . ALA B 1 225 ? -49.229 13.550 58.143 1.00 23.24 -126 ALA B CA 1
ATOM 5150 C C . ALA B 1 225 ? -47.841 13.066 58.535 1.00 23.06 -126 ALA B C 1
ATOM 5151 O O . ALA B 1 225 ? -46.849 13.503 57.960 1.00 23.15 -126 ALA B O 1
ATOM 5153 N N . MET B 1 226 ? -47.777 12.155 59.504 1.00 22.98 -125 MET B N 1
ATOM 5154 C CA . MET B 1 226 ? -46.500 11.727 60.098 1.00 23.62 -125 MET B CA 1
ATOM 5155 C C . MET B 1 226 ? -46.477 10.264 60.517 1.00 23.36 -125 MET B C 1
ATOM 5156 O O . MET B 1 226 ? -47.509 9.689 60.857 1.00 22.52 -125 MET B O 1
ATOM 5161 N N . THR B 1 227 ? -45.278 9.689 60.541 1.00 23.62 -124 THR B N 1
ATOM 5162 C CA . THR B 1 227 ? -45.037 8.360 61.104 1.00 24.35 -124 THR B CA 1
ATOM 5163 C C . THR B 1 227 ? -43.634 8.350 61.711 1.00 24.55 -124 THR B C 1
ATOM 5164 O O . THR B 1 227 ? -42.849 9.288 61.487 1.00 24.24 -124 THR B O 1
ATOM 5168 N N . ILE B 1 228 ? -43.337 7.304 62.481 1.00 23.82 -123 ILE B N 1
ATOM 5169 C CA . ILE B 1 228 ? -42.029 7.113 63.078 1.00 23.54 -123 ILE B CA 1
ATOM 5170 C C . ILE B 1 228 ? -41.486 5.789 62.548 1.00 24.19 -123 ILE B C 1
ATOM 5171 O O . ILE B 1 228 ? -42.135 4.731 62.677 1.00 23.69 -123 ILE B O 1
ATOM 5176 N N . ASN B 1 229 ? -40.320 5.842 61.910 1.00 23.93 -122 ASN B N 1
ATOM 5177 C CA . ASN B 1 229 ? -39.717 4.614 61.408 1.00 23.90 -122 ASN B CA 1
ATOM 5178 C C . ASN B 1 229 ? -38.246 4.799 61.062 1.00 23.97 -122 ASN B C 1
ATOM 5179 O O . ASN B 1 229 ? -37.722 5.904 61.138 1.00 23.36 -122 ASN B O 1
ATOM 5184 N N . GLY B 1 230 ? -37.611 3.707 60.664 1.00 23.41 -121 GLY B N 1
ATOM 5185 C CA . GLY B 1 230 ? -36.193 3.685 60.382 1.00 23.68 -121 GLY B CA 1
ATOM 5186 C C . GLY B 1 230 ? -36.030 3.831 58.887 1.00 24.98 -121 GLY B C 1
ATOM 5187 O O . GLY B 1 230 ? -37.027 3.880 58.149 1.00 24.12 -121 GLY B O 1
ATOM 5188 N N . PRO B 1 231 ? -34.775 3.917 58.435 1.00 26.12 -120 PRO B N 1
ATOM 5189 C CA . PRO B 1 231 ? -34.419 4.069 57.032 1.00 26.72 -120 PRO B CA 1
ATOM 5190 C C . PRO B 1 231 ? -34.903 2.941 56.135 1.00 26.48 -120 PRO B C 1
ATOM 5191 O O . PRO B 1 231 ? -35.221 3.192 54.981 1.00 26.27 -120 PRO B O 1
ATOM 5195 N N . TRP B 1 232 ? -34.962 1.715 56.649 1.00 26.70 -119 TRP B N 1
ATOM 5196 C CA . TRP B 1 232 ? -35.468 0.590 55.856 1.00 27.84 -119 TRP B CA 1
ATOM 5197 C C . TRP B 1 232 ? -36.869 0.851 55.291 1.00 27.58 -119 TRP B C 1
ATOM 5198 O O . TRP B 1 232 ? -37.217 0.345 54.245 1.00 27.61 -119 TRP B O 1
ATOM 5209 N N . ALA B 1 233 ? -37.672 1.640 55.995 1.00 27.43 -118 ALA B N 1
ATOM 5210 C CA . ALA B 1 233 ? -39.041 1.926 55.559 1.00 26.75 -118 ALA B CA 1
ATOM 5211 C C . ALA B 1 233 ? -39.143 2.999 54.473 1.00 27.17 -118 ALA B C 1
ATOM 5212 O O . ALA B 1 233 ? -40.200 3.163 53.871 1.00 26.67 -118 ALA B O 1
ATOM 5214 N N . TRP B 1 234 ? -38.056 3.722 54.199 1.00 27.25 -117 TRP B N 1
ATOM 5215 C CA . TRP B 1 234 ? -38.116 4.784 53.192 1.00 28.44 -117 TRP B CA 1
ATOM 5216 C C . TRP B 1 234 ? -38.553 4.293 51.825 1.00 29.35 -117 TRP B C 1
ATOM 5217 O O . TRP B 1 234 ? -39.252 5.000 51.101 1.00 28.79 -117 TRP B O 1
ATOM 5228 N N . SER B 1 235 ? -38.129 3.089 51.466 1.00 31.07 -116 SER B N 1
ATOM 5229 C CA . SER B 1 235 ? -38.444 2.562 50.141 1.00 32.90 -116 SER B CA 1
ATOM 5230 C C . SER B 1 235 ? -39.869 2.018 50.005 1.00 33.35 -116 SER B C 1
ATOM 5231 O O . SER B 1 235 ? -40.363 1.919 48.886 1.00 34.10 -116 SER B O 1
ATOM 5234 N N . ASN B 1 236 ? -40.518 1.683 51.125 1.00 34.20 -115 ASN B N 1
ATOM 5235 C CA . ASN B 1 236 ? -41.950 1.291 51.139 1.00 34.73 -115 ASN B CA 1
ATOM 5236 C C . ASN B 1 236 ? -42.951 2.445 50.917 1.00 34.55 -115 ASN B C 1
ATOM 5237 O O . ASN B 1 236 ? -44.159 2.204 50.752 1.00 34.54 -115 ASN B O 1
ATOM 5242 N N . ILE B 1 237 ? -42.468 3.689 50.956 1.00 33.42 -114 ILE B N 1
ATOM 5243 C CA . ILE B 1 237 ? -43.320 4.861 50.744 1.00 32.40 -114 ILE B CA 1
ATOM 5244 C C . ILE B 1 237 ? -43.705 4.994 49.260 1.00 32.64 -114 ILE B C 1
ATOM 5245 O O . ILE B 1 237 ? -42.855 4.908 48.381 1.00 32.48 -114 ILE B O 1
ATOM 5250 N N . ASP B 1 238 ? -45.000 5.169 49.004 1.00 32.72 -113 ASP B N 1
ATOM 5251 C CA . ASP B 1 238 ? -45.521 5.342 47.654 1.00 33.19 -113 ASP B CA 1
ATOM 5252 C C . ASP B 1 238 ? -45.231 6.750 47.142 1.00 33.15 -113 ASP B C 1
ATOM 5253 O O . ASP B 1 238 ? -46.052 7.671 47.268 1.00 33.03 -113 ASP B O 1
ATOM 5258 N N . THR B 1 239 ? -44.058 6.894 46.543 1.00 33.19 -112 THR B N 1
ATOM 5259 C CA . THR B 1 239 ? -43.581 8.192 46.079 1.00 33.80 -112 THR B CA 1
ATOM 5260 C C . THR B 1 239 ? -44.268 8.682 44.801 1.00 33.74 -112 THR B C 1
ATOM 5261 O O . THR B 1 239 ? -44.099 9.833 44.407 1.00 33.73 -112 THR B O 1
ATOM 5265 N N . SER B 1 240 ? -45.047 7.813 44.163 1.00 33.47 -111 SER B N 1
ATOM 5266 C CA . SER B 1 240 ? -45.847 8.217 43.020 1.00 33.27 -111 SER B CA 1
ATOM 5267 C C . SER B 1 240 ? -47.007 9.105 43.469 1.00 33.03 -111 SER B C 1
ATOM 5268 O O . SER B 1 240 ? -47.612 9.783 42.649 1.00 32.57 -111 SER B O 1
ATOM 5271 N N . LYS B 1 241 ? -47.287 9.110 44.776 1.00 32.93 -110 LYS B N 1
ATOM 5272 C CA . LYS B 1 241 ? -48.434 9.826 45.342 1.00 32.94 -110 LYS B CA 1
ATOM 5273 C C . LYS B 1 241 ? -48.102 10.718 46.538 1.00 31.95 -110 LYS B C 1
ATOM 5274 O O . LYS B 1 241 ? -48.807 11.696 46.783 1.00 31.78 -110 LYS B O 1
ATOM 5280 N N . VAL B 1 242 ? -47.038 10.382 47.270 1.00 30.44 -109 VAL B N 1
ATOM 5281 C CA . VAL B 1 242 ? -46.690 11.062 48.526 1.00 29.57 -109 VAL B CA 1
ATOM 5282 C C . VAL B 1 242 ? -45.337 11.771 48.417 1.00 28.75 -109 VAL B C 1
ATOM 5283 O O . VAL B 1 242 ? -44.337 11.166 48.013 1.00 28.64 -109 VAL B O 1
ATOM 5287 N N . ASN B 1 243 ? -45.328 13.059 48.752 1.00 27.51 -108 ASN B N 1
ATOM 5288 C CA . ASN B 1 243 ? -44.093 13.837 48.872 1.00 26.97 -108 ASN B CA 1
ATOM 5289 C C . ASN B 1 243 ? -43.668 13.865 50.344 1.00 26.58 -108 ASN B C 1
ATOM 5290 O O . ASN B 1 243 ? -44.301 14.541 51.152 1.00 26.47 -108 ASN B O 1
ATOM 5295 N N . TYR B 1 244 ? -42.622 13.117 50.692 1.00 26.33 -107 TYR B N 1
ATOM 5296 C CA . TYR B 1 244 ? -42.212 12.964 52.098 1.00 26.31 -107 TYR B CA 1
ATOM 5297 C C . TYR B 1 244 ? -40.847 13.553 52.424 1.00 25.98 -107 TYR B C 1
ATOM 5298 O O . TYR B 1 244 ? -39.989 13.689 51.555 1.00 25.96 -107 TYR B O 1
ATOM 5307 N N . GLY B 1 245 ? -40.676 13.901 53.693 1.00 25.39 -106 GLY B N 1
ATOM 5308 C CA . GLY B 1 245 ? -39.396 14.303 54.237 1.00 25.48 -106 GLY B CA 1
ATOM 5309 C C . GLY B 1 245 ? -39.088 13.512 55.492 1.00 25.79 -106 GLY B C 1
ATOM 5310 O O . GLY B 1 245 ? -39.942 12.794 56.027 1.00 25.32 -106 GLY B O 1
ATOM 5311 N N . VAL B 1 246 ? -37.848 13.627 55.950 1.00 26.27 -105 VAL B N 1
ATOM 5312 C CA . VAL B 1 246 ? -37.384 12.939 57.153 1.00 26.00 -105 VAL B CA 1
ATOM 5313 C C . VAL B 1 246 ? -36.720 13.992 58.032 1.00 26.56 -105 VAL B C 1
ATOM 5314 O O . VAL B 1 246 ? -35.903 14.793 57.554 1.00 26.14 -105 VAL B O 1
ATOM 5318 N N . THR B 1 247 ? -37.082 14.003 59.309 1.00 26.22 -104 THR B N 1
ATOM 5319 C CA . THR B 1 247 ? -36.517 14.978 60.222 1.00 26.62 -104 THR B CA 1
ATOM 5320 C C . THR B 1 247 ? -36.297 14.344 61.581 1.00 27.15 -104 THR B C 1
ATOM 5321 O O . THR B 1 247 ? -36.659 13.175 61.811 1.00 27.98 -104 THR B O 1
ATOM 5325 N N . VAL B 1 248 ? -35.686 15.105 62.477 1.00 28.14 -103 VAL B N 1
ATOM 5326 C CA . VAL B 1 248 ? -35.484 14.649 63.840 1.00 28.74 -103 VAL B CA 1
ATOM 5327 C C . VAL B 1 248 ? -36.834 14.427 64.557 1.00 28.19 -103 VAL B C 1
ATOM 5328 O O . VAL B 1 248 ? -37.823 15.109 64.271 1.00 28.29 -103 VAL B O 1
ATOM 5332 N N . LEU B 1 249 ? -36.868 13.469 65.482 1.00 27.78 -102 LEU B N 1
ATOM 5333 C CA . LEU B 1 249 ? -38.024 13.307 66.371 1.00 27.54 -102 LEU B CA 1
ATOM 5334 C C . LEU B 1 249 ? -38.261 14.570 67.204 1.00 27.89 -102 LEU B C 1
ATOM 5335 O O . LEU B 1 249 ? -37.316 15.322 67.483 1.00 28.25 -102 LEU B O 1
ATOM 5340 N N . PRO B 1 250 ? -39.522 14.841 67.576 1.00 27.61 -101 PRO B N 1
ATOM 5341 C CA . PRO B 1 250 ? -39.699 16.086 68.300 1.00 27.83 -101 PRO B CA 1
ATOM 5342 C C . PRO B 1 250 ? -39.214 16.013 69.747 1.00 27.44 -101 PRO B C 1
ATOM 5343 O O . PRO B 1 250 ? -38.959 14.938 70.275 1.00 27.07 -101 PRO B O 1
ATOM 5347 N N . THR B 1 251 ? -39.087 17.174 70.371 1.00 27.95 -100 THR B N 1
ATOM 5348 C CA . THR B 1 251 ? -38.712 17.260 71.776 1.00 27.78 -100 THR B CA 1
ATOM 5349 C C . THR B 1 251 ? -39.917 16.983 72.679 1.00 27.45 -100 THR B C 1
ATOM 5350 O O . THR B 1 251 ? -41.080 17.140 72.277 1.00 26.79 -100 THR B O 1
ATOM 5354 N N . PHE B 1 252 ? -39.628 16.596 73.913 1.00 27.16 -99 PHE B N 1
ATOM 5355 C CA . PHE B 1 252 ? -40.667 16.440 74.913 1.00 26.81 -99 PHE B CA 1
ATOM 5356 C C . PHE B 1 252 ? -40.203 17.115 76.193 1.00 26.91 -99 PHE B C 1
ATOM 5357 O O . PHE B 1 252 ? -39.112 16.833 76.685 1.00 25.93 -99 PHE B O 1
ATOM 5365 N N . LYS B 1 253 ? -41.041 18.019 76.705 1.00 27.22 -98 LYS B N 1
ATOM 5366 C CA . LYS B 1 253 ? -40.693 18.923 77.808 1.00 28.24 -98 LYS B CA 1
ATOM 5367 C C . LYS B 1 253 ? -39.318 19.562 77.567 1.00 28.12 -98 LYS B C 1
ATOM 5368 O O . LYS B 1 253 ? -38.473 19.603 78.460 1.00 28.12 -98 LYS B O 1
ATOM 5374 N N . GLY B 1 254 ? -39.105 20.032 76.337 1.00 28.11 -97 GLY B N 1
ATOM 5375 C CA . GLY B 1 254 ? -37.871 20.719 75.953 1.00 27.94 -97 GLY B CA 1
ATOM 5376 C C . GLY B 1 254 ? -36.678 19.809 75.727 1.00 28.26 -97 GLY B C 1
ATOM 5377 O O . GLY B 1 254 ? -35.593 20.282 75.382 1.00 28.29 -97 GLY B O 1
ATOM 5378 N N . GLN B 1 255 ? -36.869 18.500 75.901 1.00 27.62 -96 GLN B N 1
ATOM 5379 C CA . GLN B 1 255 ? -35.764 17.552 75.830 1.00 28.00 -96 GLN B CA 1
ATOM 5380 C C . GLN B 1 255 ? -35.844 16.755 74.533 1.00 27.83 -96 GLN B C 1
ATOM 5381 O O . GLN B 1 255 ? -36.923 16.301 74.173 1.00 27.89 -96 GLN B O 1
ATOM 5387 N N . PRO B 1 256 ? -34.710 16.571 73.835 1.00 28.21 -95 PRO B N 1
ATOM 5388 C CA . PRO B 1 256 ? -34.762 15.775 72.586 1.00 28.74 -95 PRO B CA 1
ATOM 5389 C C . PRO B 1 256 ? -35.252 14.349 72.843 1.00 29.54 -95 PRO B C 1
ATOM 5390 O O . PRO B 1 256 ? -34.918 13.778 73.882 1.00 29.34 -95 PRO B O 1
ATOM 5394 N N . SER B 1 257 ? -36.055 13.788 71.931 1.00 30.23 -94 SER B N 1
ATOM 5395 C CA . SER B 1 257 ? -36.365 12.352 71.994 1.00 30.46 -94 SER B CA 1
ATOM 5396 C C . SER B 1 257 ? -35.030 11.612 71.944 1.00 30.65 -94 SER B C 1
ATOM 5397 O O . SER B 1 257 ? -34.049 12.116 71.404 1.00 30.46 -94 SER B O 1
ATOM 5400 N N . LYS B 1 258 ? -34.994 10.435 72.547 1.00 30.53 -93 LYS B N 1
ATOM 5401 C CA . LYS B 1 258 ? -33.758 9.697 72.694 1.00 30.66 -93 LYS B CA 1
ATOM 5402 C C . LYS B 1 258 ? -33.976 8.282 72.212 1.00 29.50 -93 LYS B C 1
ATOM 5403 O O . LYS B 1 258 ? -34.107 7.380 73.012 1.00 29.88 -93 LYS B O 1
ATOM 5409 N N . PRO B 1 259 ? -34.009 8.083 70.892 1.00 29.23 -92 PRO B N 1
ATOM 5410 C CA . PRO B 1 259 ? -34.210 6.720 70.399 1.00 28.59 -92 PRO B CA 1
ATOM 5411 C C . PRO B 1 259 ? -33.035 5.806 70.759 1.00 28.99 -92 PRO B C 1
ATOM 5412 O O . PRO B 1 259 ? -31.879 6.252 70.769 1.00 28.39 -92 PRO B O 1
ATOM 5416 N N . PHE B 1 260 ? -33.341 4.550 71.090 1.00 29.01 -91 PHE B N 1
ATOM 5417 C CA . PHE B 1 260 ? -32.313 3.532 71.229 1.00 29.61 -91 PHE B CA 1
ATOM 5418 C C . PHE B 1 260 ? -31.792 3.181 69.835 1.00 29.58 -91 PHE B C 1
ATOM 5419 O O . PHE B 1 260 ? -32.571 2.772 68.974 1.00 30.58 -91 PHE B O 1
ATOM 5427 N N . VAL B 1 261 ? -30.486 3.353 69.624 1.00 28.47 -90 VAL B N 1
ATOM 5428 C CA . VAL B 1 261 ? -29.840 3.117 68.337 1.00 28.34 -90 VAL B CA 1
ATOM 5429 C C . VAL B 1 261 ? -29.274 1.678 68.218 1.00 28.27 -90 VAL B C 1
ATOM 5430 O O . VAL B 1 261 ? -28.612 1.174 69.125 1.00 27.62 -90 VAL B O 1
ATOM 5434 N N . GLY B 1 262 ? -29.595 1.008 67.117 1.00 27.98 -89 GLY B N 1
ATOM 5435 C CA . GLY B 1 262 ? -29.108 -0.342 66.876 1.00 27.86 -89 GLY B CA 1
ATOM 5436 C C . GLY B 1 262 ? -28.013 -0.402 65.834 1.00 28.65 -89 GLY B C 1
ATOM 5437 O O . GLY B 1 262 ? -27.943 0.423 64.905 1.00 29.23 -89 GLY B O 1
ATOM 5438 N N . VAL B 1 263 ? -27.140 -1.388 65.980 1.00 27.51 -88 VAL B N 1
ATOM 5439 C CA . VAL B 1 263 ? -26.186 -1.661 64.925 1.00 25.68 -88 VAL B CA 1
ATOM 5440 C C . VAL B 1 263 ? -26.635 -2.998 64.378 1.00 24.96 -88 VAL B C 1
ATOM 5441 O O . VAL B 1 263 ? -26.527 -4.009 65.061 1.00 23.70 -88 VAL B O 1
ATOM 5445 N N . LEU B 1 264 ? -27.199 -2.974 63.174 1.00 24.53 -87 LEU B N 1
ATOM 5446 C CA . LEU B 1 264 ? -27.510 -4.208 62.464 1.00 25.07 -87 LEU B CA 1
ATOM 5447 C C . LEU B 1 264 ? -26.205 -4.983 62.317 1.00 24.55 -87 LEU B C 1
ATOM 5448 O O . LEU B 1 264 ? -25.227 -4.452 61.779 1.00 24.03 -87 LEU B O 1
ATOM 5453 N N . SER B 1 265 ? -26.206 -6.228 62.792 1.00 24.32 -86 SER B N 1
ATOM 5454 C CA . SER B 1 265 ? -24.996 -7.031 62.860 1.00 24.92 -86 SER B CA 1
ATOM 5455 C C . SER B 1 265 ? -25.215 -8.427 62.351 1.00 24.95 -86 SER B C 1
ATOM 5456 O O . SER B 1 265 ? -26.345 -8.951 62.376 1.00 23.85 -86 SER B O 1
ATOM 5459 N N . ALA B 1 266 ? -24.125 -9.059 61.921 1.00 24.12 -85 ALA B N 1
ATOM 5460 C CA . ALA B 1 266 ? -24.244 -10.392 61.340 1.00 23.57 -85 ALA B CA 1
ATOM 5461 C C . ALA B 1 266 ? -23.439 -11.352 62.180 1.00 23.55 -85 ALA B C 1
ATOM 5462 O O . ALA B 1 266 ? -22.222 -11.224 62.241 1.00 24.26 -85 ALA B O 1
ATOM 5464 N N . GLY B 1 267 ? -24.103 -12.297 62.846 1.00 23.18 -84 GLY B N 1
ATOM 5465 C CA . GLY B 1 267 ? -23.389 -13.293 63.654 1.00 22.94 -84 GLY B CA 1
ATOM 5466 C C . GLY B 1 267 ? -23.260 -14.620 62.936 1.00 23.59 -84 GLY B C 1
ATOM 5467 O O . GLY B 1 267 ? -24.067 -14.944 62.069 1.00 23.68 -84 GLY B O 1
ATOM 5468 N N . ILE B 1 268 ? -22.236 -15.385 63.308 1.00 23.61 -83 ILE B N 1
ATOM 5469 C CA . ILE B 1 268 ? -22.014 -16.702 62.744 1.00 24.01 -83 ILE B CA 1
ATOM 5470 C C . ILE B 1 268 ? -22.417 -17.756 63.776 1.00 24.42 -83 ILE B C 1
ATOM 5471 O O . ILE B 1 268 ? -21.912 -17.755 64.907 1.00 24.94 -83 ILE B O 1
ATOM 5476 N N . ASN B 1 269 ? -23.327 -18.644 63.381 1.00 24.19 -82 ASN B N 1
ATOM 5477 C CA . ASN B 1 269 ? -23.828 -19.712 64.261 1.00 25.07 -82 ASN B CA 1
ATOM 5478 C C . ASN B 1 269 ? -22.656 -20.567 64.754 1.00 25.37 -82 ASN B C 1
ATOM 5479 O O . ASN B 1 269 ? -21.894 -21.086 63.937 1.00 25.55 -82 ASN B O 1
ATOM 5484 N N . ALA B 1 270 ? -22.490 -20.699 66.074 1.00 25.81 -81 ALA B N 1
ATOM 5485 C CA . ALA B 1 270 ? -21.415 -21.541 66.622 1.00 26.41 -81 ALA B CA 1
ATOM 5486 C C . ALA B 1 270 ? -21.502 -22.982 66.111 1.00 26.65 -81 ALA B C 1
ATOM 5487 O O . ALA B 1 270 ? -20.498 -23.697 66.066 1.00 27.01 -81 ALA B O 1
ATOM 5489 N N . ALA B 1 271 ? -22.704 -23.411 65.736 1.00 27.12 -80 ALA B N 1
ATOM 5490 C CA . ALA B 1 271 ? -22.913 -24.789 65.289 1.00 27.67 -80 ALA B CA 1
ATOM 5491 C C . ALA B 1 271 ? -22.620 -24.985 63.797 1.00 27.83 -80 ALA B C 1
ATOM 5492 O O . ALA B 1 271 ? -22.628 -26.113 63.306 1.00 27.79 -80 ALA B O 1
ATOM 5494 N N . SER B 1 272 ? -22.361 -23.897 63.080 1.00 27.50 -79 SER B N 1
ATOM 5495 C CA . SER B 1 272 ? -22.183 -23.986 61.625 1.00 27.88 -79 SER B CA 1
ATOM 5496 C C . SER B 1 272 ? -20.861 -24.648 61.219 1.00 27.80 -79 SER B C 1
ATOM 5497 O O . SER B 1 272 ? -19.809 -24.258 61.709 1.00 28.01 -79 SER B O 1
ATOM 5500 N N . PRO B 1 273 ? -20.912 -25.614 60.278 1.00 27.97 -78 PRO B N 1
ATOM 5501 C CA . PRO B 1 273 ? -19.701 -26.199 59.692 1.00 27.93 -78 PRO B CA 1
ATOM 5502 C C . PRO B 1 273 ? -19.184 -25.332 58.534 1.00 27.95 -78 PRO B C 1
ATOM 5503 O O . PRO B 1 273 ? -18.292 -25.743 57.793 1.00 27.84 -78 PRO B O 1
ATOM 5507 N N . ASN B 1 274 ? -19.753 -24.142 58.373 1.00 27.13 -77 ASN B N 1
ATOM 5508 C CA . ASN B 1 274 ? -19.410 -23.270 57.251 1.00 27.36 -77 ASN B CA 1
ATOM 5509 C C . ASN B 1 274 ? -18.837 -21.928 57.712 1.00 27.17 -77 ASN B C 1
ATOM 5510 O O . ASN B 1 274 ? -19.036 -20.907 57.059 1.00 27.25 -77 ASN B O 1
ATOM 5515 N N . LYS B 1 275 ? -18.133 -21.923 58.844 1.00 27.10 -76 LYS B N 1
ATOM 5516 C CA . LYS B 1 275 ? -17.643 -20.661 59.420 1.00 27.00 -76 LYS B CA 1
ATOM 5517 C C . LYS B 1 275 ? -16.663 -19.910 58.496 1.00 27.18 -76 LYS B C 1
ATOM 5518 O O . LYS B 1 275 ? -16.678 -18.684 58.446 1.00 26.03 -76 LYS B O 1
ATOM 5524 N N . GLU B 1 276 ? -15.839 -20.640 57.743 1.00 27.08 -75 GLU B N 1
ATOM 5525 C CA . GLU B 1 276 ? -14.870 -19.981 56.849 1.00 27.89 -75 GLU B CA 1
ATOM 5526 C C . GLU B 1 276 ? -15.591 -19.369 55.635 1.00 27.16 -75 GLU B C 1
ATOM 5527 O O . GLU B 1 276 ? -15.253 -18.278 55.179 1.00 27.11 -75 GLU B O 1
ATOM 5533 N N . LEU B 1 277 ? -16.610 -20.063 55.142 1.00 26.55 -74 LEU B N 1
ATOM 5534 C CA . LEU B 1 277 ? -17.463 -19.545 54.073 1.00 26.10 -74 LEU B CA 1
ATOM 5535 C C . LEU B 1 277 ? -18.229 -18.293 54.478 1.00 25.67 -74 LEU B C 1
ATOM 5536 O O . LEU B 1 277 ? -18.335 -17.334 53.692 1.00 24.60 -74 LEU B O 1
ATOM 5541 N N . ALA B 1 278 ? -18.789 -18.338 55.691 1.00 25.15 -73 ALA B N 1
ATOM 5542 C CA . ALA B 1 278 ? -19.525 -17.219 56.279 1.00 25.20 -73 ALA B CA 1
ATOM 5543 C C . ALA B 1 278 ? -18.614 -16.017 56.445 1.00 24.83 -73 ALA B C 1
ATOM 5544 O O . ALA B 1 278 ? -19.003 -14.891 56.128 1.00 24.85 -73 ALA B O 1
ATOM 5546 N N . LYS B 1 279 ? -17.391 -16.254 56.932 1.00 24.80 -72 LYS B N 1
ATOM 5547 C CA . LYS B 1 279 ? -16.450 -15.155 57.131 1.00 24.98 -72 LYS B CA 1
ATOM 5548 C C . LYS B 1 279 ? -16.074 -14.541 55.792 1.00 24.68 -72 LYS B C 1
ATOM 5549 O O . LYS B 1 279 ? -16.033 -13.320 55.661 1.00 25.00 -72 LYS B O 1
ATOM 5555 N N . GLU B 1 280 ? -15.796 -15.386 54.799 1.00 23.98 -71 GLU B N 1
ATOM 5556 C CA . GLU B 1 280 ? -15.492 -14.884 53.473 1.00 24.63 -71 GLU B CA 1
ATOM 5557 C C . GLU B 1 280 ? -16.663 -14.068 52.884 1.00 24.24 -71 GLU B C 1
ATOM 5558 O O . GLU B 1 280 ? -16.456 -13.004 52.308 1.00 24.67 -71 GLU B O 1
ATOM 5564 N N . PHE B 1 281 ? -17.886 -14.580 53.021 1.00 23.01 -70 PHE B N 1
ATOM 5565 C CA . PHE B 1 281 ? -19.039 -13.906 52.450 1.00 22.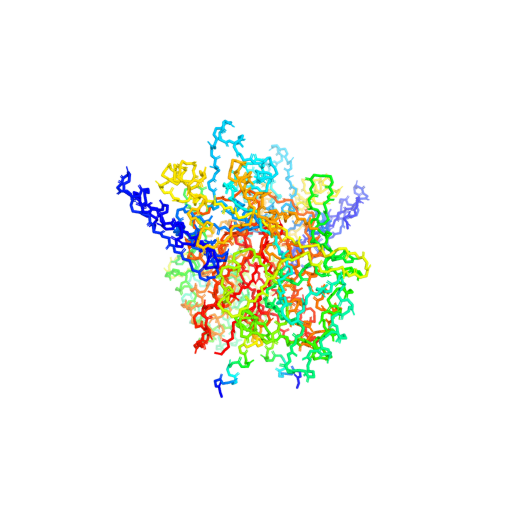81 -70 PHE B CA 1
ATOM 5566 C C . PHE B 1 281 ? -19.202 -12.500 53.071 1.00 22.63 -70 PHE B C 1
ATOM 5567 O O . PHE B 1 281 ? -19.344 -11.522 52.363 1.00 23.03 -70 PHE B O 1
ATOM 5575 N N . LEU B 1 282 ? -19.182 -12.434 54.389 1.00 21.64 -69 LEU B N 1
ATOM 5576 C CA . LEU B 1 282 ? -19.332 -11.163 55.130 1.00 23.11 -69 LEU B CA 1
ATOM 5577 C C . LEU B 1 282 ? -18.212 -10.119 54.931 1.00 23.33 -69 LEU B C 1
ATOM 5578 O O . LEU B 1 282 ? -18.482 -8.926 54.779 1.00 24.32 -69 LEU B O 1
ATOM 5583 N N . GLU B 1 283 ? -16.963 -10.564 54.945 1.00 23.40 -68 GLU B N 1
ATOM 5584 C CA . GLU B 1 283 ? -15.813 -9.658 54.794 1.00 24.19 -68 GLU B CA 1
ATOM 5585 C C . GLU B 1 283 ? -15.525 -9.181 53.371 1.00 24.65 -68 GLU B C 1
ATOM 5586 O O . GLU B 1 283 ? -15.266 -7.990 53.140 1.00 25.56 -68 GLU B O 1
ATOM 5592 N N . ASN B 1 284 ? -15.564 -10.111 52.425 1.00 24.62 -67 ASN B N 1
ATOM 5593 C CA . ASN B 1 284 ? -15.108 -9.861 51.056 1.00 24.70 -67 ASN B CA 1
ATOM 5594 C C . ASN B 1 284 ? -16.230 -9.670 50.037 1.00 24.79 -67 ASN B C 1
ATOM 5595 O O . ASN B 1 284 ? -15.987 -9.232 48.905 1.00 24.87 -67 ASN B O 1
ATOM 5600 N N . TYR B 1 285 ? -17.461 -9.992 50.422 1.00 23.98 -66 TYR B N 1
ATOM 5601 C CA . TYR B 1 285 ? -18.616 -9.779 49.535 1.00 24.35 -66 TYR B CA 1
ATOM 5602 C C . TYR B 1 285 ? -19.613 -8.732 50.087 1.00 24.78 -66 TYR B C 1
ATOM 5603 O O . TYR B 1 285 ? -19.869 -7.717 49.447 1.00 24.51 -66 TYR B O 1
ATOM 5612 N N . LEU B 1 286 ? -20.178 -8.976 51.263 1.00 25.16 -65 LEU B N 1
ATOM 5613 C CA . LEU B 1 286 ? -21.136 -8.007 51.833 1.00 25.22 -65 LEU B CA 1
ATOM 5614 C C . LEU B 1 286 ? -20.501 -6.698 52.262 1.00 25.50 -65 LEU B C 1
ATOM 5615 O O . LEU B 1 286 ? -20.994 -5.642 51.891 1.00 25.87 -65 LEU B O 1
ATOM 5620 N N . LEU B 1 287 ? -19.420 -6.750 53.044 1.00 25.49 -64 LEU B N 1
ATOM 5621 C CA . LEU B 1 287 ? -18.823 -5.511 53.587 1.00 25.57 -64 LEU B CA 1
ATOM 5622 C C . LEU B 1 287 ? -17.856 -4.845 52.628 1.00 25.56 -64 LEU B C 1
ATOM 5623 O O . LEU B 1 2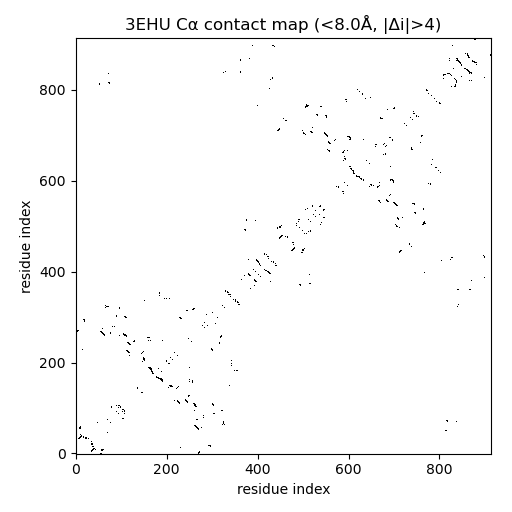87 ? -16.675 -4.654 52.933 1.00 26.60 -64 LEU B O 1
ATOM 5628 N N . THR B 1 288 ? -18.391 -4.496 51.466 1.00 25.30 -63 THR B N 1
ATOM 5629 C CA . THR B 1 288 ? -17.707 -3.753 50.415 1.00 24.81 -63 THR B CA 1
ATOM 5630 C C . THR B 1 288 ? -18.695 -2.701 49.943 1.00 24.83 -63 THR B C 1
ATOM 5631 O O . THR B 1 288 ? -19.906 -2.794 50.229 1.00 23.57 -63 THR B O 1
ATOM 5635 N N . ASP B 1 289 ? -18.182 -1.694 49.233 1.00 24.68 -62 ASP B N 1
ATOM 5636 C CA . ASP B 1 289 ? -19.017 -0.629 48.686 1.00 25.14 -62 ASP B CA 1
ATOM 5637 C C . ASP B 1 289 ? -20.108 -1.205 47.803 1.00 25.08 -62 ASP B C 1
ATOM 5638 O O . ASP B 1 289 ? -21.263 -0.826 47.919 1.00 24.40 -62 ASP B O 1
ATOM 5643 N N . GLU B 1 290 ? -19.734 -2.149 46.940 1.00 25.65 -61 GLU B N 1
ATOM 5644 C CA . GLU B 1 290 ? -20.659 -2.790 46.008 1.00 25.47 -61 GLU B CA 1
ATOM 5645 C C . GLU B 1 290 ? -21.706 -3.669 46.706 1.00 25.30 -61 GLU B C 1
ATOM 5646 O O . GLU B 1 290 ? -22.879 -3.683 46.313 1.00 24.01 -61 GLU B O 1
ATOM 5652 N N . GLY B 1 291 ? -21.277 -4.395 47.737 1.00 25.34 -60 GLY B N 1
ATOM 5653 C CA . GLY B 1 291 ? -22.162 -5.251 48.522 1.00 25.67 -60 GLY B CA 1
ATOM 5654 C C . GLY B 1 291 ? -23.195 -4.474 49.320 1.00 25.39 -60 GLY B C 1
ATOM 5655 O O . GLY B 1 291 ? -24.388 -4.809 49.316 1.00 25.90 -60 GLY B O 1
ATOM 5656 N N . LEU B 1 292 ? -22.753 -3.449 50.028 1.00 25.73 -59 LEU B N 1
ATOM 5657 C CA . LEU B 1 292 ? -23.693 -2.626 50.798 1.00 25.39 -59 LEU B CA 1
ATOM 5658 C C . LEU B 1 292 ? -24.624 -1.827 49.902 1.00 25.77 -59 LEU B C 1
ATOM 5659 O O . LEU B 1 292 ? -25.801 -1.687 50.219 1.00 25.51 -59 LEU B O 1
ATOM 5664 N N . GLU B 1 293 ? -24.101 -1.324 48.785 1.00 26.15 -58 GLU B N 1
ATOM 5665 C CA . GLU B 1 293 ? -24.924 -0.682 47.748 1.00 27.15 -58 GLU B CA 1
ATOM 5666 C C . GLU B 1 293 ? -26.075 -1.587 47.232 1.00 26.15 -58 GLU B C 1
ATOM 5667 O O . GLU B 1 293 ? -27.201 -1.132 47.070 1.00 26.21 -58 GLU B O 1
ATOM 5673 N N . ALA B 1 294 ? -25.783 -2.860 46.983 1.00 25.44 -57 ALA B N 1
ATOM 5674 C CA . ALA B 1 294 ? -26.803 -3.845 46.613 1.00 25.11 -57 ALA B CA 1
ATOM 5675 C C . ALA B 1 294 ? -27.950 -3.915 47.623 1.00 24.93 -57 ALA B C 1
ATOM 5676 O O . ALA B 1 294 ? -29.119 -3.903 47.245 1.00 24.15 -57 ALA B O 1
ATOM 5678 N N . VAL B 1 295 ? -27.610 -3.967 48.907 1.00 25.94 -56 VAL B N 1
ATOM 5679 C CA . VAL B 1 295 ? -28.613 -4.051 49.976 1.00 26.50 -56 VAL B CA 1
ATOM 5680 C C . VAL B 1 295 ? -29.374 -2.722 50.063 1.00 27.92 -56 VAL B C 1
ATOM 5681 O O . VAL B 1 295 ? -30.626 -2.706 50.106 1.00 27.73 -56 VAL B O 1
ATOM 5685 N N . ASN B 1 296 ? -28.609 -1.625 50.055 1.00 27.48 -55 ASN B N 1
ATOM 5686 C CA . ASN B 1 296 ? -29.141 -0.283 50.213 1.00 28.95 -55 ASN B CA 1
ATOM 5687 C C . ASN B 1 296 ? -30.139 0.083 49.113 1.00 29.14 -55 ASN B C 1
ATOM 5688 O O . ASN B 1 296 ? -31.100 0.803 49.366 1.00 29.58 -55 ASN B O 1
ATOM 5693 N N . LYS B 1 297 ? -29.881 -0.414 47.901 1.00 29.15 -54 LYS B N 1
ATOM 5694 C CA . LYS B 1 297 ? -30.754 -0.237 46.743 1.00 30.44 -54 LYS B CA 1
ATOM 5695 C C . LYS B 1 297 ? -32.106 -0.915 46.948 1.00 29.99 -54 LYS B C 1
ATOM 5696 O O . LYS B 1 297 ? -33.096 -0.509 46.339 1.00 29.96 -54 LYS B O 1
ATOM 5702 N N . ASP B 1 298 ? -32.123 -1.974 47.753 1.00 29.14 -53 ASP B N 1
ATOM 5703 C CA . ASP B 1 298 ? -33.351 -2.715 48.021 1.00 29.48 -53 ASP B CA 1
ATOM 5704 C C . ASP B 1 298 ? -34.115 -1.964 49.121 1.00 28.87 -53 ASP B C 1
ATOM 5705 O O . ASP B 1 298 ? -35.205 -1.447 48.903 1.00 28.58 -53 ASP B O 1
ATOM 5710 N N . LYS B 1 299 ? -33.535 -1.893 50.305 1.00 28.09 -52 LYS B N 1
ATOM 5711 C CA . LYS B 1 299 ? -34.104 -1.062 51.360 1.00 28.26 -52 LYS B CA 1
ATOM 5712 C C . LYS B 1 299 ? -32.964 -0.333 52.042 1.00 27.99 -52 LYS B C 1
ATOM 5713 O O . LYS B 1 299 ? -31.952 -0.960 52.377 1.00 27.02 -52 LYS B O 1
ATOM 5719 N N . PRO B 1 300 ? -33.109 0.994 52.227 1.00 27.74 -51 PRO B N 1
ATOM 5720 C CA . PRO B 1 300 ? -32.033 1.809 52.764 1.00 28.01 -51 PRO B CA 1
ATOM 5721 C C . PRO B 1 300 ? -31.519 1.361 54.110 1.00 28.61 -51 PRO B C 1
ATOM 5722 O O . PRO B 1 300 ? -32.280 0.953 54.997 1.00 27.77 -51 PRO B O 1
ATOM 5726 N N . LEU B 1 301 ? -30.199 1.397 54.219 1.00 29.67 -50 LEU B N 1
ATOM 5727 C CA . LEU B 1 301 ? -29.501 1.050 55.426 1.00 31.33 -50 LEU B CA 1
ATOM 5728 C C . LEU B 1 301 ? -29.400 2.277 56.334 1.00 31.42 -50 LEU B C 1
ATOM 5729 O O . LEU B 1 301 ? -29.326 2.137 57.537 1.00 32.03 -50 LEU B O 1
ATOM 5734 N N . GLY B 1 302 ? -29.398 3.463 55.738 1.00 32.65 -49 GLY B N 1
ATOM 5735 C CA . GLY B 1 302 ? -29.262 4.743 56.478 1.00 32.38 -49 GLY B CA 1
ATOM 5736 C C . GLY B 1 302 ? -27.821 5.179 56.730 1.00 32.30 -49 GLY B C 1
ATOM 5737 O O . GLY B 1 302 ? -27.314 6.123 56.114 1.00 32.44 -49 GLY B O 1
ATOM 5738 N N . ALA B 1 303 ? -27.174 4.537 57.691 1.00 31.32 -48 ALA B N 1
ATOM 5739 C CA . ALA B 1 303 ? -25.767 4.801 57.955 1.00 30.71 -48 ALA B CA 1
ATOM 5740 C C . ALA B 1 303 ? -25.165 3.424 58.067 1.00 30.19 -48 ALA B C 1
ATOM 5741 O O . ALA B 1 303 ? -25.889 2.453 58.368 1.00 31.01 -48 ALA B O 1
ATOM 5743 N N . VAL B 1 304 ? -23.884 3.313 57.739 1.00 28.94 -47 VAL B N 1
ATOM 5744 C CA . VAL B 1 304 ? -23.226 2.009 57.717 1.00 27.97 -47 VAL B CA 1
ATOM 5745 C C . VAL B 1 304 ? -21.904 2.050 58.475 1.00 27.38 -47 VAL B C 1
ATOM 5746 O O . VAL B 1 304 ? -21.323 3.118 58.705 1.00 26.88 -47 VAL B O 1
ATOM 5750 N N . ALA B 1 305 ? -21.469 0.866 58.897 1.00 26.70 -46 ALA B N 1
ATOM 5751 C CA . ALA B 1 305 ? -20.250 0.710 59.674 1.00 26.19 -46 ALA B CA 1
ATOM 5752 C C . ALA B 1 305 ? -19.005 0.850 58.806 1.00 25.51 -46 ALA B C 1
ATOM 5753 O O . ALA B 1 305 ? -17.953 1.277 59.299 1.00 26.41 -46 ALA B O 1
ATOM 5755 N N . LEU B 1 306 ? -19.117 0.475 57.523 1.00 24.99 -45 LEU B N 1
ATOM 5756 C CA . LEU B 1 306 ? -17.988 0.513 56.579 1.00 24.91 -45 LEU B CA 1
ATOM 5757 C C . LEU B 1 306 ? -17.670 1.958 56.181 1.00 24.56 -45 LEU B C 1
ATOM 5758 O O . LEU B 1 306 ? -18.502 2.621 55.557 1.00 23.78 -45 LEU B O 1
ATOM 5763 N N . LYS B 1 307 ? -16.469 2.429 56.538 1.00 23.87 -44 LYS B N 1
ATOM 5764 C CA . LYS B 1 307 ? -16.070 3.836 56.354 1.00 24.44 -44 LYS B CA 1
ATOM 5765 C C . LYS B 1 307 ? -16.231 4.281 54.896 1.00 25.38 -44 LYS B C 1
ATOM 5766 O O . LYS B 1 307 ? -16.785 5.364 54.621 1.00 24.95 -44 LYS B O 1
ATOM 5772 N N . SER B 1 308 ? -15.764 3.447 53.968 1.00 25.35 -43 SER B N 1
ATOM 5773 C CA . SER B 1 308 ? -15.723 3.856 52.565 1.00 27.07 -43 SER B CA 1
ATOM 5774 C C . SER B 1 308 ? -17.139 4.070 51.986 1.00 27.16 -43 SER B C 1
ATOM 5775 O O . SER B 1 308 ? -17.370 5.014 51.238 1.00 27.98 -43 SER B O 1
ATOM 5778 N N . TYR B 1 309 ? -18.087 3.217 52.348 1.00 27.43 -42 TYR B N 1
ATOM 5779 C CA . TYR B 1 309 ? -19.446 3.391 51.854 1.00 27.61 -42 TYR B CA 1
ATOM 5780 C C . TYR B 1 309 ? -20.237 4.449 52.643 1.00 28.37 -42 TYR B C 1
ATOM 5781 O O . TYR B 1 309 ? -21.110 5.119 52.082 1.00 28.13 -42 TYR B O 1
ATOM 5790 N N . GLU B 1 310 ? -19.952 4.588 53.936 1.00 28.50 -41 GLU B N 1
ATOM 5791 C CA . GLU B 1 310 ? -20.585 5.651 54.717 1.00 30.24 -41 GLU B CA 1
ATOM 5792 C C . GLU B 1 310 ? -20.202 7.048 54.213 1.00 31.46 -41 GLU B C 1
ATOM 5793 O O . GLU B 1 310 ? -21.001 7.986 54.304 1.00 31.12 -41 GLU B O 1
ATOM 5799 N N . GLU B 1 311 ? -18.994 7.184 53.674 1.00 33.15 -40 GLU B N 1
ATOM 5800 C CA . GLU B 1 311 ? -18.571 8.468 53.112 1.00 35.91 -40 GLU B CA 1
ATOM 5801 C C . GLU B 1 311 ? -19.445 8.840 51.909 1.00 36.76 -40 GLU B C 1
ATOM 5802 O O . GLU B 1 311 ? -19.738 10.015 51.688 1.00 37.14 -40 GLU B O 1
ATOM 5808 N N . GLU B 1 312 ? -19.875 7.831 51.151 1.00 38.18 -39 GLU B N 1
ATOM 5809 C CA . GLU B 1 312 ? -20.826 8.037 50.053 1.00 39.33 -39 GLU B CA 1
ATOM 5810 C C . GLU B 1 312 ? -22.228 8.362 50.582 1.00 39.77 -39 GLU B C 1
ATOM 5811 O O . GLU B 1 312 ? -22.915 9.242 50.042 1.00 39.96 -39 GLU B O 1
ATOM 5817 N N . LEU B 1 313 ? -22.650 7.668 51.640 1.00 40.01 -38 LEU B N 1
ATOM 5818 C CA . LEU B 1 313 ? -23.963 7.909 52.243 1.00 40.52 -38 LEU B CA 1
ATOM 5819 C C . LEU B 1 313 ? -24.089 9.256 52.980 1.00 41.86 -38 LEU B C 1
ATOM 5820 O O . LEU B 1 313 ? -25.182 9.823 53.049 1.00 41.83 -38 LEU B O 1
ATOM 5825 N N . ALA B 1 314 ? -22.977 9.767 53.506 1.00 43.43 -37 ALA B N 1
ATOM 5826 C CA . ALA B 1 314 ? -22.971 11.011 54.297 1.00 45.20 -37 ALA B CA 1
ATOM 5827 C C . ALA B 1 314 ? -23.309 12.288 53.489 1.00 46.77 -37 ALA B C 1
ATOM 5828 O O . ALA B 1 314 ? -23.031 13.423 53.926 1.00 46.99 -37 ALA B O 1
ATOM 5830 N N . LYS B 1 315 ? -23.908 12.093 52.318 1.00 48.49 -36 LYS B N 1
ATOM 5831 C CA . LYS B 1 315 ? -24.336 13.187 51.446 1.00 50.35 -36 LYS B CA 1
ATOM 5832 C C . LYS B 1 315 ? -25.862 13.219 51.379 1.00 51.51 -36 LYS B C 1
ATOM 5833 O O . LYS B 1 315 ? -26.466 14.279 51.182 1.00 51.90 -36 LYS B O 1
ATOM 5839 N N . ASP B 1 316 ? -26.461 12.038 51.531 1.00 53.13 -35 ASP B N 1
ATOM 5840 C CA . ASP B 1 316 ? -27.903 11.851 51.710 1.00 54.67 -35 ASP B CA 1
ATOM 5841 C C . ASP B 1 316 ? -28.308 12.464 53.055 1.00 55.63 -35 ASP B C 1
ATOM 5842 O O . ASP B 1 316 ? -27.981 11.917 54.110 1.00 55.73 -35 ASP B O 1
ATOM 5847 N N . PRO B 1 317 ? -29.028 13.603 53.024 1.00 56.71 -34 PRO B N 1
ATOM 5848 C CA . PRO B 1 317 ? -29.273 14.349 54.257 1.00 57.40 -34 PRO B CA 1
ATOM 5849 C C . PRO B 1 317 ? -30.350 13.731 55.154 1.00 58.02 -34 PRO B C 1
ATOM 5850 O O . PRO B 1 317 ? -30.416 14.065 56.343 1.00 58.17 -34 PRO B O 1
ATOM 5854 N N . ARG B 1 318 ? -31.178 12.847 54.592 1.00 58.59 -33 ARG B N 1
ATOM 5855 C CA . ARG B 1 318 ? -32.102 12.025 55.388 1.00 59.36 -33 ARG B CA 1
ATOM 5856 C C . ARG B 1 318 ? -31.313 11.208 56.416 1.00 59.64 -33 ARG B C 1
ATOM 5857 O O . ARG B 1 318 ? -31.800 10.920 57.517 1.00 59.90 -33 ARG B O 1
ATOM 5865 N N . ILE B 1 319 ? -30.098 10.826 56.023 1.00 59.81 -32 ILE B N 1
ATOM 5866 C CA . ILE B 1 319 ? -29.113 10.236 56.915 1.00 60.00 -32 ILE B CA 1
ATOM 5867 C C . ILE B 1 319 ? -28.397 11.353 57.666 1.00 59.94 -32 ILE B C 1
ATOM 5868 O O . ILE B 1 319 ? -28.125 11.240 58.860 1.00 59.98 -32 ILE B O 1
ATOM 5873 N N . GLY B 1 329 ? -30.250 10.326 71.816 1.00 37.76 -22 GLY B N 1
ATOM 5874 C CA . GLY B 1 329 ? -30.183 9.018 71.134 1.00 38.33 -22 GLY B CA 1
ATOM 5875 C C . GLY B 1 329 ? -28.949 8.225 71.540 1.00 37.88 -22 GLY B C 1
ATOM 5876 O O . GLY B 1 329 ? -27.844 8.750 71.492 1.00 38.30 -22 GLY B O 1
ATOM 5877 N N . GLU B 1 330 ? -29.130 6.964 71.937 1.00 37.07 -21 GLU B N 1
ATOM 5878 C CA . GLU B 1 330 ? -28.027 6.172 72.485 1.00 36.54 -21 GLU B CA 1
ATOM 5879 C C . GLU B 1 330 ? -27.915 4.795 71.848 1.00 34.52 -21 GLU B C 1
ATOM 5880 O O . GLU B 1 330 ? -28.935 4.152 71.604 1.00 34.19 -21 GLU B O 1
ATOM 5886 N N . ILE B 1 331 ? -26.685 4.329 71.617 1.00 32.32 -20 ILE B N 1
ATOM 5887 C CA . ILE B 1 331 ? -26.454 2.919 71.239 1.00 31.16 -20 ILE B CA 1
ATOM 5888 C C . ILE B 1 331 ? -26.960 2.003 72.365 1.00 29.74 -20 ILE B C 1
ATOM 5889 O O . ILE B 1 331 ? -26.647 2.222 73.536 1.00 29.51 -20 ILE B O 1
ATOM 5894 N N . MET B 1 332 ? -27.764 1.000 72.015 1.00 28.85 -19 MET B N 1
ATOM 5895 C CA . MET B 1 332 ? -28.286 0.041 73.002 1.00 27.33 -19 MET B CA 1
ATOM 5896 C C . MET B 1 332 ? -27.162 -0.767 73.638 1.00 26.35 -19 MET B C 1
ATOM 5897 O O . MET B 1 332 ? -26.162 -1.034 72.976 1.00 25.11 -19 MET B O 1
ATOM 5902 N N . PRO B 1 333 ? -27.314 -1.155 74.928 1.00 25.84 -18 PRO B N 1
ATOM 5903 C CA . PRO B 1 333 ? -26.378 -2.147 75.467 1.00 25.04 -18 PRO B CA 1
ATOM 5904 C C . PRO B 1 333 ? -26.593 -3.456 74.712 1.00 25.03 -18 PRO B C 1
ATOM 5905 O O . PRO B 1 333 ? -27.655 -3.638 74.101 1.00 23.75 -18 PRO B O 1
ATOM 5909 N N . ASN B 1 334 ? -25.606 -4.337 74.741 1.00 24.55 -17 ASN B N 1
ATOM 5910 C CA . ASN B 1 334 ? -25.765 -5.671 74.167 1.00 25.44 -17 ASN B CA 1
ATOM 5911 C C . ASN B 1 334 ? -25.925 -6.786 75.226 1.00 25.37 -17 ASN B C 1
ATOM 5912 O O . ASN B 1 334 ? -25.908 -7.973 74.890 1.00 26.23 -17 ASN B O 1
ATOM 5917 N N . ILE B 1 335 ? -26.088 -6.385 76.484 1.00 25.00 -16 ILE B N 1
ATOM 5918 C CA . ILE B 1 335 ? -26.155 -7.315 77.619 1.00 24.92 -16 ILE B CA 1
ATOM 5919 C C . ILE B 1 335 ? -27.374 -8.259 77.517 1.00 24.75 -16 ILE B C 1
ATOM 5920 O O . ILE B 1 335 ? -28.394 -7.897 76.899 1.00 24.36 -16 ILE B O 1
ATOM 5925 N N . PRO B 1 336 ? -27.250 -9.485 78.068 1.00 24.45 -15 PRO B N 1
ATOM 5926 C CA . PRO B 1 336 ? -28.302 -10.515 78.000 1.00 24.52 -15 PRO B CA 1
ATOM 5927 C C . PRO B 1 336 ? -29.640 -10.098 78.612 1.00 24.62 -15 PRO B C 1
ATOM 5928 O O . PRO B 1 336 ? -30.671 -10.698 78.305 1.00 24.77 -15 PRO B O 1
ATOM 5932 N N . GLN B 1 337 ? -29.609 -9.098 79.488 1.00 23.84 -14 GLN B N 1
ATOM 5933 C CA . GLN B 1 337 ? -30.800 -8.612 80.154 1.00 23.97 -14 GLN B CA 1
ATOM 5934 C C . GLN B 1 337 ? -31.642 -7.720 79.248 1.00 23.90 -14 GLN B C 1
ATOM 5935 O O . GLN B 1 337 ? -32.730 -7.286 79.635 1.00 23.99 -14 GLN B O 1
ATOM 5941 N N . MET B 1 338 ? -31.147 -7.434 78.048 1.00 23.62 -13 MET B N 1
ATOM 5942 C CA . MET B 1 338 ? -31.894 -6.579 77.122 1.00 23.77 -13 MET B CA 1
ATOM 5943 C C . MET B 1 338 ? -33.227 -7.175 76.684 1.00 23.68 -13 MET B C 1
ATOM 5944 O O . MET B 1 338 ? -34.188 -6.438 76.533 1.00 23.58 -13 MET B O 1
ATOM 5949 N N . SER B 1 339 ? -33.284 -8.495 76.488 1.00 24.16 -12 SER B N 1
ATOM 5950 C CA . SER B 1 339 ? -34.566 -9.153 76.167 1.00 24.45 -12 SER B CA 1
ATOM 5951 C C . SER B 1 339 ? -35.630 -8.981 77.274 1.00 23.47 -12 SER B C 1
ATOM 5952 O O . SER B 1 339 ? -36.786 -8.635 76.970 1.00 23.15 -12 SER B O 1
ATOM 5955 N N . ALA B 1 340 ? -35.258 -9.218 78.539 1.00 22.45 -11 ALA B N 1
ATOM 5956 C CA . ALA B 1 340 ? -36.154 -8.934 79.665 1.00 22.31 -11 ALA B CA 1
ATOM 5957 C C . ALA B 1 340 ? -36.650 -7.485 79.642 1.00 22.23 -11 ALA B C 1
ATOM 5958 O O . ALA B 1 340 ? -37.842 -7.225 79.837 1.00 21.77 -11 ALA B O 1
ATOM 5960 N N . PHE B 1 341 ? -35.731 -6.556 79.390 1.00 21.81 -10 PHE B N 1
ATOM 5961 C CA . PHE B 1 341 ? -36.054 -5.135 79.311 1.00 21.95 -10 PHE B CA 1
ATOM 5962 C C . PHE B 1 341 ? -37.115 -4.893 78.246 1.00 22.40 -10 PHE B C 1
ATOM 5963 O O . PHE B 1 341 ? -38.147 -4.306 78.531 1.00 22.55 -10 PHE B O 1
ATOM 5971 N N . TRP B 1 342 ? -36.872 -5.363 77.020 1.00 22.80 -9 TRP B N 1
ATOM 5972 C CA . TRP B 1 342 ? -37.791 -5.086 75.928 1.00 23.99 -9 TRP B CA 1
ATOM 5973 C C . TRP B 1 342 ? -39.179 -5.723 76.149 1.00 24.59 -9 TRP B C 1
ATOM 5974 O O . TRP B 1 342 ? -40.201 -5.138 75.811 1.00 24.97 -9 TRP B O 1
ATOM 5985 N N . TYR B 1 343 ? -39.195 -6.913 76.730 1.00 25.45 -8 TYR B N 1
ATOM 5986 C CA . TYR B 1 343 ? -40.430 -7.639 77.004 1.00 25.91 -8 TYR B CA 1
ATOM 5987 C C . TYR B 1 343 ? -41.249 -6.922 78.073 1.00 25.29 -8 TYR B C 1
ATOM 5988 O O . TYR B 1 343 ? -42.466 -6.793 77.946 1.00 24.41 -8 TYR B O 1
ATOM 5997 N N . ALA B 1 344 ? -40.561 -6.428 79.099 1.00 24.43 -7 ALA B N 1
ATOM 5998 C CA . ALA B 1 344 ? -41.157 -5.601 80.136 1.00 23.85 -7 ALA B CA 1
ATOM 5999 C C . ALA B 1 344 ? -41.804 -4.326 79.580 1.00 23.86 -7 ALA B C 1
ATOM 6000 O O . ALA B 1 344 ? -42.916 -4.011 79.936 1.00 23.61 -7 ALA B O 1
ATOM 6002 N N . VAL B 1 345 ? -41.095 -3.592 78.724 1.00 23.89 -6 VAL B N 1
ATOM 6003 C CA . VAL B 1 345 ? -41.604 -2.338 78.156 1.00 24.35 -6 VAL B CA 1
ATOM 6004 C C . VAL B 1 345 ? -42.720 -2.570 77.130 1.00 24.34 -6 VAL B C 1
ATOM 6005 O O . VAL B 1 345 ? -43.668 -1.795 77.042 1.00 24.49 -6 VAL B O 1
ATOM 6009 N N . ARG B 1 346 ? -42.582 -3.631 76.345 1.00 24.52 -5 ARG B N 1
ATOM 6010 C CA . ARG B 1 346 ? -43.611 -4.055 75.407 1.00 24.96 -5 ARG B CA 1
ATOM 6011 C C . ARG B 1 346 ? -44.931 -4.283 76.130 1.00 25.21 -5 ARG B C 1
ATOM 6012 O O . ARG B 1 346 ? -45.982 -3.777 75.714 1.00 24.91 -5 ARG B O 1
ATOM 6020 N N . THR B 1 347 ? -44.866 -5.031 77.226 1.00 25.14 -4 THR B N 1
ATOM 6021 C CA . THR B 1 347 ? -46.042 -5.302 78.049 1.00 25.96 -4 THR B CA 1
ATOM 6022 C C . THR B 1 347 ? -46.638 -4.013 78.632 1.00 25.81 -4 THR B C 1
ATOM 6023 O O . THR B 1 347 ? -47.843 -3.808 78.571 1.00 25.86 -4 THR B O 1
ATOM 6027 N N . ALA B 1 348 ? -45.784 -3.145 79.163 1.00 25.70 -3 ALA B N 1
ATOM 6028 C CA . ALA B 1 348 ? -46.230 -1.881 79.771 1.00 25.59 -3 ALA B CA 1
ATOM 6029 C C . ALA B 1 348 ? -46.916 -0.933 78.761 1.00 25.73 -3 ALA B C 1
ATOM 6030 O O . ALA B 1 348 ? -47.986 -0.414 79.022 1.00 25.73 -3 ALA B O 1
ATOM 6032 N N . VAL B 1 349 ? -46.289 -0.730 77.611 1.00 26.28 -2 VAL B N 1
ATOM 6033 C CA . VAL B 1 349 ? -46.844 0.130 76.575 1.00 26.73 -2 VAL B CA 1
ATOM 6034 C C . VAL B 1 349 ? -48.224 -0.381 76.098 1.00 27.20 -2 VAL B C 1
ATOM 6035 O O . VAL B 1 349 ? -49.186 0.379 76.073 1.00 27.02 -2 VAL B O 1
ATOM 6039 N N . ILE B 1 350 ? -48.317 -1.665 75.755 1.00 27.67 -1 ILE B N 1
ATOM 6040 C CA . ILE B 1 350 ? -49.589 -2.248 75.320 1.00 27.98 -1 ILE B CA 1
ATOM 6041 C C . ILE B 1 350 ? -50.714 -2.174 76.368 1.00 27.90 -1 ILE B C 1
ATOM 6042 O O . ILE B 1 350 ? -51.848 -1.768 76.053 1.00 27.08 -1 ILE B O 1
ATOM 6047 N N . ASN B 1 351 ? -50.400 -2.557 77.606 1.00 27.59 0 ASN B N 1
ATOM 6048 C CA . ASN B 1 351 ? -51.363 -2.510 78.708 1.00 27.92 0 ASN B CA 1
ATOM 6049 C C . ASN B 1 351 ? -51.813 -1.089 79.067 1.00 27.76 0 ASN B C 1
ATOM 6050 O O . ASN B 1 351 ? -52.989 -0.854 79.373 1.00 27.20 0 ASN B O 1
ATOM 6055 N N . ALA B 1 352 ? -50.873 -0.143 79.046 1.00 28.11 1 ALA B N 1
ATOM 6056 C CA . ALA B 1 352 ? -51.200 1.259 79.333 1.00 27.89 1 ALA B CA 1
ATOM 6057 C C . ALA B 1 352 ? -52.006 1.916 78.196 1.00 28.34 1 ALA B C 1
ATOM 6058 O O . ALA B 1 352 ? -53.000 2.631 78.447 1.00 27.74 1 ALA B O 1
ATOM 6060 N N . ALA B 1 353 ? -51.585 1.660 76.957 1.00 28.55 2 ALA B N 1
ATOM 6061 C CA . ALA B 1 353 ? -52.280 2.168 75.770 1.00 29.51 2 ALA B CA 1
ATOM 6062 C C . ALA B 1 353 ? -53.688 1.603 75.619 1.00 30.21 2 ALA B C 1
ATOM 6063 O O . ALA B 1 353 ? -54.595 2.321 75.193 1.00 30.04 2 ALA B O 1
ATOM 6065 N N . SER B 1 354 ? -53.871 0.324 75.957 1.00 31.24 3 SER B N 1
ATOM 6066 C CA . SER B 1 354 ? -55.199 -0.297 75.892 1.00 32.02 3 SER B CA 1
ATOM 6067 C C . SER B 1 354 ? -56.114 0.121 77.046 1.00 32.52 3 SER B C 1
ATOM 6068 O O . SER B 1 354 ? -57.340 0.047 76.938 1.00 33.02 3 SER B O 1
ATOM 6071 N N . GLY B 1 355 ? -55.522 0.562 78.151 1.00 32.74 4 GLY B N 1
ATOM 6072 C CA . GLY B 1 355 ? -56.293 0.933 79.332 1.00 32.31 4 GLY B CA 1
ATOM 6073 C C . GLY B 1 355 ? -56.417 -0.221 80.302 1.00 32.41 4 GLY B C 1
ATOM 6074 O O . GLY B 1 355 ? -56.980 -0.064 81.387 1.00 32.61 4 GLY B O 1
ATOM 6075 N N . ARG B 1 356 ? -55.886 -1.381 79.917 1.00 32.10 5 ARG B N 1
ATOM 6076 C CA . ARG B 1 356 ? -55.857 -2.546 80.804 1.00 32.53 5 ARG B CA 1
ATOM 6077 C C . ARG B 1 356 ? -55.159 -2.240 82.136 1.00 31.47 5 ARG B C 1
ATOM 6078 O O . ARG B 1 356 ? -55.475 -2.840 83.154 1.00 31.32 5 ARG B O 1
ATOM 6086 N N . GLN B 1 357 ? -54.200 -1.313 82.102 1.00 30.67 6 GLN B N 1
ATOM 6087 C CA . GLN B 1 357 ? -53.486 -0.856 83.288 1.00 29.79 6 GLN B CA 1
ATOM 6088 C C . GLN B 1 357 ? -53.274 0.653 83.199 1.00 28.56 6 GLN B C 1
ATOM 6089 O O . GLN B 1 357 ? -53.176 1.222 82.109 1.00 28.61 6 GLN B O 1
ATOM 6095 N N . THR B 1 358 ? -53.185 1.301 84.349 1.00 26.79 7 THR B N 1
ATOM 6096 C CA . THR B 1 358 ? -52.744 2.686 84.384 1.00 25.43 7 THR B CA 1
ATOM 6097 C C . THR B 1 358 ? -51.244 2.746 84.047 1.00 24.82 7 THR B C 1
ATOM 6098 O O . THR B 1 358 ? -50.534 1.736 84.126 1.00 23.21 7 THR B O 1
ATOM 6102 N N . VAL B 1 359 ? -50.772 3.936 83.683 1.00 25.00 8 VAL B N 1
ATOM 6103 C CA . VAL B 1 359 ? -49.356 4.163 83.436 1.00 25.44 8 VAL B CA 1
ATOM 6104 C C . VAL B 1 359 ? -48.499 3.766 84.643 1.00 25.44 8 VAL B C 1
ATOM 6105 O O . VAL B 1 359 ? -47.506 3.064 84.493 1.00 25.12 8 VAL B O 1
ATOM 6109 N N . ASP B 1 360 ? -48.883 4.214 85.833 1.00 25.81 9 ASP B N 1
ATOM 6110 C CA . ASP B 1 360 ? -48.168 3.819 87.051 1.00 26.42 9 ASP B CA 1
ATOM 6111 C C . ASP B 1 360 ? -48.036 2.301 87.258 1.00 25.87 9 ASP B C 1
ATOM 6112 O O . ASP B 1 360 ? -46.925 1.809 87.431 1.00 25.50 9 ASP B O 1
ATOM 6117 N N . GLU B 1 361 ? -49.164 1.585 87.236 1.00 25.45 10 GLU B N 1
ATOM 6118 C CA . GLU B 1 361 ? -49.210 0.113 87.323 1.00 25.73 10 GLU B CA 1
ATOM 6119 C C . GLU B 1 361 ? -48.312 -0.568 86.279 1.00 25.27 10 GLU B C 1
ATOM 6120 O O . GLU B 1 361 ? -47.526 -1.472 86.606 1.00 24.85 10 GLU B O 1
ATOM 6126 N N . ALA B 1 362 ? -48.424 -0.123 85.025 1.00 25.05 11 ALA B N 1
ATOM 6127 C CA . ALA B 1 362 ? -47.731 -0.770 83.919 1.00 25.19 11 ALA B CA 1
ATOM 6128 C C . ALA B 1 362 ? -46.224 -0.620 84.082 1.00 25.28 11 ALA B C 1
ATOM 6129 O O . ALA B 1 362 ? -45.484 -1.572 83.880 1.00 25.49 11 ALA B O 1
ATOM 6131 N N . LEU B 1 363 ? -45.778 0.575 84.454 1.00 26.02 12 LEU B N 1
ATOM 6132 C CA . LEU B 1 363 ? -44.341 0.825 84.621 1.00 26.42 12 LEU B CA 1
ATOM 6133 C C . LEU B 1 363 ? -43.775 0.265 85.919 1.00 27.07 12 LEU B C 1
ATOM 6134 O O . LEU B 1 363 ? -42.589 -0.065 85.972 1.00 26.98 12 LEU B O 1
ATOM 6139 N N . LYS B 1 364 ? -44.617 0.152 86.952 1.00 27.59 13 LYS B N 1
ATOM 6140 C CA . LYS B 1 364 ? -44.237 -0.579 88.169 1.00 28.52 13 LYS B CA 1
ATOM 6141 C C . LYS B 1 364 ? -43.962 -2.056 87.842 1.00 28.72 13 LYS B C 1
ATOM 6142 O O . LYS B 1 364 ? -42.933 -2.600 88.243 1.00 29.00 13 LYS B O 1
ATOM 6148 N N . ASP B 1 365 ? -44.865 -2.693 87.098 1.00 28.64 14 ASP B N 1
ATOM 6149 C CA . ASP B 1 365 ? -44.638 -4.068 86.650 1.00 28.62 14 ASP B CA 1
ATOM 6150 C C . ASP B 1 365 ? -43.413 -4.186 85.751 1.00 27.79 14 ASP B C 1
ATOM 6151 O O . ASP B 1 365 ? -42.681 -5.172 85.842 1.00 27.68 14 ASP B O 1
ATOM 6156 N N . ALA B 1 366 ? -43.201 -3.186 84.888 1.00 27.24 15 ALA B N 1
ATOM 6157 C CA . ALA B 1 366 ? -42.076 -3.177 83.938 1.00 27.06 15 ALA B CA 1
ATOM 6158 C C . ALA B 1 366 ? -40.738 -3.158 84.668 1.00 26.83 15 ALA B C 1
ATOM 6159 O O . ALA B 1 366 ? -39.797 -3.833 84.269 1.00 26.93 15 ALA B O 1
ATOM 6161 N N . GLN B 1 367 ? -40.661 -2.368 85.733 1.00 26.86 16 GLN B N 1
ATOM 6162 C CA . GLN B 1 367 ? -39.483 -2.339 86.596 1.00 27.29 16 GLN B CA 1
ATOM 6163 C C . GLN B 1 367 ? -39.199 -3.741 87.151 1.00 26.90 16 GLN B C 1
ATOM 6164 O O . GLN B 1 367 ? -38.067 -4.231 87.089 1.00 26.55 16 GLN B O 1
ATOM 6170 N N . THR B 1 368 ? -40.244 -4.387 87.664 1.00 26.48 17 THR B N 1
ATOM 6171 C CA . THR B 1 368 ? -40.146 -5.763 88.149 1.00 26.52 17 THR B CA 1
ATOM 6172 C C . THR B 1 368 ? -39.677 -6.728 87.060 1.00 26.27 17 THR B C 1
ATOM 6173 O O . THR B 1 368 ? -38.745 -7.505 87.279 1.00 26.58 17 THR B O 1
ATOM 6177 N N . ASN B 1 369 ? -40.295 -6.654 85.883 1.00 25.73 18 ASN B N 1
ATOM 6178 C CA . ASN B 1 369 ? -39.981 -7.577 84.795 1.00 25.90 18 ASN B CA 1
ATOM 6179 C C . ASN B 1 369 ? -38.591 -7.368 84.183 1.00 25.42 18 ASN B C 1
ATOM 6180 O O . ASN B 1 369 ? -37.934 -8.331 83.795 1.00 24.82 18 ASN B O 1
ATOM 6185 N N . ALA B 1 370 ? -38.143 -6.118 84.114 1.00 24.76 19 ALA B N 1
ATOM 6186 C CA . ALA B 1 370 ? -36.829 -5.817 83.537 1.00 24.88 19 ALA B CA 1
ATOM 6187 C C . ALA B 1 370 ? -35.678 -6.277 84.432 1.00 24.93 19 ALA B C 1
ATOM 6188 O O . ALA B 1 370 ? -34.580 -6.558 83.946 1.00 25.36 19 ALA B O 1
ATOM 6190 N N . ALA B 1 371 ? -35.944 -6.372 85.730 1.00 24.85 20 ALA B N 1
ATOM 6191 C CA . ALA B 1 371 ? -34.968 -6.867 86.701 1.00 25.21 20 ALA B CA 1
ATOM 6192 C C . ALA B 1 371 ? -35.352 -8.272 87.217 1.00 25.48 20 ALA B C 1
ATOM 6193 O O . ALA B 1 371 ? -35.015 -8.644 88.338 1.00 25.20 20 ALA B O 1
ATOM 6195 N N . ALA B 1 372 ? -36.027 -9.048 86.370 1.00 26.14 21 ALA B N 1
ATOM 6196 C CA . ALA B 1 372 ? -36.603 -10.350 86.760 1.00 26.53 21 ALA B CA 1
ATOM 6197 C C . ALA B 1 372 ? -35.575 -11.377 87.239 1.00 26.70 21 ALA B C 1
ATOM 6198 O O . ALA B 1 372 ? -35.898 -12.235 88.085 1.00 26.99 21 ALA B O 1
ATOM 6200 N N . GLU B 1 373 ? -34.349 -11.278 86.724 1.00 26.79 22 GLU B N 1
ATOM 6201 C CA . GLU B 1 373 ? -33.255 -12.187 87.110 1.00 27.59 22 GLU B CA 1
ATOM 6202 C C . GLU B 1 373 ? -32.970 -12.150 88.608 1.00 27.46 22 GLU B C 1
ATOM 6203 O O . GLU B 1 373 ? -32.331 -13.055 89.152 1.00 27.24 22 GLU B O 1
ATOM 6209 N N . PHE B 1 374 ? -33.446 -11.092 89.262 1.00 27.78 23 PHE B N 1
ATOM 6210 C CA . PHE B 1 374 ? -33.383 -10.980 90.714 1.00 28.67 23 PHE B CA 1
ATOM 6211 C C . PHE B 1 374 ? -34.774 -11.072 91.321 1.00 28.79 23 PHE B C 1
ATOM 6212 O O . PHE B 1 374 ? -35.042 -11.985 92.107 1.00 30.23 23 PHE B O 1
ATOM 6220 N N . ASP B 1 378 ? -38.107 -14.616 97.924 1.00 37.57 27 ASP B N 1
ATOM 6221 C CA . ASP B 1 378 ? -37.015 -14.000 97.177 1.00 37.72 27 ASP B CA 1
ATOM 6222 C C . ASP B 1 378 ? -35.757 -13.895 98.041 1.00 37.68 27 ASP B C 1
ATOM 6223 O O . ASP B 1 378 ? -34.965 -14.835 98.098 1.00 37.77 27 ASP B O 1
ATOM 6228 N N . GLN B 1 379 ? -35.578 -12.749 98.700 1.00 37.67 28 GLN B N 1
ATOM 6229 C CA . GLN B 1 379 ? -34.452 -12.534 99.607 1.00 37.56 28 GLN B CA 1
ATOM 6230 C C . GLN B 1 379 ? -34.581 -13.394 100.861 1.00 37.40 28 GLN B C 1
ATOM 6231 O O . GLN B 1 379 ? -33.653 -14.124 101.217 1.00 37.36 28 GLN B O 1
ATOM 6237 N N . HIS B 1 380 ? -35.743 -13.296 101.509 1.00 37.27 29 HIS B N 1
ATOM 6238 C CA . HIS B 1 380 ? -36.045 -13.982 102.770 1.00 37.22 29 HIS B CA 1
ATOM 6239 C C . HIS B 1 380 ? -35.655 -15.463 102.781 1.00 37.04 29 HIS B C 1
ATOM 6240 O O . HIS B 1 380 ? -35.103 -15.954 103.768 1.00 36.91 29 HIS B O 1
ATOM 6247 N N . CYS B 1 381 ? -35.936 -16.162 101.683 1.00 36.69 30 CYS B N 1
ATOM 6248 C CA . CYS B 1 381 ? -35.699 -17.602 101.596 1.00 36.92 30 CYS B CA 1
ATOM 6249 C C . CYS B 1 381 ? -34.209 -17.983 101.548 1.00 37.37 30 CYS B C 1
ATOM 6250 O O . CYS B 1 381 ? -33.798 -18.977 102.147 1.00 37.52 30 CYS B O 1
ATOM 6253 N N . GLU B 1 382 ? -33.413 -17.178 100.849 1.00 38.11 31 GLU B N 1
ATOM 6254 C CA . GLU B 1 382 ? -31.974 -17.419 100.661 1.00 38.78 31 GLU B CA 1
ATOM 6255 C C . GLU B 1 382 ? -31.152 -17.315 101.957 1.00 39.05 31 GLU B C 1
ATOM 6256 O O . GLU B 1 382 ? -29.952 -17.032 101.915 1.00 39.08 31 GLU B O 1
ATOM 6262 N N . SER B 1 383 ? -31.794 -17.553 103.099 1.00 39.37 32 SER B N 1
ATOM 6263 C CA . SER B 1 383 ? -31.150 -17.396 104.402 1.00 39.60 32 SER B CA 1
ATOM 6264 C C . SER B 1 383 ? -31.430 -18.549 105.363 1.00 39.75 32 SER B C 1
ATOM 6265 O O . SER B 1 383 ? -30.643 -18.799 106.278 1.00 39.73 32 SER B O 1
ATOM 6268 N N . LEU B 1 384 ? -32.545 -19.247 105.154 1.00 39.87 33 LEU B N 1
ATOM 6269 C CA . LEU B 1 384 ? -32.926 -20.384 105.999 1.00 40.13 33 LEU B CA 1
ATOM 6270 C C . LEU B 1 384 ? -31.974 -21.579 105.842 1.00 40.04 33 LEU B C 1
ATOM 6271 O O . LEU B 1 384 ? -32.257 -22.685 106.325 1.00 40.04 33 LEU B O 1
ATOM 6276 N N . SER B 1 385 ? -30.853 -21.341 105.162 1.00 39.80 34 SER B N 1
ATOM 6277 C CA . SER B 1 385 ? -29.782 -22.322 105.006 1.00 39.57 34 SER B CA 1
ATOM 6278 C C . SER B 1 385 ? -28.448 -21.594 104.810 1.00 39.16 34 SER 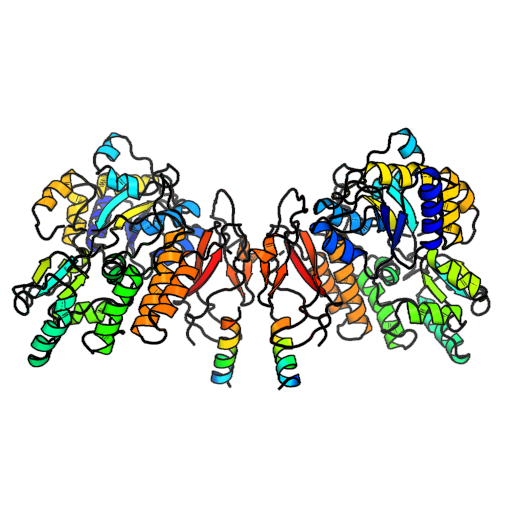B C 1
ATOM 6279 O O . SER B 1 385 ? -27.677 -21.918 103.905 1.00 39.36 34 SER B O 1
ATOM 6282 N N . LEU B 1 386 ? -28.192 -20.598 105.657 1.00 38.48 35 LEU B N 1
ATOM 6283 C CA . LEU B 1 386 ? -26.943 -19.837 105.612 1.00 37.81 35 LEU B CA 1
ATOM 6284 C C . LEU B 1 386 ? -25.770 -20.620 106.199 1.00 37.36 35 LEU B C 1
ATOM 6285 O O . LEU B 1 386 ? -24.659 -20.576 105.669 1.00 37.36 35 LEU B O 1
ATOM 6290 N N . ALA B 1 387 ? -26.020 -21.334 107.292 1.00 36.62 36 ALA B N 1
ATOM 6291 C CA . ALA B 1 387 ? -24.992 -22.164 107.909 1.00 36.00 36 ALA B CA 1
ATOM 6292 C C . ALA B 1 387 ? -24.741 -23.451 107.115 1.00 35.45 36 ALA B C 1
ATOM 6293 O O . ALA B 1 387 ? -23.954 -24.299 107.532 1.00 35.66 36 ALA B O 1
ATOM 6295 N N . SER B 1 388 ? -25.407 -23.593 105.971 1.00 34.89 37 SER B N 1
ATOM 6296 C CA . SER B 1 388 ? -25.162 -24.731 105.088 1.00 34.01 37 SER B CA 1
ATOM 6297 C C . SER B 1 388 ? -23.808 -24.581 104.401 1.00 33.35 37 SER B C 1
ATOM 6298 O O . SER B 1 388 ? -23.518 -23.558 103.782 1.00 33.22 37 SER B O 1
ATOM 6301 N N . ASN B 1 389 ? -22.989 -25.615 104.542 1.00 32.49 38 ASN B N 1
ATOM 6302 C CA . ASN B 1 389 ? -21.661 -25.668 103.971 1.00 31.26 38 ASN B CA 1
ATOM 6303 C C . ASN B 1 389 ? -21.589 -26.851 103.005 1.00 30.76 38 ASN B C 1
ATOM 6304 O O . ASN B 1 389 ? -21.178 -27.954 103.381 1.00 30.70 38 ASN B O 1
ATOM 6309 N N . ILE B 1 390 ? -22.000 -26.614 101.762 1.00 29.97 39 ILE B N 1
ATOM 6310 C CA . ILE B 1 390 ? -22.156 -27.685 100.773 1.00 29.38 39 ILE B CA 1
ATOM 6311 C C . ILE B 1 390 ? -21.080 -27.638 99.686 1.00 29.41 39 ILE B C 1
ATOM 6312 O O . ILE B 1 390 ? -20.809 -26.584 99.113 1.00 29.18 39 ILE B O 1
ATOM 6317 N N . SER B 1 391 ? -20.467 -28.793 99.431 1.00 29.60 40 SER B N 1
ATOM 6318 C CA . SER B 1 391 ? -19.552 -28.988 98.307 1.00 29.77 40 SER B CA 1
ATOM 6319 C C . SER B 1 391 ? -20.279 -29.701 97.176 1.00 29.57 40 SER B C 1
ATOM 6320 O O . SER B 1 391 ? -21.050 -30.623 97.416 1.00 29.49 40 SER B O 1
ATOM 6323 N N . GLY B 1 392 ? -20.009 -29.288 95.944 1.00 29.44 41 GLY B N 1
ATOM 6324 C CA . GLY B 1 392 ? -20.636 -29.901 94.786 1.00 29.26 41 GLY B CA 1
ATOM 6325 C C . GLY B 1 392 ? -21.926 -29.196 94.427 1.00 29.22 41 GLY B C 1
ATOM 6326 O O . GLY B 1 392 ? -22.187 -28.083 94.898 1.00 29.09 41 GLY B O 1
ATOM 6327 N N . LEU B 1 393 ? -22.728 -29.848 93.591 1.00 29.01 42 LEU B N 1
ATOM 6328 C CA . LEU B 1 393 ? -23.930 -29.232 93.016 1.00 29.23 42 LEU B CA 1
ATOM 6329 C C . LEU B 1 393 ? -25.023 -29.030 94.064 1.00 29.18 42 LEU B C 1
ATOM 6330 O O . LEU B 1 393 ? -25.116 -29.774 95.037 1.00 28.06 42 LEU B O 1
ATOM 6335 N N . GLN B 1 394 ? -25.842 -28.006 93.859 1.00 29.19 43 GLN B N 1
ATOM 6336 C CA . GLN B 1 394 ? -26.833 -27.614 94.847 1.00 29.11 43 GLN B CA 1
ATOM 6337 C C . GLN B 1 394 ? -28.019 -27.027 94.137 1.00 29.31 43 GLN B C 1
ATOM 6338 O O . GLN B 1 394 ? -27.879 -26.480 93.055 1.00 29.31 43 GLN B O 1
ATOM 6344 N N . CYS B 1 395 ? -29.183 -27.121 94.759 1.00 29.34 44 CYS B N 1
ATOM 6345 C CA . CYS B 1 395 ? -30.306 -26.285 94.381 1.00 29.69 44 CYS B CA 1
ATOM 6346 C C . CYS B 1 395 ? -30.247 -25.044 95.278 1.00 29.30 44 CYS B C 1
ATOM 6347 O O . CYS B 1 395 ? -30.004 -25.152 96.496 1.00 29.27 44 CYS B O 1
ATOM 6350 N N . ASN B 1 396 ? -30.449 -23.870 94.681 1.00 28.81 45 ASN B N 1
ATOM 6351 C CA . ASN B 1 396 ? -30.521 -22.611 95.424 1.00 27.99 45 ASN B CA 1
ATOM 6352 C C . ASN B 1 396 ? -31.834 -22.495 96.175 1.00 27.64 45 ASN B C 1
ATOM 6353 O O . ASN B 1 396 ? -32.797 -23.199 95.864 1.00 27.94 45 ASN B O 1
ATOM 6358 N N . ALA B 1 397 ? -31.886 -21.602 97.157 1.00 27.11 46 ALA B N 1
ATOM 6359 C CA . ALA B 1 397 ? -33.130 -21.375 97.874 1.00 26.63 46 ALA B CA 1
ATOM 6360 C C . ALA B 1 397 ? -34.184 -20.864 96.896 1.00 26.45 46 ALA B C 1
ATOM 6361 O O . ALA B 1 397 ? -33.910 -19.989 96.066 1.00 26.06 46 ALA B O 1
ATOM 6363 N N . SER B 1 398 ? -35.378 -21.437 96.967 1.00 26.54 47 SER B N 1
ATOM 6364 C CA . SER B 1 398 ? -36.457 -21.010 96.086 1.00 27.05 47 SER B CA 1
ATOM 6365 C C . SER B 1 398 ? -37.808 -21.089 96.775 1.00 26.67 47 SER B C 1
ATOM 6366 O O . SER B 1 398 ? -38.080 -22.021 97.531 1.00 27.18 47 SER B O 1
ATOM 6369 N N . VAL B 1 399 ? -38.652 -20.110 96.487 1.00 26.17 48 VAL B N 1
ATOM 6370 C CA . VAL B 1 399 ? -40.032 -20.116 96.931 1.00 26.32 48 VAL B CA 1
ATOM 6371 C C . VAL B 1 399 ? -40.860 -20.819 95.856 1.00 26.14 48 VAL B C 1
ATOM 6372 O O . VAL B 1 399 ? -40.788 -20.461 94.679 1.00 25.85 48 VAL B O 1
ATOM 6376 N N . ASP B 1 400 ? -41.621 -21.838 96.244 1.00 26.15 49 ASP B N 1
ATOM 6377 C CA . ASP B 1 400 ? -42.489 -22.515 95.278 1.00 26.31 49 ASP B CA 1
ATOM 6378 C C . ASP B 1 400 ? -43.775 -21.717 95.073 1.00 26.25 49 ASP B C 1
ATOM 6379 O O . ASP B 1 400 ? -43.958 -20.659 95.685 1.00 25.66 49 ASP B O 1
ATOM 6384 N N . LEU B 1 401 ? -44.653 -22.217 94.212 1.00 26.52 50 LEU B N 1
ATOM 6385 C CA . LEU B 1 401 ? -45.865 -21.491 93.826 1.00 26.73 50 LEU B CA 1
ATOM 6386 C C . LEU B 1 401 ? -46.903 -21.403 94.948 1.00 27.38 50 LEU B C 1
ATOM 6387 O O . LEU B 1 401 ? -47.774 -20.534 94.935 1.00 27.10 50 LEU B O 1
ATOM 6392 N N . ILE B 1 402 ? -46.787 -22.304 95.919 1.00 27.87 51 ILE B N 1
ATOM 6393 C CA . ILE B 1 402 ? -47.651 -22.313 97.091 1.00 28.51 51 ILE B CA 1
ATOM 6394 C C . ILE B 1 402 ? -47.121 -21.363 98.175 1.00 28.70 51 ILE B C 1
ATOM 6395 O O . ILE B 1 402 ? -47.837 -21.021 99.121 1.00 28.83 51 ILE B O 1
ATOM 6400 N N . GLY B 1 403 ? -45.876 -20.915 98.003 1.00 28.81 52 GLY B N 1
ATOM 6401 C CA . GLY B 1 403 ? -45.249 -19.972 98.926 1.00 28.87 52 GLY B CA 1
ATOM 6402 C C . GLY B 1 403 ? -44.249 -20.597 99.886 1.00 28.95 52 GLY B C 1
ATOM 6403 O O . GLY B 1 403 ? -43.644 -19.898 100.703 1.00 28.85 52 GLY B O 1
ATOM 6404 N N . THR B 1 404 ? -44.068 -21.913 99.789 1.00 28.82 53 THR B N 1
ATOM 6405 C CA . THR B 1 404 ? -43.119 -22.623 100.634 1.00 29.02 53 THR B CA 1
ATOM 6406 C C . THR B 1 404 ? -41.687 -22.301 100.237 1.00 28.94 53 THR B C 1
ATOM 6407 O O . THR B 1 404 ? -41.324 -22.350 99.056 1.00 28.91 53 THR B O 1
ATOM 6411 N N . CYS B 1 405 ? -40.882 -21.964 101.237 1.00 29.57 54 CYS B N 1
ATOM 6412 C CA . CYS B 1 405 ? -39.470 -21.687 101.035 1.00 29.39 54 CYS B CA 1
ATOM 6413 C C . CYS B 1 405 ? -3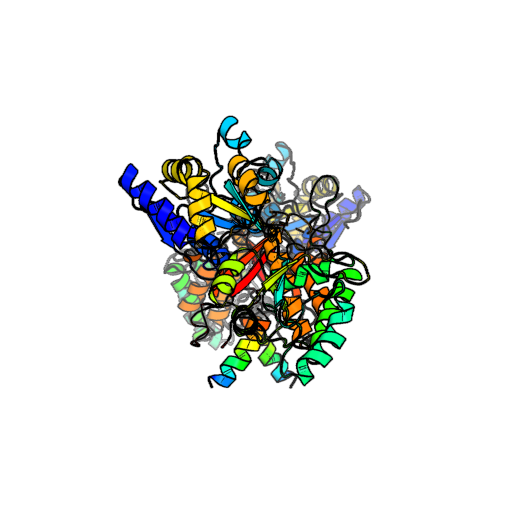8.670 -22.974 101.092 1.00 28.79 54 CYS B C 1
ATOM 6414 O O . CYS B 1 405 ? -38.675 -23.680 102.113 1.00 28.38 54 CYS B O 1
ATOM 6417 N N . TRP B 1 406 ? -38.004 -23.284 99.982 1.00 28.07 55 TRP B N 1
ATOM 6418 C CA . TRP B 1 406 ? -37.124 -24.445 99.890 1.00 27.46 55 TRP B CA 1
ATOM 6419 C C . TRP B 1 406 ? -35.689 -23.981 100.053 1.00 27.56 55 TRP B C 1
ATOM 6420 O O . TRP B 1 406 ? -35.196 -23.190 99.247 1.00 27.88 55 TRP B O 1
ATOM 6431 N N . PRO B 1 407 ? -35.015 -24.456 101.112 1.00 27.49 56 PRO B N 1
ATOM 6432 C CA . PRO B 1 407 ? -33.686 -23.947 101.414 1.00 27.45 56 PRO B CA 1
ATOM 6433 C C . PRO B 1 407 ? -32.626 -24.480 100.451 1.00 27.14 56 PRO B C 1
ATOM 6434 O O . PRO B 1 407 ? -32.828 -25.509 99.806 1.00 26.92 56 PRO B O 1
ATOM 6438 N N . ARG B 1 408 ? -31.525 -23.749 100.339 1.00 26.95 57 ARG B N 1
ATOM 6439 C CA . ARG B 1 408 ? -30.333 -24.208 99.628 1.00 27.33 57 ARG B CA 1
ATOM 6440 C C . ARG B 1 408 ? -29.972 -25.645 100.050 1.00 26.72 57 ARG B C 1
ATOM 6441 O O . ARG B 1 408 ? -29.667 -25.896 101.223 1.00 26.93 57 ARG B O 1
ATOM 6449 N N . SER B 1 409 ? -30.041 -26.580 99.101 1.00 26.13 58 SER B N 1
ATOM 6450 C CA . SER B 1 409 ? -29.857 -28.009 99.396 1.00 26.31 58 SER B CA 1
ATOM 6451 C C . SER B 1 409 ? -28.816 -28.676 98.504 1.00 26.28 58 SER B C 1
ATOM 6452 O O . SER B 1 409 ? -28.611 -28.233 97.370 1.00 25.99 58 SER B O 1
ATOM 6455 N N . PRO B 1 410 ? -28.161 -29.750 99.005 1.00 26.46 59 PRO B N 1
ATOM 6456 C CA . PRO B 1 410 ? -27.302 -30.560 98.134 1.00 26.74 59 PRO B CA 1
ATOM 6457 C C . PRO B 1 410 ? -28.089 -31.260 97.028 1.00 26.85 59 PRO B C 1
ATOM 6458 O O . PRO B 1 410 ? -29.238 -31.646 97.235 1.00 27.06 59 PRO B O 1
ATOM 6462 N N . ALA B 1 411 ? -27.468 -31.405 95.860 1.00 26.75 60 ALA B N 1
ATOM 6463 C CA . ALA B 1 411 ? -28.051 -32.168 94.762 1.00 26.47 60 ALA B CA 1
ATOM 6464 C C . ALA B 1 411 ? -28.182 -33.641 95.178 1.00 26.30 60 ALA B C 1
ATOM 6465 O O . ALA B 1 411 ? -27.274 -34.184 95.808 1.00 25.92 60 ALA B O 1
ATOM 6467 N N . GLY B 1 412 ? -29.315 -34.261 94.843 1.00 26.25 61 GLY B N 1
ATOM 6468 C CA . GLY B 1 412 ? -29.560 -35.680 95.096 1.00 26.44 61 GLY B CA 1
ATOM 6469 C C . GLY B 1 412 ? -30.172 -36.041 96.445 1.00 26.69 61 GLY B C 1
ATOM 6470 O O . GLY B 1 412 ? -30.084 -37.199 96.876 1.00 26.70 61 GLY B O 1
ATOM 6471 N N . GLN B 1 413 ? -30.775 -35.056 97.115 1.00 26.66 62 GLN B N 1
ATOM 6472 C CA . GLN B 1 413 ? -31.389 -35.261 98.424 1.00 27.48 62 GLN B CA 1
ATOM 6473 C C . GLN B 1 413 ? -32.866 -34.888 98.414 1.00 27.10 62 GLN B C 1
ATOM 6474 O O . GLN B 1 413 ? -33.267 -33.910 97.805 1.00 27.43 62 GLN B O 1
ATOM 6480 N N . LEU B 1 414 ? -33.663 -35.677 99.119 1.00 26.94 63 LEU B N 1
ATOM 6481 C CA . LEU B 1 414 ? -35.034 -35.314 99.397 1.00 26.54 63 LEU B CA 1
ATOM 6482 C C . LEU B 1 414 ? -35.022 -34.192 100.435 1.00 26.44 63 LEU B C 1
ATOM 6483 O O . LEU B 1 414 ? -34.277 -34.259 101.412 1.00 25.98 63 LEU B O 1
ATOM 6488 N N . VAL B 1 415 ? -35.845 -33.171 100.228 1.00 26.16 64 VAL B N 1
ATOM 6489 C CA . VAL B 1 415 ? -35.907 -32.063 101.184 1.00 26.45 64 VAL B CA 1
ATOM 6490 C C . VAL B 1 415 ? -37.302 -32.014 101.780 1.00 26.71 64 VAL B C 1
ATOM 6491 O O . VAL B 1 415 ? -38.291 -32.263 101.083 1.00 26.56 64 VAL B O 1
ATOM 6495 N N . VAL B 1 416 ? -37.360 -31.731 103.080 1.00 27.02 65 VAL B N 1
ATOM 6496 C CA . VAL B 1 416 ? -38.592 -31.755 103.847 1.00 27.48 65 VAL B CA 1
ATOM 6497 C C . VAL B 1 416 ? -38.835 -30.387 104.513 1.00 27.53 65 VAL B C 1
ATOM 6498 O O . VAL B 1 416 ? -37.984 -29.875 105.247 1.00 27.40 65 VAL B O 1
ATOM 6502 N N . ARG B 1 417 ? -40.003 -29.807 104.256 1.00 27.72 66 ARG B N 1
ATOM 6503 C CA . ARG B 1 417 ? -40.377 -28.535 104.862 1.00 28.13 66 ARG B CA 1
ATOM 6504 C C . ARG B 1 417 ? -41.793 -28.604 105.417 1.00 28.31 66 ARG B C 1
ATOM 6505 O O . ARG B 1 417 ? -42.640 -29.265 104.834 1.00 28.05 66 ARG B O 1
ATOM 6513 N N . PRO B 1 418 ? -42.058 -27.918 106.550 1.00 28.91 67 PRO B N 1
ATOM 6514 C CA . PRO B 1 418 ? -43.405 -27.975 107.120 1.00 29.27 67 PRO B CA 1
ATOM 6515 C C . PRO B 1 418 ? -44.445 -27.391 106.167 1.00 29.59 67 PRO B C 1
ATOM 6516 O O . PRO B 1 418 ? -44.143 -26.461 105.408 1.00 29.36 67 PRO B O 1
ATOM 6520 N N . CYS B 1 419 ? -45.647 -27.963 106.206 1.00 30.13 68 CYS B N 1
ATOM 6521 C CA . CYS B 1 419 ? -46.803 -27.468 105.458 1.00 30.73 68 CYS B CA 1
ATOM 6522 C C . CYS B 1 419 ? -47.125 -26.008 105.789 1.00 30.79 68 CYS B C 1
ATOM 6523 O O . CYS B 1 419 ? -46.953 -25.583 106.939 1.00 30.51 68 CYS B O 1
ATOM 6526 N N . PRO B 1 420 ? -47.583 -25.236 104.779 1.00 30.75 69 PRO B N 1
ATOM 6527 C CA . PRO B 1 420 ? -48.004 -23.850 104.989 1.00 30.88 69 PRO B CA 1
ATOM 6528 C C . PRO B 1 420 ? -49.079 -23.729 106.064 1.00 31.08 69 PRO B C 1
ATOM 6529 O O . PRO B 1 420 ? -50.090 -24.431 106.007 1.00 30.88 69 PRO B O 1
ATOM 6533 N N . ALA B 1 421 ? -48.848 -22.846 107.034 1.00 31.40 70 ALA B N 1
ATOM 6534 C CA . ALA B 1 421 ? -49.826 -22.570 108.087 1.00 31.91 70 ALA B CA 1
ATOM 6535 C C . ALA B 1 421 ? -51.127 -22.048 107.493 1.00 32.15 70 ALA B C 1
ATOM 6536 O O . ALA B 1 421 ? -52.212 -22.453 107.912 1.00 32.25 70 ALA B O 1
ATOM 6538 N N . PHE B 1 422 ? -51.001 -21.157 106.512 1.00 32.51 71 PHE B N 1
ATOM 6539 C CA . PHE B 1 422 ? -52.149 -20.586 105.825 1.00 32.87 71 PHE B CA 1
ATOM 6540 C C . PHE B 1 422 ? -51.919 -20.601 104.321 1.00 33.13 71 PHE B C 1
ATOM 6541 O O . PHE B 1 422 ? -50.920 -20.067 103.836 1.00 33.24 71 PHE B O 1
ATOM 6543 N N . PHE B 1 423 ? -52.836 -21.231 103.591 1.00 33.39 72 PHE B N 1
ATOM 6544 C CA . PHE B 1 423 ? -52.807 -21.193 102.134 1.00 33.54 72 PHE B CA 1
ATOM 6545 C C . PHE B 1 423 ? -54.131 -20.677 101.590 1.00 33.71 72 PHE B C 1
ATOM 6546 O O . PHE B 1 423 ? -55.159 -21.355 101.692 1.00 33.73 72 PHE B O 1
ATOM 6554 N N . TYR B 1 424 ? -54.076 -19.475 101.010 1.00 33.81 73 TYR B N 1
ATOM 6555 C CA . TYR B 1 424 ? -55.252 -18.726 100.547 1.00 33.79 73 TYR B CA 1
ATOM 6556 C C . TYR B 1 424 ? -56.276 -18.487 101.668 1.00 33.77 73 TYR B C 1
ATOM 6557 O O . TYR B 1 424 ? -57.485 -18.628 101.466 1.00 33.76 73 TYR B O 1
ATOM 6559 N N . GLY B 1 425 ? -55.771 -18.119 102.846 1.00 33.69 74 GLY B N 1
ATOM 6560 C CA . GLY B 1 425 ? -56.599 -17.884 104.031 1.00 33.43 74 GLY B CA 1
ATOM 6561 C C . GLY B 1 425 ? -57.238 -19.145 104.587 1.00 33.34 74 GLY B C 1
ATOM 6562 O O . GLY B 1 425 ? -58.405 -19.129 104.977 1.00 33.44 74 GLY B O 1
ATOM 6563 N N . VAL B 1 426 ? -56.471 -20.236 104.619 1.00 33.25 75 VAL B N 1
ATOM 6564 C CA . VAL B 1 426 ? -56.957 -21.546 105.075 1.00 33.00 75 VAL B CA 1
ATOM 6565 C C . VAL B 1 426 ? -55.893 -22.263 105.903 1.00 32.87 75 VAL B C 1
ATOM 6566 O O . VAL B 1 426 ? -54.743 -22.381 105.478 1.00 32.86 75 VAL B O 1
ATOM 6570 N N . ARG B 1 427 ? -56.294 -22.750 107.076 1.00 32.71 76 ARG B N 1
ATOM 6571 C CA . ARG B 1 427 ? -55.384 -23.447 107.982 1.00 32.55 76 ARG B CA 1
ATOM 6572 C C . ARG B 1 427 ? -55.007 -24.854 107.493 1.00 32.40 76 ARG B C 1
ATOM 6573 O O . ARG B 1 427 ? -55.850 -25.609 106.954 1.00 32.51 76 ARG B O 1
ATOM 6575 N N . TYR B 1 428 ? -53.723 -25.184 107.679 1.00 32.11 77 TYR B N 1
ATOM 6576 C CA . TYR B 1 428 ? -53.235 -26.547 107.500 1.00 31.85 77 TYR B CA 1
ATOM 6577 C C . TYR B 1 428 ? -52.440 -26.947 108.743 1.00 31.73 77 TYR B C 1
ATOM 6578 O O . TYR B 1 428 ? -52.170 -26.105 109.604 1.00 31.77 77 TYR B O 1
ATOM 6587 N N . ASN B 1 429 ? -52.079 -28.227 108.842 1.00 31.58 78 ASN B N 1
ATOM 6588 C CA . ASN B 1 429 ? -51.305 -28.718 109.985 1.00 31.37 78 ASN B CA 1
ATOM 6589 C C . ASN B 1 429 ? -49.801 -28.618 109.715 1.00 31.14 78 ASN B C 1
ATOM 6590 O O . ASN B 1 429 ? -49.260 -29.351 108.878 1.00 30.92 78 ASN B O 1
ATOM 6595 N N . THR B 1 430 ? -49.141 -27.707 110.434 1.00 30.84 79 THR B N 1
ATOM 6596 C CA . THR B 1 430 ? -47.712 -27.415 110.241 1.00 30.57 79 THR B CA 1
ATOM 6597 C C . THR B 1 430 ? -46.782 -28.497 110.785 1.00 30.21 79 THR B C 1
ATOM 6598 O O . THR B 1 430 ? -45.568 -28.450 110.551 1.00 29.98 79 THR B O 1
ATOM 6602 N N . THR B 1 431 ? -47.345 -29.457 111.521 1.00 29.88 80 THR B N 1
ATOM 6603 C CA . THR B 1 431 ? -46.569 -30.605 111.981 1.00 29.65 80 THR B CA 1
ATOM 6604 C C . THR B 1 431 ? -46.436 -31.635 110.852 1.00 29.42 80 THR B C 1
ATOM 6605 O O . THR B 1 431 ? -45.581 -32.521 110.909 1.00 29.73 80 THR B O 1
ATOM 6609 N N . ASN B 1 432 ? -47.288 -31.504 109.834 1.00 28.89 81 ASN B N 1
ATOM 6610 C CA . ASN B 1 432 ? -47.169 -32.273 108.596 1.00 28.65 81 ASN B CA 1
ATOM 6611 C C . ASN B 1 432 ? -46.228 -31.559 107.620 1.00 28.37 81 ASN B C 1
ATOM 6612 O O . ASN B 1 432 ? -46.081 -30.335 107.688 1.00 28.17 81 ASN B O 1
ATOM 6617 N N . ASN B 1 433 ? -45.615 -32.328 106.713 1.00 28.22 82 ASN B N 1
ATOM 6618 C CA . ASN B 1 433 ? -44.571 -31.829 105.806 1.00 28.24 82 ASN B CA 1
ATOM 6619 C C . ASN B 1 433 ? -44.861 -31.956 104.319 1.00 28.04 82 ASN B C 1
ATOM 6620 O O . ASN B 1 433 ? -45.594 -32.854 103.892 1.00 28.07 82 ASN B O 1
ATOM 6625 N N . GLY B 1 434 ? -44.255 -31.046 103.549 1.00 27.82 83 GLY B N 1
ATOM 6626 C CA . GLY B 1 434 ? -44.099 -31.170 102.109 1.00 27.17 83 GLY B CA 1
ATOM 6627 C C . GLY B 1 434 ? -42.732 -31.738 101.754 1.00 26.89 83 GLY B C 1
ATOM 6628 O O . GLY B 1 434 ? -41.771 -31.635 102.524 1.00 26.46 83 GLY B O 1
ATOM 6629 N N . TYR B 1 435 ? -42.646 -32.348 100.579 1.00 26.67 84 TYR B N 1
ATOM 6630 C CA . TYR B 1 435 ? -41.439 -33.042 100.164 1.00 27.44 84 TYR B CA 1
ATOM 6631 C C . TYR B 1 435 ? -41.104 -32.665 98.743 1.00 27.57 84 TYR B C 1
ATOM 6632 O O . TYR B 1 435 ? -41.962 -32.723 97.858 1.00 28.11 84 TYR B O 1
ATOM 6641 N N . ARG B 1 436 ? -39.856 -32.282 98.529 1.00 27.66 85 ARG B N 1
ATOM 6642 C CA . ARG B 1 436 ? -39.377 -31.872 97.215 1.00 27.96 85 ARG B CA 1
ATOM 6643 C C . ARG B 1 436 ? -37.955 -32.362 97.034 1.00 28.53 85 ARG B C 1
ATOM 6644 O O . ARG B 1 436 ? -37.127 -32.244 97.937 1.00 27.94 85 ARG B O 1
ATOM 6652 N N . GLU B 1 437 ? -37.680 -32.922 95.862 1.00 28.83 86 GLU B N 1
ATOM 6653 C CA . GLU B 1 437 ? -36.369 -33.462 95.576 1.00 29.12 86 GLU B CA 1
ATOM 6654 C C . GLU B 1 437 ? -35.472 -32.391 94.953 1.00 28.47 86 GLU B C 1
ATOM 6655 O O . GLU B 1 437 ? -35.885 -31.677 94.035 1.00 28.59 86 GLU B O 1
ATOM 6661 N N . CYS B 1 438 ? -34.260 -32.262 95.489 1.00 28.11 87 CYS B N 1
ATOM 6662 C CA . CYS B 1 438 ? -33.194 -31.542 94.799 1.00 27.77 87 CYS B CA 1
ATOM 6663 C C . CYS B 1 438 ? -32.535 -32.580 93.896 1.00 27.09 87 CYS B C 1
ATOM 6664 O O . CYS B 1 438 ? -31.917 -33.531 94.367 1.00 26.39 87 CYS B O 1
ATOM 6667 N N . LEU B 1 439 ? -32.723 -32.410 92.591 1.00 26.67 88 LEU B N 1
ATOM 6668 C CA . LEU B 1 439 ? -32.267 -33.380 91.602 1.00 26.49 88 LEU B CA 1
ATOM 6669 C C . LEU B 1 439 ? -30.746 -33.473 91.562 1.00 26.59 88 LEU B C 1
ATOM 6670 O O . LEU B 1 439 ? -30.046 -32.563 92.025 1.00 26.84 88 LEU B O 1
ATOM 6675 N N . ALA B 1 440 ? -30.250 -34.575 91.000 1.00 26.20 89 ALA B N 1
ATOM 6676 C CA . ALA B 1 440 ? -28.820 -34.842 90.908 1.00 25.90 89 ALA B CA 1
ATOM 6677 C C . ALA B 1 440 ? -28.032 -33.773 90.117 1.00 25.72 89 ALA B C 1
ATOM 6678 O O . ALA B 1 440 ? -26.833 -33.601 90.336 1.00 25.17 89 ALA B O 1
ATOM 6680 N N . ASN B 1 441 ? -28.710 -33.068 89.213 1.00 25.70 90 ASN B N 1
ATOM 6681 C CA . ASN B 1 441 ? -28.094 -32.002 88.408 1.00 26.34 90 ASN B CA 1
ATOM 6682 C C . ASN B 1 441 ? -28.152 -30.621 89.084 1.00 26.79 90 ASN B C 1
ATOM 6683 O O . ASN B 1 441 ? -27.710 -29.617 88.513 1.00 27.17 90 ASN B O 1
ATOM 6688 N N . GLY B 1 442 ? -28.700 -30.580 90.295 1.00 27.39 91 GLY B N 1
ATOM 6689 C CA . GLY B 1 442 ? -28.774 -29.344 91.072 1.00 28.39 91 GLY B CA 1
ATOM 6690 C C . GLY B 1 442 ? -29.968 -28.456 90.741 1.00 29.12 91 GLY B C 1
ATOM 6691 O O . GLY B 1 442 ? -29.988 -27.279 91.119 1.00 29.46 91 GLY B O 1
ATOM 6692 N N . SER B 1 443 ? -30.945 -29.007 90.013 1.00 28.70 92 SER B N 1
ATOM 6693 C CA . SER B 1 443 ? -32.223 -28.339 89.766 1.00 28.65 92 SER B CA 1
ATOM 6694 C C . SER B 1 443 ? -33.266 -28.923 90.714 1.00 27.92 92 SER B C 1
ATOM 6695 O O . SER B 1 443 ? -33.236 -30.110 91.002 1.00 27.67 92 SER B O 1
ATOM 6698 N N . TRP B 1 444 ? -34.183 -28.086 91.196 1.00 27.32 93 TRP B N 1
ATOM 6699 C CA . TRP B 1 444 ? -35.356 -28.555 91.946 1.00 26.90 93 TRP B CA 1
ATOM 6700 C C . TRP B 1 444 ? -36.290 -29.372 91.064 1.00 26.36 93 TRP B C 1
ATOM 6701 O O . TRP B 1 444 ? -36.501 -29.024 89.887 1.00 26.05 93 TRP B O 1
ATOM 6712 N N . ALA B 1 445 ? -36.844 -30.449 91.629 1.00 26.03 94 ALA B N 1
ATOM 6713 C CA . ALA B 1 445 ? -37.934 -31.178 90.991 1.00 26.07 94 ALA B CA 1
ATOM 6714 C C . ALA B 1 445 ? -39.053 -30.177 90.743 1.00 26.25 94 ALA B C 1
ATOM 6715 O O . ALA B 1 445 ? -39.323 -29.328 91.598 1.00 25.45 94 ALA B O 1
ATOM 6717 N N . ALA B 1 446 ? -39.686 -30.254 89.575 1.00 26.09 95 ALA B N 1
ATOM 6718 C CA . ALA B 1 446 ? -40.761 -29.309 89.244 1.00 26.45 95 ALA B CA 1
ATOM 6719 C C . ALA B 1 446 ? -41.974 -29.414 90.181 1.00 26.84 95 ALA B C 1
ATOM 6720 O O . ALA B 1 446 ? -42.692 -28.424 90.373 1.00 27.28 95 ALA B O 1
ATOM 6722 N N . ARG B 1 447 ? -42.205 -30.601 90.752 1.00 26.88 96 ARG B N 1
ATOM 6723 C CA . ARG B 1 447 ? -43.384 -30.852 91.593 1.00 27.22 96 ARG B CA 1
ATOM 6724 C C . ARG B 1 447 ? -43.052 -31.105 93.065 1.00 27.32 96 ARG B C 1
ATOM 6725 O O . ARG B 1 447 ? -42.049 -31.748 93.376 1.00 28.35 96 ARG B O 1
ATOM 6733 N N . VAL B 1 448 ? -43.910 -30.609 93.958 1.00 26.67 97 VAL B N 1
ATOM 6734 C CA . VAL B 1 448 ? -43.810 -30.871 95.398 1.00 26.34 97 VAL B CA 1
ATOM 6735 C C . VAL B 1 448 ? -44.929 -31.823 95.823 1.00 26.22 97 VAL B C 1
ATOM 6736 O O . VAL B 1 448 ? -46.083 -31.677 95.386 1.00 25.74 97 VAL B O 1
ATOM 6740 N N . ASN B 1 449 ? -44.594 -32.790 96.667 1.00 26.21 98 ASN B N 1
ATOM 6741 C CA . ASN B 1 449 ? -45.613 -33.633 97.274 1.00 26.38 98 ASN B CA 1
ATOM 6742 C C . ASN B 1 449 ? -46.242 -32.932 98.471 1.00 26.74 98 ASN B C 1
ATOM 6743 O O . ASN B 1 449 ? -45.622 -32.811 99.535 1.00 27.26 98 ASN B O 1
ATOM 6748 N N . TYR B 1 450 ? -47.473 -32.466 98.289 1.00 26.86 99 TYR B N 1
ATOM 6749 C CA . TYR B 1 450 ? -48.222 -31.821 99.363 1.00 27.55 99 TYR B CA 1
ATOM 6750 C C . TYR B 1 450 ? -49.358 -32.697 99.876 1.00 27.79 99 TYR B C 1
ATOM 6751 O O . TYR B 1 450 ? -50.216 -32.228 100.619 1.00 27.74 99 TYR B O 1
ATOM 6760 N N . SER B 1 451 ? -49.367 -33.963 99.474 1.00 28.18 100 SER B N 1
ATOM 6761 C CA . SER B 1 451 ? -50.467 -34.854 99.794 1.00 29.33 100 SER B CA 1
ATOM 6762 C C . SER B 1 451 ? -50.712 -34.949 101.303 1.00 30.10 100 SER B C 1
ATOM 6763 O O . SER B 1 451 ? -51.858 -35.010 101.738 1.00 30.01 100 SER B O 1
ATOM 6766 N N . GLU B 1 452 ? -49.630 -34.924 102.082 1.00 31.11 101 GLU B N 1
ATOM 6767 C CA . GLU B 1 452 ? -49.692 -35.120 103.534 1.00 32.59 101 GLU B CA 1
ATOM 6768 C C . GLU B 1 452 ? -50.227 -33.913 104.303 1.00 32.67 101 GLU B C 1
ATOM 6769 O O . GLU B 1 452 ? -50.700 -34.062 105.428 1.00 33.03 101 GLU B O 1
ATOM 6775 N N . CYS B 1 453 ? -50.145 -32.725 103.699 1.00 33.15 102 CYS B N 1
ATOM 6776 C CA . CYS B 1 453 ? -50.678 -31.496 104.301 1.00 33.40 102 CYS B CA 1
ATOM 6777 C C . CYS B 1 453 ? -52.198 -31.557 104.445 1.00 33.84 102 CYS B C 1
ATOM 6778 O O . CYS B 1 453 ? -52.934 -30.950 103.651 1.00 33.79 102 CYS B O 1
ATOM 6781 N N . GLN B 1 454 ? -52.658 -32.307 105.461 1.00 34.42 103 GLN B N 1
ATOM 6782 C CA . GLN B 1 454 ? -54.097 -32.452 105.688 1.00 35.12 103 GLN B CA 1
ATOM 6783 C C . GLN B 1 454 ? -54.748 -31.066 106.020 1.00 35.47 103 GLN B C 1
ATOM 6784 O O . GLN B 1 454 ? -54.197 -30.212 106.881 1.00 35.75 103 GLN B O 1
ATOM 6790 N N . GLU B 1 455 ? -55.970 -30.934 105.432 1.00 35.84 104 GLU B N 1
ATOM 6791 C CA . GLU B 1 455 ? -56.845 -29.801 105.731 1.00 36.04 104 GLU B CA 1
ATOM 6792 C C . GLU B 1 455 ? -57.388 -29.865 107.214 1.00 35.95 104 GLU B C 1
ATOM 6793 O O . GLU B 1 455 ? -57.133 -29.067 108.083 1.00 36.00 104 GLU B O 1
ATOM 6799 N N . GLN C 2 5 ? -68.891 -26.346 78.308 1.00 38.42 26 GLN C N 1
ATOM 6800 C CA . GLN C 2 5 ? -67.997 -27.389 78.894 1.00 38.41 26 GLN C CA 1
ATOM 6801 C C . GLN C 2 5 ? -66.558 -27.254 78.394 1.00 38.45 26 GLN C C 1
ATOM 6802 O O . GLN C 2 5 ? -65.614 -27.402 79.172 1.00 38.43 26 GLN C O 1
ATOM 6804 N N . LEU C 2 6 ? -66.398 -26.976 77.099 1.00 38.50 27 LEU C N 1
ATOM 6805 C CA . LEU C 2 6 ? -65.081 -26.684 76.512 1.00 38.47 27 LEU C CA 1
ATOM 6806 C C . LEU C 2 6 ? -64.648 -25.249 76.815 1.00 38.36 27 LEU C C 1
ATOM 6807 O O . LEU C 2 6 ? -63.478 -24.998 77.103 1.00 38.20 27 LEU C O 1
ATOM 6812 N N . ALA C 2 7 ? -65.603 -24.319 76.741 1.00 38.37 28 ALA C N 1
ATOM 6813 C CA . ALA C 2 7 ? -65.390 -22.915 77.103 1.00 38.35 28 ALA C CA 1
ATOM 6814 C C . ALA C 2 7 ? -65.181 -22.764 78.609 1.00 38.42 28 ALA C C 1
ATOM 6815 O O . ALA C 2 7 ? -64.487 -21.846 79.065 1.00 38.14 28 ALA C O 1
ATOM 6817 N N . GLN C 2 8 ? -65.807 -23.665 79.369 1.00 38.52 29 GLN C N 1
ATOM 6818 C CA . GLN C 2 8 ? -65.551 -23.811 80.798 1.00 38.67 29 GLN C CA 1
ATOM 6819 C C . GLN C 2 8 ? -64.202 -24.495 81.039 1.00 38.79 29 GLN C C 1
ATOM 6820 O O . GLN C 2 8 ? -63.500 -24.147 81.981 1.00 38.92 29 GLN C O 1
ATOM 6822 N N . GLN C 2 9 ? -63.852 -25.463 80.187 1.00 39.02 30 GLN C N 1
ATOM 6823 C CA . GLN C 2 9 ? -62.540 -26.130 80.230 1.00 39.26 30 GLN C CA 1
ATOM 6824 C C . GLN C 2 9 ? -61.421 -25.140 79.907 1.00 39.50 30 GLN C C 1
ATOM 6825 O O . GLN C 2 9 ? -60.295 -25.295 80.364 1.00 39.65 30 GLN C O 1
ATOM 6831 N N . ALA C 2 10 ? -61.760 -24.124 79.117 1.00 39.89 31 ALA C N 1
ATOM 6832 C CA . ALA C 2 10 ? -60.847 -23.042 78.761 1.00 40.05 31 ALA C CA 1
ATOM 6833 C C . ALA C 2 10 ? -60.681 -22.057 79.914 1.00 40.19 31 ALA C C 1
ATOM 6834 O O . ALA C 2 10 ? -59.556 -21.708 80.287 1.00 40.13 31 ALA C O 1
ATOM 6836 N N . HIS C 2 11 ? -61.804 -21.619 80.483 1.00 40.42 32 HIS C N 1
ATOM 6837 C CA . HIS C 2 11 ? -61.789 -20.725 81.642 1.00 40.55 32 HIS C CA 1
ATOM 6838 C C . HIS C 2 11 ? -61.057 -21.371 82.820 1.00 40.57 32 HIS C C 1
ATOM 6839 O O . HIS C 2 11 ? -60.396 -20.681 83.598 1.00 40.33 32 HIS C O 1
ATOM 6846 N N . SER C 2 12 ? -61.169 -22.696 82.930 1.00 40.52 33 SER C N 1
ATOM 6847 C CA . SER C 2 12 ? -60.488 -23.456 83.982 1.00 40.52 33 SER C CA 1
ATOM 6848 C C . SER C 2 12 ? -58.999 -23.619 83.686 1.00 40.40 33 SER C C 1
ATOM 6849 O O . SER C 2 12 ? -58.191 -23.665 84.607 1.00 40.64 33 SER C O 1
ATOM 6852 N N . ASN C 2 13 ? -58.646 -23.708 82.404 1.00 40.39 34 ASN C N 1
ATOM 6853 C CA . ASN C 2 13 ? -57.239 -23.705 81.974 1.00 40.07 34 ASN C CA 1
ATOM 6854 C C . ASN C 2 13 ? -56.545 -22.373 82.245 1.00 39.84 34 ASN C C 1
ATOM 6855 O O . ASN C 2 13 ? -55.388 -22.347 82.667 1.00 40.20 34 ASN C O 1
ATOM 6860 N N . ARG C 2 14 ? -57.254 -21.274 81.995 1.00 39.29 35 ARG C N 1
ATOM 6861 C CA . ARG C 2 14 ? -56.733 -19.934 82.250 1.00 38.69 35 ARG C CA 1
ATOM 6862 C C . ARG C 2 14 ? -56.233 -19.825 83.688 1.00 38.09 35 ARG C C 1
ATOM 6863 O O . ARG C 2 14 ? -55.063 -19.525 83.912 1.00 37.96 35 ARG C O 1
ATOM 6871 N N . LYS C 2 15 ? -57.113 -20.108 84.650 1.00 37.43 36 LYS C N 1
ATOM 6872 C CA . LYS C 2 15 ? -56.758 -20.092 86.069 1.00 36.81 36 LYS C CA 1
ATOM 6873 C C . LYS C 2 15 ? -55.501 -20.912 86.387 1.00 36.32 36 LYS C C 1
ATOM 6874 O O . LYS C 2 15 ? -54.721 -20.534 87.264 1.00 36.17 36 LYS C O 1
ATOM 6880 N N . LEU C 2 16 ? -55.316 -22.024 85.672 1.00 35.85 37 LEU C N 1
ATOM 6881 C CA . LEU C 2 16 ? -54.180 -22.920 85.893 1.00 35.47 37 LEU C CA 1
ATOM 6882 C C . LEU C 2 16 ? -52.880 -22.304 85.377 1.00 35.18 37 LEU C C 1
ATOM 6883 O O . LEU C 2 16 ? -51.907 -22.159 86.123 1.00 35.02 37 LEU C O 1
ATOM 6888 N N . MET C 2 17 ? -52.880 -21.932 84.098 1.00 34.70 38 MET C N 1
ATOM 6889 C CA . MET C 2 17 ? -51.754 -21.227 83.481 1.00 34.02 38 MET C CA 1
ATOM 6890 C C . MET C 2 17 ? -51.388 -19.946 84.227 1.00 33.50 38 MET C C 1
ATOM 6891 O O . MET C 2 17 ? -50.218 -19.566 84.266 1.00 33.53 38 MET C O 1
ATOM 6896 N N . GLU C 2 18 ? -52.389 -19.281 84.806 1.00 32.67 39 GLU C N 1
ATOM 6897 C CA . GLU C 2 18 ? -52.167 -18.052 85.566 1.00 31.75 39 GLU C CA 1
ATOM 6898 C C . GLU C 2 18 ? -51.373 -18.297 86.850 1.00 31.17 39 GLU C C 1
ATOM 6899 O O . GLU C 2 18 ? -50.557 -17.462 87.257 1.00 31.02 39 GLU C O 1
ATOM 6905 N N . ILE C 2 19 ? -51.619 -19.438 87.487 1.00 30.19 40 ILE C N 1
ATOM 6906 C CA . ILE C 2 19 ? -50.863 -19.835 88.675 1.00 29.62 40 ILE C CA 1
ATOM 6907 C C . ILE C 2 19 ? -49.455 -20.344 88.313 1.00 29.02 40 ILE C C 1
ATOM 6908 O O . ILE C 2 19 ? -48.466 -19.897 88.903 1.00 28.72 40 ILE C O 1
ATOM 6913 N N . ILE C 2 20 ? -49.384 -21.241 87.325 1.00 28.13 41 ILE C N 1
ATOM 6914 C CA . ILE C 2 20 ? -48.137 -21.888 86.907 1.00 27.36 41 ILE C CA 1
ATOM 6915 C C . ILE C 2 20 ? -47.198 -20.938 86.154 1.00 26.95 41 ILE C C 1
ATOM 6916 O O . ILE C 2 20 ? -45.988 -21.032 86.303 1.00 26.55 41 ILE C O 1
ATOM 6922 N N . GLN D 2 5 ? -68.251 -22.408 100.874 1.00 32.26 26 GLN D N 1
ATOM 6923 C CA . GLN D 2 5 ? -67.065 -21.550 100.590 1.00 32.26 26 GLN D CA 1
ATOM 6924 C C . GLN D 2 5 ? -65.764 -22.250 100.990 1.00 32.28 26 GLN D C 1
ATOM 6925 O O . GLN D 2 5 ? -64.935 -22.552 100.135 1.00 32.18 26 GLN D O 1
ATOM 6927 N N . LEU D 2 6 ? -65.607 -22.507 102.289 1.00 32.41 27 LEU D N 1
ATOM 6928 C CA . LEU D 2 6 ? -64.415 -23.152 102.853 1.00 32.29 27 LEU D CA 1
ATOM 6929 C C . LEU D 2 6 ? -64.166 -24.542 102.274 1.00 32.26 27 LEU D C 1
ATOM 6930 O O . LEU D 2 6 ? -63.096 -24.807 101.729 1.00 32.27 27 LEU D O 1
ATOM 6935 N N . ALA D 2 7 ? -65.161 -25.421 102.392 1.00 32.22 28 ALA D N 1
ATOM 6936 C CA . ALA D 2 7 ? -65.046 -26.805 101.925 1.00 32.21 28 ALA D CA 1
ATOM 6937 C C . ALA D 2 7 ? -64.874 -26.898 100.406 1.00 32.15 28 ALA D C 1
ATOM 6938 O O . ALA D 2 7 ? -64.162 -27.773 99.912 1.00 31.93 28 ALA D O 1
ATOM 6940 N N . GLN D 2 8 ? -65.543 -25.999 99.682 1.00 32.20 29 GLN D N 1
ATOM 6941 C CA . GLN D 2 8 ? -65.384 -25.877 98.236 1.00 32.27 29 GLN D CA 1
ATOM 6942 C C . GLN D 2 8 ? -63.991 -25.344 97.876 1.00 32.38 29 GLN D C 1
ATOM 6943 O O . GLN D 2 8 ? -63.410 -25.762 96.875 1.00 32.62 29 GLN D O 1
ATOM 6945 N N . GLN D 2 9 ? -63.469 -24.427 98.692 1.00 32.46 30 GLN D N 1
ATOM 6946 C CA . GLN D 2 9 ? -62.110 -23.903 98.524 1.00 32.77 30 GLN D CA 1
ATOM 6947 C C . GLN D 2 9 ? -61.071 -25.001 98.756 1.00 32.97 30 GLN D C 1
ATOM 6948 O O . GLN D 2 9 ? -60.116 -25.143 97.986 1.00 32.83 30 GLN D O 1
ATOM 6954 N N . ALA D 2 10 ? -61.282 -25.777 99.816 1.00 33.35 31 ALA D N 1
ATOM 6955 C CA . ALA D 2 10 ? -60.431 -26.917 100.154 1.00 33.69 31 ALA D CA 1
ATOM 6956 C C . ALA D 2 10 ? -60.379 -27.949 99.031 1.00 33.92 31 ALA D C 1
ATOM 6957 O O . ALA D 2 10 ? -59.314 -28.500 98.739 1.00 33.83 31 ALA D O 1
ATOM 6959 N N . HIS D 2 11 ? -61.528 -28.205 98.404 1.00 34.24 32 HIS D N 1
ATOM 6960 C CA . HIS D 2 11 ? -61.591 -29.127 97.273 1.00 34.65 32 HIS D CA 1
ATOM 6961 C C . HIS D 2 11 ? -60.748 -28.623 96.102 1.00 34.74 32 HIS D C 1
ATOM 6962 O O . HIS D 2 11 ? -60.044 -29.403 95.463 1.00 34.46 32 HIS D O 1
ATOM 6969 N N . SER D 2 12 ? -60.822 -27.320 95.838 1.00 35.26 33 SER D N 1
ATOM 6970 C CA . SER D 2 12 ? -60.052 -26.693 94.758 1.00 35.82 33 SER D CA 1
ATOM 6971 C C . SER D 2 12 ? -58.565 -26.570 95.106 1.00 35.89 33 SER D C 1
ATOM 6972 O O . SER D 2 12 ? -57.710 -26.682 94.223 1.00 36.09 33 SER D O 1
ATOM 6975 N N . ASN D 2 13 ? -58.275 -26.337 96.389 1.00 35.87 34 ASN D N 1
ATOM 6976 C CA . ASN D 2 13 ? -56.908 -26.360 96.924 1.00 35.80 34 ASN D CA 1
ATOM 6977 C C . ASN D 2 13 ? -56.290 -27.749 96.843 1.00 35.95 34 ASN D C 1
ATOM 6978 O O . ASN D 2 13 ? -55.071 -27.884 96.714 1.00 36.23 34 ASN D O 1
ATOM 6983 N N . ARG D 2 14 ? -57.126 -28.781 96.950 1.00 35.71 35 ARG D N 1
ATOM 6984 C CA . ARG D 2 14 ? -56.643 -30.143 96.768 1.00 35.52 35 ARG D CA 1
ATOM 6985 C C . ARG D 2 14 ? -56.106 -30.288 95.351 1.00 35.15 35 ARG D C 1
ATOM 6986 O O . ARG D 2 14 ? -54.973 -30.728 95.164 1.00 35.07 35 ARG D O 1
ATOM 6994 N N . LYS D 2 15 ? -56.909 -29.883 94.366 1.00 34.77 36 LYS D N 1
ATOM 6995 C CA . LYS D 2 15 ? -56.502 -29.935 92.957 1.00 34.44 36 LYS D CA 1
ATOM 6996 C C . LYS D 2 15 ? -55.241 -29.105 92.696 1.00 34.01 36 LYS D C 1
ATOM 6997 O O . LYS D 2 15 ? -54.425 -29.456 91.840 1.00 34.19 36 LYS D O 1
ATOM 7003 N N . LEU D 2 16 ? -55.090 -28.012 93.440 1.00 33.61 37 LEU D N 1
ATOM 7004 C CA . LEU D 2 16 ? -53.971 -27.090 93.265 1.00 33.07 37 LEU D CA 1
ATOM 7005 C C . LEU D 2 16 ? -52.686 -27.707 93.814 1.00 32.90 37 LEU D C 1
ATOM 7006 O O . LEU D 2 16 ? -51.693 -27.831 93.096 1.00 32.39 37 LEU D O 1
ATOM 7011 N N . MET D 2 17 ? -52.725 -28.104 95.085 1.00 32.47 38 MET D N 1
ATOM 7012 C CA . MET D 2 17 ? -51.625 -28.833 95.725 1.00 32.22 38 MET D CA 1
ATOM 7013 C C . MET D 2 17 ? -51.236 -30.102 94.975 1.00 31.60 38 MET D C 1
ATOM 7014 O O . MET D 2 17 ? -50.050 -30.386 94.828 1.00 31.66 38 MET D O 1
ATOM 7019 N N . GLU D 2 18 ? -52.234 -30.854 94.506 1.00 30.78 39 GLU D N 1
ATOM 7020 C CA . GLU D 2 18 ? -52.009 -32.060 93.707 1.00 29.99 39 GLU D CA 1
ATOM 7021 C C . GLU D 2 18 ? -51.274 -31.793 92.385 1.00 29.36 39 GLU D C 1
ATOM 7022 O O . GLU D 2 18 ? -50.525 -32.648 91.913 1.00 29.19 39 GLU D O 1
ATOM 7028 N N . ILE D 2 19 ? -51.484 -30.616 91.794 1.00 28.52 40 ILE D N 1
ATOM 7029 C CA . ILE D 2 19 ? -50.723 -30.221 90.600 1.00 27.96 40 ILE D CA 1
ATOM 7030 C C . ILE D 2 19 ? -49.310 -29.715 90.966 1.00 27.42 40 ILE D C 1
ATOM 7031 O O . ILE D 2 19 ? -48.311 -30.287 90.518 1.00 27.03 40 ILE D O 1
ATOM 7036 N N . ILE D 2 20 ? -49.253 -28.671 91.797 1.00 26.81 41 ILE D N 1
ATOM 7037 C CA . ILE D 2 20 ? -48.002 -28.059 92.279 1.00 26.07 41 ILE D CA 1
ATOM 7038 C C . ILE D 2 20 ? -47.105 -29.038 93.065 1.00 25.87 41 ILE D C 1
ATOM 7039 O O . ILE D 2 20 ? -45.886 -28.957 92.979 1.00 25.54 41 ILE D O 1
#

InterPro domains:
  IPR000832 GPCR, family 2, secretin-like [PF00002] (118-359)
  IPR000832 GPCR, family 2, secretin-like [PR00249] (121-145)
  IPR000832 GPCR, family 2, secretin-like [PR00249] (153-177)
  IPR000832 GPCR, family 2, secretin-like [PR00249] (190-213)
  IPR000832 GPCR, family 2, secretin-like [PR00249] (228-253)
  IPR000832 GPCR, family 2, secretin-like [PR00249] (270-295)
  IPR000832 GPCR, family 2, secretin-like [PR00249] (312-332)
  IPR000832 GPCR, family 2, secretin-like [PR00249] (345-366)
  IPR001879 GPCR, family 2, extracellular hormone receptor domain [PF02793] (42-104)
  IPR001879 GPCR, family 2, extracellular hormone receptor domain [PS50227] (29-106)
  IPR001879 GPCR, family 2, extracellular hormone receptor domain [SM00008] (40-111)
  IPR003051 GPCR, family 2, corticotropin releasing factor receptor [PR01279] (56-67)
  IPR003051 GPCR, family 2, corticotropin releasing factor receptor [PR01279] (69-86)
  IPR003051 GPCR, family 2, corticotropin releasing factor receptor [PR01279] (90-106)
  IPR003051 GPCR, family 2, corticotropin releasing factor receptor [PR01279] (110-125)
  IPR003051 GPCR, family 2, corticotropin releasing factor receptor [PR01279] (127-145)
  IPR003051 GPCR, family 2, corticotropin releasing factor receptor [PR01279] (215-227)
  IPR003051 GPCR, family 2, corticotropin releasing factor receptor [PR01279] (259-274)
  IPR003051 GPCR, family 2, corticotropin releasing factor receptor [PR01279] (299-308)
  IPR003051 GPCR, family 2, corticotropin releasing factor receptor [PR01279] (330-351)

Sequence (914 aa):
KIEEGKLVIWINGDKGYNGLAEVGKKFEKDTGIKVTVEHPDKLEEKFPQVAATGDGPDIIFWAHDRFGGYAQSGLLAEITPDKAFQDKLYPFTWDAVRYNGKLIAYPIAVEALSLIYNKDLLPNPPKTWEEIPALDKELKAKGKSALMFNLQEPYFTWPLIAADGGYAFKYENGKYDIKDVGVDNAGAKAGLTFLVDLIKNKHMNADTDYSIAEAAFNKGETAMTINGPWAWSNIDTSKVNYGVTVLPTFKGQPSKPFVGVLSAGINAASPNKELAKEFLENYLLTDEGLEAVNKDKPLGAVALKSYEEELAKDPRIGEIMPNIPQMSAFWYAVRTAVINAASGRQTVDEALKDAQTNAAAEFDQHCESLSLASNISGLQCNASVDLIGTCWPRSPAGQLVVRPCPAFFYGVRYNTTNNGYRECLANGSWAARVNYSECQEKIEEGKLVIWINGDKGYNGLAEVGKKFEKDTGIKVTVEHPDKLEEKFPQVAATGDGPDIIFWAHDRFGGYAQSGLLAEITPDKAFQDKLYPFTWDAVRYNGKLIAYPIAVEALSLIYNKDLLPNPPKTWEEIPALDKELKAKGKSALMFNLQEPYFTWPLIAADGGYAFKYENGKYDIKDVGVDNAGAKAGLTFLVDLIKNKHMNADTDYSIAEAAFNKGETAMTINGPWAWSNIDTSKVNYGVTVLPTFKGQPSKPFVGVLSAGINAASPNKELAKEFLENYLLTDEGLEAVNKDKPLGAVALKSYEEELAKDPRIGEIMPNIPQMSAFWYAVRTAVINAASGRQTVDEALKDAQTNAAAEFDQHCESLSLASNISGLQCNASVDLIGTCWPRSPAGQLVVRPCPAFFYGVRYNTTNNGYRECLANGSWAARVNYSECQEQLAQQAHSNRKLMEIIQLAQQAHSNRKLMEII

B-factor: mean 30.12, std 6.29, range [10.69, 64.53]

Secondary structure (DSSP, 8-state):
-PPTTSEEEE--TTS-HHHHHHHHHHHHHHH---EEEE--TTHHHHHHHHHTTT-S-SEEEEEGGGHHHHHHTT-BPPP---HHHHTTB-HHHHHHTEETTEE-SEEEEEE--EEEEETTT-SS--SBGGGHHHHHHHHHTTT-EEE---SSSTTTTHHHHHHTT-EEEEEETTEEEEEEEETTSHHHHHHHHHHHHHHHTTSS-TT--HHHHHHHHHTT-EEEEEE-GGGHHHHHHHT--EEEEPPPBBTTB---PEEEEEEEEEBTT-S-HHHHHHIIIIIISSHHHHHHHHHHS---EESBHHHHHHHTT-S---EEPP--TTHHHHHHHHHHHHHHHHTTSS-HHHHHHHHHHHHTTT--HHHHHTT-S----S-EEPPEE-TTSPEEPPEETTEEEEEEPPSBSSS-B--TTSEEEEEE-TTSPBPS--B-TT---/-PPTTSEEEE--TTS-HHHHHHHHHHHHHHH---EEEE--TTHHHHHHHHHTTT-S-SEEEEEGGGHHHHHHTT-BPPP---HHHHTTB-HHHHHHTEETTEE-SEEEEEE--EEEEETTT-SS--SBGGGHHHHHHHHHTTT-EEE---SSSGGGTHHHHHHTT-EEEEEETTEEEEEEEETTSHHHHHHHHHHHHHHHTTSS-TT--HHHHHHHHHTT-EEEEEE-GGGGGGS-TTT--EEEEPPPEETTEE--PEEEEEEEEEBTT-TTHHHHHHIIIIIISSHHHHHHHHHHS---EESBHHHHHHHTT-TT--EEPP--TTHHHHHHHHHHHHHHHHHTSS-HHHHHHHHHHHHTTT--TGGGGTTSS----S-EEPPEE-TT-PEEP-EETTEEEEEEPPSBSSS-B--TTSEEEEEE-TTSPBPS--B-TT---/-HHHHHHHHHHHHHH-/-HHHHHHHHHHHHHH-

Radius of gyration: 36.39 Å; Cα contacts (8 Å, |Δi|>4): 2015; chains: 4; bounding box: 62×95×98 Å

Nearest PDB structures (foldseek):
  3ehu-assembly2_B  TM=1.002E+00  e=4.938E-96  Escherichia coli K-12
  3jyr-assembly1_A  TM=9.963E-01  e=2.880E-70  Salmonella enterica subsp. enterica serovar Typhimurium
  2vgq-assembly1_A  TM=9.593E-01  e=3.097E-71  Escherichia coli
  3vd8-assembly1_A  TM=9.623E-01  e=7.467E-71  Escherichia coli O157:H7
  3d4g-assembly7_G  TM=8.633E-01  e=1.624E-71  Escherichia coli K-12

Foldseek 3Di:
DDDPQAFEEEEAPLFLQVLLVVLQVVLCVVPVHHYHYDHDPPVLVVLVVQLLVLGDGQKYKDFLQSQQQCVVSVFFDFDDDDPVLVVQFDPVQQVSQAHPRTRFWAFWFKKDKWKKFQCVLPVDQDQAPVCQVVSQVVLVVVQAAAEAEALLFLLQLQLLLPFQPADQFDCPPNRTDLLHHRCQDPSNLQSLVSVLVCLVSPSYPLPGHHVNRLVCVLVPRYGIYMDIQSSVVVNVVSPRRMDIHADHHYPNGGGARAMTGTTMTGTSSDPCSVVVSCSVRPRCLDLSNSVSRCVSGNRQATRGPVNNVVNVVDPNRHYHHHNHSLVVLLRVLSSQLSSCCNVVVDPNNVSSVSSSCSSSVVCVPVLQVPAPVDDDPDAWADWDQAPQRDIDHIGHAPDKGKAFDDCAGPRDGWDRVWIKIWHCHNRRHTDNDIRPVGGDD/DDDPQAFEEEDAPLFLQVLLVVLQVVLCVVPVHHYHYDHDPPCLVVQVVQLLVLGHGQKYKDFLQSQQQCVVSVFFDFDDDDPVLVVQFDPVQQVSQAYPNTRFWAFWFKKDKWKKFFCVLPVDQDQAPVCQVVSQVVLVVVQAAAEAEALLFLLQLQLLLPFQPADAFDDDDNDTHLLDHRCQDPSNLLSLVSVLVCCVSPRYALPGHHVNRLVCVQVVRYGIYMDIQSCPVSHPPVPTDMDIHHDHHYPNGGRARAMTGTTMTGTSSDPCSVVVSCSVRVRCLDLSNVVSRCVSGNRQATRRPVNNVVNVVVPSRHYHHHNHSLSVQLRVLSSQLSSCCNVVVDPNNVSSVSSSCSSSVVCVPVLQPVQVVPDDDDAWADWDQAPQGDIDHIGDAFDKGKAFDDCAGPRDGWDRVWIKIWHCHNNHYTDNDIDPVRRHD/DVVVVVVVVVVVVVVD/DVVVVVVVVVVVVVVD

GO terms:
  GO:0005886 plasma membrane (C, IDA)
  GO:0016020 membrane (C, IDA)
  GO:0015056 corticotrophin-releasing factor receptor activity (F, IDA)
  GO:1901386 negative regulation of voltage-gated calcium channel activity (P, IDA)
  GO:0071376 cellular response to corticotropin-releasing hormone stimulus (P, IDA)
  GO:0007189 adenylate cyclase-activating G protein-coupled receptor signaling pathway (P, IDA)
  GO:0004930 G protein-coupled receptor activity (F, IMP)
  GO:0005886 plasma membrane (C, TAS)
  GO:0015056 corticotrophin-releasing factor receptor activity (F, TAS)
  GO:0006955 immune response (P, TAS)
  GO:0007190 activation of adenylate cyclase activity (P, TAS)
  GO:0007567 parturition (P, TAS)
  GO:0005515 protein binding (F, IPI)

Solvent-accessible surface area: 39650 Å² total; per-residue (Å²): 227,12,100,135,37,57,0,25,0,28,4,31,32,56,20,1,59,75,1,2,26,99,10,1,121,120,0,64,187,85,51,64,32,118,16,46,27,73,80,42,112,80,0,26,21,52,0,42,38,45,1,12,69,12,67,14,0,0,0,0,3,51,12,0,8,32,0,0,12,9,21,49,16,11,5,17,13,100,10,89,10,93,179,72,11,56,95,98,1,61,94,93,0,9,83,9,0,98,30,129,67,111,20,8,0,1,0,3,0,20,11,40,7,24,1,0,25,8,104,105,34,12,97,122,29,11,167,43,3,80,77,2,37,66,35,1,159,122,9,91,96,134,64,60,17,1,2,38,2,13,3,52,77,3,40,25,2,4,1,3,3,3,7,48,36,1,68,3,10,92,133,65,156,60,126,63,42,46,150,41,18,1,1,27,48,81,4,0,81,20,0,0,58,32,1,10,61,3,22,145,94,164,36,20,82,17,100,3,39,149,47,85,4,62,41,6,0,29,150,13,77,0,0,0,9,2,28,0,8,22,6,6,24,58,4,75,110,41,179,21,88,34,7,27,47,124,7,3,40,8,120,59,86,86,10,64,18,13,18,0,0,5,0,0,0,7,2,38,42,3,62,5,77,133,39,0,52,62,0,0,19,92,38,2,1,36,46,122,4,0,71,21,6,27,152,30,34,15,11,4,31,2,0,4,65,57,10,25,117,90,17,63,163,34,131,82,60,67,95,61,8,6,18,28,13,18,1,25,3,0,13,22,1,2,45,45,3,1,68,16,3,10,70,62,179,36,77,20,84,77,1,2,137,66,0,83,94,44,3,24,29,12,91,94,141,136,4,81,70,78,4,145,45,23,107,20,107,63,118,51,1,18,13,15,50,10,48,22,53,12,16,0,18,86,6,4,13,2,17,23,17,23,60,46,2,25,71,69,23,70,72,15,83,16,88,72,83,40,13,0,9,26,10,0,39,27,44,16,13,22,19,39,111,1,41,4,86,63,6,146,111,226,18,105,134,37,49,0,23,0,29,4,31,30,59,18,1,54,79,2,2,26,95,9,2,126,118,0,68,184,84,55,63,32,110,15,35,30,72,78,34,102,82,0,31,24,74,0,39,43,45,2,16,74,10,70,12,0,0,0,0,3,50,13,1,8,41,0,0,10,9,21,48,18,11,6,17,14,97,8,90,10,94,175,74,8,48,96,94,2,65,96,94,0,9,86,8,0,94,35,132,68,111,20,6,0,1,0,3,0,23,12,39,8,24,1,1,24,8,100,104,27,11,93,125,33,9,170,43,4,77,77,3,39,67,31,1,160,124,9,93,98,130,55,58,16,1,2,22,2,14,3,57,86,6,40,22,1,4,2,2,1,3,8,50,37,4,67,4,8,95,132,70,150,64,134,64,50,43,149,46,12,2,0,31,50,83,4,0,69,20,0,0,57,33,0,9,61,4,26,148,96,164,34,12,97,21,113,4,34,152,45,84,4,81,49,14,3,22,151,14,96,0,0,0,13,3,33,0,10,20,13,9,64,67,17,50,92,100,154,6,85,40,7,28,44,121,10,2,39,4,118,67,82,85,9,62,15,12,16,0,0,6,0,0,0,6,2,36,43,1,58,4,81,150,35,0,71,58,0,0,16,93,38,1,2,40,50,128,5,0,66,16,6,31,152,36,28,15,10,3,23,2,0,4,72,59,10,23,129,104,15,74,150,41,130,92,68,64,88,64,8,8,18,30,10,19,1,22,3,0,22,24,0,0,50,44,1,1,64,21,4,9,71,57,187,36,84,15,80,90,1,1,142,61,0,77,94,43,2,22,34,10,89,111,151,143,3,84,46,52,8,135,41,20,115,23,100,60,116,55,1,21,9,17,52,10,47,14,49,13,14,0,18,78,6,5,15,2,17,24,18,22,50,42,3,23,65,72,26,69,77,11,78,17,78,65,77,39,6,1,16,27,9,0,38,28,46,14,14,22,19,40,112,1,26,4,74,75,5,137,112,121,126,82,58,68,16,132,60,9,142,111,26,13,102,45,4,124,124,80,69,56,11,136,54,7,144,102,21,10,94,48,4

Organism: Homo sapiens (NCBI:txid9606)

=== Feature glossary ===
The record interleaves many kinds of information about one protein. Here is each kind framed as the question it answers.

Q: What does the local fold look like, residue by residue?
A: The Foldseek 3Di string encodes local tertiary geometry as a 20-letter alphabet — one character per residue — derived from the relative positions of nearby Cα atoms. Unlike the amino-acid sequence, 3Di is a direct function of the 3D structure, so two proteins with the same fold have similar 3Di strings even at low sequence identity.

Q: Which residues are in helices, strands, or loops?
A: The SS8 string is DSSP's per-residue secondary-structure call. α-helix (H) means an i→i+4 H-bond ladder; β-strand (E) means the residue participates in a β-sheet; 3₁₀ (G) and π (I) are tighter and wider helices; T/S are turns/bends; '-' is loop.

Q: How big and how compact is the whole molecule?
A: Radius of gyration (Rg) is the root-mean-square distance of Cα atoms from their centroid — a single number for overall size and compactness. A globular domain of N residues has Rg ≈ 2.2·N^0.38 Å; an extended or disordered chain has a much larger Rg. The Cα contact count is the number of residue pairs whose Cα atoms are within 8 Å and are more than four positions apart in sequence — a standard proxy for tertiary packing density. The bounding box is the smallest axis-aligned box enclosing all Cα atoms.

Q: Where is each backbone atom in 3D?
A: Structure coordinates are given as an mmCIF _atom_site loop: one row per atom with element, residue name, chain id, sequence number, and x/y/z position in Å. Only the four main-chain atoms per residue are included here; side chains are omitted to keep the record compact.

Q: What is the amino-acid chain?
A: Primary structure: the covalent order of the twenty standard amino acids along the backbone. Two proteins with the same sequence will (almost always) fold to the same structure; two with 30% identity often share a fold but not the details.

Q: What if only a Cα trace is available?
A: Three-state secondary structure (P-SEA) collapses the eight DSSP classes into helix (a), strand (b), and coil (c). P-SEA assigns these from Cα geometry alone — distances and angles — without requiring backbone oxygens, so it works on any Cα trace.

Q: What family and function is it annotated with?
A: Database cross-references. InterPro integrates a dozen domain/family signature databases into unified entries with residue-range hits. GO terms attach function/process/location labels with evidence codes. CATH codes position the fold in a four-level structural taxonomy. Organism is the NCBI-taxonomy species name.

Q: How confident is the AlphaFold model at each residue?
A: pLDDT is the predicted lDDT-Cα score: AlphaFold's confidence that the local environment of each residue (all inter-atomic distances within 15 Å) is correctly placed. It is a per-residue number between 0 and 100, with higher meaning more reliable.

Q: How mobile is each atom in the crystal?
A: B-factor (Debye–Waller factor) reflects atomic displacement in the crystal lattice. It is an experimental observable (units Å²), not a prediction; low values mean the atom is pinned down, high values mean it moves or is heterogeneous across the crystal.

Q: Which residues are buried vs exposed?
A: SASA measures how much of the protein is reachable by solvent. It is computed by rolling a water-sized probe over the atomic surface and summing the exposed area (Å²). Per-residue SASA distinguishes core (buried, low SASA) from surface (exposed, high SASA) residues; total SASA is a whole-molecule size measure.

Q: What do the diagnostic plots show?
A: Plot images: a contact map (which residues are close in 3D, as an N×N binary image), a Ramachandran scatter (backbone torsion angles, revealing secondary-structure composition at a glance), and — for AlphaFold structures — a PAE heatmap (pairwise prediction confidence).

Q: What known structures does this most resemble?
A: The Foldseek neighbor list gives the closest experimentally determined structures in the PDB, ranked by structural alignment. TM-score near 1 means near-identical fold; near 0.3 means only rough topology match. This is how one finds what a novel AlphaFold prediction most resembles in the solved-structure universe.

Q: Are the domains correctly placed relative to each other?
A: Predicted aligned error is AlphaFold's pairwise confidence. Unlike pLDDT (per-residue), PAE is per-residue-pair and captures whether two parts of the structure are correctly placed relative to each other. Units are ångströms of expected positional error.

Q: What do the rendered images show?
A: Structure images are PyMOL renders from six orthogonal camera directions. Cartoon representation draws helices as coils and strands as arrows; sticks shows the backbone as bonds; surface shows the solvent-excluded envelope. Rainbow coloring maps sequence position to hue (blue→red, N→C); chain coloring assigns a distinct color per polypeptide.

Q: What are the backbone torsion angles?
A: φ (phi) and ψ (psi) are the two rotatable backbone dihedrals per residue: φ is the C(i-1)–N–Cα–C torsion, ψ is the N–Cα–C–N(i+1) torsion, both in degrees on (−180°, 180°]. α-helical residues cluster near (−60°, −45°); β-strand residues near (−120°, +130°). A Ramachandran plot is simply a scatter of (φ, ψ) for every residue.